Protein AF-A0A0A0HGM7-F1 (afdb_monomer)

Foldseek 3Di:
DDDPPDDPPQDAAAAEEEEAQFCLLVLLQVVLCVVCCVVDPNYDYYYQHLLQCVVDVVSLVVNLVSLLVHQHYEYAHAEDPVSCVSCVVSLVVCLVVHLWQAYDHYDPSSNQSGDHDQDHSVDDDDPVVVVVCVVVDDDDPDPDDPVVVVVCLVVQLVVLVPPDDPSVVVSLSSQLVLLVLLSASLSVNLNVLSRCCRRNPDPVSVPGDHDGRDDDDQKWWAAPPDPLRIDRDPVPADAPPAALWEEEEEDEPSNRSNVLCQQVNLLCVLLVVLRYHYTYMYHHDQAQLVNCVRPQAVGGQAYEYAHLAANGDFPVDDDLVVLLVSCVNRVHAYAQEYEDGSDALQRQLPDQQRDDPVSCVGRPVRNVSNVHFDYAHFKYFADPAFHPSDPVRHHDPPDRGIGTPNVRSNLVSLQVSLRRNLSVDDLQPAFEEEEAEQPPPPPRAFRDFPLDPRLVVVLVVQVVSVVVNHQFDRDPDSVSQCCQQAPDCCVVQVHRTHFPDWQFLVNLVVPPPCQVLQCVAQNRPPGDFCDPPGTHTFGFHDGGSYTYTYQGDQPDDDDLLVQQPDPSRDRHNNNLCNLSCVCPVSNHSAYEYGHDDDNLLSHRAHQANGGPVGSSCVRLRNHHYEYEYEPVCVPRVSSCRGRNRYNYDYDYGPDDDDPDADDLRVVLVVLVVVLVPDDPPDPCNVVSVVVNQVSCVVVVNHDDDPDPDPPPVPDDDDDDDPDDDDDDDDDDDDDDDDDDDDDDDDDDDDDDDDDDDDDDDDDDDDDDDDDDDDDDDDDDDDDDDDDDDDDDDDDDDDDDDDDDDPPDDDDDDDDDDDDDDDDDDDDDDDDDDDDDDDDDDDDDDDDDDDDDDDDDDDDDDDDDDDDDDDDDDDDDDDDDDDDDDDDDDDDDDDDDDDDDDDDDDDDDDDDDDDDDD

Organism: NCBI:txid1288298

Mean predicted aligned error: 16.72 Å

Structure (mmCIF, N/CA/C/O backbone):
data_AF-A0A0A0HGM7-F1
#
_entry.id   AF-A0A0A0HGM7-F1
#
loop_
_atom_site.group_PDB
_atom_site.id
_atom_site.type_symbol
_atom_site.label_atom_id
_atom_site.label_alt_id
_atom_site.label_comp_id
_atom_site.label_asym_id
_atom_site.label_entity_id
_atom_site.label_seq_id
_atom_site.pdbx_PDB_ins_code
_atom_site.Cartn_x
_atom_site.Cartn_y
_atom_site.Cartn_z
_atom_site.occupancy
_atom_site.B_iso_or_equiv
_atom_site.auth_seq_id
_atom_site.auth_comp_id
_atom_site.auth_asym_id
_atom_site.auth_atom_id
_atom_site.pdbx_PDB_model_num
ATOM 1 N N . MET A 1 1 ? 65.371 -9.664 -31.706 1.00 38.44 1 MET A N 1
ATOM 2 C CA . MET A 1 1 ? 64.055 -9.180 -32.169 1.00 38.44 1 MET A CA 1
ATOM 3 C C . MET A 1 1 ? 63.504 -8.247 -31.107 1.00 38.44 1 MET A C 1
ATOM 5 O O . MET A 1 1 ? 63.643 -8.567 -29.933 1.00 38.44 1 MET A O 1
ATOM 9 N N . ARG A 1 2 ? 62.971 -7.086 -31.499 1.00 36.12 2 ARG A N 1
ATOM 10 C CA . ARG A 1 2 ? 62.012 -6.342 -30.675 1.00 36.12 2 ARG A CA 1
ATOM 11 C C . ARG A 1 2 ? 60.643 -6.735 -31.206 1.00 36.12 2 ARG A C 1
ATOM 13 O O . ARG A 1 2 ? 60.435 -6.614 -32.409 1.00 36.12 2 ARG A O 1
ATOM 20 N N . ASP A 1 3 ? 59.766 -7.217 -30.338 1.00 43.06 3 ASP A N 1
ATOM 21 C CA . ASP A 1 3 ? 58.370 -7.417 -30.704 1.00 43.06 3 ASP A CA 1
ATOM 22 C C . ASP A 1 3 ? 57.670 -6.063 -30.595 1.00 43.06 3 ASP A C 1
ATOM 24 O O . ASP A 1 3 ? 57.367 -5.582 -29.501 1.00 43.06 3 ASP A O 1
ATOM 28 N N . ASP A 1 4 ? 57.479 -5.417 -31.744 1.00 44.19 4 ASP A N 1
ATOM 29 C CA . ASP A 1 4 ? 56.737 -4.166 -31.840 1.00 44.19 4 ASP A CA 1
ATOM 30 C C . ASP A 1 4 ? 55.253 -4.443 -31.567 1.00 44.19 4 ASP A C 1
ATOM 32 O O . ASP A 1 4 ? 54.474 -4.782 -32.461 1.00 44.19 4 ASP A O 1
ATOM 36 N N . VAL A 1 5 ? 54.851 -4.291 -30.303 1.00 45.66 5 VAL A N 1
ATOM 37 C CA . VAL A 1 5 ? 53.440 -4.258 -29.907 1.00 45.66 5 VAL A CA 1
ATOM 38 C C . VAL A 1 5 ? 52.819 -2.993 -30.492 1.00 45.66 5 VAL A C 1
ATOM 40 O O . VAL A 1 5 ? 52.852 -1.920 -29.888 1.00 45.66 5 VAL A O 1
ATOM 43 N N . ILE A 1 6 ? 52.254 -3.126 -31.692 1.00 40.97 6 ILE A N 1
ATOM 44 C CA . ILE A 1 6 ? 51.440 -2.092 -32.328 1.00 40.97 6 ILE A CA 1
ATOM 45 C C . ILE A 1 6 ? 50.282 -1.768 -31.367 1.00 40.97 6 ILE A C 1
ATOM 47 O O . ILE A 1 6 ? 49.477 -2.661 -31.081 1.00 40.97 6 ILE A O 1
ATOM 51 N N . PRO A 1 7 ? 50.161 -0.529 -30.851 1.00 42.59 7 PRO A N 1
ATOM 52 C CA . PRO A 1 7 ? 49.015 -0.165 -30.032 1.00 42.59 7 PRO A CA 1
ATOM 53 C C . PRO A 1 7 ? 47.745 -0.288 -30.887 1.00 42.59 7 PRO A C 1
ATOM 55 O O . PRO A 1 7 ? 47.753 0.153 -32.042 1.00 42.59 7 PRO A O 1
ATOM 58 N N . PRO A 1 8 ? 46.650 -0.878 -30.368 1.00 45.78 8 PRO A N 1
ATOM 59 C CA . PRO A 1 8 ? 45.431 -1.047 -31.146 1.00 45.78 8 PRO A CA 1
ATOM 60 C C . PRO A 1 8 ? 44.945 0.318 -31.631 1.00 45.78 8 PRO A C 1
ATOM 62 O O . PRO A 1 8 ? 44.789 1.248 -30.837 1.00 45.78 8 PRO A O 1
ATOM 65 N N . ALA A 1 9 ? 44.728 0.436 -32.944 1.00 50.97 9 ALA A N 1
ATOM 66 C CA . ALA A 1 9 ? 44.300 1.682 -33.566 1.00 50.97 9 ALA A CA 1
ATOM 67 C C . ALA A 1 9 ? 43.048 2.214 -32.854 1.00 50.97 9 ALA A C 1
ATOM 69 O O . ALA A 1 9 ? 42.038 1.509 -32.754 1.00 50.97 9 ALA A O 1
ATOM 70 N N . THR A 1 10 ? 43.131 3.449 -32.353 1.00 53.16 10 THR A N 1
ATOM 71 C CA . THR A 1 10 ? 42.074 4.106 -31.580 1.00 53.16 10 THR A CA 1
ATOM 72 C C . THR A 1 10 ? 40.814 4.224 -32.425 1.00 53.16 10 THR A C 1
ATOM 74 O O . THR A 1 10 ? 40.658 5.119 -33.254 1.00 53.16 10 THR A O 1
ATOM 77 N N . THR A 1 11 ? 39.914 3.263 -32.240 1.00 66.06 11 THR A N 1
ATOM 78 C CA . THR A 1 11 ? 38.716 3.126 -33.061 1.00 66.06 11 THR A CA 1
ATOM 79 C C . THR A 1 11 ? 37.776 4.281 -32.745 1.00 66.06 11 THR A C 1
ATOM 81 O O . THR A 1 11 ? 37.583 4.623 -31.575 1.00 66.06 11 THR A O 1
ATOM 84 N N . ALA A 1 12 ? 37.218 4.913 -33.780 1.00 75.38 12 ALA A N 1
ATOM 85 C CA . ALA A 1 12 ? 36.348 6.064 -33.589 1.00 75.38 12 ALA A CA 1
ATOM 86 C C . ALA A 1 12 ? 35.159 5.681 -32.679 1.00 75.38 12 ALA A C 1
ATOM 88 O O . ALA A 1 12 ? 34.539 4.637 -32.891 1.00 75.38 12 ALA A O 1
ATOM 89 N N . PRO A 1 13 ? 34.850 6.478 -31.642 1.00 87.88 13 PRO A N 1
ATOM 90 C CA . PRO A 1 13 ? 33.788 6.144 -30.704 1.00 87.88 13 PRO A CA 1
ATOM 91 C C . PRO A 1 13 ? 32.409 6.326 -31.342 1.00 87.88 13 PRO A C 1
ATOM 93 O O . PRO A 1 13 ? 32.068 7.442 -31.739 1.00 87.88 13 PRO A O 1
ATOM 96 N N . TYR A 1 14 ? 31.612 5.256 -31.359 1.00 93.69 14 TYR A N 1
ATOM 97 C CA . TYR A 1 14 ? 30.242 5.235 -31.870 1.00 93.69 14 TYR A CA 1
ATOM 98 C C . TYR A 1 14 ? 29.246 5.273 -30.705 1.00 93.69 14 TYR A C 1
ATOM 100 O O . TYR A 1 14 ? 29.303 4.443 -29.792 1.00 93.69 14 TYR A O 1
ATOM 108 N N . ARG A 1 15 ? 28.344 6.257 -30.690 1.00 96.19 15 ARG A N 1
ATOM 109 C CA . ARG A 1 15 ? 27.490 6.563 -29.531 1.00 96.19 15 ARG A CA 1
ATOM 110 C C . ARG A 1 15 ? 26.030 6.261 -29.812 1.00 96.19 15 ARG A C 1
ATOM 112 O O . ARG A 1 15 ? 25.380 6.957 -30.591 1.00 96.19 15 ARG A O 1
ATOM 119 N N . VAL A 1 16 ? 25.493 5.274 -29.105 1.00 97.12 16 VAL A N 1
ATOM 120 C CA . VAL A 1 16 ? 24.062 4.986 -29.067 1.00 97.12 16 VAL A CA 1
ATOM 121 C C . VAL A 1 16 ? 23.455 5.609 -27.814 1.00 97.12 16 VAL A C 1
ATOM 123 O O . VAL A 1 16 ? 23.850 5.299 -26.690 1.00 97.12 16 VAL A O 1
ATOM 126 N N . VAL A 1 17 ? 22.470 6.480 -28.012 1.00 97.56 17 VAL A N 1
ATOM 127 C CA . VAL A 1 17 ? 21.749 7.168 -26.939 1.00 97.56 17 VAL A CA 1
ATOM 128 C C . VAL A 1 17 ? 20.292 6.727 -26.966 1.00 97.56 17 VAL A C 1
ATOM 130 O O . VAL A 1 17 ? 19.617 6.835 -27.988 1.00 97.56 17 VAL A O 1
ATOM 133 N N . ILE A 1 18 ? 19.801 6.233 -25.837 1.00 96.62 18 ILE A N 1
ATOM 134 C CA . ILE A 1 18 ? 18.411 5.838 -25.644 1.00 96.62 18 ILE A CA 1
ATOM 135 C C . ILE A 1 18 ? 17.789 6.774 -24.616 1.00 96.62 18 ILE A C 1
ATOM 137 O O . ILE A 1 18 ? 18.276 6.898 -23.495 1.00 96.62 18 ILE A O 1
ATOM 141 N N . LEU A 1 19 ? 16.697 7.418 -25.004 1.00 95.31 19 LEU A N 1
ATOM 142 C CA . LEU A 1 19 ? 15.895 8.290 -24.165 1.00 95.31 19 LEU A CA 1
ATOM 143 C C . LEU A 1 19 ? 14.548 7.612 -23.897 1.00 95.31 19 LEU A C 1
ATOM 145 O O . LEU A 1 19 ? 13.846 7.227 -24.832 1.00 95.31 19 LEU A O 1
ATOM 149 N N . THR A 1 20 ? 14.189 7.442 -22.631 1.00 91.75 20 THR A N 1
ATOM 150 C CA . THR A 1 20 ? 12.956 6.757 -22.211 1.00 91.75 20 THR A CA 1
ATOM 151 C C . THR A 1 20 ? 12.339 7.452 -20.995 1.00 91.75 20 THR A C 1
ATOM 153 O O . THR A 1 20 ? 12.924 8.390 -20.455 1.00 91.75 20 THR A O 1
ATOM 156 N N . LEU A 1 21 ? 11.141 7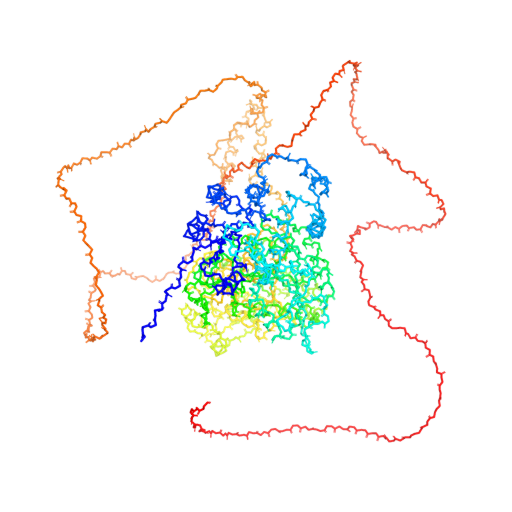.048 -20.574 1.00 83.12 21 LEU A N 1
ATOM 157 C CA . LEU A 1 21 ? 10.517 7.579 -19.362 1.00 83.12 21 LEU A CA 1
ATOM 158 C C . LEU A 1 21 ? 11.235 7.078 -18.101 1.00 83.12 21 LEU A C 1
ATOM 160 O O . LEU A 1 21 ? 11.555 7.873 -17.225 1.00 83.12 21 LEU A O 1
ATOM 164 N N . ASP A 1 22 ? 11.506 5.778 -18.046 1.00 79.31 22 ASP A N 1
ATOM 165 C CA . ASP A 1 22 ? 11.886 4.998 -16.869 1.00 79.31 22 ASP A CA 1
ATOM 166 C C . ASP A 1 22 ? 13.096 4.080 -17.141 1.00 79.31 22 ASP A C 1
ATOM 168 O O . ASP A 1 22 ? 13.494 3.855 -18.284 1.00 79.31 22 ASP A O 1
ATOM 172 N N . ALA A 1 23 ? 13.720 3.550 -16.086 1.00 83.38 23 ALA A N 1
ATOM 173 C CA . ALA A 1 23 ? 15.018 2.877 -16.191 1.00 83.38 23 ALA A CA 1
ATOM 174 C C . ALA A 1 23 ? 14.963 1.343 -16.387 1.00 83.38 23 ALA A C 1
ATOM 176 O O . ALA A 1 23 ? 16.022 0.722 -16.453 1.00 83.38 23 ALA A O 1
ATOM 177 N N . HIS A 1 24 ? 13.788 0.714 -16.541 1.00 82.25 24 HIS A N 1
ATOM 178 C CA . HIS A 1 24 ? 13.662 -0.759 -16.620 1.00 82.25 24 HIS A CA 1
ATOM 179 C C . HIS A 1 24 ? 14.479 -1.401 -17.762 1.00 82.25 24 HIS A C 1
ATOM 181 O O . HIS A 1 24 ? 14.926 -2.542 -17.652 1.00 82.25 24 HIS A O 1
ATOM 187 N N . ALA A 1 25 ? 14.694 -0.678 -18.868 1.00 85.94 25 ALA A N 1
ATOM 188 C CA . ALA A 1 25 ? 15.494 -1.136 -20.006 1.00 85.94 25 ALA A CA 1
ATOM 189 C C . ALA A 1 25 ? 17.012 -0.921 -19.818 1.00 85.94 25 ALA A C 1
ATOM 191 O O . ALA A 1 25 ? 17.809 -1.452 -20.596 1.00 85.94 25 ALA A O 1
ATOM 192 N N . ALA A 1 26 ? 17.437 -0.153 -18.807 1.00 87.56 26 ALA A N 1
ATOM 193 C CA . ALA A 1 26 ? 18.839 0.209 -18.601 1.00 87.56 26 ALA A CA 1
ATOM 194 C C . ALA A 1 26 ? 19.714 -1.006 -18.256 1.00 87.56 26 ALA A C 1
ATOM 196 O O . ALA A 1 26 ? 20.831 -1.097 -18.759 1.00 87.56 26 ALA A O 1
ATOM 197 N N . GLY A 1 27 ? 19.196 -1.962 -17.473 1.00 86.62 27 GLY A N 1
ATOM 198 C CA . GLY A 1 27 ? 19.903 -3.204 -17.138 1.00 86.62 27 GLY A CA 1
ATOM 199 C C . GLY A 1 27 ? 20.187 -4.078 -18.365 1.00 86.62 27 GLY A C 1
ATOM 200 O O . GLY A 1 27 ? 21.333 -4.465 -18.589 1.00 86.62 27 GLY A O 1
ATOM 201 N N . ALA A 1 28 ? 19.175 -4.319 -19.206 1.00 89.44 28 ALA A N 1
ATOM 202 C CA . ALA A 1 28 ? 19.339 -5.041 -20.472 1.00 89.44 28 ALA A CA 1
ATOM 203 C C . ALA A 1 28 ? 20.334 -4.332 -21.406 1.00 89.44 28 ALA A C 1
ATOM 205 O O . ALA A 1 28 ? 21.241 -4.959 -21.948 1.00 89.44 28 ALA A O 1
ATOM 206 N N . CYS A 1 29 ? 20.233 -3.004 -21.530 1.00 91.88 29 CYS A N 1
ATOM 207 C CA . CYS A 1 29 ? 21.180 -2.220 -22.320 1.00 91.88 29 CYS A CA 1
ATOM 208 C C . CYS A 1 29 ? 22.615 -2.308 -21.774 1.00 91.88 29 CYS A C 1
ATOM 210 O O . CYS A 1 29 ? 23.540 -2.452 -22.564 1.00 91.88 29 CYS A O 1
ATOM 212 N N . ALA A 1 30 ? 22.824 -2.266 -20.455 1.00 89.88 30 ALA A N 1
ATOM 213 C CA . ALA A 1 30 ? 24.155 -2.393 -19.859 1.00 89.88 30 ALA A CA 1
ATOM 214 C C . ALA A 1 30 ? 24.790 -3.765 -20.153 1.00 89.88 30 ALA A C 1
ATOM 216 O O . ALA A 1 30 ? 25.921 -3.817 -20.633 1.00 89.88 30 ALA A O 1
ATOM 217 N N . ARG A 1 31 ? 24.038 -4.862 -19.969 1.00 90.88 31 ARG A N 1
ATOM 218 C CA . ARG A 1 31 ? 24.505 -6.225 -20.292 1.00 90.88 31 ARG A CA 1
ATOM 219 C C . ARG A 1 31 ? 24.822 -6.394 -21.778 1.00 90.88 31 ARG A C 1
ATOM 221 O O . ARG A 1 31 ? 25.827 -7.002 -22.132 1.00 90.88 31 ARG A O 1
ATOM 228 N N . VAL A 1 32 ? 23.994 -5.837 -22.662 1.00 93.00 32 VAL A N 1
ATOM 229 C CA . VAL A 1 32 ? 24.245 -5.871 -24.112 1.00 93.00 32 VAL A CA 1
ATOM 230 C C . VAL A 1 32 ? 25.456 -5.019 -24.495 1.00 93.00 32 VAL A C 1
ATOM 232 O O . VAL A 1 32 ? 26.248 -5.445 -25.331 1.00 93.00 32 VAL A O 1
ATOM 235 N N . ALA A 1 33 ? 25.654 -3.856 -23.867 1.00 91.62 33 ALA A N 1
ATOM 236 C CA . ALA A 1 33 ? 26.840 -3.030 -24.088 1.00 91.62 33 ALA A CA 1
ATOM 237 C C . ALA A 1 33 ? 28.129 -3.786 -23.734 1.00 91.62 33 ALA A C 1
ATOM 239 O O . ALA A 1 33 ? 29.090 -3.728 -24.495 1.00 91.62 33 ALA A O 1
ATOM 240 N N . GLU A 1 34 ? 28.126 -4.532 -22.627 1.00 90.44 34 GLU A N 1
ATOM 241 C CA . GLU A 1 34 ? 29.240 -5.387 -22.210 1.00 90.44 34 GLU A CA 1
ATOM 242 C C . GLU A 1 34 ? 29.489 -6.537 -23.202 1.00 90.44 34 GLU A C 1
ATOM 244 O O . GLU A 1 34 ? 30.609 -6.682 -23.691 1.00 90.44 34 GLU A O 1
ATOM 249 N N . ARG A 1 35 ? 28.445 -7.288 -23.597 1.00 91.06 35 ARG A N 1
ATOM 250 C CA . ARG A 1 35 ? 28.548 -8.346 -24.629 1.00 91.06 35 ARG A CA 1
ATOM 251 C C . ARG A 1 35 ? 29.116 -7.821 -25.950 1.00 91.06 35 ARG A C 1
ATOM 253 O O . ARG A 1 35 ? 29.933 -8.484 -26.582 1.00 91.06 35 ARG A O 1
ATOM 260 N N . MET A 1 36 ? 28.688 -6.631 -26.366 1.00 90.81 36 MET A N 1
ATOM 261 C CA . MET A 1 36 ? 29.100 -6.007 -27.624 1.00 90.81 36 MET A CA 1
ATOM 262 C C . MET A 1 36 ? 30.470 -5.308 -27.548 1.00 90.81 36 MET A C 1
ATOM 264 O O . MET A 1 36 ? 31.055 -5.042 -28.597 1.00 90.81 36 MET A O 1
ATOM 268 N N . ALA A 1 37 ? 31.013 -5.023 -26.359 1.00 87.88 37 ALA A N 1
ATOM 269 C CA . ALA A 1 37 ? 32.245 -4.241 -26.202 1.00 87.88 37 ALA A CA 1
ATOM 270 C C . ALA A 1 37 ? 33.479 -4.902 -26.841 1.00 87.88 37 ALA A C 1
ATOM 272 O O . ALA A 1 37 ? 34.325 -4.208 -27.406 1.00 87.88 37 ALA A O 1
ATOM 273 N N . ALA A 1 38 ? 33.568 -6.236 -26.789 1.00 84.88 38 ALA A N 1
ATOM 274 C CA . ALA A 1 38 ? 34.671 -6.993 -27.385 1.00 84.88 38 ALA A CA 1
ATOM 275 C C . ALA A 1 38 ? 34.631 -6.999 -28.927 1.00 84.88 38 ALA A C 1
ATOM 277 O O . ALA A 1 38 ? 35.675 -6.961 -29.573 1.00 84.88 38 ALA A O 1
ATOM 278 N N . GLU A 1 39 ? 33.434 -7.025 -29.523 1.00 87.62 39 GLU A N 1
ATOM 279 C CA . GLU A 1 39 ? 33.239 -7.024 -30.982 1.00 87.62 39 GLU A CA 1
ATOM 280 C C . GLU A 1 39 ? 33.291 -5.600 -31.569 1.00 87.62 39 GLU A C 1
ATOM 282 O O . GLU A 1 39 ? 33.747 -5.397 -32.697 1.00 87.62 39 GLU A O 1
ATOM 287 N N . PHE A 1 40 ? 32.884 -4.590 -30.789 1.00 87.88 40 PHE A N 1
ATOM 288 C CA . PHE A 1 40 ? 32.850 -3.186 -31.202 1.00 87.88 40 PHE A CA 1
ATOM 289 C C . PHE A 1 40 ? 33.616 -2.264 -30.242 1.00 87.88 40 PHE A C 1
ATOM 291 O O . PHE A 1 40 ? 33.004 -1.447 -29.547 1.00 87.88 40 PHE A O 1
ATOM 298 N N . PRO A 1 41 ? 34.963 -2.293 -30.259 1.00 84.19 41 PRO A N 1
ATOM 299 C CA . PRO A 1 41 ? 35.767 -1.270 -29.602 1.00 84.19 41 PRO A CA 1
ATOM 300 C C . PRO A 1 41 ? 35.312 0.137 -30.016 1.00 84.19 41 PRO A C 1
ATOM 302 O O . PRO A 1 41 ? 35.106 0.415 -31.207 1.00 84.19 41 PRO A O 1
ATOM 305 N N . GLY A 1 42 ? 35.109 1.000 -29.018 1.00 86.44 42 GLY A N 1
ATOM 306 C CA . GLY A 1 42 ? 34.586 2.361 -29.178 1.00 86.44 42 GLY A CA 1
ATOM 307 C C . GLY A 1 42 ? 33.056 2.495 -29.148 1.00 86.44 42 GLY A C 1
ATOM 308 O O . GLY A 1 42 ? 32.567 3.621 -29.057 1.00 86.44 42 GLY A O 1
ATOM 309 N N . LEU A 1 43 ? 32.283 1.402 -29.186 1.00 91.56 43 LEU A N 1
ATOM 310 C CA . LEU A 1 43 ? 30.829 1.463 -29.010 1.00 91.56 43 LEU A CA 1
ATOM 311 C C . LEU A 1 43 ? 30.486 1.871 -27.573 1.00 91.56 43 LEU A C 1
ATOM 313 O O . LEU A 1 43 ? 30.963 1.282 -26.606 1.00 91.56 43 LEU A O 1
ATOM 317 N N . THR A 1 44 ? 29.606 2.855 -27.430 1.00 93.94 44 THR A N 1
ATOM 318 C CA . THR A 1 44 ? 29.034 3.247 -26.140 1.00 93.94 44 THR A CA 1
ATOM 319 C C . THR A 1 44 ? 27.516 3.280 -26.240 1.00 93.94 44 THR A C 1
ATOM 321 O O . THR A 1 44 ? 26.961 3.786 -27.214 1.00 93.94 44 THR A O 1
ATOM 324 N N . LEU A 1 45 ? 26.844 2.739 -25.226 1.00 94.81 45 LEU A N 1
ATOM 325 C CA . LEU A 1 45 ? 25.389 2.706 -25.118 1.00 94.81 45 LEU A CA 1
ATOM 326 C C . LEU A 1 45 ? 24.982 3.383 -23.809 1.00 94.81 45 LEU A C 1
ATOM 328 O O . LEU A 1 45 ? 25.438 2.994 -22.733 1.00 94.81 45 LEU A O 1
ATOM 332 N N . LYS A 1 46 ? 24.154 4.424 -23.901 1.00 93.94 46 LYS A N 1
ATOM 333 C CA . LYS A 1 46 ? 23.675 5.203 -22.752 1.00 93.94 46 LYS A CA 1
ATOM 334 C C . LYS A 1 46 ? 22.156 5.245 -22.740 1.00 93.94 46 LYS A C 1
ATOM 336 O O . LYS A 1 46 ? 21.544 5.548 -23.759 1.00 93.94 46 LYS A O 1
ATOM 341 N N . VAL A 1 47 ? 21.565 4.958 -21.581 1.00 93.69 47 VAL A N 1
ATOM 342 C CA . VAL A 1 47 ? 20.119 5.044 -21.344 1.00 93.69 47 VAL A CA 1
ATOM 343 C C . VAL A 1 47 ? 19.854 6.179 -20.364 1.00 93.69 47 VAL A C 1
ATOM 345 O O . VAL A 1 47 ? 20.416 6.194 -19.270 1.00 93.69 47 VAL A O 1
ATOM 348 N N . HIS A 1 48 ? 18.996 7.112 -20.764 1.00 93.75 48 HIS A N 1
ATOM 349 C CA . HIS A 1 48 ? 18.583 8.273 -19.984 1.00 93.75 48 HIS A CA 1
ATOM 350 C C . HIS A 1 48 ? 17.081 8.181 -19.702 1.00 93.75 48 HIS A C 1
ATOM 352 O O . HIS A 1 48 ? 16.271 8.196 -20.633 1.00 93.75 48 HIS A O 1
ATOM 358 N N . ALA A 1 49 ? 16.719 8.067 -18.423 1.00 90.12 49 ALA A N 1
ATOM 359 C CA . ALA A 1 49 ? 15.336 8.016 -17.960 1.00 90.12 49 ALA A CA 1
ATOM 360 C C . ALA A 1 49 ? 14.860 9.424 -17.576 1.00 90.12 49 ALA A C 1
ATOM 362 O O . ALA A 1 49 ? 15.407 10.049 -16.668 1.00 90.12 49 ALA A O 1
ATOM 363 N N . ALA A 1 50 ? 13.831 9.926 -18.258 1.00 87.38 50 ALA A N 1
ATOM 364 C CA . ALA A 1 50 ? 13.309 11.273 -18.045 1.00 87.38 50 ALA A CA 1
ATOM 365 C C . ALA A 1 50 ? 12.691 11.475 -16.648 1.00 87.38 50 ALA A C 1
ATOM 367 O O . ALA A 1 50 ? 12.657 12.597 -16.152 1.00 87.38 50 ALA A O 1
ATOM 368 N N . ALA A 1 51 ? 12.252 10.393 -15.995 1.00 79.12 51 ALA A N 1
ATOM 369 C CA . ALA A 1 51 ? 11.818 10.378 -14.600 1.00 79.12 51 ALA A CA 1
ATOM 370 C C . ALA A 1 51 ? 12.870 10.942 -13.624 1.00 79.12 51 ALA A C 1
ATOM 372 O O . ALA A 1 51 ? 12.504 11.611 -12.660 1.00 79.12 51 ALA A O 1
ATOM 373 N N . GLU A 1 52 ? 14.167 10.736 -13.886 1.00 79.81 52 GLU A N 1
ATOM 374 C CA . GLU A 1 52 ? 15.246 11.181 -12.990 1.00 79.81 52 GLU A CA 1
ATOM 375 C C . GLU A 1 52 ? 15.418 12.713 -12.975 1.00 79.81 52 GLU A C 1
ATOM 377 O O . GLU A 1 52 ? 15.984 13.263 -12.033 1.00 79.81 52 GLU A O 1
ATOM 382 N N . TRP A 1 53 ? 14.932 13.433 -13.993 1.00 85.62 53 TRP A N 1
ATOM 383 C CA . TRP A 1 53 ? 15.243 14.855 -14.200 1.00 85.62 53 TRP A CA 1
ATOM 384 C C . TRP A 1 53 ? 14.617 15.805 -13.178 1.00 85.62 53 TRP A C 1
ATOM 386 O O . TRP A 1 53 ? 15.146 16.896 -12.964 1.00 85.62 53 TRP A O 1
ATOM 396 N N . GLY A 1 54 ? 13.497 15.414 -12.564 1.00 70.50 54 GLY A N 1
ATOM 397 C CA . GLY A 1 54 ? 12.824 16.221 -11.544 1.00 70.50 54 GLY A CA 1
ATOM 398 C C . GLY A 1 54 ? 13.584 16.269 -10.216 1.00 70.50 54 GLY A C 1
ATOM 399 O O . GLY A 1 54 ? 13.575 17.300 -9.547 1.00 70.50 54 GLY A O 1
ATOM 400 N N . GLU A 1 55 ? 14.262 15.175 -9.854 1.00 67.75 55 GLU A N 1
ATOM 401 C CA . GLU A 1 55 ? 15.027 15.061 -8.602 1.00 67.75 55 GLU A CA 1
ATOM 402 C C . GLU A 1 55 ? 16.537 15.253 -8.807 1.00 67.75 55 GLU A C 1
ATOM 404 O O . GLU A 1 55 ? 17.225 15.726 -7.903 1.00 67.75 55 GLU A O 1
ATOM 409 N N . ASN A 1 56 ? 17.056 14.945 -10.000 1.00 76.06 56 ASN A N 1
ATOM 410 C CA . ASN A 1 56 ? 18.465 15.086 -10.348 1.00 76.06 56 ASN A CA 1
ATOM 411 C C . ASN A 1 56 ? 18.663 15.941 -11.620 1.00 76.06 56 ASN A C 1
ATOM 413 O O . ASN A 1 56 ? 18.715 15.405 -12.732 1.00 76.06 56 ASN A O 1
ATOM 417 N N . PRO A 1 57 ? 18.880 17.264 -11.480 1.00 79.31 57 PRO A N 1
ATOM 418 C CA . PRO A 1 57 ? 19.168 18.149 -12.611 1.00 79.31 57 PRO A CA 1
ATOM 419 C C . PRO A 1 57 ? 20.383 17.717 -13.449 1.00 79.31 57 PRO A C 1
ATOM 421 O O . PRO A 1 57 ? 20.384 17.899 -14.665 1.00 79.31 57 PRO A O 1
ATOM 424 N N . THR A 1 58 ? 21.392 17.080 -12.837 1.00 87.94 58 THR A N 1
ATOM 425 C CA . THR A 1 58 ? 22.588 16.621 -13.568 1.00 87.94 58 THR A CA 1
ATOM 426 C C . THR A 1 58 ? 22.286 15.477 -14.541 1.00 87.94 58 THR A C 1
ATOM 428 O O . THR A 1 58 ? 22.973 15.345 -15.552 1.00 87.94 58 THR A O 1
ATOM 431 N N . ALA A 1 59 ? 21.222 14.696 -14.306 1.00 88.38 59 ALA A N 1
ATOM 432 C CA . ALA A 1 59 ? 20.772 13.658 -15.234 1.00 88.38 59 ALA A CA 1
ATOM 433 C C . ALA A 1 59 ? 20.196 14.255 -16.532 1.00 88.38 59 ALA A C 1
ATOM 435 O O . ALA A 1 59 ? 20.390 13.690 -17.610 1.00 88.38 59 ALA A O 1
ATOM 436 N N . LEU A 1 60 ? 19.542 15.421 -16.460 1.00 92.69 60 LEU A N 1
ATOM 437 C CA . LEU A 1 60 ? 19.080 16.147 -17.647 1.00 92.69 60 LEU A CA 1
ATOM 438 C C . LEU A 1 60 ? 20.261 16.709 -18.450 1.00 92.69 60 LEU A C 1
ATOM 440 O O . LEU A 1 60 ? 20.296 16.572 -19.672 1.00 92.69 60 LEU A O 1
ATOM 444 N N . ASP A 1 61 ? 21.251 17.297 -17.779 1.00 94.25 61 ASP A N 1
ATOM 445 C CA . ASP A 1 61 ? 22.431 17.843 -18.458 1.00 94.25 61 ASP A CA 1
ATOM 446 C C . ASP A 1 61 ? 23.319 16.740 -19.063 1.00 94.25 61 ASP A C 1
ATOM 448 O O . ASP A 1 61 ? 23.834 16.905 -20.171 1.00 94.25 61 ASP A O 1
ATOM 452 N N . ALA A 1 62 ? 23.417 15.573 -18.415 1.00 94.19 62 ALA A N 1
ATOM 453 C CA . ALA A 1 62 ? 24.039 14.383 -18.995 1.00 94.19 62 ALA A CA 1
ATOM 454 C C . ALA A 1 62 ? 23.291 13.902 -20.252 1.00 94.19 62 ALA A C 1
ATOM 456 O O . ALA A 1 62 ? 23.923 13.658 -21.284 1.00 94.19 62 ALA A O 1
ATOM 457 N N . ALA A 1 63 ? 21.953 13.835 -20.206 1.00 96.25 63 ALA A N 1
ATOM 458 C CA . ALA A 1 63 ? 21.130 13.463 -21.357 1.00 96.25 63 ALA A CA 1
ATOM 459 C C . ALA A 1 63 ? 21.319 14.428 -22.541 1.00 96.25 63 ALA A C 1
ATOM 461 O O . ALA A 1 63 ? 21.512 13.978 -23.671 1.00 96.25 63 ALA A O 1
ATOM 462 N N . ARG A 1 64 ? 21.345 15.745 -22.293 1.00 96.94 64 ARG A N 1
ATOM 463 C CA . ARG A 1 64 ? 21.651 16.769 -23.312 1.00 96.94 64 ARG A CA 1
ATOM 464 C C . ARG A 1 64 ? 23.038 16.586 -23.920 1.00 96.94 64 ARG A C 1
ATOM 466 O O . ARG A 1 64 ? 23.180 16.577 -25.142 1.00 96.94 64 ARG A O 1
ATOM 473 N N . ALA A 1 65 ? 24.055 16.417 -23.075 1.00 96.94 65 ALA A N 1
ATOM 474 C CA . ALA A 1 65 ? 25.439 16.270 -23.510 1.00 96.94 65 ALA A CA 1
ATOM 475 C C . ALA A 1 65 ? 25.647 15.011 -24.369 1.00 96.94 65 ALA A C 1
ATOM 477 O O . ALA A 1 65 ? 26.385 15.057 -25.355 1.00 96.94 65 ALA A O 1
ATOM 478 N N . ASP A 1 66 ? 24.990 13.901 -24.026 1.00 97.25 66 ASP A N 1
ATOM 479 C CA . ASP A 1 66 ? 25.030 12.677 -24.826 1.00 97.25 66 ASP A CA 1
ATOM 480 C C . ASP A 1 66 ? 24.220 12.805 -26.116 1.00 97.25 66 ASP A C 1
ATOM 482 O O . ASP A 1 66 ? 24.734 12.436 -27.171 1.00 97.25 66 ASP A O 1
ATOM 486 N N . ILE A 1 67 ? 23.020 13.399 -26.087 1.00 97.81 67 ILE A N 1
ATOM 487 C CA . ILE A 1 67 ? 22.237 13.689 -27.301 1.00 97.81 67 ILE A CA 1
ATOM 488 C C . ILE A 1 67 ? 23.055 14.525 -28.284 1.00 97.81 67 ILE A C 1
ATOM 490 O O . ILE A 1 67 ? 23.143 14.153 -29.448 1.00 97.81 67 ILE A O 1
ATOM 494 N N . ALA A 1 68 ? 23.734 15.585 -27.837 1.00 97.31 68 ALA A N 1
ATOM 495 C CA . ALA A 1 68 ? 24.562 16.430 -28.702 1.00 97.31 68 ALA A CA 1
ATOM 496 C C . ALA A 1 68 ? 25.671 15.662 -29.458 1.00 97.31 68 ALA A C 1
ATOM 498 O O . ALA A 1 68 ? 26.128 16.116 -30.509 1.00 97.31 68 ALA A O 1
ATOM 499 N N . ARG A 1 69 ? 26.084 14.490 -28.953 1.00 96.25 69 ARG A N 1
ATOM 500 C CA . ARG A 1 69 ? 27.122 13.624 -29.537 1.00 96.25 69 ARG A CA 1
ATOM 501 C C . ARG A 1 69 ? 26.590 12.306 -30.110 1.00 96.25 69 ARG A C 1
ATOM 503 O O . ARG A 1 69 ? 27.370 11.578 -30.709 1.00 96.25 69 ARG A O 1
ATOM 510 N N . GLY A 1 70 ? 25.318 11.963 -29.906 1.00 97.00 70 GLY A N 1
ATOM 511 C CA . GLY A 1 70 ? 24.771 10.641 -30.219 1.00 97.00 70 GLY A CA 1
ATOM 512 C C . GLY A 1 70 ? 24.741 10.365 -31.719 1.00 97.00 70 GLY A C 1
ATOM 513 O O . GLY A 1 70 ? 24.132 11.121 -32.476 1.00 97.00 70 GLY A O 1
ATOM 514 N N . ASP A 1 71 ? 25.402 9.304 -32.165 1.00 97.19 71 ASP A N 1
ATOM 515 C CA . ASP A 1 71 ? 25.469 8.890 -33.571 1.00 97.19 71 ASP A CA 1
ATOM 516 C C . ASP A 1 71 ? 24.196 8.140 -33.975 1.00 97.19 71 ASP A C 1
ATOM 518 O O . ASP A 1 71 ? 23.663 8.353 -35.063 1.00 97.19 71 ASP A O 1
ATOM 522 N N . LEU A 1 72 ? 23.620 7.376 -33.042 1.00 97.50 72 LEU A N 1
ATOM 523 C CA . LEU A 1 72 ? 22.274 6.825 -33.152 1.00 97.50 72 LEU A CA 1
ATOM 524 C C . LEU A 1 72 ? 21.445 7.168 -31.914 1.00 97.50 72 LEU A C 1
ATOM 526 O O . LEU A 1 72 ? 21.892 6.951 -30.789 1.00 97.50 72 LEU A O 1
ATOM 530 N N . ILE A 1 73 ? 20.228 7.683 -32.116 1.00 98.19 73 ILE A N 1
ATOM 531 C CA . ILE A 1 73 ? 19.369 8.155 -31.021 1.00 98.19 73 ILE A CA 1
ATOM 532 C C . ILE A 1 73 ? 17.983 7.515 -31.097 1.00 98.19 73 ILE A C 1
ATOM 534 O O . ILE A 1 73 ? 17.221 7.772 -32.028 1.00 98.19 73 ILE A O 1
ATOM 538 N N . LEU A 1 74 ? 17.635 6.717 -30.089 1.00 97.38 74 LEU A N 1
ATOM 539 C CA . LEU A 1 74 ? 16.310 6.127 -29.897 1.00 97.38 74 LEU A CA 1
ATOM 540 C C . LEU A 1 74 ? 15.560 6.908 -28.813 1.00 97.38 74 LEU A C 1
ATOM 542 O O . LEU A 1 74 ? 16.107 7.151 -27.743 1.00 97.38 74 LEU A O 1
ATOM 546 N N . ILE A 1 75 ? 14.307 7.281 -29.063 1.00 96.56 75 ILE A N 1
ATOM 547 C CA . ILE A 1 75 ? 13.429 7.922 -28.082 1.00 96.56 75 ILE A CA 1
ATOM 548 C C . ILE A 1 75 ? 12.141 7.112 -27.964 1.00 96.56 75 ILE A C 1
ATOM 550 O O . ILE A 1 75 ? 11.464 6.874 -28.970 1.00 96.56 75 ILE A O 1
ATOM 554 N N . SER A 1 76 ? 11.780 6.729 -26.739 1.00 91.38 76 SER A N 1
ATOM 555 C CA . SER A 1 76 ? 10.519 6.055 -26.436 1.00 91.38 76 SER A CA 1
ATOM 556 C C . SER A 1 76 ? 9.839 6.570 -25.170 1.00 91.38 76 SER A C 1
ATOM 558 O O . SER A 1 76 ? 10.446 7.297 -24.393 1.00 91.38 76 SER A O 1
ATOM 560 N N . LEU A 1 77 ? 8.555 6.240 -24.996 1.00 84.25 77 LEU A N 1
ATOM 561 C CA . LEU A 1 77 ? 7.731 6.485 -23.799 1.00 84.25 77 LEU A CA 1
ATOM 562 C C . LEU A 1 77 ? 7.643 7.951 -23.316 1.00 84.25 77 LEU A C 1
ATOM 564 O O . LEU A 1 77 ? 7.063 8.237 -22.268 1.00 84.25 77 LEU A O 1
ATOM 568 N N . LEU A 1 78 ? 8.154 8.904 -24.097 1.00 85.31 78 LEU A N 1
ATOM 569 C CA . LEU A 1 78 ? 8.177 10.320 -23.754 1.00 85.31 78 LEU A CA 1
ATOM 570 C C . LEU A 1 78 ? 6.844 10.984 -24.140 1.00 85.31 78 LEU A C 1
ATOM 572 O O . LEU A 1 78 ? 6.625 11.341 -25.300 1.00 85.31 78 LEU A O 1
ATOM 576 N N . PHE A 1 79 ? 5.953 11.116 -23.153 1.00 80.62 79 PHE A N 1
ATOM 577 C CA . PHE A 1 79 ? 4.600 11.680 -23.306 1.00 80.62 79 PHE A CA 1
ATOM 578 C C . PHE A 1 79 ? 4.320 12.920 -22.443 1.00 80.62 79 PHE A C 1
ATOM 580 O O . PHE A 1 79 ? 3.326 13.604 -22.671 1.00 80.62 79 PHE A O 1
ATOM 587 N N . LEU A 1 80 ? 5.153 13.203 -21.438 1.00 81.50 80 LEU A N 1
ATOM 588 C CA . LEU A 1 80 ? 4.949 14.326 -20.521 1.00 81.50 80 LEU A CA 1
ATOM 589 C C . LEU A 1 80 ? 5.507 15.616 -21.134 1.00 81.50 80 LEU A C 1
ATOM 591 O O . LEU A 1 80 ? 6.688 15.673 -21.475 1.00 81.50 80 LEU A O 1
ATOM 595 N N . GLU A 1 81 ? 4.665 16.648 -21.251 1.00 83.81 81 GLU A N 1
ATOM 596 C CA . GLU A 1 81 ? 5.005 17.922 -21.907 1.00 83.81 81 GLU A CA 1
ATOM 597 C C . GLU A 1 81 ? 6.258 18.572 -21.303 1.00 83.81 81 GLU A C 1
ATOM 599 O O . GLU A 1 81 ? 7.111 19.039 -22.050 1.00 83.81 81 GLU A O 1
ATOM 604 N N . ASP A 1 82 ? 6.429 18.540 -19.978 1.00 85.56 82 ASP A N 1
ATOM 605 C CA . ASP A 1 82 ? 7.613 19.111 -19.321 1.00 85.56 82 ASP A CA 1
ATOM 606 C C . ASP A 1 82 ? 8.905 18.366 -19.695 1.00 85.56 82 ASP A C 1
ATOM 608 O O . ASP A 1 82 ? 9.920 19.000 -19.990 1.00 85.56 82 ASP A O 1
ATOM 612 N N . HIS A 1 83 ? 8.864 17.030 -19.780 1.00 89.62 83 HIS A N 1
ATOM 613 C CA . HIS A 1 83 ? 10.009 16.224 -20.220 1.00 89.62 83 HIS A CA 1
ATOM 614 C C . HIS A 1 83 ? 10.308 16.460 -21.708 1.00 89.62 83 HIS A C 1
ATOM 616 O O . HIS A 1 83 ? 11.462 16.636 -22.095 1.00 89.62 83 HIS A O 1
ATOM 622 N N . ILE A 1 84 ? 9.274 16.518 -22.553 1.00 91.25 84 ILE A N 1
ATOM 623 C CA . ILE A 1 84 ? 9.421 16.828 -23.981 1.00 91.25 84 ILE A CA 1
ATOM 624 C C . ILE A 1 84 ? 10.058 18.214 -24.133 1.00 91.25 84 ILE A C 1
ATOM 626 O O . ILE A 1 84 ? 11.097 18.352 -24.776 1.00 91.25 84 ILE A O 1
ATOM 630 N N . ARG A 1 85 ? 9.501 19.238 -23.483 1.00 93.62 85 ARG A N 1
ATOM 631 C CA . ARG A 1 85 ? 9.990 20.620 -23.525 1.00 93.62 85 ARG A CA 1
ATOM 632 C C . ARG A 1 85 ? 11.438 20.760 -23.046 1.00 93.62 85 ARG A C 1
ATOM 634 O O . ARG A 1 85 ? 12.157 21.594 -23.594 1.00 93.62 85 ARG A O 1
ATOM 641 N N . ALA A 1 86 ? 11.867 19.962 -22.068 1.00 92.88 86 ALA A N 1
ATOM 642 C CA . ALA A 1 86 ? 13.222 20.006 -21.518 1.00 92.88 86 ALA A CA 1
ATOM 643 C C . ALA A 1 86 ? 14.323 19.572 -22.506 1.00 92.88 86 ALA A C 1
ATOM 645 O O . ALA A 1 86 ? 15.458 20.035 -22.357 1.00 92.88 86 ALA A O 1
ATOM 646 N N . ILE A 1 87 ? 13.992 18.715 -23.485 1.00 95.62 87 ILE A N 1
ATOM 647 C CA . ILE A 1 87 ? 14.963 17.990 -24.333 1.00 95.62 87 ILE A CA 1
ATOM 648 C C . ILE A 1 87 ? 14.723 18.134 -25.849 1.00 95.62 87 ILE A C 1
ATOM 650 O O . ILE A 1 87 ? 15.593 17.851 -26.673 1.00 95.62 87 ILE A O 1
ATOM 654 N N . LEU A 1 88 ? 13.531 18.585 -26.251 1.00 96.31 88 LEU A N 1
ATOM 655 C CA . LEU A 1 88 ? 13.149 18.782 -27.650 1.00 96.31 88 LEU A CA 1
ATOM 656 C C . LEU A 1 88 ? 14.059 19.757 -28.431 1.00 96.31 88 LEU A C 1
ATOM 658 O O . LEU A 1 88 ? 14.254 19.510 -29.625 1.00 96.31 88 LEU A O 1
ATOM 662 N N . PRO A 1 89 ? 14.621 20.839 -27.843 1.00 97.56 89 PRO A N 1
ATOM 663 C CA . PRO A 1 89 ? 15.598 21.683 -28.533 1.00 97.56 89 PRO A CA 1
ATOM 664 C C . PRO A 1 89 ? 16.864 20.909 -28.924 1.00 97.56 89 PRO A C 1
ATOM 666 O O . PRO A 1 89 ? 17.279 20.975 -30.080 1.00 97.56 89 PRO A O 1
ATOM 669 N N . ASP A 1 90 ? 17.419 20.124 -28.001 1.00 97.88 90 ASP A N 1
ATOM 670 C CA . ASP A 1 90 ? 18.636 19.329 -28.193 1.00 97.88 90 ASP A CA 1
ATOM 671 C C . ASP A 1 90 ? 18.426 18.226 -29.240 1.00 97.88 90 ASP A C 1
ATOM 673 O O . ASP A 1 90 ? 19.234 18.060 -30.157 1.00 97.88 90 ASP A O 1
ATOM 677 N N . LEU A 1 91 ? 17.281 17.532 -29.179 1.00 97.69 91 LEU A N 1
ATOM 678 C CA . LEU A 1 91 ? 16.890 16.549 -30.194 1.00 97.69 91 LEU A CA 1
ATOM 679 C C . LEU A 1 91 ? 16.758 17.185 -31.585 1.00 97.69 91 LEU A C 1
ATOM 681 O O . LEU A 1 91 ? 17.244 16.621 -32.563 1.00 97.69 91 LEU A O 1
ATOM 685 N N . ARG A 1 92 ? 16.143 18.372 -31.698 1.00 97.25 92 ARG A N 1
ATOM 686 C CA . ARG A 1 92 ? 16.046 19.102 -32.976 1.00 97.25 92 ARG A CA 1
ATOM 687 C C . ARG A 1 92 ? 17.417 19.514 -33.506 1.00 97.25 92 ARG A C 1
ATOM 689 O O . ARG A 1 92 ? 17.649 19.364 -34.699 1.00 97.25 92 ARG A O 1
ATOM 696 N N . ALA A 1 93 ? 18.302 19.999 -32.636 1.00 97.31 93 ALA A N 1
ATOM 697 C CA . ALA A 1 93 ? 19.653 20.404 -33.010 1.00 97.31 93 ALA A CA 1
ATOM 698 C C . ALA A 1 93 ? 20.498 19.215 -33.493 1.00 97.31 93 ALA A C 1
ATOM 700 O O . ALA A 1 93 ? 21.209 19.338 -34.486 1.00 97.31 93 ALA A O 1
ATOM 701 N N . ARG A 1 94 ? 20.401 18.046 -32.842 1.00 97.25 94 ARG A N 1
ATOM 702 C CA . ARG A 1 94 ? 21.166 16.860 -33.256 1.00 97.25 94 ARG A CA 1
ATOM 703 C C . ARG A 1 94 ? 20.586 16.146 -34.473 1.00 97.25 94 ARG A C 1
ATOM 705 O O . ARG A 1 94 ? 21.367 15.578 -35.232 1.00 97.25 94 ARG A O 1
ATOM 712 N N . ARG A 1 95 ? 19.257 16.152 -34.654 1.00 96.56 95 ARG A N 1
ATOM 713 C CA . ARG A 1 95 ? 18.511 15.329 -35.629 1.00 96.56 95 ARG A CA 1
ATOM 714 C C . ARG A 1 95 ? 19.216 15.141 -36.968 1.00 96.56 95 ARG A C 1
ATOM 716 O O . ARG A 1 95 ? 19.281 14.021 -37.470 1.00 96.56 95 ARG A O 1
ATOM 723 N N . ASP A 1 96 ? 19.687 16.231 -37.567 1.00 95.19 96 ASP A N 1
ATOM 724 C CA . ASP A 1 96 ? 20.209 16.176 -38.927 1.00 95.19 96 ASP A CA 1
ATOM 725 C C . ASP A 1 96 ? 21.697 15.791 -39.030 1.00 95.19 96 ASP A C 1
ATOM 727 O O . ASP A 1 96 ? 22.172 15.486 -40.127 1.00 95.19 96 ASP A O 1
ATOM 731 N N . HIS A 1 97 ? 22.377 15.678 -37.884 1.00 95.44 97 HIS A N 1
ATOM 732 C CA . HIS A 1 97 ? 23.794 15.337 -37.719 1.00 95.44 97 HIS A CA 1
ATOM 733 C C . HIS A 1 97 ? 24.042 13.948 -37.095 1.00 95.44 97 HIS A C 1
ATOM 735 O O . HIS A 1 97 ? 25.185 13.632 -36.771 1.00 95.44 97 HIS A O 1
ATOM 741 N N . CYS A 1 98 ? 23.001 13.128 -36.913 1.00 96.62 98 CYS A N 1
ATOM 742 C CA . CYS A 1 98 ? 23.118 11.718 -36.529 1.00 96.62 98 CYS A CA 1
ATOM 743 C C . CYS A 1 98 ? 22.717 10.774 -37.681 1.00 96.62 98 CYS A C 1
ATOM 745 O O . CYS A 1 98 ? 21.980 11.162 -38.599 1.00 96.62 98 CYS A O 1
ATOM 747 N N . ASP A 1 99 ? 23.187 9.525 -37.616 1.00 96.44 99 ASP A N 1
ATOM 748 C CA . ASP A 1 99 ? 22.929 8.474 -38.611 1.00 96.44 99 ASP A CA 1
ATOM 749 C C . ASP A 1 99 ? 21.442 8.102 -38.647 1.00 96.44 99 ASP A C 1
ATOM 751 O O . ASP A 1 99 ? 20.832 7.948 -39.710 1.00 96.44 99 ASP A O 1
ATOM 755 N N . ALA A 1 100 ? 20.840 7.993 -37.460 1.00 97.25 100 ALA A N 1
ATOM 756 C CA . ALA A 1 100 ? 19.408 7.809 -37.297 1.00 97.25 100 ALA A CA 1
ATOM 757 C C . ALA A 1 100 ? 18.895 8.421 -35.986 1.00 97.25 100 ALA A C 1
ATOM 759 O O . ALA A 1 100 ? 19.477 8.238 -34.914 1.00 97.25 100 ALA A O 1
ATOM 760 N N . MET A 1 101 ? 17.738 9.076 -36.076 1.00 97.81 101 MET A N 1
ATOM 761 C CA . MET A 1 101 ? 16.907 9.461 -34.939 1.00 97.81 101 MET A CA 1
ATOM 762 C C . MET A 1 101 ? 15.587 8.697 -35.030 1.00 97.81 101 MET A C 1
ATOM 764 O O . MET A 1 101 ? 14.908 8.747 -36.055 1.00 97.81 101 MET A O 1
ATOM 768 N N . ILE A 1 102 ? 15.217 7.972 -33.978 1.00 97.19 102 ILE A N 1
ATOM 769 C CA . ILE A 1 102 ? 14.102 7.026 -33.985 1.00 97.19 102 ILE A CA 1
ATOM 770 C C . ILE A 1 102 ? 13.136 7.360 -32.846 1.00 97.19 102 ILE A C 1
ATOM 772 O O . ILE A 1 102 ? 13.399 7.022 -31.699 1.00 97.19 102 ILE A O 1
ATOM 776 N N . GLY A 1 103 ? 12.002 7.996 -33.149 1.00 94.12 103 GLY A N 1
ATOM 777 C CA . GLY A 1 103 ? 10.914 8.192 -32.187 1.00 94.12 103 GLY A CA 1
ATOM 778 C C . GLY A 1 103 ? 9.882 7.068 -32.293 1.00 94.12 103 GLY A C 1
ATOM 779 O O . GLY A 1 103 ? 9.242 6.922 -33.337 1.00 94.12 103 GLY A O 1
ATOM 780 N N . ILE A 1 104 ? 9.700 6.282 -31.230 1.00 89.25 104 ILE A N 1
ATOM 781 C CA . ILE A 1 104 ? 8.739 5.167 -31.159 1.00 89.25 104 ILE A CA 1
ATOM 782 C C . ILE A 1 104 ? 7.929 5.224 -29.864 1.00 89.25 104 ILE A C 1
ATOM 784 O O . ILE A 1 104 ? 8.483 5.498 -28.816 1.00 89.25 104 ILE A O 1
ATOM 788 N N . ILE A 1 105 ? 6.624 4.927 -29.901 1.00 83.19 105 ILE A N 1
ATOM 789 C CA . ILE A 1 105 ? 5.776 4.879 -28.685 1.00 83.19 105 ILE A CA 1
ATOM 790 C C . ILE A 1 105 ? 5.962 6.147 -27.813 1.00 83.19 105 ILE A C 1
ATOM 792 O O . ILE A 1 105 ? 6.229 6.062 -26.621 1.00 83.19 105 ILE A O 1
ATOM 796 N N . ALA A 1 106 ? 5.899 7.324 -28.434 1.00 84.38 106 ALA A N 1
ATOM 797 C CA . ALA A 1 106 ? 6.136 8.626 -27.807 1.00 84.38 106 ALA A CA 1
ATOM 798 C C . ALA A 1 106 ? 5.166 9.668 -28.389 1.00 84.38 106 ALA A C 1
ATOM 800 O O . ALA A 1 106 ? 4.419 9.360 -29.326 1.00 84.38 106 ALA A O 1
ATOM 801 N N . ASP A 1 107 ? 5.180 10.895 -27.863 1.00 86.88 107 ASP A N 1
ATOM 802 C CA . ASP A 1 107 ? 4.356 11.986 -28.387 1.00 86.88 107 ASP A CA 1
ATOM 803 C C . ASP A 1 107 ? 4.598 12.266 -29.889 1.00 86.88 107 ASP A C 1
ATOM 805 O O . ASP A 1 107 ? 5.681 12.038 -30.441 1.00 86.88 107 ASP A O 1
ATOM 809 N N . ALA A 1 108 ? 3.578 12.802 -30.564 1.00 84.12 108 ALA A N 1
ATOM 810 C CA . ALA A 1 108 ? 3.617 13.138 -31.982 1.00 84.12 108 ALA A CA 1
ATOM 811 C C . ALA A 1 108 ? 4.763 14.098 -32.357 1.00 84.12 108 ALA A C 1
ATOM 813 O O . ALA A 1 108 ? 5.309 13.977 -33.458 1.00 84.12 108 ALA A O 1
ATOM 814 N N . GLN A 1 109 ? 5.164 15.017 -31.469 1.00 90.00 109 GLN A N 1
ATOM 815 C CA . GLN A 1 109 ? 6.316 15.898 -31.680 1.00 90.00 109 GLN A CA 1
ATOM 816 C C . GLN A 1 109 ? 7.626 15.106 -31.783 1.00 90.00 109 GLN A C 1
ATOM 818 O O . GLN A 1 109 ? 8.432 15.381 -32.673 1.00 90.00 109 GLN A O 1
ATOM 823 N N . ILE A 1 110 ? 7.807 14.098 -30.925 1.00 92.06 110 ILE A N 1
ATOM 824 C CA . ILE A 1 110 ? 8.979 13.212 -30.901 1.00 92.06 110 ILE A CA 1
ATOM 825 C C . ILE A 1 110 ? 8.961 12.262 -32.101 1.00 92.06 110 ILE A C 1
ATOM 827 O O . ILE A 1 110 ? 9.946 12.165 -32.830 1.00 92.06 110 ILE A O 1
ATOM 831 N N . VAL A 1 111 ? 7.824 11.614 -32.379 1.00 88.81 111 VAL A N 1
ATOM 832 C CA . VAL A 1 111 ? 7.678 10.714 -33.538 1.00 88.81 111 VAL A CA 1
ATOM 833 C C . VAL A 1 111 ? 7.964 11.453 -34.851 1.00 88.81 111 VAL A C 1
ATOM 835 O O . VAL A 1 111 ? 8.618 10.893 -35.735 1.00 88.81 111 VAL A O 1
ATOM 838 N N . LYS A 1 112 ? 7.563 12.728 -34.971 1.00 91.81 112 LYS A N 1
ATOM 839 C CA . LYS A 1 112 ? 7.853 13.574 -36.141 1.00 91.81 112 LYS A CA 1
ATOM 840 C C . LYS A 1 112 ? 9.352 13.817 -36.363 1.00 91.81 112 LYS A C 1
ATOM 842 O O . LYS A 1 112 ? 9.749 13.977 -37.515 1.00 91.81 112 LYS A O 1
ATOM 847 N N . LEU A 1 113 ? 10.187 13.805 -35.320 1.00 94.94 113 LEU A N 1
ATOM 848 C CA . LEU A 1 113 ? 11.641 13.942 -35.477 1.00 94.94 113 LEU A CA 1
ATOM 849 C C . LEU A 1 113 ? 12.298 12.720 -36.131 1.00 94.94 113 LEU A C 1
ATOM 851 O O . LEU A 1 113 ? 13.420 12.852 -36.614 1.00 94.94 113 LEU A O 1
ATOM 855 N N . THR A 1 114 ? 11.612 11.575 -36.219 1.00 95.31 114 THR A N 1
ATOM 856 C CA . THR A 1 114 ? 12.172 10.346 -36.800 1.00 95.31 114 THR A CA 1
ATOM 857 C C . THR A 1 114 ? 12.777 10.580 -38.190 1.00 95.31 114 THR A C 1
ATOM 859 O O . THR A 1 114 ? 12.093 11.041 -39.114 1.00 95.31 114 THR A O 1
ATOM 862 N N . ARG A 1 115 ? 14.055 10.215 -38.329 1.00 95.19 115 ARG A N 1
ATOM 863 C CA . ARG A 1 115 ? 14.849 10.215 -39.560 1.00 95.19 115 ARG A CA 1
ATOM 864 C C . ARG A 1 115 ? 15.702 8.946 -39.580 1.00 95.19 115 ARG A C 1
ATOM 866 O O . ARG A 1 115 ? 16.545 8.773 -38.707 1.00 95.19 115 ARG A O 1
ATOM 873 N N . MET A 1 116 ? 15.484 8.059 -40.548 1.00 93.12 116 MET A N 1
ATOM 874 C CA . MET A 1 116 ? 16.303 6.853 -40.734 1.00 93.12 116 MET A CA 1
ATOM 875 C C . MET A 1 116 ? 16.404 6.494 -42.220 1.00 93.12 116 MET A C 1
ATOM 877 O O . MET A 1 116 ? 15.409 6.157 -42.865 1.00 93.12 116 MET A O 1
ATOM 881 N N . GLY A 1 117 ? 17.611 6.600 -42.783 1.00 90.06 117 GLY A N 1
ATOM 882 C CA . GLY A 1 117 ? 17.841 6.421 -44.218 1.00 90.06 117 GLY A CA 1
ATOM 883 C C . GLY A 1 117 ? 16.942 7.332 -45.058 1.00 90.06 117 GLY A C 1
ATOM 884 O O . GLY A 1 117 ? 17.030 8.554 -44.984 1.00 90.06 117 GLY A O 1
ATOM 885 N N . THR A 1 118 ? 16.050 6.736 -45.849 1.00 89.25 118 THR A N 1
ATOM 886 C CA . THR A 1 118 ? 15.132 7.459 -46.746 1.00 89.25 118 THR A CA 1
ATOM 887 C C . THR A 1 118 ? 13.776 7.814 -46.119 1.00 89.25 118 THR A C 1
ATOM 889 O O . THR A 1 118 ? 12.951 8.471 -46.770 1.00 89.25 118 THR A O 1
ATOM 892 N N . LEU A 1 119 ? 13.527 7.390 -44.872 1.00 88.19 119 LEU A N 1
ATOM 893 C CA . LEU A 1 119 ? 12.352 7.764 -44.089 1.00 88.19 119 LEU A CA 1
ATOM 894 C C . LEU A 1 119 ? 12.625 9.057 -43.316 1.00 88.19 119 LEU A C 1
ATOM 896 O O . LEU A 1 119 ? 13.416 9.076 -42.376 1.00 88.19 119 LEU A O 1
ATOM 900 N N . ASP A 1 120 ? 11.877 10.100 -43.659 1.00 90.81 120 ASP A N 1
ATOM 901 C CA . ASP A 1 120 ? 11.761 11.328 -42.881 1.00 90.81 120 ASP A CA 1
ATOM 902 C C . ASP A 1 120 ? 10.288 11.499 -42.473 1.00 90.81 120 ASP A C 1
ATOM 904 O O . ASP A 1 120 ? 9.395 11.499 -43.327 1.00 90.81 120 ASP A O 1
ATOM 908 N N . MET A 1 121 ? 10.013 11.585 -41.167 1.00 86.19 121 MET A N 1
ATOM 909 C CA . MET A 1 121 ? 8.646 11.745 -40.663 1.00 86.19 121 MET A CA 1
ATOM 910 C C . MET A 1 121 ? 8.154 13.196 -40.597 1.00 86.19 121 MET A C 1
ATOM 912 O O . MET A 1 121 ? 6.934 13.381 -40.514 1.00 86.19 121 MET A O 1
ATOM 916 N N . ALA A 1 122 ? 9.049 14.183 -40.683 1.00 85.38 122 ALA A N 1
ATOM 917 C CA . ALA A 1 122 ? 8.749 15.612 -40.743 1.00 85.38 122 ALA A CA 1
ATOM 918 C C . ALA A 1 122 ? 8.461 16.102 -42.173 1.00 85.38 122 ALA A C 1
ATOM 920 O O . ALA A 1 122 ? 7.730 17.082 -42.337 1.00 85.38 122 ALA A O 1
ATOM 921 N N . ALA A 1 123 ? 8.991 15.412 -43.187 1.00 81.19 123 ALA A N 1
ATOM 922 C CA . ALA A 1 123 ? 8.743 15.678 -44.600 1.00 81.19 123 ALA A CA 1
ATOM 923 C C . ALA A 1 123 ? 7.245 15.565 -44.983 1.00 81.19 123 ALA A C 1
ATOM 925 O O . ALA A 1 123 ? 6.514 14.742 -44.414 1.00 81.19 123 ALA A O 1
ATOM 926 N N . PRO A 1 124 ? 6.769 16.362 -45.966 1.00 67.75 124 PRO A N 1
ATOM 927 C CA . PRO A 1 124 ? 5.372 16.353 -46.405 1.00 67.75 124 PRO A CA 1
ATOM 928 C C . PRO A 1 124 ? 4.924 14.983 -46.944 1.00 67.75 124 PRO A C 1
ATOM 930 O O . PRO A 1 124 ? 5.713 14.211 -47.493 1.00 67.75 124 PRO A O 1
ATOM 933 N N . GLU A 1 125 ? 3.636 14.659 -46.776 1.00 59.12 125 GLU A N 1
ATOM 934 C CA . GLU A 1 125 ? 3.122 13.311 -47.049 1.00 59.12 125 GLU A CA 1
ATOM 935 C C . GLU A 1 125 ? 3.227 12.898 -48.526 1.00 59.12 125 GLU A C 1
ATOM 937 O O . GLU A 1 125 ? 2.513 13.398 -49.396 1.00 59.12 125 GLU A O 1
ATOM 942 N N . THR A 1 126 ? 4.044 11.878 -48.788 1.00 59.38 126 THR A N 1
ATOM 943 C CA . THR A 1 126 ? 4.060 11.160 -50.068 1.00 59.38 126 THR A CA 1
ATOM 944 C C . THR A 1 126 ? 2.871 10.198 -50.189 1.00 59.38 126 THR A C 1
ATOM 946 O O . THR A 1 126 ? 2.334 9.710 -49.189 1.00 59.38 126 THR A O 1
ATOM 949 N N . GLY A 1 127 ? 2.466 9.869 -51.423 1.00 54.25 127 GLY A N 1
ATOM 950 C CA . GLY A 1 127 ? 1.286 9.031 -51.702 1.00 54.25 127 GLY A CA 1
ATOM 951 C C . GLY A 1 127 ? 1.279 7.658 -51.009 1.00 54.25 127 GLY A C 1
ATOM 952 O O . GLY A 1 127 ? 0.219 7.176 -50.612 1.00 54.25 127 GLY A O 1
ATOM 953 N N . ALA A 1 128 ? 2.454 7.070 -50.760 1.00 52.44 128 ALA A N 1
ATOM 954 C CA . ALA A 1 128 ? 2.586 5.823 -50.005 1.00 52.44 128 ALA A CA 1
ATOM 955 C C . ALA A 1 128 ? 2.077 5.944 -48.551 1.00 52.44 128 ALA A C 1
ATOM 957 O O . ALA A 1 128 ? 1.435 5.026 -48.042 1.00 52.44 128 ALA A O 1
ATOM 958 N N . ARG A 1 129 ? 2.284 7.096 -47.890 1.00 55.56 129 ARG A N 1
ATOM 959 C CA . ARG A 1 129 ? 1.823 7.339 -46.509 1.00 55.56 129 ARG A CA 1
ATOM 960 C C . ARG A 1 129 ? 0.290 7.407 -46.440 1.00 55.56 129 ARG A C 1
ATOM 962 O O . ARG A 1 129 ? -0.300 6.832 -45.527 1.00 55.56 129 ARG A O 1
ATOM 969 N N . LYS A 1 130 ? -0.365 7.978 -47.465 1.00 58.56 130 LYS A N 1
ATOM 970 C CA . LYS A 1 130 ? -1.836 7.951 -47.628 1.00 58.56 130 LYS A CA 1
ATOM 971 C C . LYS A 1 130 ? -2.386 6.530 -47.799 1.00 58.56 130 LYS A C 1
ATOM 973 O O . LYS A 1 130 ? -3.442 6.226 -47.246 1.00 58.56 130 LYS A O 1
ATOM 978 N N . LEU A 1 131 ? -1.680 5.648 -48.513 1.00 49.53 131 LEU A N 1
ATOM 979 C CA . LEU A 1 131 ? -2.073 4.240 -48.664 1.00 49.53 131 LEU A CA 1
ATOM 980 C C . LEU A 1 131 ? -2.002 3.486 -47.324 1.00 49.53 131 LEU A C 1
ATOM 982 O O . LEU A 1 131 ? -2.941 2.786 -46.955 1.00 49.53 131 LEU A O 1
ATOM 986 N N . ILE A 1 132 ? -0.938 3.701 -46.547 1.00 54.25 132 ILE A N 1
ATOM 987 C CA . ILE A 1 132 ? -0.785 3.122 -45.202 1.00 54.25 132 ILE A CA 1
ATOM 988 C C . ILE A 1 132 ? -1.828 3.684 -44.226 1.00 54.25 132 ILE A C 1
ATOM 990 O O . ILE A 1 132 ? -2.350 2.942 -43.397 1.00 54.25 132 ILE A O 1
ATOM 994 N N . LYS A 1 133 ? -2.196 4.967 -44.347 1.00 56.84 133 LYS A N 1
ATOM 995 C CA . LYS A 1 133 ? -3.282 5.558 -43.552 1.00 56.84 133 LYS A CA 1
ATOM 996 C C . LYS A 1 133 ? -4.648 4.943 -43.893 1.00 56.84 133 LYS A C 1
ATOM 998 O O . LYS A 1 133 ? -5.417 4.666 -42.982 1.00 56.84 133 LYS A O 1
ATOM 1003 N N . ARG A 1 134 ? -4.918 4.629 -45.169 1.00 53.94 134 ARG A N 1
ATOM 1004 C CA . ARG A 1 134 ? -6.107 3.848 -45.578 1.00 53.94 134 ARG A CA 1
ATOM 1005 C C . ARG A 1 134 ? -6.094 2.419 -45.016 1.00 53.94 134 ARG A C 1
ATOM 1007 O O . ARG A 1 134 ? -7.137 1.939 -44.593 1.00 53.94 134 ARG A O 1
ATOM 1014 N N . LEU A 1 135 ? -4.929 1.769 -44.954 1.00 43.75 135 LEU A N 1
ATOM 1015 C CA . LEU A 1 135 ? -4.765 0.426 -44.370 1.00 43.75 135 LEU A CA 1
ATOM 1016 C C . LEU A 1 135 ? -4.871 0.389 -42.831 1.00 43.75 135 LEU A C 1
ATOM 1018 O O . LEU A 1 135 ? -5.130 -0.675 -42.277 1.00 43.75 135 LEU A O 1
ATOM 1022 N N . ARG A 1 136 ? -4.680 1.520 -42.135 1.00 46.50 136 ARG A N 1
ATOM 1023 C CA . ARG A 1 136 ? -4.782 1.626 -40.663 1.00 46.50 136 ARG A CA 1
ATOM 1024 C C . ARG A 1 136 ? -6.204 1.843 -40.126 1.00 46.50 136 ARG A C 1
ATOM 1026 O O . ARG A 1 136 ? -6.379 1.778 -38.913 1.00 46.50 136 ARG A O 1
ATOM 1033 N N . GLY A 1 137 ? -7.193 2.095 -40.986 1.00 40.59 137 GLY A N 1
ATOM 1034 C CA . GLY A 1 137 ? -8.546 2.478 -40.564 1.00 40.59 137 GLY A CA 1
ATOM 1035 C C . GLY A 1 137 ? -8.656 3.949 -40.131 1.00 40.59 137 GLY A C 1
ATOM 1036 O O . GLY A 1 137 ? -7.660 4.655 -39.983 1.00 40.59 137 GLY A O 1
ATOM 1037 N N . THR A 1 138 ? -9.887 4.447 -39.993 1.00 33.78 138 THR A N 1
ATOM 1038 C CA . THR A 1 138 ? -10.166 5.876 -39.753 1.00 33.78 138 THR A CA 1
ATOM 1039 C C . THR A 1 138 ? -9.989 6.304 -38.297 1.00 33.78 138 THR A C 1
ATOM 1041 O O . THR A 1 138 ? -10.525 5.664 -37.394 1.00 33.78 138 THR A O 1
ATOM 1044 N N . ASP A 1 139 ? -9.349 7.461 -38.102 1.00 38.97 139 ASP A N 1
ATOM 1045 C CA . ASP A 1 139 ? -9.079 8.113 -36.813 1.00 38.97 139 ASP A CA 1
ATOM 1046 C C . ASP A 1 139 ? -10.366 8.572 -36.070 1.00 38.97 139 ASP A C 1
ATOM 1048 O O . ASP A 1 139 ? -10.675 9.762 -36.010 1.00 38.97 139 ASP A O 1
ATOM 1052 N N . LYS A 1 140 ? -11.127 7.645 -35.472 1.00 27.20 140 LYS A N 1
ATOM 1053 C CA . LYS A 1 140 ? -12.079 7.954 -34.385 1.00 27.20 140 LYS A CA 1
ATOM 1054 C C . LYS A 1 140 ? -11.549 7.393 -33.060 1.00 27.20 140 LYS A C 1
ATOM 1056 O O . LYS A 1 140 ? -11.143 6.228 -33.040 1.00 27.20 140 LYS A O 1
ATOM 1061 N N . PRO A 1 141 ? -11.590 8.156 -31.949 1.00 32.81 141 PRO A N 1
ATOM 1062 C CA . PRO A 1 141 ? -11.246 7.637 -30.632 1.00 32.81 141 PRO A CA 1
ATOM 1063 C C . PRO A 1 141 ? -12.329 6.643 -30.204 1.00 32.81 141 PRO A C 1
ATOM 1065 O O . PRO A 1 141 ? -13.401 7.014 -29.737 1.00 32.81 141 PRO A O 1
ATOM 1068 N N . SER A 1 142 ? -12.056 5.365 -30.433 1.00 30.22 142 SER A N 1
ATOM 1069 C CA . SER A 1 142 ? -12.890 4.248 -30.008 1.00 30.22 142 SER A CA 1
ATOM 1070 C C . SER A 1 142 ? -12.029 3.248 -29.247 1.00 30.22 142 SER A C 1
ATOM 1072 O O . SER A 1 142 ? -10.822 3.131 -29.499 1.00 30.22 142 SER A O 1
ATOM 1074 N N . ALA A 1 143 ? -12.656 2.533 -28.315 1.00 32.59 143 ALA A N 1
ATOM 1075 C CA . ALA A 1 143 ? -12.037 1.527 -27.456 1.00 32.59 143 ALA A CA 1
ATOM 1076 C C . ALA A 1 143 ? -11.682 0.230 -28.218 1.00 32.59 143 ALA A C 1
ATOM 1078 O O . ALA A 1 143 ? -11.959 -0.879 -27.770 1.00 32.59 143 ALA A O 1
ATOM 1079 N N . GLU A 1 144 ? -11.070 0.346 -29.401 1.00 36.16 144 GLU A N 1
ATOM 1080 C CA . GLU A 1 144 ? -10.467 -0.799 -30.075 1.00 36.16 144 GLU A CA 1
ATOM 1081 C C . GLU A 1 144 ? -9.224 -1.260 -29.311 1.00 36.16 144 GLU A C 1
ATOM 1083 O O . GLU A 1 144 ? -8.261 -0.490 -29.156 1.00 36.16 144 GLU A O 1
ATOM 1088 N N . SER A 1 145 ? -9.273 -2.520 -28.863 1.00 43.88 145 SER A N 1
ATOM 1089 C CA . SER A 1 145 ? -8.294 -3.140 -27.969 1.00 43.88 145 SER A CA 1
ATOM 1090 C C . SER A 1 145 ? -6.851 -2.973 -28.451 1.00 43.88 145 SER A C 1
ATOM 1092 O O . SER A 1 145 ? -6.550 -3.033 -29.651 1.00 43.88 145 SER A O 1
ATOM 1094 N N . GLY A 1 146 ? -5.934 -2.795 -27.492 1.00 47.72 146 GLY A N 1
ATOM 1095 C CA . GLY A 1 146 ? -4.494 -2.725 -27.761 1.00 47.72 146 GLY A CA 1
ATOM 1096 C C . GLY A 1 146 ? -3.997 -3.935 -28.559 1.00 47.72 146 GLY A C 1
ATOM 1097 O O . GLY A 1 146 ? -3.201 -3.773 -29.481 1.00 47.72 146 GLY A O 1
ATOM 1098 N N . GLU A 1 147 ? -4.576 -5.112 -28.305 1.00 44.16 147 GLU A N 1
ATOM 1099 C CA . GLU A 1 147 ? -4.325 -6.358 -29.034 1.00 44.16 147 GLU A CA 1
ATOM 1100 C C . GLU A 1 147 ? -4.510 -6.210 -30.558 1.00 44.16 147 GLU A C 1
ATOM 1102 O O . GLU A 1 147 ? -3.626 -6.596 -31.322 1.00 44.16 147 GLU A O 1
ATOM 1107 N N . LYS A 1 148 ? -5.603 -5.593 -31.039 1.00 46.38 148 LYS A N 1
ATOM 1108 C CA . LYS A 1 148 ? -5.816 -5.371 -32.485 1.00 46.38 148 LYS A CA 1
ATOM 1109 C C . LYS A 1 148 ? -4.730 -4.476 -33.086 1.00 46.38 148 LYS A C 1
ATOM 1111 O O . LYS A 1 148 ? -4.206 -4.772 -34.163 1.00 46.38 148 LYS A O 1
ATOM 1116 N N . LYS A 1 149 ? -4.364 -3.400 -32.379 1.00 54.00 149 LYS A N 1
ATOM 1117 C CA . LYS A 1 149 ? -3.311 -2.460 -32.798 1.00 54.00 149 LYS A CA 1
ATOM 1118 C C . LYS A 1 149 ? -1.938 -3.143 -32.809 1.00 54.00 149 LYS A C 1
ATOM 1120 O O . LYS A 1 149 ? -1.187 -2.956 -33.765 1.00 54.00 149 LYS A O 1
ATOM 1125 N N . MET A 1 150 ? -1.649 -4.008 -31.836 1.00 60.78 150 MET A N 1
ATOM 1126 C CA . MET A 1 150 ? -0.405 -4.779 -31.776 1.00 60.78 150 MET A CA 1
ATOM 1127 C C . MET A 1 150 ? -0.334 -5.868 -32.856 1.00 60.78 150 MET A C 1
ATOM 1129 O O . MET A 1 150 ? 0.671 -6.012 -33.549 1.00 60.78 150 MET A O 1
ATOM 1133 N N . LYS A 1 151 ? -1.438 -6.579 -33.097 1.00 62.59 151 LYS A N 1
ATOM 1134 C CA . LYS A 1 151 ? -1.583 -7.572 -34.174 1.00 62.59 151 LYS A CA 1
ATOM 1135 C C . LYS A 1 151 ? -1.395 -6.941 -35.556 1.00 62.59 151 LYS A C 1
ATOM 1137 O O . LYS A 1 151 ? -0.768 -7.542 -36.429 1.00 62.59 151 LYS A O 1
ATOM 1142 N N . MET A 1 152 ? -1.868 -5.707 -35.748 1.00 59.88 152 MET A N 1
ATOM 1143 C CA . MET A 1 152 ? -1.568 -4.897 -36.932 1.00 59.88 152 MET A CA 1
ATOM 1144 C C . MET A 1 152 ? -0.076 -4.522 -37.000 1.00 59.88 152 MET A C 1
ATOM 1146 O O . MET A 1 152 ? 0.537 -4.677 -38.057 1.00 59.88 152 MET A O 1
ATOM 1150 N N . LEU A 1 153 ? 0.529 -4.106 -35.882 1.00 66.06 153 LEU A N 1
ATOM 1151 C CA . LEU A 1 153 ? 1.952 -3.751 -35.786 1.00 66.06 153 LEU A CA 1
ATOM 1152 C C . LEU A 1 153 ? 2.896 -4.933 -36.083 1.00 66.06 153 LEU A C 1
ATOM 1154 O O . LEU A 1 153 ? 3.950 -4.729 -36.680 1.00 66.06 153 LEU A O 1
ATOM 1158 N N . ARG A 1 154 ? 2.501 -6.172 -35.751 1.00 67.25 154 ARG A N 1
ATOM 1159 C CA . ARG A 1 154 ? 3.225 -7.407 -36.121 1.00 67.25 154 ARG A CA 1
ATOM 1160 C C . ARG A 1 154 ? 3.032 -7.814 -37.588 1.00 67.25 154 ARG A C 1
ATOM 1162 O O . ARG A 1 154 ? 3.949 -8.349 -38.211 1.00 67.25 154 ARG A O 1
ATOM 1169 N N . ARG A 1 155 ? 1.859 -7.543 -38.176 1.00 71.19 155 ARG A N 1
ATOM 1170 C CA . ARG A 1 155 ? 1.540 -7.883 -39.580 1.00 71.19 155 ARG A CA 1
ATOM 1171 C C . ARG A 1 155 ? 2.140 -6.906 -40.594 1.00 71.19 155 ARG A C 1
ATOM 1173 O O . ARG A 1 155 ? 2.623 -7.351 -41.635 1.00 71.19 155 ARG A O 1
ATOM 1180 N N . LEU A 1 156 ? 2.159 -5.605 -40.295 1.00 72.56 156 LEU A N 1
ATOM 1181 C CA . LEU A 1 156 ? 2.650 -4.559 -41.205 1.00 72.56 156 LEU A CA 1
ATOM 1182 C C . LEU A 1 156 ? 4.082 -4.833 -41.729 1.00 72.56 156 LEU A C 1
ATOM 1184 O O . LEU A 1 156 ? 4.256 -4.838 -42.948 1.00 72.56 156 LEU A O 1
ATOM 1188 N N . PRO A 1 157 ? 5.094 -5.170 -40.901 1.00 74.94 157 PRO A N 1
ATOM 1189 C CA . PRO A 1 157 ? 6.449 -5.472 -41.386 1.00 74.94 157 PRO A CA 1
ATOM 1190 C C . PRO A 1 157 ? 6.577 -6.718 -42.260 1.00 74.94 157 PRO A C 1
ATOM 1192 O O . PRO A 1 157 ? 7.516 -6.800 -43.055 1.00 74.94 157 PRO A O 1
ATOM 1195 N N . ARG A 1 158 ? 5.655 -7.684 -42.131 1.00 76.56 158 ARG A N 1
ATOM 1196 C CA . ARG A 1 158 ? 5.615 -8.877 -42.992 1.00 76.56 158 ARG A CA 1
ATOM 1197 C C . ARG A 1 158 ? 5.108 -8.517 -44.390 1.00 76.56 158 ARG A C 1
ATOM 1199 O O . ARG A 1 158 ? 5.682 -8.975 -45.369 1.00 76.56 158 ARG A O 1
ATOM 1206 N N . ILE A 1 159 ? 4.106 -7.638 -44.478 1.00 74.25 159 ILE A N 1
ATOM 1207 C CA . ILE A 1 159 ? 3.564 -7.117 -45.746 1.00 74.25 159 ILE A CA 1
ATOM 1208 C C . ILE A 1 159 ? 4.589 -6.202 -46.434 1.00 74.25 159 ILE A C 1
ATOM 1210 O O . ILE A 1 159 ? 4.905 -6.386 -47.607 1.00 74.25 159 ILE A O 1
ATOM 1214 N N . LEU A 1 160 ? 5.172 -5.254 -45.691 1.00 75.38 160 LEU A N 1
ATOM 1215 C CA . LEU A 1 160 ? 6.152 -4.303 -46.228 1.00 75.38 160 LEU A CA 1
ATOM 1216 C C . LEU A 1 160 ? 7.466 -4.967 -46.684 1.00 75.38 160 LEU A C 1
ATOM 1218 O O . LEU A 1 160 ? 8.222 -4.337 -47.419 1.00 75.38 160 LEU A O 1
ATOM 1222 N N . LYS A 1 161 ? 7.749 -6.224 -46.293 1.00 76.75 161 LYS A N 1
ATOM 1223 C CA . LYS A 1 161 ? 8.976 -6.959 -46.668 1.00 76.75 161 LYS A CA 1
ATOM 1224 C C . LYS A 1 161 ? 9.214 -6.970 -48.179 1.00 76.75 161 LYS A C 1
ATOM 1226 O O . LYS A 1 161 ? 10.365 -6.883 -48.590 1.00 76.75 161 LYS A O 1
ATOM 1231 N N . TYR A 1 162 ? 8.150 -7.038 -48.974 1.00 74.12 162 TYR A N 1
ATOM 1232 C CA . TYR A 1 162 ? 8.213 -7.195 -50.429 1.00 74.12 162 TYR A CA 1
ATOM 1233 C C . TYR A 1 162 ? 8.223 -5.867 -51.207 1.00 74.12 162 TYR A C 1
ATOM 1235 O O . TYR A 1 162 ? 8.313 -5.884 -52.429 1.00 74.12 162 TYR A O 1
ATOM 1243 N N . ILE A 1 163 ? 8.135 -4.715 -50.527 1.00 73.31 163 ILE A N 1
ATOM 1244 C CA . ILE A 1 163 ? 8.048 -3.398 -51.176 1.00 73.31 163 ILE A CA 1
ATOM 1245 C C . ILE A 1 163 ? 9.417 -2.696 -51.098 1.00 73.31 163 ILE A C 1
ATOM 1247 O O . ILE A 1 163 ? 9.870 -2.406 -49.988 1.00 73.31 163 ILE A O 1
ATOM 1251 N N . PRO A 1 164 ? 10.106 -2.418 -52.220 1.00 71.75 164 PRO A N 1
ATOM 1252 C CA . PRO A 1 164 ? 11.429 -1.789 -52.209 1.00 71.75 164 PRO A CA 1
ATOM 1253 C C . PRO A 1 164 ? 11.389 -0.286 -51.859 1.00 71.75 164 PRO A C 1
ATOM 1255 O O . PRO A 1 164 ? 10.330 0.334 -51.740 1.00 71.75 164 PRO A O 1
ATOM 1258 N N . GLY A 1 165 ? 12.570 0.320 -51.693 1.00 74.06 165 GLY A N 1
ATOM 1259 C CA . GLY A 1 165 ? 12.723 1.756 -51.423 1.00 74.06 165 GLY A CA 1
ATOM 1260 C C . GLY A 1 165 ? 12.230 2.182 -50.033 1.00 74.06 165 GLY A C 1
ATOM 1261 O O . GLY A 1 165 ? 12.387 1.445 -49.059 1.00 74.06 165 GLY A O 1
ATOM 1262 N N . LYS A 1 166 ? 11.607 3.370 -49.942 1.00 71.44 166 LYS A N 1
ATOM 1263 C CA . LYS A 1 166 ? 11.183 4.025 -48.679 1.00 71.44 166 LYS A CA 1
ATOM 1264 C C . LYS A 1 166 ? 10.323 3.151 -47.753 1.00 71.44 166 LYS A C 1
ATOM 1266 O O . LYS A 1 166 ? 10.305 3.360 -46.541 1.00 71.44 166 LYS A O 1
ATOM 1271 N N . ALA A 1 167 ? 9.627 2.154 -48.300 1.00 79.38 167 ALA A N 1
ATOM 1272 C CA . ALA A 1 167 ? 8.845 1.198 -47.520 1.00 79.38 167 ALA A CA 1
ATOM 1273 C C . ALA A 1 167 ? 9.707 0.305 -46.603 1.00 79.38 167 ALA A C 1
ATOM 1275 O O . ALA A 1 167 ? 9.231 -0.097 -45.542 1.00 79.38 167 ALA A O 1
ATOM 1276 N N . GLN A 1 168 ? 10.972 0.036 -46.955 1.00 85.50 168 GLN A N 1
ATOM 1277 C CA . GLN A 1 168 ? 11.884 -0.760 -46.124 1.00 85.50 168 GLN A CA 1
ATOM 1278 C C . GLN A 1 168 ? 12.373 -0.004 -44.885 1.00 85.50 168 GLN A C 1
ATOM 1280 O O . GLN A 1 168 ? 12.547 -0.623 -43.841 1.00 85.50 168 GLN A O 1
ATOM 1285 N N . ASP A 1 169 ? 12.538 1.320 -44.956 1.00 88.69 169 ASP A N 1
ATOM 1286 C CA . ASP A 1 169 ? 12.889 2.124 -43.778 1.00 88.69 169 ASP A CA 1
ATOM 1287 C C . ASP A 1 169 ? 11.681 2.304 -42.848 1.00 88.69 169 ASP A C 1
ATOM 1289 O O . ASP A 1 169 ? 11.807 2.189 -41.633 1.00 88.69 169 ASP A O 1
ATOM 1293 N N . LEU A 1 170 ? 10.466 2.436 -43.393 1.00 85.69 170 LEU A N 1
ATOM 1294 C CA . LEU A 1 170 ? 9.255 2.363 -42.567 1.00 85.69 170 LEU A CA 1
ATOM 1295 C C . LEU A 1 170 ? 9.064 0.976 -41.926 1.00 85.69 170 LEU A C 1
ATOM 1297 O O . LEU A 1 170 ? 8.642 0.874 -40.775 1.00 85.69 170 LEU A O 1
ATOM 1301 N N . ARG A 1 171 ? 9.392 -0.100 -42.648 1.00 86.94 171 ARG A N 1
ATOM 1302 C CA . ARG A 1 171 ? 9.437 -1.457 -42.093 1.00 86.94 171 ARG A CA 1
ATOM 1303 C C . ARG A 1 171 ? 10.485 -1.572 -40.985 1.00 86.94 171 ARG A C 1
ATOM 1305 O O . ARG A 1 171 ? 10.187 -2.186 -39.968 1.00 86.94 171 ARG A O 1
ATOM 1312 N N . ALA A 1 172 ? 11.666 -0.981 -41.161 1.00 90.62 172 ALA A N 1
ATOM 1313 C CA . ALA A 1 172 ? 12.713 -0.943 -40.145 1.00 90.62 172 ALA A CA 1
ATOM 1314 C C . ALA A 1 172 ? 12.239 -0.216 -38.878 1.00 90.62 172 ALA A C 1
ATOM 1316 O O . ALA A 1 172 ? 12.391 -0.766 -37.794 1.00 90.62 172 ALA A O 1
ATOM 1317 N N . TRP A 1 173 ? 11.564 0.932 -39.006 1.00 92.06 173 TRP A N 1
ATOM 1318 C CA . TRP A 1 173 ? 10.945 1.638 -37.876 1.00 92.06 173 TRP A CA 1
ATOM 1319 C C . TRP A 1 173 ? 9.982 0.741 -37.079 1.00 92.06 173 TRP A C 1
ATOM 1321 O O . TRP A 1 173 ? 10.093 0.639 -35.859 1.00 92.06 173 TRP A O 1
ATOM 1331 N N . PHE A 1 174 ? 9.094 0.007 -37.757 1.00 88.44 174 PHE A N 1
ATOM 1332 C CA . PHE A 1 174 ? 8.206 -0.956 -37.093 1.00 88.44 174 PHE A CA 1
ATOM 1333 C C . PHE A 1 174 ? 8.934 -2.181 -36.505 1.00 88.44 174 PHE A C 1
ATOM 1335 O O . PHE A 1 174 ? 8.471 -2.723 -35.505 1.00 88.44 174 PHE A O 1
ATOM 1342 N N . LEU A 1 175 ? 10.048 -2.636 -37.091 1.00 90.31 175 LEU A N 1
ATOM 1343 C CA . LEU A 1 175 ? 10.869 -3.707 -36.507 1.00 90.31 175 LEU A CA 1
ATOM 1344 C C . LEU A 1 175 ? 11.574 -3.230 -35.232 1.00 90.31 175 LEU A C 1
ATOM 1346 O O . LEU A 1 175 ? 11.576 -3.956 -34.246 1.00 90.31 175 LEU A O 1
ATOM 1350 N N . VAL A 1 176 ? 12.080 -1.993 -35.208 1.00 92.69 176 VAL A N 1
ATOM 1351 C CA . VAL A 1 176 ? 12.635 -1.358 -33.999 1.00 92.69 176 VAL A CA 1
ATOM 1352 C C . VAL A 1 176 ? 11.582 -1.276 -32.894 1.00 92.69 176 VAL A C 1
ATOM 1354 O O . VAL A 1 176 ? 11.880 -1.624 -31.758 1.00 92.69 176 VAL A O 1
ATOM 1357 N N . MET A 1 177 ? 10.326 -0.941 -33.221 1.00 89.88 177 MET A N 1
ATOM 1358 C CA . MET A 1 177 ? 9.224 -1.035 -32.252 1.00 89.88 177 MET A CA 1
ATOM 1359 C C . MET A 1 177 ? 9.026 -2.457 -31.705 1.00 89.88 177 MET A C 1
ATOM 1361 O O . MET A 1 177 ? 8.740 -2.601 -30.523 1.00 89.88 177 MET A O 1
ATOM 1365 N N . GLN A 1 178 ? 9.158 -3.498 -32.535 1.00 87.69 178 GLN A N 1
ATOM 1366 C CA . GLN A 1 178 ? 8.994 -4.892 -32.098 1.00 87.69 178 GLN A CA 1
ATOM 1367 C C . GLN A 1 178 ? 10.136 -5.354 -31.189 1.00 87.69 178 GLN A C 1
ATOM 1369 O O . GLN A 1 178 ? 9.850 -5.903 -30.130 1.00 87.69 178 GLN A O 1
ATOM 1374 N N . TYR A 1 179 ? 11.397 -5.081 -31.546 1.00 91.94 179 TYR A N 1
ATOM 1375 C CA . TYR A 1 179 ? 12.528 -5.355 -30.653 1.00 91.94 179 TYR A CA 1
ATOM 1376 C C . TYR A 1 179 ? 12.373 -4.603 -29.321 1.00 91.94 179 TYR A C 1
ATOM 1378 O O . TYR A 1 179 ? 12.512 -5.194 -28.254 1.00 91.94 179 TYR A O 1
ATOM 1386 N N . TRP A 1 180 ? 12.021 -3.312 -29.371 1.00 90.50 180 TRP A N 1
ATOM 1387 C CA . TRP A 1 180 ? 11.870 -2.484 -28.174 1.00 90.50 180 TRP A CA 1
ATOM 1388 C C . TRP A 1 180 ? 10.742 -2.962 -27.250 1.00 90.50 180 TRP A C 1
ATOM 1390 O O . TRP A 1 180 ? 10.929 -3.010 -26.040 1.00 90.50 180 TRP A O 1
ATOM 1400 N N . LEU A 1 181 ? 9.603 -3.388 -27.810 1.00 84.50 181 LEU A N 1
ATOM 1401 C CA . LEU A 1 181 ? 8.508 -4.034 -27.068 1.00 84.50 181 LEU A CA 1
ATOM 1402 C C . LEU A 1 181 ? 8.866 -5.429 -26.535 1.00 84.50 181 LEU A C 1
ATOM 1404 O O . LEU A 1 181 ? 8.140 -5.966 -25.696 1.00 84.50 181 LEU A O 1
ATOM 1408 N N . GLY A 1 182 ? 9.930 -6.038 -27.055 1.00 84.44 182 GLY A N 1
ATOM 1409 C CA . GLY A 1 182 ? 10.543 -7.233 -26.497 1.00 84.44 182 GLY A CA 1
ATOM 1410 C C . GLY A 1 182 ? 11.440 -6.913 -25.303 1.00 84.44 182 GLY A C 1
ATOM 1411 O O . GLY A 1 182 ? 11.366 -7.629 -24.321 1.00 84.44 182 GLY A O 1
ATOM 1412 N N . THR A 1 183 ? 12.258 -5.858 -25.376 1.00 87.56 183 THR A N 1
ATOM 1413 C CA . THR A 1 183 ? 13.131 -5.321 -24.297 1.00 87.56 183 THR A CA 1
ATOM 1414 C C . THR A 1 183 ? 14.153 -6.292 -23.668 1.00 87.56 183 THR A C 1
ATOM 1416 O O . THR A 1 183 ? 14.986 -5.858 -22.875 1.00 87.56 183 THR A O 1
ATOM 1419 N N . SER A 1 184 ? 14.142 -7.573 -24.035 1.00 91.75 184 SER A N 1
ATOM 1420 C CA . SER A 1 184 ? 15.130 -8.574 -23.626 1.00 91.75 184 SER A CA 1
ATOM 1421 C C . SER A 1 184 ? 16.505 -8.322 -24.232 1.00 91.75 184 SER A C 1
ATOM 1423 O O . SER A 1 184 ? 16.610 -7.717 -25.300 1.00 91.75 184 SER A O 1
ATOM 1425 N N . ASP A 1 185 ? 17.555 -8.823 -23.575 1.00 91.44 185 ASP A N 1
ATOM 1426 C CA . ASP A 1 185 ? 18.949 -8.683 -24.018 1.00 91.44 185 ASP A CA 1
ATOM 1427 C C . ASP A 1 185 ? 19.111 -9.057 -25.499 1.00 91.44 185 ASP A C 1
ATOM 1429 O O . ASP A 1 185 ? 19.633 -8.267 -26.281 1.00 91.44 185 ASP A O 1
ATOM 1433 N N . ASP A 1 186 ? 18.569 -10.206 -25.909 1.00 92.81 186 ASP A N 1
ATOM 1434 C CA . ASP A 1 186 ? 18.613 -10.693 -27.291 1.00 92.81 186 ASP A CA 1
ATOM 1435 C C . ASP A 1 186 ? 17.938 -9.728 -28.276 1.00 92.81 186 ASP A C 1
ATOM 1437 O O . ASP A 1 186 ? 18.451 -9.483 -29.369 1.00 92.81 186 ASP A O 1
ATOM 1441 N N . ASN A 1 187 ? 16.788 -9.156 -27.903 1.00 94.19 187 ASN A N 1
ATOM 1442 C CA . ASN A 1 187 ? 16.078 -8.197 -28.745 1.00 94.19 187 ASN A CA 1
ATOM 1443 C C . ASN A 1 187 ? 16.785 -6.837 -28.790 1.00 94.19 187 ASN A C 1
ATOM 1445 O O . ASN A 1 187 ? 16.809 -6.215 -29.850 1.00 94.19 187 ASN A O 1
ATOM 1449 N N . ILE A 1 188 ? 17.374 -6.373 -27.685 1.00 94.69 188 ILE A N 1
ATOM 1450 C CA . ILE A 1 188 ? 18.166 -5.138 -27.648 1.00 94.69 188 ILE A CA 1
ATOM 1451 C C . ILE A 1 188 ? 19.447 -5.307 -28.477 1.00 94.69 188 ILE A C 1
ATOM 1453 O O . ILE A 1 188 ? 19.732 -4.460 -29.321 1.00 94.69 188 ILE A O 1
ATOM 1457 N N . GLU A 1 189 ? 20.171 -6.419 -28.338 1.00 95.12 189 GLU A N 1
ATOM 1458 C CA . GLU A 1 189 ? 21.358 -6.713 -29.148 1.00 95.12 189 GLU A CA 1
ATOM 1459 C C . GLU A 1 189 ? 21.006 -6.824 -30.639 1.00 95.12 189 GLU A C 1
ATOM 1461 O O . GLU A 1 189 ? 21.632 -6.175 -31.483 1.00 95.12 189 GLU A O 1
ATOM 1466 N N . ALA A 1 190 ? 19.951 -7.570 -30.980 1.00 95.56 190 ALA A N 1
ATOM 1467 C CA . ALA A 1 190 ? 19.470 -7.684 -32.353 1.00 95.56 190 ALA A CA 1
ATOM 1468 C C . ALA A 1 190 ? 19.030 -6.328 -32.930 1.00 95.56 190 ALA A C 1
ATOM 1470 O O . ALA A 1 190 ? 19.337 -6.029 -34.086 1.00 95.56 190 ALA A O 1
ATOM 1471 N N . MET A 1 191 ? 18.377 -5.473 -32.135 1.00 96.38 191 MET A N 1
ATOM 1472 C CA . MET A 1 191 ? 18.007 -4.110 -32.526 1.00 96.38 191 MET A CA 1
ATOM 1473 C C . MET A 1 191 ? 19.233 -3.253 -32.839 1.00 96.38 191 MET A C 1
ATOM 1475 O O . MET A 1 191 ? 19.245 -2.569 -33.862 1.00 96.38 191 MET A O 1
ATOM 1479 N N . LEU A 1 192 ? 20.260 -3.294 -31.986 1.00 95.81 192 LEU A N 1
ATOM 1480 C CA . LEU A 1 192 ? 21.495 -2.531 -32.172 1.00 95.81 192 LEU A CA 1
ATOM 1481 C C . LEU A 1 192 ? 22.249 -3.016 -33.409 1.00 95.81 192 LEU A C 1
ATOM 1483 O O . LEU A 1 192 ? 22.525 -2.208 -34.294 1.00 95.81 192 LEU A O 1
ATOM 1487 N N . ARG A 1 193 ? 22.468 -4.331 -33.550 1.00 95.56 193 ARG A N 1
ATOM 1488 C CA . ARG A 1 193 ? 23.063 -4.933 -34.757 1.00 95.56 193 ARG A CA 1
ATOM 1489 C C . ARG A 1 193 ? 22.275 -4.566 -36.020 1.00 95.56 193 ARG A C 1
ATOM 1491 O O . ARG A 1 193 ? 22.877 -4.204 -37.028 1.00 95.56 193 ARG A O 1
ATOM 1498 N N . PHE A 1 194 ? 20.940 -4.599 -35.972 1.00 95.88 194 PHE A N 1
ATOM 1499 C CA . PHE A 1 194 ? 20.064 -4.250 -37.099 1.00 95.88 194 PHE A CA 1
ATOM 1500 C C . PHE A 1 194 ? 20.203 -2.778 -37.503 1.00 95.88 194 PHE A C 1
ATOM 1502 O O . PHE A 1 194 ? 20.334 -2.459 -38.687 1.00 95.88 194 PHE A O 1
ATOM 1509 N N . LEU A 1 195 ? 20.188 -1.884 -36.515 1.00 95.69 195 LEU A N 1
ATOM 1510 C CA . LEU A 1 195 ? 20.294 -0.445 -36.711 1.00 95.69 195 LEU A CA 1
ATOM 1511 C C . LEU A 1 195 ? 21.691 -0.025 -37.186 1.00 95.69 195 LEU A C 1
ATOM 1513 O O . LEU A 1 195 ? 21.790 0.721 -38.158 1.00 95.69 195 LEU A O 1
ATOM 1517 N N . MET A 1 196 ? 22.753 -0.539 -36.561 1.00 94.75 196 MET A N 1
ATOM 1518 C CA . MET A 1 196 ? 24.147 -0.283 -36.943 1.00 94.75 196 MET A CA 1
ATOM 1519 C C . MET A 1 196 ? 24.428 -0.787 -38.363 1.00 94.75 196 MET A C 1
ATOM 1521 O O . MET A 1 196 ? 24.926 -0.023 -39.184 1.00 94.75 196 MET A O 1
ATOM 1525 N N . SER A 1 197 ? 24.020 -2.021 -38.693 1.00 94.44 197 SER A N 1
ATOM 1526 C CA . SER A 1 197 ? 24.166 -2.601 -40.041 1.00 94.44 197 SER A CA 1
ATOM 1527 C C . SER A 1 197 ? 23.558 -1.721 -41.135 1.00 94.44 197 SER A C 1
ATOM 1529 O O . SER A 1 197 ? 24.148 -1.479 -42.197 1.00 94.44 197 SER A O 1
ATOM 1531 N N . ARG A 1 198 ? 22.354 -1.208 -40.861 1.00 93.44 198 ARG A N 1
ATOM 1532 C CA . ARG A 1 198 ? 21.538 -0.504 -41.845 1.00 93.44 198 ARG A CA 1
ATOM 1533 C C . ARG A 1 198 ? 21.865 0.984 -41.949 1.00 93.44 198 ARG A C 1
ATOM 1535 O O . ARG A 1 198 ? 21.960 1.492 -43.065 1.00 93.44 198 ARG A O 1
ATOM 1542 N N . TYR A 1 199 ? 22.050 1.668 -40.825 1.00 95.00 199 TYR A N 1
ATOM 1543 C CA . TYR A 1 199 ? 22.145 3.130 -40.774 1.00 95.00 199 TYR A CA 1
ATOM 1544 C C . TYR A 1 199 ? 23.510 3.656 -40.336 1.00 95.00 199 TYR A C 1
ATOM 1546 O O . TYR A 1 199 ? 23.857 4.752 -40.760 1.00 95.00 199 TYR A O 1
ATOM 1554 N N . GLY A 1 200 ? 24.291 2.883 -39.578 1.00 93.06 200 GLY A N 1
ATOM 1555 C CA . GLY A 1 200 ? 25.583 3.331 -39.061 1.00 93.06 200 GLY A CA 1
ATOM 1556 C C . GLY A 1 200 ? 26.567 3.727 -40.167 1.00 93.06 200 GLY A C 1
ATOM 1557 O O . GLY A 1 200 ? 26.654 3.057 -41.203 1.00 93.06 200 GLY A O 1
ATOM 1558 N N . HIS A 1 201 ? 27.304 4.819 -39.961 1.00 91.06 201 HIS A N 1
ATOM 1559 C CA . HIS A 1 201 ? 28.253 5.338 -40.950 1.00 91.06 201 HIS A CA 1
ATOM 1560 C C . HIS A 1 201 ? 29.525 4.487 -41.098 1.00 91.06 201 HIS A C 1
ATOM 1562 O O . HIS A 1 201 ? 30.135 4.492 -42.169 1.00 91.06 201 HIS A O 1
ATOM 1568 N N . GLU A 1 202 ? 29.930 3.729 -40.073 1.00 88.44 202 GLU A N 1
ATOM 1569 C CA . GLU A 1 202 ? 31.151 2.923 -40.145 1.00 88.44 202 GLU A CA 1
ATOM 1570 C C . GLU A 1 202 ? 31.025 1.717 -41.090 1.00 88.44 202 GLU A C 1
ATOM 1572 O O . GLU A 1 202 ? 30.108 0.898 -40.990 1.00 88.44 202 GLU A O 1
ATOM 1577 N N . ALA A 1 203 ? 32.022 1.537 -41.963 1.00 84.81 203 ALA A N 1
ATOM 1578 C CA . ALA A 1 203 ? 32.053 0.439 -42.929 1.00 84.81 203 ALA A CA 1
ATOM 1579 C C . ALA A 1 203 ? 32.003 -0.955 -42.269 1.00 84.81 203 ALA A C 1
ATOM 1581 O O . ALA A 1 203 ? 31.346 -1.853 -42.801 1.00 84.81 203 ALA A O 1
ATOM 1582 N N . ARG A 1 204 ? 32.621 -1.125 -41.084 1.00 86.06 204 ARG A N 1
ATOM 1583 C CA . ARG A 1 204 ? 32.622 -2.398 -40.332 1.00 86.06 204 ARG A CA 1
ATOM 1584 C C . ARG A 1 204 ? 31.217 -2.903 -39.993 1.00 86.06 204 ARG A C 1
ATOM 1586 O O . ARG A 1 204 ? 31.007 -4.110 -39.921 1.00 86.06 204 ARG A O 1
ATOM 1593 N N . PHE A 1 205 ? 30.229 -2.015 -39.859 1.00 89.94 205 PHE A N 1
ATOM 1594 C CA . PHE A 1 205 ? 28.869 -2.427 -39.519 1.00 89.94 205 PHE A CA 1
ATOM 1595 C C . PHE A 1 20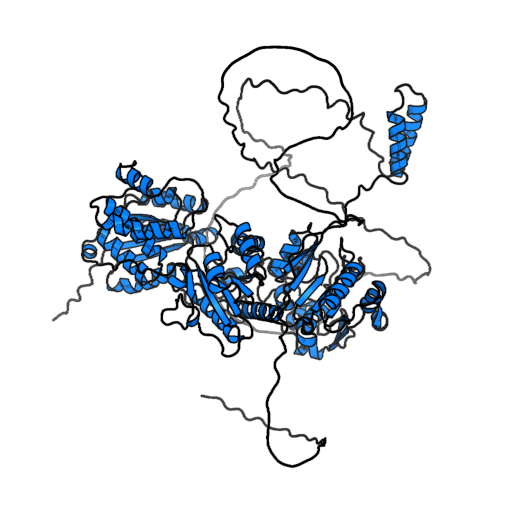5 ? 28.129 -3.102 -40.682 1.00 89.94 205 PHE A C 1
ATOM 1597 O O . PHE A 1 205 ? 27.203 -3.871 -40.442 1.00 89.94 205 PHE A O 1
ATOM 1604 N N . ARG A 1 206 ? 28.537 -2.897 -41.942 1.00 85.56 206 ARG A N 1
ATOM 1605 C CA . ARG A 1 206 ? 27.816 -3.429 -43.119 1.00 85.56 206 ARG A CA 1
ATOM 1606 C C . ARG A 1 206 ? 27.782 -4.958 -43.199 1.00 85.56 206 ARG A C 1
ATOM 1608 O O . ARG A 1 206 ? 26.894 -5.505 -43.846 1.00 85.56 206 ARG A O 1
ATOM 1615 N N . ALA A 1 207 ? 28.709 -5.643 -42.531 1.00 84.50 207 ALA A N 1
ATOM 1616 C CA . ALA A 1 207 ? 28.727 -7.103 -42.434 1.00 84.50 207 ALA A CA 1
ATOM 1617 C C . ALA A 1 207 ? 27.772 -7.661 -41.355 1.00 84.50 207 ALA A C 1
ATOM 1619 O O . ALA A 1 207 ? 27.523 -8.869 -41.323 1.00 84.50 207 ALA A O 1
ATOM 1620 N N . LEU A 1 208 ? 27.236 -6.809 -40.472 1.00 88.00 208 LEU A N 1
ATOM 1621 C CA . LEU A 1 208 ? 26.455 -7.248 -39.319 1.00 88.00 208 LEU A CA 1
ATOM 1622 C C . LEU A 1 208 ? 25.117 -7.852 -39.727 1.00 88.00 208 LEU A C 1
ATOM 1624 O O . LEU A 1 208 ? 24.318 -7.252 -40.452 1.00 88.00 208 LEU A O 1
ATOM 1628 N N . ARG A 1 209 ? 24.859 -9.038 -39.176 1.00 89.06 209 ARG A N 1
ATOM 1629 C CA . ARG A 1 209 ? 23.582 -9.739 -39.260 1.00 89.06 209 ARG A CA 1
ATOM 1630 C C . ARG A 1 209 ? 22.834 -9.554 -37.947 1.00 89.06 209 ARG A C 1
ATOM 1632 O O . ARG A 1 209 ? 23.417 -9.679 -36.876 1.00 89.06 209 ARG A O 1
ATOM 1639 N N . ALA A 1 210 ? 21.539 -9.290 -38.050 1.00 91.12 210 ALA A N 1
ATOM 1640 C CA . ALA A 1 210 ? 20.633 -9.249 -36.913 1.00 91.12 210 ALA A CA 1
ATOM 1641 C C . ALA A 1 210 ? 19.560 -10.334 -37.081 1.00 91.12 210 ALA A C 1
ATOM 1643 O O . ALA A 1 210 ? 18.963 -10.410 -38.164 1.00 91.12 210 ALA A O 1
ATOM 1644 N N . PRO A 1 211 ? 19.308 -11.175 -36.062 1.00 92.69 211 PRO A N 1
ATOM 1645 C CA . PRO A 1 211 ? 18.157 -12.069 -36.067 1.00 92.69 211 PRO A CA 1
ATOM 1646 C C . PRO A 1 211 ? 16.864 -11.244 -36.014 1.00 92.69 211 PRO A C 1
ATOM 1648 O O . PRO A 1 211 ? 16.872 -10.098 -35.579 1.00 92.69 211 PRO A O 1
ATOM 1651 N N . ALA A 1 212 ? 15.748 -11.808 -36.479 1.00 89.56 212 ALA A N 1
ATOM 1652 C CA . ALA A 1 212 ? 14.448 -11.137 -36.388 1.00 89.56 212 ALA A CA 1
ATOM 1653 C C . ALA A 1 212 ? 14.000 -10.973 -34.916 1.00 89.56 212 ALA A C 1
ATOM 1655 O O . ALA A 1 212 ? 14.451 -11.755 -34.078 1.00 89.56 212 ALA A O 1
ATOM 1656 N N . PRO A 1 213 ? 13.092 -10.023 -34.597 1.00 88.50 213 PRO A N 1
ATOM 1657 C CA . PRO A 1 213 ? 12.605 -9.845 -33.230 1.00 88.50 213 PRO A CA 1
ATOM 1658 C C . PRO A 1 213 ? 12.025 -11.142 -32.656 1.00 88.50 213 PRO A C 1
ATOM 1660 O O . PRO A 1 213 ? 11.188 -11.781 -33.303 1.00 88.50 213 PRO A O 1
ATOM 1663 N N . GLN A 1 214 ? 12.446 -11.506 -31.444 1.00 89.56 214 GLN A N 1
ATOM 1664 C CA . GLN A 1 214 ? 11.836 -12.595 -30.684 1.00 89.56 214 GLN A CA 1
ATOM 1665 C C . GLN A 1 214 ? 10.448 -12.158 -30.202 1.00 89.56 214 GLN A C 1
ATOM 1667 O O . GLN A 1 214 ? 10.286 -11.069 -29.644 1.00 89.56 214 GLN A O 1
ATOM 1672 N N . ASP A 1 215 ? 9.447 -13.008 -30.430 1.00 84.44 215 ASP A N 1
ATOM 1673 C CA . ASP A 1 215 ? 8.037 -12.701 -30.188 1.00 84.44 215 ASP A CA 1
ATOM 1674 C C . ASP A 1 215 ? 7.591 -13.326 -28.852 1.00 84.44 215 ASP A C 1
ATOM 1676 O O . ASP A 1 215 ? 7.428 -14.540 -28.750 1.00 84.44 215 ASP A O 1
ATOM 1680 N N . TYR A 1 216 ? 7.382 -12.500 -27.825 1.00 87.81 216 TYR A N 1
ATOM 1681 C CA . TYR A 1 216 ? 6.892 -12.942 -26.511 1.00 87.81 216 TYR A CA 1
ATOM 1682 C C . TYR A 1 216 ? 5.356 -12.862 -26.420 1.00 87.81 216 TYR A C 1
ATOM 1684 O O . TYR A 1 216 ? 4.736 -12.033 -27.111 1.00 87.81 216 TYR A O 1
ATOM 1692 N N . PRO A 1 217 ? 4.711 -13.681 -25.561 1.00 91.06 217 PRO A N 1
ATOM 1693 C CA . PRO A 1 217 ? 3.271 -13.597 -25.336 1.00 91.06 217 PRO A CA 1
ATOM 1694 C C . PRO A 1 217 ? 2.861 -12.205 -24.835 1.00 91.06 217 PRO A C 1
ATOM 1696 O O . PRO A 1 217 ? 3.586 -11.544 -24.093 1.00 91.06 217 PRO A O 1
ATOM 1699 N N . GLU A 1 218 ? 1.673 -11.758 -25.242 1.00 88.00 218 GLU A N 1
ATOM 1700 C CA . GLU A 1 218 ? 1.082 -10.509 -24.741 1.00 88.00 218 GLU A CA 1
ATOM 1701 C C . GLU A 1 218 ? 0.491 -10.697 -23.343 1.00 88.00 218 GLU A C 1
ATOM 1703 O O . GLU A 1 218 ? 0.587 -9.807 -22.507 1.00 88.00 218 GLU A O 1
ATOM 1708 N N . VAL A 1 219 ? -0.089 -11.871 -23.087 1.00 95.00 219 VAL A N 1
ATOM 1709 C CA . VAL A 1 219 ? -0.694 -12.253 -21.810 1.00 95.00 219 VAL A CA 1
ATOM 1710 C C . VAL A 1 219 ? -0.117 -13.601 -21.416 1.00 95.00 219 VAL A C 1
ATOM 1712 O O . VAL A 1 219 ? -0.263 -14.579 -22.159 1.00 95.00 219 VAL A O 1
ATOM 1715 N N . GLY A 1 220 ? 0.552 -13.646 -20.271 1.00 96.62 220 GLY A N 1
ATOM 1716 C CA . GLY A 1 220 ? 1.326 -14.801 -19.841 1.00 96.62 220 GLY A CA 1
ATOM 1717 C C . GLY A 1 220 ? 1.538 -14.834 -18.337 1.00 96.62 220 GLY A C 1
ATOM 1718 O O . GLY A 1 220 ? 1.047 -13.983 -17.597 1.00 96.62 220 GLY A O 1
ATOM 1719 N N . LEU A 1 221 ? 2.261 -15.860 -17.916 1.00 98.19 221 LEU A N 1
ATOM 1720 C CA . LEU A 1 221 ? 2.625 -16.148 -16.541 1.00 98.19 221 LEU A CA 1
ATOM 1721 C C . LEU A 1 221 ? 4.141 -16.076 -16.391 1.00 98.19 221 LEU A C 1
ATOM 1723 O O . LEU A 1 221 ? 4.872 -16.338 -17.350 1.00 98.19 221 LEU A O 1
ATOM 1727 N N . TYR A 1 222 ? 4.592 -15.755 -15.186 1.00 97.88 222 TYR A N 1
ATOM 1728 C CA . TYR A 1 222 ? 5.996 -15.625 -14.822 1.00 97.88 222 TYR A CA 1
ATOM 1729 C C . TYR A 1 222 ? 6.328 -16.512 -13.612 1.00 97.88 222 TYR A C 1
ATOM 1731 O O . TYR A 1 222 ? 5.513 -16.630 -12.700 1.00 97.88 222 TYR A O 1
ATOM 1739 N N . HIS A 1 223 ? 7.516 -17.120 -13.576 1.00 97.81 223 HIS A N 1
ATOM 1740 C CA . HIS A 1 223 ? 8.063 -17.725 -12.358 1.00 97.81 223 HIS A CA 1
ATOM 1741 C C . HIS A 1 223 ? 9.595 -17.828 -12.401 1.00 97.81 223 HIS A C 1
ATOM 1743 O O . HIS A 1 223 ? 10.120 -18.268 -13.425 1.00 97.81 223 HIS A O 1
ATOM 1749 N N . PRO A 1 224 ? 10.326 -17.538 -11.305 1.00 96.81 224 PRO A N 1
ATOM 1750 C CA . PRO A 1 224 ? 11.783 -17.695 -11.266 1.00 96.81 224 PRO A CA 1
ATOM 1751 C C . PRO A 1 224 ? 12.288 -19.131 -11.503 1.00 96.81 224 PRO A C 1
ATOM 1753 O O . PRO A 1 224 ? 13.394 -19.288 -12.011 1.00 96.81 224 PRO A O 1
ATOM 1756 N N . ASP A 1 225 ? 11.493 -20.158 -11.172 1.00 96.12 225 ASP A N 1
ATOM 1757 C CA . ASP A 1 225 ? 11.859 -21.582 -11.360 1.00 96.12 225 ASP A CA 1
ATOM 1758 C C . ASP A 1 225 ? 11.544 -22.156 -12.748 1.00 96.12 225 ASP A C 1
ATOM 1760 O O . ASP A 1 225 ? 11.922 -23.287 -13.055 1.00 96.12 225 ASP A O 1
ATOM 1764 N N . LEU A 1 226 ? 10.825 -21.421 -13.600 1.00 95.56 226 LEU A N 1
ATOM 1765 C CA . LEU A 1 226 ? 10.609 -21.873 -14.973 1.00 95.56 226 LEU A CA 1
ATOM 1766 C C . LEU A 1 226 ? 11.913 -21.686 -15.770 1.00 95.56 226 LEU A C 1
ATOM 1768 O O . LEU A 1 226 ? 12.475 -20.593 -15.719 1.00 95.56 226 LEU A O 1
ATOM 1772 N N . PRO A 1 227 ? 12.367 -22.670 -16.575 1.00 91.56 227 PRO A N 1
ATOM 1773 C CA . PRO A 1 227 ? 13.613 -22.545 -17.343 1.00 91.56 227 PRO A CA 1
ATOM 1774 C C . PRO A 1 227 ? 13.663 -21.318 -18.267 1.00 91.56 227 PRO A C 1
ATOM 1776 O O . PRO A 1 227 ? 14.676 -20.633 -18.332 1.00 91.56 227 PRO A O 1
ATOM 1779 N N . GLU A 1 228 ? 12.548 -20.997 -18.931 1.00 89.00 228 GLU A N 1
ATOM 1780 C CA . GLU A 1 228 ? 12.391 -19.780 -19.749 1.00 89.00 228 GLU A CA 1
ATOM 1781 C C . GLU A 1 228 ? 11.751 -18.613 -18.974 1.00 89.00 228 GLU A C 1
ATOM 1783 O O . GLU A 1 228 ? 11.401 -17.589 -19.558 1.00 89.00 228 GLU A O 1
ATOM 1788 N N . ARG A 1 229 ? 11.532 -18.781 -17.663 1.00 94.19 229 ARG A N 1
ATOM 1789 C CA . ARG A 1 229 ? 10.812 -17.894 -16.727 1.00 94.19 229 ARG A CA 1
ATOM 1790 C C . ARG A 1 229 ? 9.368 -17.529 -17.084 1.00 94.19 229 ARG A C 1
ATOM 1792 O O . ARG A 1 229 ? 8.625 -17.082 -16.216 1.00 94.19 229 ARG A O 1
ATOM 1799 N N . ILE A 1 230 ? 8.943 -17.750 -18.324 1.00 95.69 230 ILE A N 1
ATOM 1800 C CA . ILE A 1 230 ? 7.642 -17.375 -18.873 1.00 95.69 230 ILE A CA 1
ATOM 1801 C C . ILE A 1 230 ? 6.905 -18.621 -19.366 1.00 95.69 230 ILE A C 1
ATOM 1803 O O . ILE A 1 230 ? 7.481 -19.525 -19.966 1.00 95.69 230 ILE A O 1
ATOM 1807 N N . THR A 1 231 ? 5.593 -18.659 -19.147 1.00 96.31 231 THR A N 1
ATOM 1808 C CA . THR A 1 231 ? 4.692 -19.663 -19.730 1.00 96.31 231 THR A CA 1
ATOM 1809 C C . THR A 1 231 ? 3.349 -19.020 -20.078 1.00 96.31 231 THR A C 1
ATOM 1811 O O . THR A 1 231 ? 3.044 -17.906 -19.660 1.00 96.31 231 THR A O 1
ATOM 1814 N N . THR A 1 232 ? 2.514 -19.707 -20.857 1.00 96.69 232 THR A N 1
ATOM 1815 C CA . THR A 1 232 ? 1.083 -19.360 -20.982 1.00 96.69 232 THR A CA 1
ATOM 1816 C C . THR A 1 232 ? 0.154 -20.475 -20.492 1.00 96.69 232 THR A C 1
ATOM 1818 O O . THR A 1 232 ? -1.069 -20.318 -20.521 1.00 96.69 232 THR A O 1
ATOM 1821 N N . ASP A 1 233 ? 0.748 -21.570 -20.013 1.00 96.44 233 ASP A N 1
ATOM 1822 C CA . ASP A 1 233 ? 0.093 -22.695 -19.357 1.00 96.44 233 ASP A CA 1
ATOM 1823 C C . ASP A 1 233 ? 0.237 -22.567 -17.834 1.00 96.44 233 ASP A C 1
ATOM 1825 O O . ASP A 1 233 ? 1.351 -22.521 -17.305 1.00 96.44 233 ASP A O 1
ATOM 1829 N N . LEU A 1 234 ? -0.909 -22.519 -17.151 1.00 96.06 234 LEU A N 1
ATOM 1830 C CA . LEU A 1 234 ? -1.027 -22.391 -15.700 1.00 96.06 234 LEU A CA 1
ATOM 1831 C C . LEU A 1 234 ? -0.580 -23.655 -14.953 1.00 96.06 234 LEU A C 1
ATOM 1833 O O . LEU A 1 234 ? -0.131 -23.549 -13.815 1.00 96.06 234 LEU A O 1
ATOM 1837 N N . ALA A 1 235 ? -0.663 -24.832 -15.581 1.00 95.00 235 ALA A N 1
ATOM 1838 C CA . ALA A 1 235 ? -0.267 -26.098 -14.964 1.00 95.00 235 ALA A CA 1
ATOM 1839 C C . ALA A 1 235 ? 1.255 -26.228 -14.773 1.00 95.00 235 ALA A C 1
ATOM 1841 O O . ALA A 1 235 ? 1.703 -27.077 -14.007 1.00 95.00 235 ALA A O 1
ATOM 1842 N N . ARG A 1 236 ? 2.051 -25.379 -15.441 1.00 96.06 236 ARG A N 1
ATOM 1843 C CA . ARG A 1 236 ? 3.517 -25.347 -15.308 1.00 96.06 236 ARG A CA 1
ATOM 1844 C C . ARG A 1 236 ? 4.028 -24.494 -14.146 1.00 96.06 236 ARG A C 1
ATOM 1846 O O . ARG A 1 236 ? 5.224 -24.550 -13.872 1.00 96.06 236 ARG A O 1
ATOM 1853 N N . LEU A 1 237 ? 3.183 -23.689 -13.496 1.00 95.94 237 LEU A N 1
ATOM 1854 C CA . LEU A 1 237 ? 3.611 -22.955 -12.302 1.00 95.94 237 LEU A CA 1
ATOM 1855 C C . LEU A 1 237 ? 3.832 -23.933 -11.139 1.00 95.94 237 LEU A C 1
ATOM 1857 O O . LEU A 1 237 ? 2.984 -24.808 -10.934 1.00 95.94 237 LEU A O 1
ATOM 1861 N N . PRO A 1 238 ? 4.911 -23.781 -10.350 1.00 91.19 238 PRO A N 1
ATOM 1862 C CA . PRO A 1 238 ? 5.045 -24.537 -9.119 1.00 91.19 238 PRO A CA 1
ATOM 1863 C C . PRO A 1 238 ? 3.930 -24.149 -8.143 1.00 91.19 238 PRO A C 1
ATOM 1865 O O . PRO A 1 238 ? 3.358 -23.057 -8.186 1.00 91.19 238 PRO A O 1
ATOM 1868 N N . ALA A 1 239 ? 3.600 -25.079 -7.258 1.00 84.81 239 ALA A N 1
ATOM 1869 C CA . ALA A 1 239 ? 2.669 -24.861 -6.168 1.00 84.81 239 ALA A CA 1
ATOM 1870 C C . ALA A 1 239 ? 3.144 -25.668 -4.954 1.00 84.81 239 ALA A C 1
ATOM 1872 O O . ALA A 1 239 ? 3.652 -26.778 -5.139 1.00 84.81 239 ALA A O 1
ATOM 1873 N N . PRO A 1 240 ? 2.971 -25.154 -3.726 1.00 82.38 240 PRO A N 1
ATOM 1874 C CA . PRO A 1 240 ? 3.206 -25.953 -2.534 1.00 82.38 240 PRO A CA 1
ATOM 1875 C C . PRO A 1 240 ? 2.204 -27.119 -2.481 1.00 82.38 240 PRO A C 1
ATOM 1877 O O . PRO A 1 240 ? 1.069 -26.995 -2.949 1.00 82.38 240 PRO A O 1
ATOM 1880 N N . GLN A 1 241 ? 2.632 -28.251 -1.914 1.00 79.31 241 GLN A N 1
ATOM 1881 C CA . GLN A 1 241 ? 1.826 -29.478 -1.823 1.00 79.31 241 GLN A CA 1
ATOM 1882 C C . GLN A 1 241 ? 0.524 -29.261 -1.035 1.00 79.31 241 GLN A C 1
ATOM 1884 O O . GLN A 1 241 ? -0.525 -29.776 -1.416 1.00 79.31 241 GLN A O 1
ATOM 1889 N N . GLU A 1 242 ? 0.584 -28.440 0.013 1.00 85.31 242 GLU A N 1
ATOM 1890 C CA . GLU A 1 242 ? -0.576 -27.888 0.709 1.00 85.31 242 GLU A CA 1
ATOM 1891 C C . GLU A 1 242 ? -0.546 -26.363 0.592 1.00 85.31 242 GLU A C 1
ATOM 1893 O O . GLU A 1 242 ? 0.514 -25.748 0.705 1.00 85.31 242 GLU A O 1
ATOM 1898 N N . THR A 1 243 ? -1.702 -25.735 0.357 1.00 90.00 243 THR A N 1
ATOM 1899 C CA . THR A 1 243 ? -1.786 -24.281 0.169 1.00 90.00 243 THR A CA 1
ATOM 1900 C C . THR A 1 243 ? -2.699 -23.612 1.190 1.00 90.00 243 THR A C 1
ATOM 1902 O O . THR A 1 243 ? -3.865 -23.986 1.358 1.00 90.00 243 THR A O 1
ATOM 1905 N N . THR A 1 244 ? -2.182 -22.569 1.843 1.00 91.62 244 THR A N 1
ATOM 1906 C CA . THR A 1 244 ? -2.910 -21.730 2.811 1.00 91.62 244 THR A CA 1
ATOM 1907 C C . THR A 1 244 ? -3.789 -20.674 2.130 1.00 91.62 244 THR A C 1
ATOM 1909 O O . THR A 1 244 ? -4.758 -20.205 2.722 1.00 91.62 244 THR A O 1
ATOM 1912 N N . GLY A 1 245 ? -3.535 -20.375 0.852 1.00 95.75 245 GLY A N 1
ATOM 1913 C CA . GLY A 1 245 ? -4.298 -19.446 0.012 1.00 95.75 245 GLY A CA 1
ATOM 1914 C C . GLY A 1 245 ? -3.634 -19.245 -1.353 1.00 95.75 245 GLY A C 1
ATOM 1915 O O . GLY A 1 245 ? -2.431 -19.463 -1.493 1.00 95.75 245 GLY A O 1
ATOM 1916 N N . THR A 1 246 ? -4.400 -18.831 -2.361 1.00 97.81 246 THR A N 1
ATOM 1917 C CA . THR A 1 246 ? -3.893 -18.546 -3.713 1.00 97.81 246 THR A CA 1
ATOM 1918 C C . THR A 1 246 ? -3.896 -17.046 -3.999 1.00 97.81 246 THR A C 1
ATOM 1920 O O . THR A 1 246 ? -4.925 -16.386 -3.876 1.00 97.81 246 THR A O 1
ATOM 1923 N N . VAL A 1 247 ? -2.760 -16.499 -4.428 1.00 98.44 247 VAL A N 1
ATOM 1924 C CA . VAL A 1 247 ? -2.591 -15.075 -4.745 1.00 98.44 247 VAL A CA 1
ATOM 1925 C C . VAL A 1 247 ? -2.440 -14.879 -6.249 1.00 98.44 247 VAL A C 1
ATOM 1927 O O . VAL A 1 247 ? -1.508 -15.406 -6.857 1.00 98.44 247 VAL A O 1
ATOM 1930 N N . GLY A 1 248 ? -3.322 -14.075 -6.844 1.00 98.56 248 GLY A N 1
ATOM 1931 C CA . GLY A 1 248 ? -3.099 -13.521 -8.179 1.00 98.56 248 GLY A CA 1
ATOM 1932 C C . GLY A 1 248 ? -2.129 -12.351 -8.075 1.00 98.56 248 GLY A C 1
ATOM 1933 O O . GLY A 1 248 ? -2.392 -11.421 -7.315 1.00 98.56 248 GLY A O 1
ATOM 1934 N N . LEU A 1 249 ? -1.010 -12.396 -8.796 1.00 98.62 249 LEU A N 1
ATOM 1935 C CA . LEU A 1 249 ? 0.052 -11.394 -8.703 1.00 98.62 249 LEU A CA 1
ATOM 1936 C C . LEU A 1 249 ? 0.268 -10.729 -10.068 1.00 98.62 249 LEU A C 1
ATOM 1938 O O . LEU A 1 249 ? 0.774 -11.367 -10.987 1.00 98.62 249 LEU A O 1
ATOM 1942 N N . LEU A 1 250 ? -0.113 -9.460 -10.225 1.00 98.06 250 LEU A N 1
ATOM 1943 C CA . LEU A 1 250 ? 0.143 -8.713 -11.461 1.00 98.06 250 LEU A CA 1
ATOM 1944 C C . LEU A 1 250 ? 1.559 -8.140 -11.461 1.00 98.06 250 LEU A C 1
ATOM 1946 O O . LEU A 1 250 ? 1.915 -7.349 -10.588 1.00 98.06 250 LEU A O 1
ATOM 1950 N N . VAL A 1 251 ? 2.336 -8.501 -12.481 1.00 96.62 251 VAL A N 1
ATOM 1951 C CA . VAL A 1 251 ? 3.686 -7.984 -12.740 1.00 96.62 251 VAL A CA 1
ATOM 1952 C C . VAL A 1 251 ? 3.742 -7.303 -14.108 1.00 96.62 251 VAL A C 1
ATOM 1954 O O . VAL A 1 251 ? 2.973 -7.633 -15.015 1.00 96.62 251 VAL A O 1
ATOM 1957 N N . MET A 1 252 ? 4.647 -6.340 -14.289 1.00 92.62 252 MET A N 1
ATOM 1958 C CA . MET A 1 252 ? 4.804 -5.678 -15.585 1.00 92.62 252 MET A CA 1
ATOM 1959 C C . MET A 1 252 ? 5.638 -6.523 -16.548 1.00 92.62 252 MET A C 1
ATOM 1961 O O . MET A 1 252 ? 6.767 -6.916 -16.254 1.00 92.62 252 MET A O 1
ATOM 1965 N N . ARG A 1 253 ? 5.104 -6.726 -17.757 1.00 92.00 253 ARG A N 1
ATOM 1966 C CA . ARG A 1 253 ? 5.776 -7.459 -18.841 1.00 92.00 253 ARG A CA 1
ATOM 1967 C C . ARG A 1 253 ? 7.133 -6.848 -19.223 1.00 92.00 253 ARG A C 1
ATOM 1969 O O . ARG A 1 253 ? 8.033 -7.592 -19.585 1.00 92.00 253 ARG A O 1
ATOM 1976 N N . SER A 1 254 ? 7.291 -5.524 -19.142 1.00 88.31 254 SER A N 1
ATOM 1977 C CA . SER A 1 254 ? 8.558 -4.835 -19.441 1.00 88.31 254 SER A CA 1
ATOM 1978 C C . SER A 1 254 ? 9.683 -5.259 -18.494 1.00 88.31 254 SER A C 1
ATOM 1980 O O . SER A 1 254 ? 10.737 -5.673 -18.963 1.00 88.31 254 SER A O 1
ATOM 1982 N N . TYR A 1 255 ? 9.425 -5.239 -17.183 1.00 91.31 255 TYR A N 1
ATOM 1983 C CA . TYR A 1 255 ? 10.357 -5.666 -16.134 1.00 91.31 255 TYR A CA 1
ATOM 1984 C C . TYR A 1 255 ? 10.701 -7.161 -16.206 1.00 91.31 255 TYR A C 1
ATOM 1986 O O . TYR A 1 255 ? 11.855 -7.545 -16.017 1.00 91.31 255 TYR A O 1
ATOM 1994 N N . VAL A 1 256 ? 9.713 -8.008 -16.521 1.00 93.31 256 VAL A N 1
ATOM 1995 C CA . VAL A 1 256 ? 9.934 -9.446 -16.747 1.00 93.31 256 VAL A CA 1
ATOM 1996 C 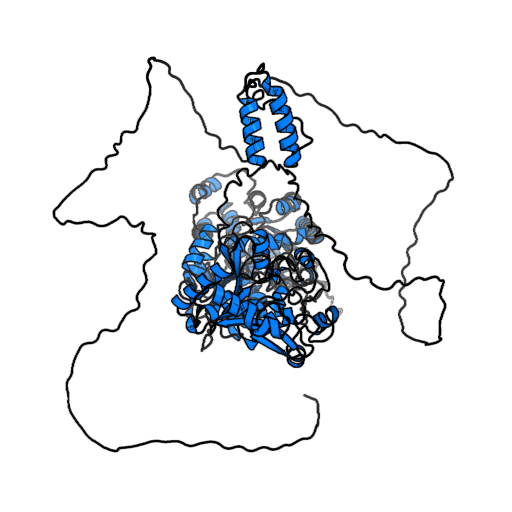C . VAL A 1 256 ? 10.875 -9.683 -17.932 1.00 93.31 256 VAL A C 1
ATOM 1998 O O . VAL A 1 256 ? 11.804 -10.476 -17.819 1.00 93.31 256 VAL A O 1
ATOM 2001 N N . LEU A 1 257 ? 10.664 -8.996 -19.060 1.00 91.62 257 LEU A N 1
ATOM 2002 C CA . LEU A 1 257 ? 11.461 -9.228 -20.266 1.00 91.62 257 LEU A CA 1
ATOM 2003 C C . LEU A 1 257 ? 12.831 -8.542 -20.246 1.00 91.62 257 LEU A C 1
ATOM 2005 O O . LEU A 1 257 ? 13.774 -9.096 -20.802 1.00 91.62 257 LEU A O 1
ATOM 2009 N N . SER A 1 258 ? 12.978 -7.386 -19.592 1.00 89.31 258 SER A N 1
ATOM 2010 C CA . SER A 1 258 ? 14.273 -6.699 -19.458 1.00 89.31 258 SER A CA 1
ATOM 2011 C C . SER A 1 258 ? 15.213 -7.337 -18.425 1.00 89.31 258 SER A C 1
ATOM 2013 O O . SER A 1 258 ? 16.320 -6.837 -18.204 1.00 89.31 258 SER A O 1
ATOM 2015 N N . GLY A 1 259 ? 14.795 -8.424 -17.767 1.00 89.75 259 GLY A N 1
ATOM 2016 C CA . GLY A 1 259 ? 15.567 -9.090 -16.716 1.00 89.75 259 GLY A CA 1
ATOM 2017 C C . GLY A 1 259 ? 15.676 -8.290 -15.411 1.00 89.75 259 GLY A C 1
ATOM 2018 O O . GLY A 1 259 ? 16.463 -8.655 -14.544 1.00 89.75 259 GLY A O 1
ATOM 2019 N N . ASP A 1 260 ? 14.920 -7.198 -15.253 1.00 90.88 260 ASP A N 1
ATOM 2020 C CA . ASP A 1 260 ? 14.958 -6.312 -14.076 1.00 90.88 260 ASP A CA 1
ATOM 2021 C C . ASP A 1 260 ? 13.945 -6.763 -12.993 1.00 90.88 260 ASP A C 1
ATOM 2023 O O . ASP A 1 260 ? 13.290 -5.969 -12.323 1.00 90.88 260 ASP A O 1
ATOM 2027 N N . HIS A 1 261 ? 13.769 -8.082 -12.844 1.00 93.31 261 HIS A N 1
ATOM 2028 C CA . HIS A 1 261 ? 12.689 -8.724 -12.077 1.00 93.31 261 HIS A CA 1
ATOM 2029 C C . HIS A 1 261 ? 13.105 -9.247 -10.688 1.00 93.31 261 HIS A C 1
ATOM 2031 O O . HIS A 1 261 ? 12.312 -9.917 -10.029 1.00 93.31 261 HIS A O 1
ATOM 2037 N N . ALA A 1 262 ? 14.320 -8.957 -10.206 1.00 94.44 262 ALA A N 1
ATOM 2038 C CA . ALA A 1 262 ? 14.816 -9.457 -8.910 1.00 94.44 262 ALA A CA 1
ATOM 2039 C C . ALA A 1 262 ? 13.883 -9.104 -7.731 1.00 94.44 262 ALA A C 1
ATOM 2041 O O . ALA A 1 262 ? 13.682 -9.893 -6.806 1.00 94.44 262 ALA A O 1
ATOM 2042 N N . HIS A 1 263 ? 13.257 -7.930 -7.799 1.00 95.44 263 HIS A N 1
ATOM 2043 C CA . HIS A 1 263 ? 12.250 -7.479 -6.849 1.00 95.44 263 HIS A CA 1
ATOM 2044 C C . HIS A 1 263 ? 10.931 -8.281 -6.901 1.00 95.44 263 HIS A C 1
ATOM 2046 O O . HIS A 1 263 ? 10.321 -8.499 -5.856 1.00 95.44 263 HIS A O 1
ATOM 2052 N N . TYR A 1 264 ? 10.508 -8.771 -8.074 1.00 97.94 264 TYR A N 1
ATOM 2053 C CA . TYR A 1 264 ? 9.363 -9.684 -8.204 1.00 97.94 264 TYR A CA 1
ATOM 2054 C C . TYR A 1 264 ? 9.695 -11.083 -7.680 1.00 97.94 264 TYR A C 1
ATOM 2056 O O . TYR A 1 264 ? 8.888 -11.660 -6.952 1.00 97.94 264 TYR A O 1
ATOM 2064 N N . ASP A 1 265 ? 10.890 -11.598 -7.985 1.00 98.06 265 ASP A N 1
ATOM 2065 C CA . ASP A 1 265 ? 11.360 -12.902 -7.498 1.00 98.06 265 ASP A CA 1
ATOM 2066 C C . ASP A 1 265 ? 11.310 -12.953 -5.963 1.00 98.06 265 ASP A C 1
ATOM 2068 O O . ASP A 1 265 ? 10.774 -13.899 -5.387 1.00 98.06 265 ASP A O 1
ATOM 2072 N N . ALA A 1 266 ? 11.774 -11.893 -5.293 1.00 98.25 266 ALA A N 1
ATOM 2073 C CA . ALA A 1 266 ? 11.718 -11.774 -3.838 1.00 98.25 266 ALA A CA 1
ATOM 2074 C C . ALA A 1 266 ? 10.283 -11.774 -3.268 1.00 98.25 266 ALA A C 1
ATOM 2076 O O . ALA A 1 266 ? 10.045 -12.404 -2.237 1.00 98.25 266 ALA A O 1
ATOM 2077 N N . VAL A 1 267 ? 9.316 -11.113 -3.924 1.00 98.62 267 VAL A N 1
ATOM 2078 C CA . VAL A 1 267 ? 7.901 -11.136 -3.494 1.00 98.62 267 VAL A CA 1
ATOM 2079 C C . VAL A 1 267 ? 7.294 -12.526 -3.661 1.00 98.62 267 VAL A C 1
ATOM 2081 O O . VAL A 1 267 ? 6.638 -13.014 -2.742 1.00 98.62 267 VAL A O 1
ATOM 2084 N N . ILE A 1 268 ? 7.553 -13.184 -4.795 1.00 98.50 268 ILE A N 1
ATOM 2085 C CA . ILE A 1 268 ? 7.096 -14.553 -5.059 1.00 98.50 268 ILE A CA 1
ATOM 2086 C C . ILE A 1 268 ? 7.619 -15.490 -3.964 1.00 98.50 268 ILE A C 1
ATOM 2088 O O . ILE A 1 268 ? 6.816 -16.137 -3.293 1.00 98.50 268 ILE A O 1
ATOM 2092 N N . ARG A 1 269 ? 8.932 -15.468 -3.680 1.00 98.06 269 ARG A N 1
ATOM 2093 C CA . ARG A 1 269 ? 9.527 -16.289 -2.611 1.00 98.06 269 ARG A CA 1
ATOM 2094 C C . ARG A 1 269 ? 8.942 -16.005 -1.232 1.00 98.06 269 ARG A C 1
ATOM 2096 O O . ARG A 1 269 ? 8.717 -16.939 -0.469 1.00 98.06 269 ARG A O 1
ATOM 2103 N N . ALA A 1 270 ? 8.677 -14.743 -0.897 1.00 98.25 270 ALA A N 1
ATOM 2104 C CA . ALA A 1 270 ? 8.101 -14.384 0.397 1.00 98.25 270 ALA A CA 1
ATOM 2105 C C . ALA A 1 270 ? 6.646 -14.862 0.565 1.00 98.25 270 ALA A C 1
ATOM 2107 O O . ALA A 1 270 ? 6.216 -15.129 1.689 1.00 98.25 270 ALA A O 1
ATOM 2108 N N . PHE A 1 271 ? 5.889 -14.986 -0.530 1.00 97.88 271 PHE A N 1
ATOM 2109 C CA . PHE A 1 271 ? 4.549 -15.577 -0.518 1.00 97.88 271 PHE A CA 1
ATOM 2110 C C . PHE A 1 271 ? 4.623 -17.112 -0.440 1.00 97.88 271 PHE A C 1
ATOM 2112 O O . PHE A 1 271 ? 3.961 -17.708 0.413 1.00 97.88 271 PHE A O 1
ATOM 2119 N N . GLU A 1 272 ? 5.473 -17.750 -1.252 1.00 96.81 272 GLU A N 1
ATOM 2120 C CA . GLU A 1 272 ? 5.701 -19.206 -1.228 1.00 96.81 272 GLU A CA 1
ATOM 2121 C C . GLU A 1 272 ? 6.164 -19.692 0.156 1.00 96.81 272 GLU A C 1
ATOM 2123 O O . GLU A 1 272 ? 5.625 -20.663 0.685 1.00 96.81 272 GLU A O 1
ATOM 2128 N N . ALA A 1 273 ? 7.084 -18.965 0.801 1.00 95.88 273 ALA A N 1
ATOM 2129 C CA . ALA A 1 273 ? 7.571 -19.254 2.154 1.00 95.88 273 ALA A CA 1
ATOM 2130 C C . ALA A 1 273 ? 6.483 -19.165 3.249 1.00 95.88 273 ALA A C 1
ATOM 2132 O O . ALA A 1 273 ? 6.707 -19.606 4.375 1.00 95.88 273 ALA A O 1
ATOM 2133 N N . ARG A 1 274 ? 5.299 -18.618 2.935 1.00 95.00 274 ARG A N 1
ATOM 2134 C CA . ARG A 1 274 ? 4.105 -18.594 3.802 1.00 95.00 274 ARG A CA 1
ATOM 2135 C C . ARG A 1 274 ? 3.044 -19.637 3.406 1.00 95.00 274 ARG A C 1
ATOM 2137 O O . ARG A 1 274 ? 1.917 -19.586 3.900 1.00 95.00 274 ARG A O 1
ATOM 2144 N N . GLY A 1 275 ? 3.380 -20.570 2.511 1.00 95.38 275 GLY A N 1
ATOM 2145 C CA . GLY A 1 275 ? 2.468 -21.603 2.006 1.00 95.38 275 GLY A CA 1
ATOM 2146 C C . GLY A 1 275 ? 1.429 -21.090 1.002 1.00 95.38 275 GLY A C 1
ATOM 2147 O O . GLY A 1 275 ? 0.467 -21.800 0.688 1.00 95.38 275 GLY A O 1
ATOM 2148 N N . LEU A 1 276 ? 1.590 -19.864 0.493 1.00 96.88 276 LEU A N 1
ATOM 2149 C CA . LEU A 1 276 ? 0.694 -19.316 -0.519 1.00 96.88 276 LEU A CA 1
ATOM 2150 C C . LEU A 1 276 ? 1.063 -19.872 -1.896 1.00 96.88 276 LEU A C 1
ATOM 2152 O O . LEU A 1 276 ? 2.229 -19.879 -2.287 1.00 96.88 276 LEU A O 1
ATOM 2156 N N . LYS A 1 277 ? 0.057 -20.287 -2.667 1.00 97.56 277 LYS A N 1
ATOM 2157 C CA . LYS A 1 277 ? 0.227 -20.544 -4.097 1.00 97.56 277 LYS A CA 1
ATOM 2158 C C . LYS A 1 277 ? 0.211 -19.205 -4.826 1.00 97.56 277 LYS A C 1
ATOM 2160 O O . LYS A 1 277 ? -0.759 -18.460 -4.709 1.00 97.56 277 LYS A O 1
ATOM 2165 N N . VAL A 1 278 ? 1.242 -18.899 -5.605 1.00 98.31 278 VAL A N 1
ATOM 2166 C CA . VAL A 1 278 ? 1.312 -17.643 -6.364 1.00 98.31 278 VAL A CA 1
ATOM 2167 C C . VAL A 1 278 ? 0.977 -17.904 -7.830 1.00 98.31 278 VAL A C 1
ATOM 2169 O O . VAL A 1 278 ? 1.415 -18.893 -8.411 1.00 98.31 278 VAL A O 1
ATOM 2172 N N . ILE A 1 279 ? 0.210 -17.006 -8.446 1.00 98.56 279 ILE A N 1
ATOM 2173 C CA . ILE A 1 279 ? -0.006 -16.963 -9.894 1.00 98.56 279 ILE A CA 1
ATOM 2174 C C . ILE A 1 279 ? 0.524 -15.614 -10.404 1.00 98.56 279 ILE A C 1
ATOM 2176 O O . ILE A 1 279 ? -0.250 -14.658 -10.500 1.00 98.56 279 ILE A O 1
ATOM 2180 N N . PRO A 1 280 ? 1.833 -15.484 -10.702 1.00 98.38 280 PRO A N 1
ATOM 2181 C CA . PRO A 1 280 ? 2.380 -14.267 -11.283 1.00 98.38 280 PRO A CA 1
ATOM 2182 C C . PRO A 1 280 ? 1.984 -14.191 -12.753 1.00 98.38 280 PRO A C 1
ATOM 2184 O O . PRO A 1 280 ? 2.348 -15.060 -13.546 1.00 98.38 280 PRO A O 1
ATOM 2187 N N . ALA A 1 281 ? 1.228 -13.162 -13.117 1.00 98.31 281 ALA A N 1
ATOM 2188 C CA . ALA A 1 281 ? 0.718 -12.946 -14.461 1.00 98.31 281 ALA A CA 1
ATOM 2189 C C . ALA A 1 281 ? 1.024 -11.531 -14.950 1.00 98.31 281 ALA A C 1
ATOM 2191 O O . ALA A 1 281 ? 1.060 -10.574 -14.177 1.00 98.31 281 ALA A O 1
ATOM 2192 N N . PHE A 1 282 ? 1.194 -11.394 -16.259 1.00 96.50 282 PHE A N 1
ATOM 2193 C CA . PHE A 1 282 ? 1.368 -10.110 -16.923 1.00 96.50 282 PHE A CA 1
ATOM 2194 C C . PHE A 1 282 ? 0.439 -9.984 -18.128 1.00 96.50 282 PHE A C 1
ATOM 2196 O O . PHE A 1 282 ? 0.024 -10.974 -18.738 1.00 96.50 282 PHE A O 1
ATOM 2203 N N . ALA A 1 283 ? 0.171 -8.736 -18.499 1.00 91.81 283 ALA A N 1
ATOM 2204 C CA . ALA A 1 283 ? -0.482 -8.359 -19.742 1.00 91.81 283 ALA A CA 1
ATOM 2205 C C . ALA A 1 283 ? 0.363 -7.311 -20.490 1.00 91.81 283 ALA A C 1
ATOM 2207 O O . ALA A 1 283 ? 1.284 -6.704 -19.939 1.00 91.81 283 ALA A O 1
ATOM 2208 N N . SER A 1 284 ? 0.064 -7.110 -21.769 1.00 82.31 284 SER A N 1
ATOM 2209 C CA . SER A 1 284 ? 0.735 -6.148 -22.640 1.00 82.31 284 SER A CA 1
ATOM 2210 C C . SER A 1 284 ? 0.250 -4.723 -22.365 1.00 82.31 284 SER A C 1
ATOM 2212 O O . SER A 1 284 ? -0.942 -4.440 -22.505 1.00 82.31 284 SER A O 1
ATOM 2214 N N . GLY A 1 285 ? 1.169 -3.804 -22.069 1.00 79.06 285 GLY A N 1
ATOM 2215 C CA . GLY A 1 285 ? 0.830 -2.417 -21.743 1.00 79.06 285 GLY A CA 1
ATOM 2216 C C . GLY A 1 285 ? 0.386 -2.262 -20.287 1.00 79.06 285 GLY A C 1
ATOM 2217 O O . GLY A 1 285 ? 0.945 -2.904 -19.406 1.00 79.06 285 GLY A O 1
ATOM 2218 N N . LEU A 1 286 ? -0.596 -1.389 -20.048 1.00 81.88 286 LEU A N 1
ATOM 2219 C CA . LEU A 1 286 ? -1.086 -1.017 -18.713 1.00 81.88 286 LEU A CA 1
ATOM 2220 C C . LEU A 1 286 ? -2.571 -1.385 -18.523 1.00 81.88 286 LEU A C 1
ATOM 2222 O O . LEU A 1 286 ? -3.346 -0.624 -17.960 1.00 81.88 286 LEU A O 1
ATOM 2226 N N . ASP A 1 287 ? -2.989 -2.529 -19.061 1.00 88.44 287 ASP A N 1
ATOM 2227 C CA . ASP A 1 287 ? -4.347 -3.063 -18.910 1.00 88.44 287 ASP A CA 1
ATOM 2228 C C . ASP A 1 287 ? -4.251 -4.471 -18.319 1.00 88.44 287 ASP A C 1
ATOM 2230 O O . ASP A 1 287 ? -3.883 -5.417 -19.015 1.00 88.44 287 ASP A O 1
ATOM 2234 N N . GLY A 1 288 ? -4.520 -4.604 -17.019 1.00 92.94 288 GLY A N 1
ATOM 2235 C CA . GLY A 1 288 ? -4.392 -5.865 -16.288 1.00 92.94 288 GLY A CA 1
ATOM 2236 C C . GLY A 1 288 ? -5.515 -6.870 -16.560 1.00 92.94 288 GLY A C 1
ATOM 2237 O O . GLY A 1 288 ? -5.351 -8.054 -16.259 1.00 92.94 288 GLY A O 1
ATOM 2238 N N . ARG A 1 289 ? -6.640 -6.442 -17.154 1.00 94.50 289 ARG A N 1
ATOM 2239 C CA . ARG A 1 289 ? -7.846 -7.278 -17.315 1.00 94.50 289 ARG A CA 1
ATOM 2240 C C . ARG A 1 289 ? -7.588 -8.602 -18.040 1.00 94.50 289 ARG A C 1
ATOM 2242 O O . ARG A 1 289 ? -8.027 -9.620 -17.513 1.00 94.50 289 ARG A O 1
ATOM 2249 N N . PRO A 1 290 ? -6.815 -8.666 -19.145 1.00 95.38 290 PRO A N 1
ATOM 2250 C CA . PRO A 1 290 ? -6.570 -9.931 -19.836 1.00 95.38 290 PRO A CA 1
ATOM 2251 C C . PRO A 1 290 ? -5.843 -10.974 -18.974 1.00 95.38 290 PRO A C 1
ATOM 2253 O O . PRO A 1 290 ? -6.037 -12.170 -19.176 1.00 95.38 290 PRO A O 1
ATOM 2256 N N . ALA A 1 291 ? -5.014 -10.545 -18.014 1.00 96.44 291 ALA A N 1
ATOM 2257 C CA . ALA A 1 291 ? -4.377 -11.448 -17.056 1.00 96.44 291 ALA A CA 1
ATOM 2258 C C . ALA A 1 291 ? -5.371 -11.912 -15.974 1.00 96.44 291 ALA A C 1
ATOM 2260 O O . ALA A 1 291 ? -5.423 -13.105 -15.672 1.00 96.44 291 ALA A O 1
ATOM 2261 N N . VAL A 1 292 ? -6.202 -10.997 -15.457 1.00 96.56 292 VAL A N 1
ATOM 2262 C CA . VAL A 1 292 ? -7.260 -11.302 -14.475 1.00 96.56 292 VAL A CA 1
ATOM 2263 C C . VAL A 1 292 ? -8.267 -12.313 -15.036 1.00 96.56 292 VAL A C 1
ATOM 2265 O O . VAL A 1 292 ? -8.469 -13.375 -14.446 1.00 96.56 292 VAL A O 1
ATOM 2268 N N . GLU A 1 293 ? -8.840 -12.018 -16.203 1.00 95.56 293 GLU A N 1
ATOM 2269 C CA . GLU A 1 293 ? -9.856 -12.837 -16.879 1.00 95.56 293 GLU A CA 1
ATOM 2270 C C . GLU A 1 293 ? -9.312 -14.225 -17.253 1.00 95.56 293 GLU A C 1
ATOM 2272 O O . GLU A 1 293 ? -9.992 -15.240 -17.099 1.00 95.56 293 GLU A O 1
ATOM 2277 N N . ARG A 1 294 ? -8.052 -14.303 -17.706 1.00 97.00 294 ARG A N 1
ATOM 2278 C CA . ARG A 1 294 ? -7.450 -15.571 -18.136 1.00 97.00 294 ARG A CA 1
ATOM 2279 C C . ARG A 1 294 ? -7.001 -16.462 -16.977 1.00 97.00 294 ARG A C 1
ATOM 2281 O O . ARG A 1 294 ? -7.128 -17.683 -17.084 1.00 97.00 294 ARG A O 1
ATOM 2288 N N . PHE A 1 295 ? -6.436 -15.887 -15.913 1.00 97.88 295 PHE A N 1
ATOM 2289 C CA . PHE A 1 295 ? -5.696 -16.655 -14.904 1.00 97.88 295 PHE A CA 1
ATOM 2290 C C . PHE A 1 295 ? -6.237 -16.550 -13.473 1.00 97.88 295 PHE A C 1
ATOM 2292 O O . PHE A 1 295 ? -5.938 -17.442 -12.679 1.00 97.88 295 PHE A O 1
ATOM 2299 N N . PHE A 1 296 ? -7.017 -15.520 -13.122 1.00 97.94 296 PHE A N 1
ATOM 2300 C CA . PHE A 1 296 ? -7.410 -15.264 -11.726 1.00 97.94 296 PHE A CA 1
ATOM 2301 C C . PHE A 1 296 ? -8.893 -15.493 -11.429 1.00 97.94 296 PHE A C 1
ATOM 2303 O O . PHE A 1 296 ? -9.203 -15.969 -10.336 1.00 97.94 296 PHE A O 1
ATOM 2310 N N . GLU A 1 297 ? -9.807 -15.186 -12.362 1.00 94.44 297 GLU A N 1
ATOM 2311 C CA . GLU A 1 297 ? -11.254 -15.343 -12.132 1.00 94.44 297 GLU A CA 1
ATOM 2312 C C . GLU A 1 297 ? -11.578 -16.767 -11.627 1.00 94.44 297 GLU A C 1
ATOM 2314 O O . GLU A 1 297 ? -11.196 -17.768 -12.241 1.00 94.44 297 GLU A O 1
ATOM 2319 N N . GLY A 1 298 ? -12.224 -16.855 -10.457 1.00 92.81 298 GLY A N 1
ATOM 2320 C CA . GLY A 1 298 ? -12.588 -18.112 -9.789 1.00 92.81 298 GLY A CA 1
ATOM 2321 C C . GLY A 1 298 ? -11.433 -18.952 -9.217 1.00 92.81 298 GLY A C 1
ATOM 2322 O O . GLY A 1 298 ? -11.660 -20.118 -8.903 1.00 92.81 298 GLY A O 1
ATOM 2323 N N . ARG A 1 299 ? -10.204 -18.417 -9.117 1.00 95.38 299 ARG A N 1
ATOM 2324 C CA . ARG A 1 299 ? -8.991 -19.189 -8.753 1.00 95.38 299 ARG A CA 1
ATOM 2325 C C . ARG A 1 299 ? -8.125 -18.590 -7.641 1.00 95.38 299 ARG A C 1
ATOM 2327 O O . ARG A 1 299 ? -7.193 -19.260 -7.206 1.00 95.38 299 ARG A O 1
ATOM 2334 N N . VAL A 1 300 ? -8.380 -17.353 -7.217 1.00 97.94 300 VAL A N 1
ATOM 2335 C CA . VAL A 1 300 ? -7.541 -16.621 -6.249 1.00 97.94 300 VAL A CA 1
ATOM 2336 C C . VAL A 1 300 ? -8.351 -16.165 -5.036 1.00 97.94 300 VAL A C 1
ATOM 2338 O O . VAL A 1 300 ? -9.541 -15.885 -5.151 1.00 97.94 300 VAL A O 1
ATOM 2341 N N . ASP A 1 301 ? -7.689 -16.060 -3.886 1.00 98.12 301 ASP A N 1
ATOM 2342 C CA . ASP A 1 301 ? -8.239 -15.548 -2.625 1.00 98.12 301 ASP A CA 1
ATOM 2343 C C . ASP A 1 301 ? -7.906 -14.061 -2.407 1.00 98.12 301 ASP A C 1
ATOM 2345 O O . ASP A 1 301 ? -8.521 -13.396 -1.576 1.00 98.12 301 ASP A O 1
ATOM 2349 N N . THR A 1 302 ? -6.903 -13.527 -3.111 1.00 98.19 302 THR A N 1
ATOM 2350 C CA . THR A 1 302 ? -6.444 -12.128 -3.037 1.00 98.19 302 THR A CA 1
ATOM 2351 C C . THR A 1 302 ? -5.745 -11.746 -4.345 1.00 98.19 302 THR A C 1
ATOM 2353 O O . THR A 1 302 ? -5.031 -12.564 -4.933 1.00 98.19 302 THR A O 1
ATOM 2356 N N . LEU A 1 303 ? -5.939 -10.504 -4.795 1.00 98.44 303 LEU A N 1
ATOM 2357 C CA . LEU A 1 303 ? -5.235 -9.904 -5.928 1.00 98.44 303 LEU A CA 1
ATOM 2358 C C . LEU A 1 303 ? -4.202 -8.904 -5.406 1.00 98.44 303 LEU A C 1
ATOM 2360 O O . LEU A 1 303 ? -4.548 -7.955 -4.706 1.00 98.44 303 LEU A O 1
ATOM 2364 N N . VAL A 1 304 ? -2.945 -9.081 -5.797 1.00 98.56 304 VAL A N 1
ATOM 2365 C CA . VAL A 1 304 ? -1.858 -8.138 -5.531 1.00 98.56 304 VAL A CA 1
ATOM 2366 C C . VAL A 1 304 ? -1.377 -7.580 -6.865 1.00 98.56 304 VAL A C 1
ATOM 2368 O O . VAL A 1 304 ? -0.976 -8.339 -7.746 1.00 98.56 304 VAL A O 1
ATOM 2371 N N . SER A 1 305 ? -1.389 -6.260 -7.028 1.00 97.31 305 SER A N 1
ATOM 2372 C CA . SER A 1 305 ? -0.666 -5.606 -8.120 1.00 97.31 305 SER A CA 1
ATOM 2373 C C . SER A 1 305 ? 0.701 -5.145 -7.638 1.00 97.31 305 SER A C 1
ATOM 2375 O O . SER A 1 305 ? 0.780 -4.487 -6.604 1.00 97.31 305 SER A O 1
ATOM 2377 N N . LEU A 1 306 ? 1.751 -5.477 -8.397 1.00 96.56 306 LEU A N 1
ATOM 2378 C CA . LEU A 1 306 ? 3.106 -4.929 -8.264 1.00 96.56 306 LEU A CA 1
ATOM 2379 C C . LEU A 1 306 ? 3.437 -3.921 -9.381 1.00 96.56 306 LEU A C 1
ATOM 2381 O O . LEU A 1 306 ? 4.603 -3.578 -9.576 1.00 96.56 306 LEU A O 1
ATOM 2385 N N . THR A 1 307 ? 2.446 -3.487 -10.170 1.00 89.19 307 THR A N 1
ATOM 2386 C CA . THR A 1 307 ? 2.687 -2.658 -11.365 1.00 89.19 307 THR A CA 1
ATOM 2387 C C . THR A 1 307 ? 2.965 -1.190 -11.057 1.00 89.19 307 THR A C 1
ATOM 2389 O O . THR A 1 307 ? 3.417 -0.477 -11.943 1.00 89.19 307 THR A O 1
ATOM 2392 N N . GLY A 1 308 ? 2.659 -0.711 -9.846 1.00 82.38 308 GLY A N 1
ATOM 2393 C CA . GLY A 1 308 ? 2.743 0.715 -9.509 1.00 82.38 308 GLY A CA 1
ATOM 2394 C C . GLY A 1 308 ? 1.717 1.607 -10.227 1.00 82.38 308 GLY A C 1
ATOM 2395 O O . GLY A 1 308 ? 1.829 2.827 -10.167 1.00 82.38 308 GLY A O 1
ATOM 2396 N N . PHE A 1 309 ? 0.709 1.032 -10.890 1.00 83.88 309 PHE A N 1
ATOM 2397 C CA . PHE A 1 309 ? -0.321 1.775 -11.620 1.00 83.88 309 PHE A CA 1
ATOM 2398 C C . PHE A 1 309 ? -1.732 1.281 -11.288 1.00 83.88 309 PHE A C 1
ATOM 2400 O O . PHE A 1 309 ? -1.920 0.215 -10.695 1.00 83.88 309 PHE A O 1
ATOM 2407 N N . SER A 1 310 ? -2.727 2.057 -11.719 1.00 88.06 310 SER A N 1
ATOM 2408 C CA . SER A 1 310 ? -4.117 1.611 -11.813 1.00 88.06 310 SER A CA 1
ATOM 2409 C C . SER A 1 310 ? -4.255 0.310 -12.608 1.00 88.06 310 SER A C 1
ATOM 2411 O O . SER A 1 310 ? -3.442 -0.000 -13.479 1.00 88.06 310 SER A O 1
ATOM 2413 N N . LEU A 1 311 ? -5.310 -0.458 -12.325 1.00 90.88 311 LEU A N 1
ATOM 2414 C CA . LEU A 1 311 ? -5.531 -1.763 -12.960 1.00 90.88 311 LEU A CA 1
ATOM 2415 C C . LEU A 1 311 ? -5.779 -1.637 -14.473 1.00 90.88 311 LEU A C 1
ATOM 2417 O O . LEU A 1 311 ? -5.419 -2.532 -15.242 1.00 90.88 311 LEU A O 1
ATOM 2421 N N . VAL A 1 312 ? -6.410 -0.536 -14.895 1.00 90.00 312 VAL A N 1
ATOM 2422 C CA . VAL A 1 312 ? -6.762 -0.251 -16.293 1.00 90.00 312 VAL A CA 1
ATOM 2423 C C . VAL A 1 312 ? -6.326 1.166 -16.651 1.00 90.00 312 VAL A C 1
ATOM 2425 O O . VAL A 1 312 ? -7.128 2.094 -16.730 1.00 90.00 312 VAL A O 1
ATOM 2428 N N . GLY A 1 313 ? -5.028 1.340 -16.877 1.00 79.50 313 GLY A N 1
ATOM 2429 C CA . GLY A 1 313 ? -4.455 2.598 -17.329 1.00 79.50 313 GLY A CA 1
ATOM 2430 C C . GLY A 1 313 ? -3.096 2.924 -16.723 1.00 79.50 313 GLY A C 1
ATOM 2431 O O . GLY A 1 313 ? -2.504 2.162 -15.967 1.00 79.50 313 GLY A O 1
ATOM 2432 N N . GLY A 1 314 ? -2.600 4.104 -17.073 1.00 69.69 314 GLY A N 1
ATOM 2433 C CA . GLY A 1 314 ? -1.367 4.682 -16.552 1.00 69.69 314 GLY A CA 1
ATOM 2434 C C . GLY A 1 314 ? -1.492 6.193 -16.357 1.00 69.69 314 GLY A C 1
ATOM 2435 O O . GLY A 1 314 ? -2.581 6.751 -16.495 1.00 69.69 314 GLY A O 1
ATOM 2436 N N . PRO A 1 315 ? -0.379 6.905 -16.112 1.00 60.69 315 PRO A N 1
ATOM 2437 C CA . PRO A 1 315 ? -0.410 8.328 -15.758 1.00 60.69 315 PRO A CA 1
ATOM 2438 C C . PRO A 1 315 ? -1.056 9.238 -16.816 1.00 60.69 315 PRO A C 1
ATOM 2440 O O . PRO A 1 315 ? -1.582 10.295 -16.485 1.00 60.69 315 PRO A O 1
ATOM 2443 N N . ALA A 1 316 ? -1.038 8.827 -18.089 1.00 60.44 316 ALA A N 1
ATOM 2444 C CA . ALA A 1 316 ? -1.635 9.571 -19.200 1.00 60.44 316 ALA A CA 1
ATOM 2445 C C . ALA A 1 316 ? -3.133 9.274 -19.437 1.00 60.44 316 ALA A C 1
ATOM 2447 O O . ALA A 1 316 ? -3.789 10.023 -20.160 1.00 60.44 316 ALA A O 1
ATOM 2448 N N . TYR A 1 317 ? -3.672 8.179 -18.887 1.00 69.62 317 TYR A N 1
ATOM 2449 C CA . TYR A 1 317 ? -5.070 7.762 -19.047 1.00 69.62 317 TYR A CA 1
ATOM 2450 C C . TYR A 1 317 ? -5.420 6.651 -18.049 1.00 69.62 317 TYR A C 1
ATOM 2452 O O . TYR A 1 317 ? -4.761 5.614 -18.062 1.00 69.62 317 TYR A O 1
ATOM 2460 N N . ASN A 1 318 ? -6.483 6.837 -17.264 1.00 80.69 318 ASN A N 1
ATOM 2461 C CA . ASN A 1 318 ? -7.009 5.853 -16.316 1.00 80.69 318 ASN A CA 1
ATOM 2462 C C . ASN A 1 318 ? -8.506 5.594 -16.581 1.00 80.69 318 ASN A C 1
ATOM 2464 O O . ASN A 1 318 ? -9.264 6.549 -16.763 1.00 80.69 318 ASN A O 1
ATOM 2468 N N . ASP A 1 319 ? -8.922 4.327 -16.586 1.00 89.75 319 ASP A N 1
ATOM 2469 C CA . ASP A 1 319 ? -10.313 3.872 -16.708 1.00 89.75 319 ASP A CA 1
ATOM 2470 C C . ASP A 1 319 ? -10.740 3.088 -15.455 1.00 89.75 319 ASP A C 1
ATOM 2472 O O . ASP A 1 319 ? -10.961 1.873 -15.474 1.00 89.75 319 ASP A O 1
ATOM 2476 N N . SER A 1 320 ? -10.881 3.806 -14.339 1.00 91.25 320 SER A N 1
ATOM 2477 C CA . SER A 1 320 ? -11.334 3.220 -13.073 1.00 91.25 320 SER A CA 1
ATOM 2478 C C . SER A 1 320 ? -12.732 2.599 -13.157 1.00 91.25 320 SER A C 1
ATOM 2480 O O . SER A 1 320 ? -13.043 1.716 -12.366 1.00 91.25 320 SER A O 1
ATOM 2482 N N . ALA A 1 321 ? -13.581 2.995 -14.115 1.00 92.81 321 ALA A N 1
ATOM 2483 C CA . ALA A 1 321 ? -14.888 2.362 -14.300 1.00 92.81 321 ALA A CA 1
ATOM 2484 C C . ALA A 1 321 ? -14.737 0.921 -14.818 1.00 92.81 321 ALA A C 1
ATOM 2486 O O . ALA A 1 321 ? -15.364 0.003 -14.290 1.00 92.81 321 ALA A O 1
ATOM 2487 N N . ALA A 1 322 ? -13.854 0.709 -15.798 1.00 93.12 322 ALA A N 1
ATOM 2488 C CA . ALA A 1 322 ? -13.493 -0.627 -16.259 1.00 93.12 322 ALA A CA 1
ATOM 2489 C C . ALA A 1 322 ? -12.714 -1.441 -15.210 1.00 93.12 322 ALA A C 1
ATOM 2491 O O . ALA A 1 322 ? -12.880 -2.660 -15.147 1.00 93.12 322 ALA A O 1
ATOM 2492 N N . ALA A 1 323 ? -11.881 -0.790 -14.390 1.00 94.12 323 ALA A N 1
ATOM 2493 C CA . ALA A 1 323 ? -11.201 -1.446 -13.274 1.00 94.12 323 ALA A CA 1
ATOM 2494 C C . ALA A 1 323 ? -12.205 -1.962 -12.230 1.00 94.12 323 ALA A C 1
ATOM 2496 O O . ALA A 1 323 ? -12.162 -3.137 -11.871 1.00 94.12 323 ALA A O 1
ATOM 2497 N N . VAL A 1 324 ? -13.143 -1.110 -11.799 1.00 95.19 324 VAL A N 1
ATOM 2498 C CA . VAL A 1 324 ? -14.176 -1.451 -10.811 1.00 95.19 324 VAL A CA 1
ATOM 2499 C C . VAL A 1 324 ? -15.099 -2.564 -11.310 1.00 95.19 324 VAL A C 1
ATOM 2501 O O . VAL A 1 324 ? -15.427 -3.439 -10.513 1.00 95.19 324 VAL A O 1
ATOM 2504 N N . ASP A 1 325 ? -15.480 -2.600 -12.595 1.00 95.69 325 ASP A N 1
ATOM 2505 C CA . ASP A 1 325 ? -16.258 -3.723 -13.156 1.00 95.69 325 ASP A CA 1
ATOM 2506 C C . ASP A 1 325 ? -15.524 -5.061 -12.970 1.00 95.69 325 ASP A C 1
ATOM 2508 O O . ASP A 1 325 ? -16.043 -5.973 -12.328 1.00 95.69 325 ASP A O 1
ATOM 2512 N N . VAL A 1 326 ? -14.279 -5.161 -13.447 1.00 95.88 326 VAL A N 1
ATOM 2513 C CA . VAL A 1 326 ? -13.501 -6.410 -13.379 1.00 95.88 326 VAL A CA 1
ATOM 2514 C C . VAL A 1 326 ? -13.181 -6.810 -11.936 1.00 95.88 326 VAL A C 1
ATOM 2516 O O . VAL A 1 326 ? -13.309 -7.984 -11.588 1.00 95.88 326 VAL A O 1
ATOM 2519 N N . LEU A 1 327 ? -12.837 -5.855 -11.067 1.00 96.69 327 LEU A N 1
ATOM 2520 C CA . LEU A 1 327 ? -12.610 -6.116 -9.641 1.00 96.69 327 LEU A CA 1
ATOM 2521 C C . LEU A 1 327 ? -13.888 -6.584 -8.927 1.00 96.69 327 LEU A C 1
ATOM 2523 O O . LEU A 1 327 ? -13.823 -7.503 -8.111 1.00 96.69 327 LEU A O 1
ATOM 2527 N N . SER A 1 328 ? -15.051 -6.026 -9.279 1.00 96.06 328 SER A N 1
ATOM 2528 C CA . SER A 1 328 ? -16.348 -6.440 -8.722 1.00 96.06 328 SER A CA 1
ATOM 2529 C C . SER A 1 328 ? -16.759 -7.845 -9.168 1.00 96.06 328 SER A C 1
ATOM 2531 O O . SER A 1 328 ? -17.406 -8.557 -8.404 1.00 96.06 328 SER A O 1
ATOM 2533 N N . ARG A 1 329 ? -16.380 -8.273 -10.383 1.00 96.12 329 ARG A N 1
ATOM 2534 C CA . ARG A 1 329 ? -16.573 -9.663 -10.841 1.00 96.12 329 ARG A CA 1
ATOM 2535 C C . ARG A 1 329 ? -15.609 -10.639 -10.165 1.00 96.12 329 ARG A C 1
ATOM 2537 O O . ARG A 1 329 ? -15.980 -11.790 -9.946 1.00 96.12 329 ARG A O 1
ATOM 2544 N N . LEU A 1 330 ? -14.387 -10.194 -9.861 1.00 97.00 330 LEU A N 1
ATOM 2545 C CA . LEU A 1 330 ? -13.372 -11.010 -9.196 1.00 97.00 330 LEU A CA 1
ATOM 2546 C C . LEU A 1 330 ? -13.692 -11.235 -7.705 1.00 97.00 330 LEU A C 1
ATOM 2548 O O . LEU A 1 330 ? -13.439 -12.328 -7.207 1.00 97.00 330 LEU A O 1
ATOM 2552 N N . ASP A 1 331 ? -14.262 -10.232 -7.022 1.00 97.00 331 ASP A N 1
ATOM 2553 C CA . ASP A 1 331 ? -14.676 -10.274 -5.606 1.00 97.00 331 ASP A CA 1
ATOM 2554 C C . ASP A 1 331 ? -13.561 -10.755 -4.652 1.00 97.00 331 ASP A C 1
ATOM 2556 O O . ASP A 1 331 ? -13.750 -11.649 -3.837 1.00 97.00 331 ASP A O 1
ATOM 2560 N N . VAL A 1 332 ? -12.357 -10.186 -4.733 1.00 97.69 332 VAL A N 1
ATOM 2561 C CA . VAL A 1 332 ? -11.267 -10.492 -3.782 1.00 97.69 332 VAL A CA 1
ATOM 2562 C C . VAL A 1 332 ? -10.639 -9.212 -3.237 1.00 97.69 332 VAL A C 1
ATOM 2564 O O . VAL A 1 332 ? -10.716 -8.175 -3.901 1.00 97.69 332 VAL A O 1
ATOM 2567 N N . PRO A 1 333 ? -9.977 -9.251 -2.063 1.00 97.19 333 PRO A N 1
ATOM 2568 C CA . PRO A 1 333 ? -9.160 -8.138 -1.599 1.00 97.19 333 PRO A CA 1
ATOM 2569 C C . PRO A 1 333 ? -8.148 -7.730 -2.674 1.00 97.19 333 PRO A C 1
ATOM 2571 O O . PRO A 1 333 ? -7.386 -8.569 -3.161 1.00 97.19 333 PRO A O 1
ATOM 2574 N N . TYR A 1 334 ? -8.151 -6.447 -3.035 1.00 97.38 334 TYR A N 1
ATOM 2575 C CA . TYR A 1 334 ? -7.205 -5.866 -3.982 1.00 97.38 334 TYR A CA 1
ATOM 2576 C C . TYR A 1 334 ? -6.153 -5.046 -3.232 1.00 97.38 334 TYR A C 1
ATOM 2578 O O . TYR A 1 334 ? -6.465 -4.042 -2.584 1.00 97.38 334 TYR A O 1
ATOM 2586 N N . VAL A 1 335 ? -4.901 -5.491 -3.308 1.00 97.62 335 VAL A N 1
ATOM 2587 C CA . VAL A 1 335 ? -3.732 -4.835 -2.716 1.00 97.62 335 VAL A CA 1
ATOM 2588 C C . VAL A 1 335 ? -2.900 -4.203 -3.826 1.00 97.62 335 VAL A C 1
ATOM 2590 O O . VAL A 1 335 ? -2.493 -4.892 -4.762 1.00 97.62 335 VAL A O 1
ATOM 2593 N N . ALA A 1 336 ? -2.603 -2.909 -3.707 1.00 94.25 336 ALA A N 1
ATOM 2594 C CA . ALA A 1 336 ? -1.620 -2.247 -4.560 1.00 94.25 336 ALA A CA 1
ATOM 2595 C C . ALA A 1 336 ? -0.298 -2.109 -3.797 1.00 94.25 336 ALA A C 1
ATOM 2597 O O . ALA A 1 336 ? -0.189 -1.328 -2.854 1.00 94.25 336 ALA A O 1
ATOM 2598 N N . ALA A 1 337 ? 0.717 -2.859 -4.212 1.00 96.12 337 ALA A N 1
ATOM 2599 C CA . ALA A 1 337 ? 2.086 -2.656 -3.769 1.00 96.12 337 ALA A CA 1
ATOM 2600 C C . ALA A 1 337 ? 2.901 -2.071 -4.927 1.00 96.12 337 ALA A C 1
ATOM 2602 O O . ALA A 1 337 ? 2.665 -2.377 -6.095 1.00 96.12 337 ALA A O 1
ATOM 2603 N N . HIS A 1 338 ? 3.840 -1.184 -4.622 1.00 92.06 338 HIS A N 1
ATOM 2604 C CA . HIS A 1 338 ? 4.538 -0.418 -5.648 1.00 92.06 338 HIS A CA 1
ATOM 2605 C C . HIS A 1 338 ? 6.054 -0.374 -5.407 1.00 92.06 338 HIS A C 1
ATOM 2607 O O . HIS A 1 338 ? 6.496 -0.283 -4.253 1.00 92.06 338 HIS A O 1
ATOM 2613 N N . PRO A 1 339 ? 6.871 -0.450 -6.474 1.00 93.06 339 PRO A N 1
ATOM 2614 C CA . PRO A 1 339 ? 8.270 -0.070 -6.391 1.00 93.06 339 PRO A CA 1
ATOM 2615 C C . PRO A 1 339 ? 8.385 1.458 -6.269 1.00 93.06 339 PRO A C 1
ATOM 2617 O O . PRO A 1 339 ? 7.460 2.190 -6.624 1.00 93.06 339 PRO A O 1
ATOM 2620 N N . LEU A 1 340 ? 9.522 1.942 -5.779 1.00 91.56 340 LEU A N 1
ATOM 2621 C CA . LEU A 1 340 ? 9.931 3.335 -5.947 1.00 91.56 340 LEU A CA 1
ATOM 2622 C C . LEU A 1 340 ? 10.604 3.483 -7.316 1.00 91.56 340 LEU A C 1
ATOM 2624 O O . LEU A 1 340 ? 11.526 2.729 -7.640 1.00 91.56 340 LEU A O 1
ATOM 2628 N N . GLU A 1 341 ? 10.144 4.445 -8.107 1.00 82.50 341 GLU A N 1
ATOM 2629 C CA . GLU A 1 341 ? 10.615 4.673 -9.482 1.00 82.50 341 GLU A CA 1
ATOM 2630 C C . GLU A 1 341 ? 11.386 5.987 -9.613 1.00 82.50 341 GLU A C 1
ATOM 2632 O O . GLU A 1 341 ? 12.341 6.070 -10.385 1.00 82.50 341 GLU A O 1
ATOM 2637 N N . PHE A 1 342 ? 10.981 7.000 -8.844 1.00 79.56 342 PHE A N 1
ATOM 2638 C CA . PHE A 1 342 ? 11.558 8.342 -8.862 1.00 79.56 342 PHE A CA 1
ATOM 2639 C C . PHE A 1 342 ? 12.507 8.550 -7.677 1.00 79.56 342 PHE A C 1
ATOM 2641 O O . PHE A 1 342 ? 13.508 9.249 -7.815 1.00 79.56 342 PHE A O 1
ATOM 2648 N N . GLN A 1 343 ? 12.234 7.886 -6.547 1.00 86.06 343 GLN A N 1
ATOM 2649 C CA . GLN A 1 343 ? 13.062 7.930 -5.342 1.00 86.06 343 GLN A CA 1
ATOM 2650 C C . GLN A 1 343 ? 13.885 6.646 -5.171 1.00 86.06 343 GLN A C 1
ATOM 2652 O O . GLN A 1 343 ? 13.413 5.536 -5.412 1.00 86.06 343 GLN A O 1
ATOM 2657 N N . THR A 1 344 ? 15.117 6.764 -4.676 1.00 90.25 344 THR A N 1
ATOM 2658 C CA . THR A 1 344 ? 15.870 5.599 -4.185 1.00 90.25 344 THR A CA 1
ATOM 2659 C C . THR A 1 344 ? 15.343 5.124 -2.829 1.00 90.25 344 THR A C 1
ATOM 2661 O O . THR A 1 344 ? 14.764 5.894 -2.056 1.00 90.25 344 THR A O 1
ATOM 2664 N N . LEU A 1 345 ? 15.623 3.864 -2.476 1.00 93.44 345 LEU A N 1
ATOM 2665 C CA . LEU A 1 345 ? 15.295 3.305 -1.156 1.00 93.44 345 LEU A CA 1
ATOM 2666 C C . LEU A 1 345 ? 15.869 4.143 0.002 1.00 93.44 345 LEU A C 1
ATOM 2668 O O . LEU A 1 345 ? 15.212 4.283 1.033 1.00 93.44 345 LEU A O 1
ATOM 2672 N N . ALA A 1 346 ? 17.057 4.734 -0.171 1.00 91.94 346 ALA A N 1
ATOM 2673 C CA . ALA A 1 346 ? 17.679 5.611 0.822 1.00 91.94 346 ALA A CA 1
ATOM 2674 C C . ALA A 1 346 ? 16.968 6.977 0.934 1.00 91.94 346 ALA A C 1
ATOM 2676 O O . ALA A 1 346 ? 16.716 7.445 2.044 1.00 91.94 346 ALA A O 1
ATOM 2677 N N . GLN A 1 347 ? 16.572 7.594 -0.189 1.00 92.00 347 GLN A N 1
ATOM 2678 C CA . GLN A 1 347 ? 15.786 8.839 -0.177 1.00 92.00 347 GLN A CA 1
ATOM 2679 C C . GLN A 1 347 ? 14.412 8.634 0.479 1.00 92.00 347 GLN A C 1
ATOM 2681 O O . GLN A 1 347 ? 14.025 9.419 1.347 1.00 92.00 347 GLN A O 1
ATOM 2686 N N . TRP A 1 348 ? 13.696 7.559 0.131 1.00 94.00 348 TRP A N 1
ATOM 2687 C CA . TRP A 1 348 ? 12.424 7.220 0.778 1.00 94.00 348 TRP A CA 1
ATOM 2688 C C . TRP A 1 348 ? 12.602 6.954 2.277 1.00 94.00 348 TRP A C 1
ATOM 2690 O O . TRP A 1 348 ? 11.803 7.448 3.077 1.00 94.00 348 TRP A O 1
ATOM 2700 N N . ALA A 1 349 ? 13.653 6.230 2.684 1.00 93.19 349 ALA A N 1
ATOM 2701 C CA . ALA A 1 349 ? 13.960 5.970 4.090 1.00 93.19 349 ALA A CA 1
ATOM 2702 C C . ALA A 1 349 ? 14.175 7.270 4.885 1.00 93.19 349 ALA A C 1
ATOM 2704 O O . ALA A 1 349 ? 13.472 7.487 5.878 1.00 93.19 349 ALA A O 1
ATOM 2705 N N . GLY A 1 350 ? 15.042 8.167 4.401 1.00 91.69 350 GLY A N 1
ATOM 2706 C CA . GLY A 1 350 ? 15.334 9.460 5.033 1.00 91.69 350 GLY A CA 1
ATOM 2707 C C . GLY A 1 350 ? 14.206 10.501 4.942 1.00 91.69 350 GLY A C 1
ATOM 2708 O O . GLY A 1 350 ? 14.175 11.451 5.724 1.00 91.69 350 GLY A O 1
ATOM 2709 N N . SER A 1 351 ? 13.248 10.337 4.024 1.00 91.38 351 SER A N 1
ATOM 2710 C CA . SER A 1 351 ? 12.125 11.267 3.851 1.00 91.38 351 SER A CA 1
ATOM 2711 C C . SER A 1 351 ? 11.147 11.236 5.033 1.00 91.38 351 SER A C 1
ATOM 2713 O O . SER A 1 351 ? 10.514 10.216 5.316 1.00 91.38 351 SER A O 1
ATOM 2715 N N . ALA A 1 352 ? 10.937 12.384 5.685 1.00 86.75 352 ALA A N 1
ATOM 2716 C CA . ALA A 1 352 ? 9.922 12.529 6.734 1.00 86.75 352 ALA A CA 1
ATOM 2717 C C . ALA A 1 352 ? 8.482 12.396 6.193 1.00 86.75 352 ALA A C 1
ATOM 2719 O O . ALA A 1 352 ? 7.610 11.884 6.891 1.00 86.75 352 ALA A O 1
ATOM 2720 N N . GLY A 1 353 ? 8.233 12.809 4.944 1.00 87.94 353 GLY A N 1
ATOM 2721 C CA . GLY A 1 353 ? 6.938 12.616 4.278 1.00 87.94 353 GLY A CA 1
ATOM 2722 C C . GLY A 1 353 ? 6.709 11.175 3.807 1.00 87.94 353 GLY A C 1
ATOM 2723 O O . GLY A 1 353 ? 5.563 10.746 3.688 1.00 87.94 353 GLY A O 1
ATOM 2724 N N . GLY A 1 354 ? 7.788 10.415 3.600 1.00 93.25 354 GLY A N 1
ATOM 2725 C CA . GLY A 1 354 ? 7.772 9.173 2.835 1.00 93.25 354 GLY A CA 1
ATOM 2726 C C . GLY A 1 354 ? 7.811 9.476 1.343 1.00 93.25 354 GLY A C 1
ATOM 2727 O O . GLY A 1 354 ? 8.754 10.127 0.894 1.00 93.25 354 GLY A O 1
ATOM 2728 N N . LEU A 1 355 ? 6.807 9.013 0.602 1.00 92.81 355 LEU A N 1
ATOM 2729 C CA . LEU A 1 355 ? 6.727 9.179 -0.854 1.00 92.81 355 LEU A CA 1
ATOM 2730 C C . LEU A 1 355 ? 6.694 10.650 -1.291 1.00 92.81 355 LEU A C 1
ATOM 2732 O O . LEU A 1 355 ? 6.052 11.493 -0.659 1.00 92.81 355 LEU A O 1
ATOM 2736 N N . GLY A 1 356 ? 7.318 10.941 -2.434 1.00 88.06 356 GLY A N 1
ATOM 2737 C CA . GLY A 1 356 ? 7.176 12.229 -3.114 1.00 88.06 356 GLY A CA 1
ATOM 2738 C C . GLY A 1 356 ? 5.736 12.497 -3.604 1.00 88.06 356 GLY A C 1
ATOM 2739 O O . GLY A 1 356 ? 4.935 11.564 -3.727 1.00 88.06 356 GLY A O 1
ATOM 2740 N N . PRO A 1 357 ? 5.363 13.752 -3.936 1.00 85.31 357 PRO A N 1
ATOM 2741 C CA . PRO A 1 357 ? 4.006 14.080 -4.397 1.00 85.31 357 PRO A CA 1
ATOM 2742 C C . PRO A 1 357 ? 3.603 13.384 -5.707 1.00 85.31 357 PRO A C 1
ATOM 2744 O O . PRO A 1 357 ? 2.445 12.993 -5.872 1.00 85.31 357 PRO A O 1
ATOM 2747 N N . ILE A 1 358 ? 4.560 13.205 -6.625 1.00 82.50 358 ILE A N 1
ATOM 2748 C CA . ILE A 1 358 ? 4.357 12.510 -7.905 1.00 82.50 358 ILE A CA 1
ATOM 2749 C C . ILE A 1 358 ? 4.080 11.024 -7.646 1.00 82.50 358 ILE A C 1
ATOM 2751 O O . ILE A 1 358 ? 3.040 10.516 -8.064 1.00 82.50 358 ILE A O 1
ATOM 2755 N N . GLU A 1 359 ? 4.938 10.357 -6.869 1.00 87.06 359 GLU A N 1
ATOM 2756 C CA . GLU A 1 359 ? 4.758 8.951 -6.484 1.00 87.06 359 GLU A CA 1
ATOM 2757 C C . GLU A 1 359 ? 3.477 8.723 -5.675 1.00 87.06 359 GLU A C 1
ATOM 2759 O O . GLU A 1 359 ? 2.725 7.802 -5.971 1.00 87.06 359 GLU A O 1
ATOM 2764 N N . THR A 1 360 ? 3.145 9.599 -4.725 1.00 90.75 360 THR A N 1
ATOM 2765 C CA . THR A 1 360 ? 1.878 9.512 -3.976 1.00 90.75 360 THR A CA 1
ATOM 2766 C C . THR A 1 360 ? 0.663 9.612 -4.905 1.00 90.75 360 THR A C 1
ATOM 2768 O O . THR A 1 360 ? -0.338 8.926 -4.700 1.00 90.75 360 THR A O 1
ATOM 2771 N N . THR A 1 361 ? 0.734 10.442 -5.948 1.00 87.50 361 THR A N 1
ATOM 2772 C CA . THR A 1 361 ? -0.355 10.569 -6.926 1.00 87.50 361 THR A CA 1
ATOM 2773 C C . THR A 1 361 ? -0.457 9.322 -7.807 1.00 87.50 361 THR A C 1
ATOM 2775 O O . THR A 1 361 ? -1.541 8.764 -7.959 1.00 87.50 361 THR A O 1
ATOM 2778 N N . MET A 1 362 ? 0.665 8.869 -8.371 1.00 84.69 362 MET A N 1
ATOM 2779 C CA . MET A 1 362 ? 0.704 7.775 -9.346 1.00 84.69 362 MET A CA 1
ATOM 2780 C C . MET A 1 362 ? 0.521 6.390 -8.719 1.00 84.69 362 MET A C 1
ATOM 2782 O O . MET A 1 362 ? -0.287 5.606 -9.209 1.00 84.69 362 MET A O 1
ATOM 2786 N N . LEU A 1 363 ? 1.257 6.105 -7.643 1.00 89.19 363 LEU A N 1
ATOM 2787 C CA . LEU A 1 363 ? 1.393 4.770 -7.055 1.00 89.19 363 LEU A CA 1
ATOM 2788 C C . LEU A 1 363 ? 0.324 4.463 -5.993 1.00 89.19 363 LEU A C 1
ATOM 2790 O O . LEU A 1 363 ? 0.139 3.305 -5.628 1.00 89.19 363 LEU A O 1
ATOM 2794 N N . VAL A 1 364 ? -0.358 5.495 -5.474 1.00 92.19 364 VAL A N 1
ATOM 2795 C CA . VAL A 1 364 ? -1.327 5.369 -4.371 1.00 92.19 364 VAL A CA 1
ATOM 2796 C C . VAL A 1 364 ? -2.681 5.978 -4.738 1.00 92.19 364 VAL A C 1
ATOM 2798 O O . VAL A 1 364 ? -3.676 5.261 -4.771 1.00 92.19 364 VAL A O 1
ATOM 2801 N N . ALA A 1 365 ? -2.743 7.274 -5.063 1.00 92.44 365 ALA A N 1
ATOM 2802 C CA . ALA A 1 365 ? -4.025 7.957 -5.258 1.00 92.44 365 ALA A CA 1
ATOM 2803 C C . ALA A 1 365 ? -4.809 7.485 -6.498 1.00 92.44 365 ALA A C 1
ATOM 2805 O O . ALA A 1 365 ? -6.035 7.459 -6.451 1.00 92.44 365 ALA A O 1
ATOM 2806 N N . LEU A 1 366 ? -4.141 7.104 -7.596 1.00 90.44 366 LEU A N 1
ATOM 2807 C CA . LEU A 1 366 ? -4.819 6.522 -8.763 1.00 90.44 366 LEU A CA 1
ATOM 2808 C C . LEU A 1 366 ? -5.362 5.100 -8.473 1.00 90.44 366 LEU A C 1
ATOM 2810 O O . LEU A 1 366 ? -6.568 4.907 -8.641 1.00 90.44 366 LEU A O 1
ATOM 2814 N N . PRO A 1 367 ? -4.572 4.140 -7.939 1.00 92.62 367 PRO A N 1
ATOM 2815 C CA . PRO A 1 367 ? -5.099 2.845 -7.492 1.00 92.62 367 PRO A CA 1
ATOM 2816 C C . PRO A 1 367 ? -6.219 2.928 -6.441 1.00 92.62 367 PRO A C 1
ATOM 2818 O O . PRO A 1 367 ? -7.139 2.112 -6.467 1.00 92.62 367 PRO A O 1
ATOM 2821 N N . GLU A 1 368 ? -6.198 3.911 -5.533 1.00 93.94 368 GLU A N 1
ATOM 2822 C CA . GLU A 1 368 ? -7.279 4.128 -4.554 1.00 93.94 368 GLU A CA 1
ATOM 2823 C C . GLU A 1 368 ? -8.651 4.385 -5.207 1.00 93.94 368 GLU A C 1
ATOM 2825 O O . GLU A 1 368 ? -9.671 4.034 -4.609 1.00 93.94 368 GLU A O 1
ATOM 2830 N N . ILE A 1 369 ? -8.691 4.973 -6.411 1.00 92.62 369 ILE A N 1
ATOM 2831 C CA . ILE A 1 369 ? -9.931 5.226 -7.171 1.00 92.62 369 ILE A CA 1
ATOM 2832 C C . ILE A 1 369 ? -10.467 3.926 -7.789 1.00 92.62 369 ILE A C 1
ATOM 2834 O O . ILE A 1 369 ? -11.681 3.747 -7.878 1.00 92.62 369 ILE A O 1
ATOM 2838 N N . ASP A 1 370 ? -9.584 2.988 -8.139 1.00 93.31 370 ASP A N 1
ATOM 2839 C CA . ASP A 1 370 ? -9.961 1.644 -8.600 1.00 93.31 370 ASP A CA 1
ATOM 2840 C C . ASP A 1 370 ? -10.468 0.752 -7.447 1.00 93.31 370 ASP A C 1
ATOM 2842 O O . ASP A 1 370 ? -10.999 -0.330 -7.687 1.00 93.31 370 ASP A O 1
ATOM 2846 N N . GLY A 1 371 ? -10.295 1.187 -6.193 1.00 93.00 371 GLY A N 1
ATOM 2847 C CA . GLY A 1 371 ? -10.634 0.423 -4.990 1.00 93.00 371 GLY A CA 1
ATOM 2848 C C . GLY A 1 371 ? -9.458 -0.329 -4.356 1.00 93.00 371 GLY A C 1
ATOM 2849 O O . GLY A 1 371 ? -9.686 -1.214 -3.533 1.00 93.00 371 GLY A O 1
ATOM 2850 N N . ALA A 1 372 ? -8.209 -0.002 -4.710 1.00 94.75 372 ALA A N 1
ATOM 2851 C CA . ALA A 1 372 ? -7.037 -0.615 -4.090 1.00 94.75 372 ALA A CA 1
ATOM 2852 C C . ALA A 1 372 ? -6.918 -0.299 -2.589 1.00 94.75 372 ALA A C 1
ATOM 2854 O O . ALA A 1 372 ? -7.312 0.766 -2.105 1.00 94.75 372 ALA A O 1
ATOM 2855 N N . THR A 1 373 ? -6.316 -1.236 -1.860 1.00 93.81 373 THR A N 1
ATOM 2856 C CA . THR A 1 373 ? -6.087 -1.175 -0.411 1.00 93.81 373 THR A CA 1
ATOM 2857 C C . THR A 1 373 ? -4.623 -1.484 -0.082 1.00 93.81 373 THR A C 1
ATOM 2859 O O . THR A 1 373 ? -3.859 -1.893 -0.958 1.00 93.81 373 THR A O 1
ATOM 2862 N N . ASN A 1 374 ? -4.234 -1.318 1.188 1.00 93.69 374 ASN A N 1
ATOM 2863 C CA . ASN A 1 374 ? -2.911 -1.698 1.705 1.00 93.69 374 ASN A CA 1
ATOM 2864 C C . ASN A 1 374 ? -1.707 -1.172 0.877 1.00 93.69 374 ASN A C 1
ATOM 2866 O O . ASN A 1 374 ? -0.812 -1.962 0.557 1.00 93.69 374 ASN A O 1
ATOM 2870 N N . PRO A 1 375 ? -1.646 0.140 0.545 1.00 94.44 375 PRO A N 1
ATOM 2871 C CA . PRO A 1 375 ? -0.555 0.714 -0.241 1.00 94.44 375 PRO A CA 1
ATOM 2872 C C . PRO A 1 375 ? 0.800 0.450 0.424 1.00 94.44 375 PRO A C 1
ATOM 2874 O O . PRO A 1 375 ? 1.070 0.931 1.526 1.00 94.44 375 PRO A O 1
ATOM 2877 N N . THR A 1 376 ? 1.640 -0.349 -0.235 1.00 94.81 376 THR A N 1
ATOM 2878 C CA . THR A 1 376 ? 2.890 -0.857 0.346 1.00 94.81 376 THR A CA 1
ATOM 2879 C C . THR A 1 376 ? 4.059 -0.674 -0.623 1.00 94.81 376 THR A C 1
ATOM 2881 O O . THR A 1 376 ? 4.101 -1.296 -1.684 1.00 94.81 376 THR A O 1
ATOM 2884 N N . VAL A 1 377 ? 5.046 0.139 -0.231 1.00 96.38 377 VAL A N 1
ATOM 2885 C CA . VAL A 1 377 ? 6.378 0.147 -0.863 1.00 96.38 377 VAL A CA 1
ATOM 2886 C C . VAL A 1 377 ? 7.001 -1.225 -0.648 1.00 96.38 377 VAL A C 1
ATOM 2888 O O . VAL A 1 377 ? 7.083 -1.641 0.501 1.00 96.38 377 VAL A O 1
ATOM 2891 N N . PHE A 1 378 ? 7.461 -1.912 -1.696 1.00 96.75 378 PHE A N 1
ATOM 2892 C CA . PHE A 1 378 ? 8.120 -3.228 -1.557 1.00 96.75 378 PHE A CA 1
ATOM 2893 C C . PHE A 1 378 ? 9.511 -3.311 -2.208 1.00 96.75 378 PHE A C 1
ATOM 2895 O O . PHE A 1 378 ? 10.277 -4.234 -1.933 1.00 96.75 378 PHE A O 1
ATOM 2902 N N . ALA A 1 379 ? 9.851 -2.353 -3.065 1.00 95.75 379 ALA A N 1
ATOM 2903 C CA . ALA A 1 379 ? 11.068 -2.349 -3.867 1.00 95.75 379 ALA A CA 1
ATOM 2904 C C . ALA A 1 379 ? 11.469 -0.916 -4.225 1.00 95.75 379 ALA A C 1
ATOM 2906 O O . ALA A 1 379 ? 10.694 0.019 -4.027 1.00 95.75 379 ALA A O 1
ATOM 2907 N N . GLY A 1 380 ? 12.670 -0.744 -4.758 1.00 93.19 380 GLY A N 1
ATOM 2908 C CA . GLY A 1 380 ? 13.158 0.533 -5.264 1.00 93.19 380 GLY A CA 1
ATOM 2909 C C . GLY A 1 380 ? 14.596 0.409 -5.746 1.00 93.19 380 GLY A C 1
ATOM 2910 O O . GLY A 1 380 ? 15.267 -0.590 -5.484 1.00 93.19 380 GLY A O 1
ATOM 2911 N N . ARG A 1 381 ? 15.101 1.428 -6.438 1.00 90.50 381 ARG A N 1
ATOM 2912 C CA . ARG A 1 381 ? 16.518 1.466 -6.829 1.00 90.50 381 ARG A CA 1
ATOM 2913 C C . ARG A 1 381 ? 17.396 1.899 -5.654 1.00 90.50 381 ARG A C 1
ATOM 2915 O O . ARG A 1 381 ? 16.963 2.649 -4.773 1.00 90.50 381 ARG A O 1
ATOM 2922 N N . HIS A 1 382 ? 18.642 1.439 -5.642 1.00 90.00 382 HIS A N 1
ATOM 2923 C CA . HIS A 1 382 ? 19.674 1.989 -4.765 1.00 90.00 382 HIS A CA 1
ATOM 2924 C C . HIS A 1 382 ? 20.359 3.187 -5.432 1.00 90.00 382 HIS A C 1
ATOM 2926 O O . HIS A 1 382 ? 20.461 3.250 -6.655 1.00 90.00 382 HIS A O 1
ATOM 2932 N N . GLY A 1 383 ? 20.805 4.140 -4.614 1.00 84.00 383 GLY A N 1
ATOM 2933 C CA . GLY A 1 383 ? 21.759 5.173 -5.019 1.00 84.00 383 GLY A CA 1
ATOM 2934 C C . GLY A 1 383 ? 23.138 4.883 -4.428 1.00 84.00 383 GLY A C 1
ATOM 2935 O O . GLY A 1 383 ? 23.369 3.802 -3.886 1.00 84.00 383 GLY A O 1
ATOM 2936 N N . ASP A 1 384 ? 24.019 5.882 -4.455 1.00 82.00 384 ASP A N 1
ATOM 2937 C CA . ASP A 1 384 ? 25.386 5.782 -3.917 1.00 82.00 384 ASP A CA 1
ATOM 2938 C C . ASP A 1 384 ? 25.428 5.575 -2.388 1.00 82.00 384 ASP A C 1
ATOM 2940 O O . ASP A 1 384 ? 26.451 5.186 -1.825 1.00 82.00 384 ASP A O 1
ATOM 2944 N N . THR A 1 385 ? 24.316 5.841 -1.694 1.00 82.56 385 THR A N 1
ATOM 2945 C CA . THR A 1 385 ? 24.167 5.644 -0.251 1.00 82.56 385 THR A CA 1
ATOM 2946 C C . THR A 1 385 ? 23.380 4.373 0.073 1.00 82.56 385 THR A C 1
ATOM 2948 O O . THR A 1 385 ? 22.314 4.095 -0.483 1.00 82.56 385 THR A O 1
ATOM 2951 N N . ALA A 1 386 ? 23.890 3.604 1.039 1.00 86.50 386 ALA A N 1
ATOM 2952 C CA . ALA A 1 386 ? 23.153 2.494 1.632 1.00 86.50 386 ALA A CA 1
ATOM 2953 C C . ALA A 1 386 ? 21.869 3.004 2.307 1.00 86.50 386 ALA A C 1
ATOM 2955 O O . ALA A 1 386 ? 21.880 4.031 2.989 1.00 86.50 386 ALA A O 1
ATOM 2956 N N . CYS A 1 387 ? 20.771 2.265 2.156 1.00 91.38 387 CYS A N 1
ATOM 2957 C CA . CYS A 1 387 ? 19.532 2.546 2.870 1.00 91.38 387 CYS A CA 1
ATOM 2958 C C . CYS A 1 387 ? 19.726 2.260 4.366 1.00 91.38 387 CYS A C 1
ATOM 2960 O O . CYS A 1 387 ? 20.312 1.246 4.734 1.00 91.38 387 CYS A O 1
ATOM 2962 N N . ASP A 1 388 ? 19.218 3.122 5.241 1.00 90.81 388 ASP A N 1
ATOM 2963 C CA . ASP A 1 388 ? 19.263 2.976 6.701 1.00 90.81 388 ASP A CA 1
ATOM 2964 C C . ASP A 1 388 ? 17.870 2.824 7.340 1.00 90.81 388 ASP A C 1
ATOM 2966 O O . ASP A 1 388 ? 17.757 2.649 8.552 1.00 90.81 388 ASP A O 1
ATOM 2970 N N . GLY A 1 389 ? 16.806 2.791 6.529 1.00 89.31 389 GLY A N 1
ATOM 2971 C CA . GLY A 1 389 ? 15.413 2.744 6.987 1.00 89.31 389 GLY A CA 1
ATOM 2972 C C . GLY A 1 389 ? 14.998 1.484 7.756 1.00 89.31 389 GLY A C 1
ATOM 2973 O O . GLY A 1 389 ? 13.880 1.432 8.264 1.00 89.31 389 GLY A O 1
ATOM 2974 N N . CYS A 1 390 ? 15.860 0.465 7.846 1.00 92.00 390 CYS A N 1
ATOM 2975 C CA . CYS A 1 390 ? 15.671 -0.713 8.694 1.00 92.00 390 CYS A CA 1
ATOM 2976 C C . CYS A 1 390 ? 17.017 -1.356 9.078 1.00 92.00 390 CYS A C 1
ATOM 2978 O O . CYS A 1 390 ? 18.051 -1.095 8.459 1.00 92.00 390 CYS A O 1
ATOM 2980 N N . ALA A 1 391 ? 16.990 -2.282 10.042 1.00 90.31 391 ALA A N 1
ATOM 2981 C CA . ALA A 1 391 ? 18.177 -2.981 10.545 1.00 90.31 391 ALA A CA 1
ATOM 2982 C C . ALA A 1 391 ? 18.985 -3.756 9.478 1.00 90.31 391 ALA A C 1
ATOM 2984 O O . ALA A 1 391 ? 20.164 -4.019 9.694 1.00 90.31 391 ALA A O 1
ATOM 2985 N N . ARG A 1 392 ? 18.390 -4.100 8.323 1.00 90.50 392 ARG A N 1
ATOM 2986 C CA . ARG A 1 392 ? 19.077 -4.829 7.233 1.00 90.50 392 ARG A CA 1
ATOM 2987 C C . ARG A 1 392 ? 20.035 -3.968 6.414 1.00 90.50 392 ARG A C 1
ATOM 2989 O O . ARG A 1 392 ? 20.867 -4.521 5.708 1.00 90.50 392 ARG A O 1
ATOM 2996 N N . ARG A 1 393 ? 19.875 -2.642 6.471 1.00 90.06 393 ARG A N 1
ATOM 2997 C CA . ARG A 1 393 ? 20.709 -1.634 5.797 1.00 90.06 393 ARG A CA 1
ATOM 2998 C C . ARG A 1 393 ? 21.116 -1.970 4.348 1.00 90.06 393 ARG A C 1
ATOM 3000 O O . ARG A 1 393 ? 22.293 -1.935 3.998 1.00 90.06 393 ARG A O 1
ATOM 3007 N N . CYS A 1 394 ? 20.138 -2.346 3.520 1.00 89.75 394 CYS A N 1
ATOM 3008 C CA . CYS A 1 394 ? 20.376 -2.775 2.137 1.00 89.75 394 CYS A CA 1
ATOM 3009 C C . CYS A 1 394 ? 21.077 -1.701 1.280 1.00 89.75 394 CYS A C 1
ATOM 3011 O O . CYS A 1 394 ? 20.795 -0.505 1.394 1.00 89.75 394 CYS A O 1
ATOM 3013 N N . ALA A 1 395 ? 21.973 -2.145 0.400 1.00 87.19 395 ALA A N 1
ATOM 3014 C CA . ALA A 1 395 ? 22.760 -1.315 -0.505 1.00 87.19 395 ALA A CA 1
ATOM 3015 C C . ALA A 1 395 ? 22.847 -1.980 -1.886 1.00 87.19 395 ALA A C 1
ATOM 3017 O O . ALA A 1 395 ? 22.733 -3.202 -1.989 1.00 87.19 395 ALA A O 1
ATOM 3018 N N . GLY A 1 396 ? 23.052 -1.173 -2.927 1.00 80.56 396 GLY A N 1
ATOM 3019 C CA . GLY A 1 396 ? 23.276 -1.659 -4.287 1.00 80.56 396 GLY A CA 1
ATOM 3020 C C . GLY A 1 396 ? 24.745 -1.980 -4.555 1.00 80.56 396 GLY A C 1
ATOM 3021 O O . GLY A 1 396 ? 25.638 -1.524 -3.846 1.00 80.56 396 GLY A O 1
ATOM 3022 N N . ASP A 1 397 ? 24.979 -2.719 -5.632 1.00 73.12 397 ASP A N 1
ATOM 3023 C CA . ASP A 1 397 ? 26.290 -3.019 -6.225 1.00 73.12 397 ASP A CA 1
ATOM 3024 C C . ASP A 1 397 ? 26.758 -1.949 -7.238 1.00 73.12 397 ASP A C 1
ATOM 3026 O O . ASP A 1 397 ? 27.798 -2.098 -7.877 1.00 73.12 397 ASP A O 1
ATOM 3030 N N . GLY A 1 398 ? 25.989 -0.866 -7.392 1.00 66.00 398 GLY A N 1
ATOM 3031 C CA . GLY A 1 398 ? 26.189 0.182 -8.397 1.00 66.00 398 GLY A CA 1
ATOM 3032 C C . GLY A 1 398 ? 25.340 0.009 -9.664 1.00 66.00 398 GLY A C 1
ATOM 3033 O O . GLY A 1 398 ? 25.298 0.922 -10.492 1.00 66.00 398 GLY A O 1
ATOM 3034 N N . ALA A 1 399 ? 24.617 -1.104 -9.830 1.00 66.88 399 ALA A N 1
ATOM 3035 C CA . ALA A 1 399 ? 23.665 -1.258 -10.924 1.00 66.88 399 ALA A CA 1
ATOM 3036 C C . ALA A 1 399 ? 22.385 -0.435 -10.685 1.00 66.88 399 ALA A C 1
ATOM 3038 O O . ALA A 1 399 ? 21.804 -0.445 -9.600 1.00 66.88 399 ALA A O 1
ATOM 3039 N N . LYS A 1 400 ? 21.856 0.202 -11.741 1.00 74.81 400 LYS A N 1
ATOM 3040 C CA . LYS A 1 400 ? 20.537 0.880 -11.739 1.00 74.81 400 LYS A CA 1
ATOM 3041 C C . LYS A 1 400 ? 19.333 -0.094 -11.759 1.00 74.81 400 LYS A C 1
ATOM 3043 O O . LYS A 1 400 ? 18.252 0.261 -12.233 1.00 74.81 400 LYS A O 1
ATOM 3048 N N . ALA A 1 401 ? 19.520 -1.324 -11.285 1.00 85.12 401 ALA A N 1
ATOM 3049 C CA . ALA A 1 401 ? 18.492 -2.361 -11.248 1.00 85.12 401 ALA A CA 1
ATOM 3050 C C . ALA A 1 401 ? 17.478 -2.123 -10.114 1.00 85.12 401 ALA A C 1
ATOM 3052 O O . ALA A 1 401 ? 17.781 -1.487 -9.100 1.00 85.12 401 ALA A O 1
ATOM 3053 N N . MET A 1 402 ? 16.264 -2.641 -10.283 1.00 90.88 402 MET A N 1
ATOM 3054 C CA . MET A 1 402 ? 15.198 -2.578 -9.292 1.00 90.88 402 MET A CA 1
ATOM 3055 C C . MET A 1 402 ? 15.437 -3.611 -8.183 1.00 90.88 402 MET A C 1
ATOM 3057 O O . MET A 1 402 ? 15.287 -4.821 -8.386 1.00 90.88 402 MET A O 1
ATOM 3061 N N . ALA A 1 403 ? 15.795 -3.129 -6.992 1.00 93.00 403 ALA A N 1
ATOM 3062 C CA . ALA A 1 403 ? 16.157 -3.967 -5.858 1.00 93.00 403 ALA A CA 1
ATOM 3063 C C . ALA A 1 403 ? 14.949 -4.255 -4.941 1.00 93.00 403 ALA A C 1
ATOM 3065 O O . ALA A 1 403 ? 14.096 -3.385 -4.728 1.00 93.00 403 ALA A O 1
ATOM 3066 N N . PRO A 1 404 ? 14.856 -5.465 -4.359 1.00 95.56 404 PRO A N 1
ATOM 3067 C CA . PRO A 1 404 ? 13.872 -5.755 -3.322 1.00 95.56 404 PRO A CA 1
ATOM 3068 C C . PRO A 1 404 ? 14.153 -4.945 -2.049 1.00 95.56 404 PRO A C 1
ATOM 3070 O O . PRO A 1 404 ? 15.307 -4.742 -1.680 1.00 95.56 404 PRO A O 1
ATOM 3073 N N . CYS A 1 405 ? 13.105 -4.569 -1.311 1.00 96.81 405 CYS A N 1
ATOM 3074 C CA . CYS A 1 405 ? 13.220 -4.106 0.073 1.00 96.81 405 CYS A CA 1
ATOM 3075 C C . CYS A 1 405 ? 12.761 -5.241 1.013 1.00 96.81 405 CYS A C 1
ATOM 3077 O O . CYS A 1 405 ? 11.561 -5.364 1.266 1.00 96.81 405 CYS A O 1
ATOM 3079 N N . PRO A 1 406 ? 13.662 -6.107 1.525 1.00 95.81 406 PRO A N 1
ATOM 3080 C CA . PRO A 1 406 ? 13.255 -7.410 2.065 1.00 95.81 406 PRO A CA 1
ATOM 3081 C C . PRO A 1 406 ? 12.304 -7.330 3.265 1.00 95.81 406 PRO A C 1
ATOM 3083 O O . PRO A 1 406 ? 11.347 -8.089 3.348 1.00 95.81 406 PRO A O 1
ATOM 3086 N N . GLU A 1 407 ? 12.524 -6.370 4.164 1.00 96.38 407 GLU A N 1
ATOM 3087 C CA . GLU A 1 407 ? 11.669 -6.159 5.340 1.00 96.38 407 GLU A CA 1
ATOM 3088 C C . GLU A 1 407 ? 10.246 -5.720 4.940 1.00 96.38 407 GLU A C 1
ATOM 3090 O O . GLU A 1 407 ? 9.260 -6.227 5.474 1.00 96.38 407 GLU A O 1
ATOM 3095 N N . ARG A 1 408 ? 10.113 -4.849 3.932 1.00 97.56 408 ARG A N 1
ATOM 3096 C CA . ARG A 1 408 ? 8.803 -4.444 3.413 1.00 97.56 408 ARG A CA 1
ATOM 3097 C C . ARG A 1 408 ? 8.097 -5.565 2.653 1.00 97.56 408 ARG A C 1
ATOM 3099 O O . ARG A 1 408 ? 6.881 -5.702 2.767 1.00 97.56 408 ARG A O 1
ATOM 3106 N N . ILE A 1 409 ? 8.845 -6.386 1.914 1.00 98.44 409 ILE A N 1
ATOM 3107 C CA . ILE A 1 409 ? 8.316 -7.578 1.237 1.00 98.44 409 ILE A CA 1
ATOM 3108 C C . ILE A 1 409 ? 7.759 -8.578 2.261 1.00 98.44 409 ILE A C 1
ATOM 3110 O O . ILE A 1 409 ? 6.682 -9.132 2.053 1.00 98.44 409 ILE A O 1
ATOM 3114 N N . GLU A 1 410 ? 8.431 -8.769 3.396 1.00 97.62 410 GLU A N 1
ATOM 3115 C CA . GLU A 1 410 ? 7.944 -9.630 4.480 1.00 97.62 410 GLU A CA 1
ATOM 3116 C C . GLU A 1 410 ? 6.656 -9.107 5.129 1.00 97.62 410 GLU A C 1
ATOM 3118 O O . GLU A 1 410 ? 5.772 -9.910 5.442 1.00 97.62 410 GLU A O 1
ATOM 3123 N N . MET A 1 411 ? 6.518 -7.783 5.282 1.00 97.50 411 MET A N 1
ATOM 3124 C CA . MET A 1 411 ? 5.283 -7.140 5.753 1.00 97.50 411 MET A CA 1
ATOM 3125 C C . MET A 1 411 ? 4.142 -7.263 4.729 1.00 97.50 411 MET A C 1
ATOM 3127 O O . MET A 1 411 ? 3.017 -7.607 5.098 1.00 97.50 411 MET A O 1
ATOM 3131 N N . LEU A 1 412 ? 4.422 -7.056 3.436 1.00 98.44 412 LEU A N 1
ATOM 3132 C CA . LEU A 1 412 ? 3.463 -7.292 2.351 1.00 98.44 412 LEU A CA 1
ATOM 3133 C C . LEU A 1 412 ? 2.976 -8.748 2.362 1.00 98.44 412 LEU A C 1
ATOM 3135 O O . LEU A 1 412 ? 1.774 -9.002 2.345 1.00 98.44 412 LEU A O 1
ATOM 3139 N N . ALA A 1 413 ? 3.903 -9.702 2.460 1.00 98.44 413 ALA A N 1
ATOM 3140 C CA . ALA A 1 413 ? 3.605 -11.127 2.537 1.00 98.44 413 ALA A CA 1
ATOM 3141 C C . ALA A 1 413 ? 2.791 -11.493 3.789 1.00 98.44 413 ALA A C 1
ATOM 3143 O O . ALA A 1 413 ? 1.914 -12.352 3.716 1.00 98.44 413 ALA A O 1
ATOM 3144 N N . ALA A 1 414 ? 3.027 -10.823 4.922 1.00 97.75 414 ALA A N 1
ATOM 3145 C CA . ALA A 1 414 ? 2.228 -10.992 6.133 1.00 97.75 414 ALA A CA 1
ATOM 3146 C C . ALA A 1 414 ? 0.772 -10.541 5.931 1.00 97.75 414 ALA A C 1
ATOM 3148 O O . ALA A 1 414 ? -0.152 -11.321 6.165 1.00 97.75 414 ALA A O 1
ATOM 3149 N N . ARG A 1 415 ? 0.573 -9.317 5.420 1.00 97.81 415 ARG A N 1
ATOM 3150 C CA . ARG A 1 415 ? -0.754 -8.742 5.131 1.00 97.81 415 ARG A CA 1
ATOM 3151 C C . ARG A 1 415 ? -1.536 -9.592 4.134 1.00 97.81 415 ARG A C 1
ATOM 3153 O O . ARG A 1 415 ? -2.682 -9.949 4.389 1.00 97.81 415 ARG A O 1
ATOM 3160 N N . VAL A 1 416 ? -0.904 -9.964 3.021 1.00 98.31 416 VAL A N 1
ATOM 3161 C CA . VAL A 1 416 ? -1.525 -10.783 1.968 1.00 98.31 416 VAL A CA 1
ATOM 3162 C C . VAL A 1 416 ? -1.888 -12.177 2.490 1.00 98.31 416 VAL A C 1
ATOM 3164 O O . VAL A 1 416 ? -2.984 -12.656 2.207 1.00 98.31 416 VAL A O 1
ATOM 3167 N N . ALA A 1 417 ? -1.041 -12.798 3.320 1.00 97.75 417 ALA A N 1
ATOM 3168 C CA . ALA A 1 417 ? -1.369 -14.074 3.956 1.00 97.75 417 ALA A CA 1
ATOM 3169 C C . ALA A 1 417 ? -2.582 -13.967 4.899 1.00 97.75 417 ALA A C 1
ATOM 3171 O O . ALA A 1 417 ? -3.457 -14.831 4.848 1.00 97.75 417 ALA A O 1
ATOM 3172 N N . ARG A 1 418 ? -2.686 -12.908 5.720 1.00 97.50 418 ARG A N 1
ATOM 3173 C CA . ARG A 1 418 ? -3.861 -12.697 6.590 1.00 97.50 418 ARG A CA 1
ATOM 3174 C C . ARG A 1 418 ? -5.134 -12.406 5.788 1.00 97.50 418 ARG A C 1
ATOM 3176 O O . ARG A 1 418 ? -6.180 -12.938 6.144 1.00 97.50 418 ARG A O 1
ATOM 3183 N N . LEU A 1 419 ? -5.057 -11.655 4.685 1.00 97.62 419 LEU A N 1
ATOM 3184 C CA . LEU A 1 419 ? -6.198 -11.407 3.788 1.00 97.62 419 LEU A CA 1
ATOM 3185 C C . LEU A 1 419 ? -6.702 -12.690 3.105 1.00 97.62 419 LEU A C 1
ATOM 3187 O O . LEU A 1 419 ? -7.902 -12.970 3.141 1.00 97.62 419 LEU A O 1
ATOM 3191 N N . ALA A 1 420 ? -5.797 -13.496 2.540 1.00 97.12 420 ALA A N 1
ATOM 3192 C CA . ALA A 1 420 ? -6.148 -14.774 1.921 1.00 97.12 420 ALA A CA 1
ATOM 3193 C C . ALA A 1 420 ? -6.728 -15.764 2.949 1.00 97.12 420 ALA A C 1
ATOM 3195 O O . ALA A 1 420 ? -7.734 -16.424 2.682 1.00 97.12 420 ALA A O 1
ATOM 3196 N N . HIS A 1 421 ? -6.149 -15.811 4.155 1.00 96.25 421 HIS A N 1
ATOM 3197 C CA . HIS A 1 421 ? -6.662 -16.618 5.259 1.00 96.25 421 HIS A CA 1
ATOM 3198 C C . HIS A 1 421 ? -8.074 -16.181 5.676 1.00 96.25 421 HIS A C 1
ATOM 3200 O O . HIS A 1 421 ? -8.979 -17.012 5.693 1.00 96.25 421 HIS A O 1
ATOM 3206 N N . LEU A 1 422 ? -8.299 -14.885 5.923 1.00 97.00 422 LEU A N 1
ATOM 3207 C CA . LEU A 1 422 ? -9.601 -14.330 6.314 1.00 97.00 422 LEU A CA 1
ATOM 3208 C C . LEU A 1 422 ? -10.707 -14.633 5.288 1.00 97.00 422 LEU A C 1
ATOM 3210 O O . LEU A 1 422 ? -11.846 -14.899 5.677 1.00 97.00 422 LEU A O 1
ATOM 3214 N N . ARG A 1 423 ? -10.397 -14.628 3.981 1.00 95.25 423 ARG A N 1
ATOM 3215 C CA . ARG A 1 423 ? -11.380 -14.999 2.947 1.00 95.25 423 ARG A CA 1
ATOM 3216 C C . ARG A 1 423 ? -11.738 -16.488 2.991 1.00 95.25 423 ARG A C 1
ATOM 3218 O O . ARG A 1 423 ? -12.908 -16.815 2.798 1.00 95.25 423 ARG A O 1
ATOM 3225 N N . ARG A 1 424 ? -10.772 -17.367 3.284 1.00 94.69 424 ARG A N 1
ATOM 3226 C CA . ARG A 1 424 ? -10.974 -18.826 3.390 1.00 94.69 424 ARG A CA 1
ATOM 3227 C C . ARG A 1 424 ? -11.546 -19.299 4.732 1.00 94.69 424 ARG A C 1
ATOM 3229 O O . ARG A 1 424 ? -12.125 -20.379 4.770 1.00 94.69 424 ARG A O 1
ATOM 3236 N N . GLN A 1 425 ? -11.388 -18.532 5.811 1.00 95.94 425 GLN A N 1
ATOM 3237 C CA . GLN A 1 425 ? -11.912 -18.869 7.139 1.00 95.94 425 GLN A CA 1
ATOM 3238 C C . GLN A 1 425 ? -13.440 -19.007 7.147 1.00 95.94 425 GLN A C 1
ATOM 3240 O O . GLN A 1 425 ? -14.154 -18.158 6.602 1.00 95.94 425 GLN A O 1
ATOM 3245 N N . GLU A 1 426 ? -13.942 -20.013 7.864 1.00 97.06 426 GLU A N 1
ATOM 3246 C CA . GLU A 1 426 ? -15.363 -20.144 8.189 1.00 97.06 426 GLU A CA 1
ATOM 3247 C C . GLU A 1 426 ? -15.838 -18.965 9.045 1.00 97.06 426 GLU A C 1
ATOM 3249 O O . GLU A 1 426 ? -15.112 -18.467 9.900 1.00 97.06 426 GLU A O 1
ATOM 3254 N N . VAL A 1 427 ? -17.070 -18.497 8.828 1.00 97.38 427 VAL A N 1
ATOM 3255 C CA . VAL A 1 427 ? -17.572 -17.274 9.483 1.00 97.38 427 VAL A CA 1
ATOM 3256 C C . VAL A 1 427 ? -17.616 -17.407 11.011 1.00 97.38 427 VAL A C 1
ATOM 3258 O O . VAL A 1 427 ? -17.281 -16.451 11.708 1.00 97.38 427 VAL A O 1
ATOM 3261 N N . ALA A 1 428 ? -17.947 -18.594 11.525 1.00 97.50 428 ALA A N 1
ATOM 3262 C CA . ALA A 1 428 ? -18.040 -18.864 12.958 1.00 97.50 428 ALA A CA 1
ATOM 3263 C C . ALA A 1 428 ? -16.688 -18.775 13.689 1.00 97.50 428 ALA A C 1
ATOM 3265 O O . ALA A 1 428 ? -16.651 -18.393 14.855 1.00 97.50 428 ALA A O 1
ATOM 3266 N N . THR A 1 429 ? -15.573 -19.085 13.016 1.00 97.69 429 THR A N 1
ATOM 3267 C CA . THR A 1 429 ? -14.240 -19.140 13.644 1.00 97.69 429 THR A CA 1
ATOM 3268 C C . THR A 1 429 ? -13.478 -17.815 13.582 1.00 97.69 429 THR A C 1
ATOM 3270 O O . THR A 1 429 ? -12.382 -17.728 14.129 1.00 97.69 429 THR A O 1
ATOM 3273 N N . ARG A 1 430 ? -14.004 -16.798 12.884 1.00 98.12 430 ARG A N 1
ATOM 3274 C CA . ARG A 1 430 ? -13.329 -15.505 12.676 1.00 98.12 430 ARG A CA 1
ATOM 3275 C C . ARG A 1 430 ? -13.305 -14.689 13.959 1.00 98.12 430 ARG A C 1
ATOM 3277 O O . ARG A 1 430 ? -14.366 -14.306 14.453 1.00 98.12 430 ARG A O 1
ATOM 3284 N N . ARG A 1 431 ? -12.112 -14.318 14.427 1.00 98.50 431 ARG A N 1
ATOM 3285 C CA . ARG A 1 431 ? -11.967 -13.388 15.555 1.00 98.50 431 ARG A CA 1
ATOM 3286 C C . ARG A 1 431 ? -11.976 -11.936 15.096 1.00 98.50 431 ARG A C 1
ATOM 3288 O O . ARG A 1 431 ? -11.128 -11.525 14.304 1.00 98.50 431 ARG A O 1
ATOM 3295 N N . VAL A 1 432 ? -12.918 -11.141 15.602 1.00 98.62 432 VAL A N 1
ATOM 3296 C CA . VAL A 1 432 ? -13.120 -9.741 15.190 1.00 98.62 432 VAL A CA 1
ATOM 3297 C C . VAL A 1 432 ? -12.821 -8.802 16.355 1.00 98.62 432 VAL A C 1
ATOM 3299 O O . VAL A 1 432 ? -13.496 -8.851 17.380 1.00 98.62 432 VAL A O 1
ATOM 3302 N N . GLY A 1 433 ? -11.827 -7.927 16.191 1.00 98.38 433 GLY A N 1
ATOM 3303 C CA . GLY A 1 433 ? -11.524 -6.864 17.153 1.00 98.38 433 GLY A CA 1
ATOM 3304 C C . GLY A 1 433 ? -12.168 -5.545 16.734 1.00 98.38 433 GLY A C 1
ATOM 3305 O O . GLY A 1 433 ? -11.698 -4.892 15.806 1.00 98.38 433 GLY A O 1
ATOM 3306 N N . ILE A 1 434 ? -13.241 -5.137 17.403 1.00 98.12 434 ILE A N 1
ATOM 3307 C CA . ILE A 1 434 ? -13.920 -3.859 17.174 1.00 98.12 434 ILE A CA 1
ATOM 3308 C C . ILE A 1 434 ? -13.284 -2.800 18.077 1.00 98.12 434 ILE A C 1
ATOM 3310 O O . ILE A 1 434 ? -13.182 -2.996 19.285 1.00 98.12 434 ILE A O 1
ATOM 3314 N N . VAL A 1 435 ? -12.861 -1.677 17.498 1.00 96.44 435 VAL A N 1
ATOM 3315 C CA . VAL A 1 435 ? -12.148 -0.598 18.196 1.00 96.44 435 VAL A CA 1
ATOM 3316 C C . VAL A 1 435 ? -13.019 0.658 18.236 1.00 96.44 435 VAL A C 1
ATOM 3318 O O . VAL A 1 435 ? -13.371 1.209 17.191 1.00 96.44 435 VAL A O 1
ATOM 3321 N N . LEU A 1 436 ? -13.355 1.099 19.450 1.00 93.62 436 LEU A N 1
ATOM 3322 C CA . LEU A 1 436 ? -14.106 2.319 19.753 1.00 93.62 436 LEU A CA 1
ATOM 3323 C C . LEU A 1 436 ? -13.175 3.452 20.206 1.00 93.62 436 LEU A C 1
ATOM 3325 O O . LEU A 1 436 ? -12.083 3.202 20.715 1.00 93.62 436 LEU A O 1
ATOM 3329 N N . PHE A 1 437 ? -13.644 4.696 20.086 1.00 86.50 437 PHE A N 1
ATOM 3330 C CA . PHE A 1 437 ? -12.878 5.906 20.403 1.00 86.50 437 PHE A CA 1
ATOM 3331 C C . PHE A 1 437 ? -13.550 6.768 21.477 1.00 86.50 437 PHE A C 1
ATOM 3333 O O . PHE A 1 437 ? -14.774 6.766 21.619 1.00 86.50 437 PHE A O 1
ATOM 3340 N N . GLY A 1 438 ? -12.750 7.544 22.211 1.00 73.50 438 GLY A N 1
ATOM 3341 C CA . GLY A 1 438 ? -13.215 8.655 23.045 1.00 73.50 438 GLY A CA 1
ATOM 3342 C C . GLY A 1 438 ? -12.886 9.991 22.380 1.00 73.50 438 GLY A C 1
ATOM 3343 O O . GLY A 1 438 ? -11.819 10.548 22.632 1.00 73.50 438 GLY A O 1
ATOM 3344 N N . PHE A 1 439 ? -13.769 10.496 21.508 1.00 61.44 439 PHE A N 1
ATOM 3345 C CA . PHE A 1 439 ? -13.556 11.768 20.806 1.00 61.44 439 PHE A CA 1
ATOM 3346 C C . PHE A 1 439 ? -14.717 12.763 21.017 1.00 61.44 439 PHE A C 1
ATOM 3348 O O . PHE A 1 439 ? -15.873 12.381 20.843 1.00 61.44 439 PHE A O 1
ATOM 3355 N N . PRO A 1 440 ? -14.454 14.059 21.293 1.00 53.34 440 PRO A N 1
ATOM 3356 C CA . PRO A 1 440 ? -13.137 14.687 21.468 1.00 53.34 440 PRO A CA 1
ATOM 3357 C C . PRO A 1 440 ? -12.397 14.210 22.733 1.00 53.34 440 PRO A C 1
ATOM 3359 O O . PRO A 1 440 ? -13.047 13.912 23.736 1.00 53.34 440 PRO A O 1
ATOM 3362 N N . PRO A 1 441 ? -11.053 14.137 22.714 1.00 53.28 441 PRO A N 1
ATOM 3363 C CA . PRO A 1 441 ? -10.277 13.6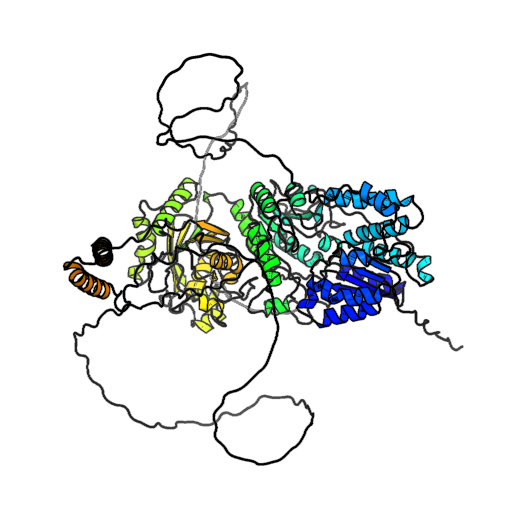61 23.858 1.00 53.28 441 PRO A CA 1
ATOM 3364 C C . PRO A 1 441 ? -10.557 14.515 25.102 1.00 53.28 441 PRO A C 1
ATOM 3366 O O . PRO A 1 441 ? -10.611 15.742 25.017 1.00 53.28 441 PRO A O 1
ATOM 3369 N N . ASN A 1 442 ? -10.759 13.853 26.243 1.00 50.09 442 ASN A N 1
ATOM 3370 C CA . ASN A 1 442 ? -11.069 14.442 27.556 1.00 50.09 442 ASN A CA 1
ATOM 3371 C C . ASN A 1 442 ? -12.347 15.323 27.606 1.00 50.09 442 ASN A C 1
ATOM 3373 O O . ASN A 1 442 ? -12.575 16.007 28.604 1.00 50.09 442 ASN A O 1
ATOM 3377 N N . ALA A 1 443 ? -13.188 15.321 26.561 1.00 50.41 443 ALA A N 1
ATOM 3378 C CA . ALA A 1 443 ? -14.392 16.163 26.467 1.00 50.41 443 ALA A CA 1
ATOM 3379 C C . ALA A 1 443 ? -15.623 15.469 25.840 1.00 50.41 443 ALA A C 1
ATOM 3381 O O . ALA A 1 443 ? -16.752 15.907 26.062 1.00 50.41 443 ALA A O 1
ATOM 3382 N N . GLY A 1 444 ? -15.429 14.403 25.061 1.00 57.75 444 GLY A N 1
ATOM 3383 C CA . GLY A 1 444 ? -16.473 13.488 24.599 1.00 57.75 444 GLY A CA 1
ATOM 3384 C C . GLY A 1 444 ? -16.647 12.307 25.554 1.00 57.75 444 GLY A C 1
ATOM 3385 O O . GLY A 1 444 ? -15.772 12.016 26.366 1.00 57.75 444 GLY A O 1
ATOM 3386 N N . ALA A 1 445 ? -17.776 11.604 25.454 1.00 63.50 445 ALA A N 1
ATOM 3387 C CA . ALA A 1 445 ? -17.979 10.367 26.206 1.00 63.50 445 ALA A CA 1
ATOM 3388 C C . ALA A 1 445 ? -17.232 9.193 25.545 1.00 63.50 445 ALA A C 1
ATOM 3390 O O . ALA A 1 445 ? -17.073 9.159 24.321 1.00 63.50 445 ALA A O 1
ATOM 3391 N N . ALA A 1 446 ? -16.814 8.205 26.339 1.00 73.25 446 ALA A N 1
ATOM 3392 C CA . ALA A 1 446 ? -16.212 6.979 25.823 1.00 73.25 446 ALA A CA 1
ATOM 3393 C C . ALA A 1 446 ? -17.153 6.271 24.827 1.00 73.25 446 ALA A C 1
ATOM 3395 O O . ALA A 1 446 ? -18.347 6.099 25.089 1.00 73.25 446 ALA A O 1
ATOM 3396 N N . GLY A 1 447 ? -16.620 5.874 23.669 1.00 66.50 447 GLY A N 1
ATOM 3397 C CA . GLY A 1 447 ? -17.406 5.293 22.582 1.00 66.50 447 GLY A CA 1
ATOM 3398 C C . GLY A 1 447 ? -18.298 6.307 21.859 1.00 66.50 447 GLY A C 1
ATOM 3399 O O . GLY A 1 447 ? -19.440 5.985 21.541 1.00 66.50 447 GLY A O 1
ATOM 3400 N N . THR A 1 448 ? -17.808 7.524 21.597 1.00 68.31 448 THR A N 1
ATOM 3401 C CA . THR A 1 448 ? -18.497 8.505 20.738 1.00 68.31 448 THR A CA 1
ATOM 3402 C C . THR A 1 448 ? -17.680 8.846 19.495 1.00 68.31 448 THR A C 1
ATOM 3404 O O . THR A 1 448 ? -16.460 8.986 19.542 1.00 68.31 448 THR A O 1
ATOM 3407 N N . ALA A 1 449 ? -18.380 8.980 18.366 1.00 76.94 449 ALA A N 1
ATOM 3408 C CA . ALA A 1 449 ? -17.836 9.419 17.089 1.00 76.94 449 ALA A CA 1
ATOM 3409 C C . ALA A 1 449 ? -18.795 10.451 16.483 1.00 76.94 449 ALA A C 1
ATOM 3411 O O . ALA A 1 449 ? -20.015 10.275 16.509 1.00 76.94 449 ALA A O 1
ATOM 3412 N N . ALA A 1 450 ? -18.266 11.552 15.951 1.00 75.38 450 ALA A N 1
ATOM 3413 C CA . ALA A 1 450 ? -19.122 12.606 15.420 1.00 75.38 450 ALA A CA 1
ATOM 3414 C C . ALA A 1 450 ? -19.923 12.110 14.200 1.00 75.38 450 ALA A C 1
ATOM 3416 O O . ALA A 1 450 ? -19.402 11.410 13.334 1.00 75.38 450 ALA A O 1
ATOM 3417 N N . TYR A 1 451 ? -21.202 12.495 14.144 1.00 82.75 451 TYR A N 1
ATOM 3418 C CA . TYR A 1 451 ? -22.175 12.075 13.125 1.00 82.75 451 TYR A CA 1
ATOM 3419 C C . TYR A 1 451 ? -22.516 10.567 13.094 1.00 82.75 451 TYR A C 1
ATOM 3421 O O . TYR A 1 451 ? -23.100 10.109 12.112 1.00 82.75 451 TYR A O 1
ATOM 3429 N N . LEU A 1 452 ? -22.229 9.811 14.162 1.00 88.38 452 LEU A N 1
ATOM 3430 C CA . LEU A 1 452 ? -22.579 8.392 14.287 1.00 88.38 452 LEU A CA 1
ATOM 3431 C C . LEU A 1 452 ? -23.094 8.066 15.701 1.00 88.38 452 LEU A C 1
ATOM 3433 O O . LEU A 1 452 ? -22.404 8.310 16.687 1.00 88.38 452 LEU A O 1
ATOM 3437 N N . ASP A 1 453 ? -24.279 7.456 15.813 1.00 91.06 453 ASP A N 1
ATOM 3438 C CA . ASP A 1 453 ? -24.686 6.809 17.069 1.00 91.06 453 ASP A CA 1
ATOM 3439 C C . ASP A 1 453 ? -23.938 5.478 17.185 1.00 91.06 453 ASP A C 1
ATOM 3441 O O . ASP A 1 453 ? -24.336 4.466 16.599 1.00 91.06 453 ASP A O 1
ATOM 3445 N N . VAL A 1 454 ? -22.801 5.511 17.881 1.00 91.75 454 VAL A N 1
ATOM 3446 C CA . VAL A 1 454 ? -21.864 4.387 17.976 1.00 91.75 454 VAL A CA 1
ATOM 3447 C C . VAL A 1 454 ? -22.530 3.156 18.578 1.00 91.75 454 VAL A C 1
ATOM 3449 O O . VAL A 1 454 ? -22.498 2.095 17.962 1.00 91.75 454 VAL A O 1
ATOM 3452 N N . PHE A 1 455 ? -23.172 3.282 19.741 1.00 93.81 455 PHE A N 1
ATOM 3453 C CA . PHE A 1 455 ? -23.730 2.130 20.454 1.00 93.81 455 PHE A CA 1
ATOM 3454 C C . PHE A 1 455 ? -24.973 1.561 19.762 1.00 93.81 455 PHE A C 1
ATOM 3456 O O . PHE A 1 455 ? -25.098 0.339 19.679 1.00 93.81 455 PHE A O 1
ATOM 3463 N N . GLN A 1 456 ? -25.853 2.398 19.197 1.00 95.69 456 GLN A N 1
ATOM 3464 C CA . GLN A 1 456 ? -26.993 1.902 18.420 1.00 95.69 456 GLN A CA 1
ATOM 3465 C C . GLN A 1 456 ? -26.539 1.208 17.128 1.00 95.69 456 GLN A C 1
ATOM 3467 O O . GLN A 1 456 ? -27.072 0.155 16.770 1.00 95.69 456 GLN A O 1
ATOM 3472 N N . SER A 1 457 ? -25.545 1.769 16.433 1.00 96.06 457 SER A N 1
ATOM 3473 C CA . SER A 1 457 ? -25.014 1.188 15.192 1.00 96.06 457 SER A CA 1
ATOM 3474 C C . SER A 1 457 ? -24.238 -0.103 15.457 1.00 96.06 457 SER A C 1
ATOM 3476 O O . SER A 1 457 ? -24.374 -1.064 14.700 1.00 96.06 457 SER A O 1
ATOM 3478 N N . LEU A 1 458 ? -23.469 -0.152 16.548 1.00 96.81 458 LEU A N 1
ATOM 3479 C CA . LEU A 1 458 ? -22.743 -1.339 16.992 1.00 96.81 458 LEU A CA 1
ATOM 3480 C C . LEU A 1 458 ? -23.704 -2.458 17.403 1.00 96.81 458 LEU A C 1
ATOM 3482 O O . LEU A 1 458 ? -23.536 -3.580 16.941 1.00 96.81 458 LEU A O 1
ATOM 3486 N N . HIS A 1 459 ? -24.739 -2.166 18.198 1.00 98.19 459 HIS A N 1
ATOM 3487 C CA . HIS A 1 459 ? -25.778 -3.140 18.564 1.00 98.19 459 HIS A CA 1
ATOM 3488 C C . HIS A 1 459 ? -26.428 -3.755 17.316 1.00 98.19 459 HIS A C 1
ATOM 3490 O O . HIS A 1 459 ? -26.408 -4.977 17.152 1.00 98.19 459 HIS A O 1
ATOM 3496 N N . ASN A 1 460 ? -26.874 -2.913 16.377 1.00 98.19 460 ASN A N 1
ATOM 3497 C CA . ASN A 1 460 ? -27.433 -3.355 15.096 1.00 98.19 460 ASN A CA 1
ATOM 3498 C C . ASN A 1 460 ? -26.454 -4.249 14.313 1.00 98.19 460 ASN A C 1
ATOM 3500 O O . ASN A 1 460 ? -26.860 -5.255 13.729 1.00 98.19 460 ASN A O 1
ATOM 3504 N N . MET A 1 461 ? -25.165 -3.898 14.298 1.00 97.31 461 MET A N 1
ATOM 3505 C CA . MET A 1 461 ? -24.132 -4.663 13.603 1.00 97.31 461 MET A CA 1
ATOM 3506 C C . MET A 1 461 ? -23.843 -6.009 14.275 1.00 97.31 461 MET A C 1
ATOM 3508 O O . MET A 1 461 ? -23.757 -7.008 13.568 1.00 97.31 461 MET A O 1
ATOM 3512 N N . LEU A 1 462 ? -23.741 -6.070 15.607 1.00 98.38 462 LEU A N 1
ATOM 3513 C CA . LEU A 1 462 ? -23.517 -7.317 16.346 1.00 98.38 462 LEU A CA 1
ATOM 3514 C C . LEU A 1 462 ? -24.676 -8.300 16.106 1.00 98.38 462 LEU A C 1
ATOM 3516 O O . LEU A 1 462 ? -24.440 -9.439 15.706 1.00 98.38 462 LEU A O 1
ATOM 3520 N N . HIS A 1 463 ? -25.931 -7.848 16.211 1.00 98.56 463 HIS A N 1
ATOM 3521 C CA . HIS A 1 463 ? -27.101 -8.665 15.841 1.00 98.56 463 HIS A CA 1
ATOM 3522 C C . HIS A 1 463 ? -27.050 -9.128 14.376 1.00 98.56 463 HIS A C 1
ATOM 3524 O O . HIS A 1 463 ? -27.309 -10.294 14.073 1.00 98.56 463 HIS A O 1
ATOM 3530 N N . ALA A 1 464 ? -26.635 -8.253 13.457 1.00 98.25 464 ALA A N 1
ATOM 3531 C CA . ALA A 1 464 ? -26.477 -8.582 12.041 1.00 98.25 464 ALA A CA 1
ATOM 3532 C C . ALA A 1 464 ? -25.280 -9.512 11.731 1.00 98.25 464 ALA A C 1
ATOM 3534 O O . ALA A 1 464 ? -25.281 -10.159 10.678 1.00 98.25 464 ALA A O 1
ATOM 3535 N N . MET A 1 465 ? -24.272 -9.590 12.606 1.00 98.06 465 MET A N 1
ATOM 3536 C CA . MET A 1 465 ? -23.168 -10.555 12.545 1.00 98.06 465 MET A CA 1
ATOM 3537 C C . MET A 1 465 ? -23.605 -11.917 13.095 1.00 98.06 465 MET A C 1
ATOM 3539 O O . MET A 1 465 ? -23.389 -12.929 12.431 1.00 98.06 465 MET A O 1
ATOM 3543 N N . ALA A 1 466 ? -24.302 -11.949 14.235 1.00 98.38 466 ALA A N 1
ATOM 3544 C CA . ALA A 1 466 ? -24.842 -13.181 14.815 1.00 98.38 466 ALA A CA 1
ATOM 3545 C C . ALA A 1 466 ? -25.793 -13.882 13.827 1.00 98.38 466 ALA A C 1
ATOM 3547 O O . ALA A 1 466 ? -25.637 -15.063 13.523 1.00 98.38 466 ALA A O 1
ATOM 3548 N N . ALA A 1 467 ? -26.692 -13.119 13.192 1.00 98.31 467 ALA A N 1
ATOM 3549 C CA . ALA A 1 467 ? -27.585 -13.611 12.138 1.00 98.31 467 ALA A CA 1
ATOM 3550 C C . ALA A 1 467 ? -26.865 -14.109 10.861 1.00 98.31 467 ALA A C 1
ATOM 3552 O O . ALA A 1 467 ? -27.487 -14.755 10.018 1.00 98.31 467 ALA A O 1
ATOM 3553 N N . ARG A 1 468 ? -25.568 -13.811 10.695 1.00 97.81 468 ARG A N 1
ATOM 3554 C CA . ARG A 1 468 ? -24.706 -14.316 9.610 1.00 97.81 468 ARG A CA 1
ATOM 3555 C C . ARG A 1 468 ? -23.834 -15.508 10.029 1.00 97.81 468 ARG A C 1
ATOM 3557 O O . ARG A 1 468 ? -23.047 -15.975 9.211 1.00 97.81 468 ARG A O 1
ATOM 3564 N N . GLY A 1 469 ? -23.980 -16.008 11.257 1.00 97.88 469 GLY A N 1
ATOM 3565 C CA . GLY A 1 469 ? -23.248 -17.174 11.756 1.00 97.88 469 GLY A CA 1
ATOM 3566 C C . GLY A 1 469 ? -21.840 -16.874 12.273 1.00 97.88 469 GLY A C 1
ATOM 3567 O O . GLY A 1 469 ? -21.015 -17.781 12.303 1.00 97.88 469 GLY A O 1
ATOM 3568 N N . TYR A 1 470 ? -21.547 -15.628 12.660 1.00 98.44 470 TYR A N 1
ATOM 3569 C CA . TYR A 1 470 ? -20.390 -15.347 13.518 1.00 98.44 470 TYR A CA 1
ATOM 3570 C C . TYR A 1 470 ? -20.669 -15.884 14.929 1.00 98.44 470 TYR A C 1
ATOM 3572 O O . TYR A 1 470 ? -21.792 -15.749 15.420 1.00 98.44 470 TYR A O 1
ATOM 3580 N N . ASP A 1 471 ? -19.655 -16.439 15.594 1.00 97.81 471 ASP A N 1
ATOM 3581 C CA . ASP A 1 471 ? -19.759 -16.873 16.990 1.00 97.81 471 ASP A CA 1
ATOM 3582 C C . ASP A 1 471 ? -19.749 -15.663 17.937 1.00 97.81 471 ASP A C 1
ATOM 3584 O O . ASP A 1 471 ? -18.696 -15.184 18.361 1.00 97.81 471 ASP A O 1
ATOM 3588 N N . LEU A 1 472 ? -20.943 -15.134 18.216 1.00 96.50 472 LEU A N 1
ATOM 3589 C CA . LEU A 1 472 ? -21.180 -14.159 19.273 1.00 96.50 472 LEU A CA 1
ATOM 3590 C C . LEU A 1 472 ? -22.589 -14.279 19.860 1.00 96.50 472 LEU A C 1
ATOM 3592 O O . LEU A 1 472 ? -23.544 -14.639 19.173 1.00 96.50 472 LEU A O 1
ATOM 3596 N N . THR A 1 473 ? -22.733 -13.865 21.118 1.00 96.88 473 THR A N 1
ATOM 3597 C CA . THR A 1 473 ? -24.041 -13.584 21.727 1.00 96.88 473 THR A CA 1
ATOM 3598 C C . THR A 1 473 ? -24.180 -12.068 21.893 1.00 96.88 473 THR A C 1
ATOM 3600 O O . THR A 1 473 ? -23.551 -11.502 22.789 1.00 96.88 473 THR A O 1
ATOM 3603 N N . PRO A 1 474 ? -24.937 -11.373 21.023 1.00 96.25 474 PRO A N 1
ATOM 3604 C CA . PRO A 1 474 ? -25.088 -9.925 21.106 1.00 96.25 474 PRO A CA 1
ATOM 3605 C C . PRO A 1 474 ? -25.967 -9.535 22.311 1.00 96.25 474 PRO A C 1
ATOM 3607 O O . PRO A 1 474 ? -26.963 -10.213 22.578 1.00 96.25 474 PRO A O 1
ATOM 3610 N N . PRO A 1 475 ? -25.666 -8.430 23.021 1.00 97.38 475 PRO A N 1
ATOM 3611 C CA . PRO A 1 475 ? -26.520 -7.936 24.100 1.00 97.38 475 PRO A CA 1
ATOM 3612 C C . PRO A 1 475 ? -27.952 -7.642 23.635 1.00 97.38 475 PRO A C 1
ATOM 3614 O O . PRO A 1 475 ? -28.175 -7.181 22.510 1.00 97.38 475 PRO A O 1
ATOM 3617 N N . ALA A 1 476 ? -28.931 -7.895 24.508 1.00 97.38 476 ALA A N 1
ATOM 3618 C CA . ALA A 1 476 ? -30.347 -7.746 24.177 1.00 97.38 476 ALA A CA 1
ATOM 3619 C C . ALA A 1 476 ? -30.683 -6.297 23.793 1.00 97.38 476 ALA A C 1
ATOM 3621 O O . ALA A 1 476 ? -31.246 -6.056 22.724 1.00 97.38 476 ALA A O 1
ATOM 3622 N N . THR A 1 477 ? -30.262 -5.323 24.603 1.00 98.19 477 THR A N 1
ATOM 3623 C CA . THR A 1 477 ? -30.464 -3.893 24.339 1.00 98.19 477 THR A CA 1
ATOM 3624 C C . THR A 1 477 ? -29.152 -3.135 24.113 1.00 98.19 477 THR A C 1
ATOM 3626 O O . THR A 1 477 ? -28.060 -3.589 24.462 1.00 98.19 477 THR A O 1
ATOM 3629 N N . VAL A 1 478 ? -29.266 -1.929 23.546 1.00 97.00 478 VAL A N 1
ATOM 3630 C CA . VAL A 1 478 ? -28.154 -0.969 23.412 1.00 97.00 478 VAL A CA 1
ATOM 3631 C C . VAL A 1 478 ? -27.569 -0.597 24.779 1.00 97.00 478 VAL A C 1
ATOM 3633 O O . VAL A 1 478 ? -26.369 -0.359 24.896 1.00 97.00 478 VAL A O 1
ATOM 3636 N N . GLU A 1 479 ? -28.403 -0.572 25.818 1.00 95.88 479 GLU A N 1
ATOM 3637 C CA . GLU A 1 479 ? -27.983 -0.231 27.174 1.00 95.88 479 GLU A CA 1
ATOM 3638 C C . GLU A 1 479 ? -27.219 -1.382 27.841 1.00 95.88 479 GLU A C 1
ATOM 3640 O O . GLU A 1 479 ? -26.217 -1.140 28.507 1.00 95.88 479 GLU A O 1
ATOM 3645 N N . ASP A 1 480 ? -27.602 -2.637 27.589 1.00 96.75 480 ASP A N 1
ATOM 3646 C CA . ASP A 1 480 ? -26.831 -3.804 28.043 1.00 96.75 480 ASP A CA 1
ATOM 3647 C C . ASP A 1 480 ? -25.440 -3.834 27.390 1.00 96.75 480 ASP A C 1
ATOM 3649 O O . ASP A 1 480 ? -24.439 -4.082 28.062 1.00 96.75 480 ASP A O 1
ATOM 3653 N N . LEU A 1 481 ? -25.359 -3.505 26.093 1.00 96.38 481 LEU A N 1
ATOM 3654 C CA . LEU A 1 481 ? -24.088 -3.340 25.380 1.00 96.38 481 LEU A CA 1
ATOM 3655 C C . LEU A 1 481 ? -23.242 -2.209 25.982 1.00 96.38 481 LEU A C 1
ATOM 3657 O O . LEU A 1 481 ? -22.045 -2.392 26.207 1.00 96.38 481 LEU A O 1
ATOM 3661 N N . ARG A 1 482 ? -23.854 -1.054 26.274 1.00 93.56 482 ARG A N 1
ATOM 3662 C CA . ARG A 1 482 ? -23.173 0.077 26.919 1.00 93.56 482 ARG A CA 1
ATOM 3663 C C . ARG A 1 482 ? -22.599 -0.324 28.277 1.00 93.56 482 ARG A C 1
ATOM 3665 O O . ARG A 1 482 ? -21.431 -0.051 28.533 1.00 93.56 482 ARG A O 1
ATOM 3672 N N . LYS A 1 483 ? -23.384 -1.004 29.114 1.00 93.69 483 LYS A N 1
ATOM 3673 C CA . LYS A 1 483 ? -22.972 -1.456 30.453 1.00 93.69 483 LYS A CA 1
ATOM 3674 C C . LYS A 1 483 ? -21.865 -2.501 30.412 1.00 93.69 483 LYS A C 1
ATOM 3676 O O . LYS A 1 483 ? -20.901 -2.384 31.166 1.00 93.69 483 LYS A O 1
ATOM 3681 N N . ALA A 1 484 ? -21.970 -3.477 29.510 1.00 95.31 484 ALA A N 1
ATOM 3682 C CA . ALA A 1 484 ? -20.948 -4.503 29.325 1.00 95.31 484 ALA A CA 1
ATOM 3683 C C . ALA A 1 484 ? -19.585 -3.896 28.950 1.00 95.31 484 ALA A C 1
ATOM 3685 O O . ALA A 1 484 ? -18.564 -4.303 29.497 1.00 95.31 484 ALA A O 1
ATOM 3686 N N . VAL A 1 485 ? -19.569 -2.897 28.059 1.00 94.50 485 VAL A N 1
ATOM 3687 C CA . VAL A 1 485 ? -18.329 -2.263 27.585 1.00 94.50 485 VAL A CA 1
ATOM 3688 C C . VAL A 1 485 ? -17.809 -1.190 28.553 1.00 94.50 485 VAL A C 1
ATOM 3690 O O . VAL A 1 485 ? -16.603 -1.127 28.777 1.00 94.50 485 VAL A O 1
ATOM 3693 N N . LEU A 1 486 ? -18.673 -0.346 29.132 1.00 92.12 486 LEU A N 1
ATOM 3694 C CA . LEU A 1 486 ? -18.251 0.850 29.882 1.00 92.12 486 LEU A CA 1
ATOM 3695 C C . LEU A 1 486 ? -18.304 0.725 31.414 1.00 92.12 486 LEU A C 1
ATOM 3697 O O . LEU A 1 486 ? -17.566 1.434 32.089 1.00 92.12 486 LEU A O 1
ATOM 3701 N N . GLU A 1 487 ? -19.158 -0.125 31.990 1.00 90.31 487 GLU A N 1
ATOM 3702 C CA . GLU A 1 487 ? -19.349 -0.150 33.451 1.00 90.31 487 GLU A CA 1
ATOM 3703 C C . GLU A 1 487 ? -18.528 -1.244 34.135 1.00 90.31 487 GLU A C 1
ATOM 3705 O O . GLU A 1 487 ? -17.608 -0.918 34.880 1.00 90.31 487 GLU A O 1
ATOM 3710 N 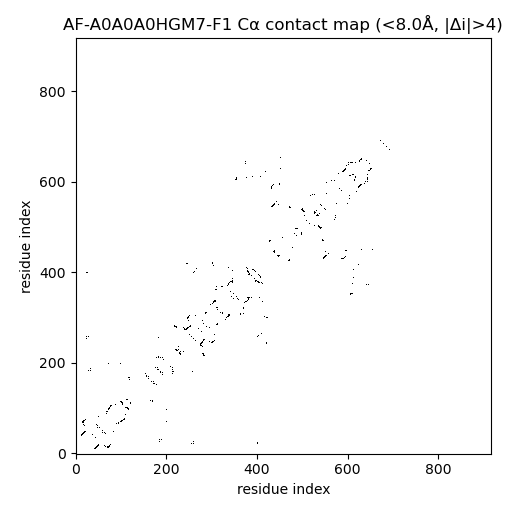N . GLY A 1 488 ? -18.859 -2.517 33.877 1.00 86.88 488 GLY A N 1
ATOM 3711 C CA . GLY A 1 488 ? -18.250 -3.733 34.444 1.00 86.88 488 GLY A CA 1
ATOM 3712 C C . GLY A 1 488 ? -17.336 -3.540 35.666 1.00 86.88 488 GLY A C 1
ATOM 3713 O O . GLY A 1 488 ? -17.780 -3.192 36.759 1.00 86.88 488 GLY A O 1
ATOM 3714 N N . SER A 1 489 ? -16.038 -3.773 35.469 1.00 90.69 489 SER A N 1
ATOM 3715 C CA . SER A 1 489 ? -14.978 -3.573 36.471 1.00 90.69 489 SER A CA 1
ATOM 3716 C C . SER A 1 489 ? -14.418 -2.139 36.528 1.00 90.69 489 SER A C 1
ATOM 3718 O O . SER A 1 489 ? -13.583 -1.843 37.383 1.00 90.69 489 SER A O 1
ATOM 3720 N N . ALA A 1 490 ? -14.882 -1.218 35.676 1.00 90.44 490 ALA A N 1
ATOM 3721 C CA . ALA A 1 490 ? -14.292 0.111 35.479 1.00 90.44 490 ALA A CA 1
ATOM 3722 C C . ALA A 1 490 ? -14.150 0.898 36.794 1.00 90.44 490 ALA A C 1
ATOM 3724 O O . ALA A 1 490 ? -13.068 1.378 37.138 1.00 90.44 490 ALA A O 1
ATOM 3725 N N . ARG A 1 491 ? -15.228 0.950 37.594 1.00 89.69 491 ARG A N 1
ATOM 3726 C CA . ARG A 1 491 ? -15.257 1.672 38.881 1.00 89.69 491 ARG A CA 1
ATOM 3727 C C . ARG A 1 491 ? -14.319 1.085 39.937 1.00 89.69 491 ARG A C 1
ATOM 3729 O O . ARG A 1 491 ? -13.805 1.840 40.754 1.00 89.69 491 ARG A O 1
ATOM 3736 N N . GLN A 1 492 ? -14.094 -0.230 39.930 1.00 90.50 492 GLN A N 1
ATOM 3737 C CA . GLN A 1 492 ? -13.218 -0.904 40.897 1.00 90.50 492 GLN A CA 1
ATOM 3738 C C . GLN A 1 492 ? -11.746 -0.514 40.697 1.00 90.50 492 GLN A C 1
ATOM 3740 O O . GLN A 1 492 ? -10.999 -0.418 41.667 1.00 90.50 492 GLN A O 1
ATOM 3745 N N . TYR A 1 493 ? -11.346 -0.268 39.448 1.00 88.38 493 TYR A N 1
ATOM 3746 C CA . TYR A 1 493 ? -9.963 0.020 39.060 1.00 88.38 493 TYR A CA 1
ATOM 3747 C C . TYR A 1 493 ? -9.747 1.472 38.595 1.00 88.38 493 TYR A C 1
ATOM 3749 O O . TYR A 1 493 ? -8.671 1.805 38.099 1.00 88.38 493 TYR A O 1
ATOM 3757 N N . GLY A 1 494 ? -10.754 2.341 38.734 1.00 89.25 494 GLY A N 1
ATOM 3758 C CA . GLY A 1 494 ? -10.682 3.749 38.324 1.00 89.25 494 GLY A CA 1
ATOM 3759 C C . GLY A 1 494 ? -10.463 3.956 36.820 1.00 89.25 494 GLY A C 1
ATOM 3760 O O . GLY A 1 494 ? -9.772 4.895 36.440 1.00 89.25 494 GLY A O 1
ATOM 3761 N N . GLN A 1 495 ? -10.997 3.065 35.980 1.00 90.81 495 GLN A N 1
ATOM 3762 C CA . GLN A 1 495 ? -10.888 3.126 34.517 1.00 90.81 495 GLN A CA 1
ATOM 3763 C C . GLN A 1 495 ? -12.168 3.693 33.877 1.00 90.81 495 GLN A C 1
ATOM 3765 O O . GLN A 1 495 ? -13.220 3.750 34.513 1.00 90.81 495 GLN A O 1
ATOM 3770 N N . GLU A 1 496 ? -12.088 4.092 32.605 1.00 88.44 496 GLU A N 1
ATOM 3771 C CA . GLU A 1 496 ? -13.221 4.643 31.835 1.00 88.44 496 GLU A CA 1
ATOM 3772 C C . GLU A 1 496 ? -14.170 3.576 31.262 1.00 88.44 496 GLU A C 1
ATOM 3774 O O . GLU A 1 496 ? -15.270 3.897 30.812 1.00 88.44 496 GLU A O 1
ATOM 3779 N N . ALA A 1 497 ? -13.730 2.317 31.238 1.00 92.31 497 ALA A N 1
ATOM 3780 C CA . ALA A 1 497 ? -14.446 1.194 30.650 1.00 92.31 497 ALA A CA 1
ATOM 3781 C C . ALA A 1 497 ? -14.102 -0.122 31.366 1.00 92.31 497 ALA A C 1
ATOM 3783 O O . ALA A 1 497 ? -13.163 -0.178 32.167 1.00 92.31 497 ALA A O 1
ATOM 3784 N N . ASN A 1 498 ? -14.875 -1.179 31.099 1.00 95.94 498 ASN A N 1
ATOM 3785 C CA . ASN A 1 498 ? -14.626 -2.502 31.663 1.00 95.94 498 ASN A CA 1
ATOM 3786 C C . ASN A 1 498 ? -13.227 -3.008 31.274 1.00 95.94 498 ASN A C 1
ATOM 3788 O O . ASN A 1 498 ? -12.775 -2.791 30.154 1.00 95.94 498 ASN A O 1
ATOM 3792 N N . ILE A 1 499 ? -12.550 -3.714 32.177 1.00 96.31 499 ILE A N 1
ATOM 3793 C CA . ILE A 1 499 ? -11.275 -4.375 31.893 1.00 96.31 499 ILE A CA 1
ATOM 3794 C C . ILE A 1 499 ? -11.557 -5.761 31.305 1.00 96.31 499 ILE A C 1
ATOM 3796 O O . ILE A 1 499 ? -12.179 -6.600 31.957 1.00 96.31 499 ILE A O 1
ATOM 3800 N N . ALA A 1 500 ? -11.072 -6.003 30.088 1.00 96.88 500 ALA A N 1
ATOM 3801 C CA . ALA A 1 500 ? -11.099 -7.318 29.448 1.00 96.88 500 ALA A CA 1
ATOM 3802 C C . ALA A 1 500 ? -9.831 -8.131 29.753 1.00 96.88 500 ALA A C 1
ATOM 3804 O O . ALA A 1 500 ? -9.900 -9.340 29.952 1.00 96.88 500 ALA A O 1
ATOM 3805 N N . ALA A 1 501 ? -8.673 -7.467 29.833 1.00 97.56 501 ALA A N 1
ATOM 3806 C CA . ALA A 1 501 ? -7.407 -8.110 30.170 1.00 97.56 501 ALA A CA 1
ATOM 3807 C C . ALA A 1 501 ? -6.447 -7.164 30.904 1.00 97.56 501 ALA A C 1
ATOM 3809 O O . ALA A 1 501 ? -6.543 -5.940 30.807 1.00 97.56 501 ALA A O 1
ATOM 3810 N N . HIS A 1 502 ? -5.476 -7.749 31.603 1.00 97.44 502 HIS A N 1
ATOM 3811 C CA . HIS A 1 502 ? -4.323 -7.063 32.187 1.00 97.44 502 HIS A CA 1
ATOM 3812 C C . HIS A 1 502 ? -3.055 -7.667 31.583 1.00 97.44 502 HIS A C 1
ATOM 3814 O O . HIS A 1 502 ? -2.927 -8.890 31.514 1.00 97.44 502 HIS A O 1
ATOM 3820 N N . VAL A 1 503 ? -2.147 -6.821 31.098 1.00 98.19 503 VAL A N 1
ATOM 3821 C CA . VAL A 1 503 ? -0.850 -7.236 30.543 1.00 98.19 503 VAL A CA 1
ATOM 3822 C C . VAL A 1 503 ? 0.226 -6.838 31.543 1.00 98.19 503 VAL A C 1
ATOM 3824 O O . VAL A 1 503 ? 0.418 -5.646 31.789 1.00 98.19 503 VAL A O 1
ATOM 3827 N N . SER A 1 504 ? 0.899 -7.821 32.143 1.00 98.25 504 SER A N 1
ATOM 3828 C CA . SER A 1 504 ? 1.896 -7.593 33.195 1.00 98.25 504 SER A CA 1
ATOM 3829 C C . SER A 1 504 ? 3.112 -6.816 32.683 1.00 98.25 504 SER A C 1
ATOM 3831 O O . SER A 1 504 ? 3.437 -6.847 31.498 1.00 98.25 504 SER A O 1
ATOM 3833 N N . ALA A 1 505 ? 3.826 -6.138 33.582 1.00 97.75 505 ALA A N 1
ATOM 3834 C CA . ALA A 1 505 ? 5.077 -5.460 33.249 1.00 97.75 505 ALA A CA 1
ATOM 3835 C C . ALA A 1 505 ? 6.105 -6.428 32.630 1.00 97.75 505 ALA A C 1
ATOM 3837 O O . ALA A 1 505 ? 6.764 -6.066 31.659 1.00 97.75 505 ALA A O 1
ATOM 3838 N N . ASP A 1 506 ? 6.173 -7.669 33.119 1.00 97.56 506 ASP A N 1
ATOM 3839 C CA . ASP A 1 506 ? 7.052 -8.709 32.572 1.00 97.56 506 ASP A CA 1
ATOM 3840 C C . ASP A 1 506 ? 6.668 -9.087 31.128 1.00 97.56 506 ASP A C 1
ATOM 3842 O O . ASP A 1 506 ? 7.541 -9.159 30.261 1.00 97.56 506 ASP A O 1
ATOM 3846 N N . ASP A 1 507 ? 5.368 -9.244 30.840 1.00 97.44 507 ASP A N 1
ATOM 3847 C CA . ASP A 1 507 ? 4.851 -9.479 29.482 1.00 97.44 507 ASP A CA 1
ATOM 3848 C C . ASP A 1 507 ? 5.171 -8.296 28.549 1.00 97.44 507 ASP A C 1
ATOM 3850 O O . ASP A 1 507 ? 5.554 -8.503 27.396 1.00 97.44 507 ASP A O 1
ATOM 3854 N N . ILE A 1 508 ? 5.063 -7.053 29.039 1.00 97.62 508 ILE A N 1
ATOM 3855 C CA . ILE A 1 508 ? 5.432 -5.846 28.282 1.00 97.62 508 ILE A CA 1
ATOM 3856 C C . ILE A 1 508 ? 6.928 -5.860 27.956 1.00 97.62 508 ILE A C 1
ATOM 3858 O O . ILE A 1 508 ? 7.301 -5.648 26.800 1.00 97.62 508 ILE A O 1
ATOM 3862 N N . VAL A 1 509 ? 7.780 -6.117 28.952 1.00 97.62 509 VAL A N 1
ATOM 3863 C CA . VAL A 1 509 ? 9.242 -6.098 28.801 1.00 97.62 509 VAL A CA 1
ATOM 3864 C C . VAL A 1 509 ? 9.720 -7.205 27.859 1.00 97.62 509 VAL A C 1
ATOM 3866 O O . VAL A 1 509 ? 10.574 -6.955 27.008 1.00 97.62 509 VAL A O 1
ATOM 3869 N N . ALA A 1 510 ? 9.151 -8.408 27.962 1.00 96.06 510 ALA A N 1
ATOM 3870 C CA . ALA A 1 510 ? 9.501 -9.539 27.105 1.00 96.06 510 ALA A CA 1
ATOM 3871 C C . ALA A 1 510 ? 8.901 -9.443 25.688 1.00 96.06 510 ALA A C 1
ATOM 3873 O O . ALA A 1 510 ? 9.526 -9.881 24.722 1.00 96.06 510 ALA A O 1
ATOM 3874 N N . GLY A 1 511 ? 7.687 -8.899 25.557 1.00 93.75 511 GLY A N 1
ATOM 3875 C CA . GLY A 1 511 ? 6.875 -8.977 24.339 1.00 93.75 511 GLY A CA 1
ATOM 3876 C C . GLY A 1 511 ? 6.911 -7.759 23.412 1.00 93.75 511 GLY A C 1
ATOM 3877 O O . GLY A 1 511 ? 6.386 -7.847 22.304 1.00 93.75 511 GLY A O 1
ATOM 3878 N N . THR A 1 512 ? 7.501 -6.628 23.820 1.00 96.25 512 THR A N 1
ATOM 3879 C CA . THR A 1 512 ? 7.404 -5.353 23.076 1.00 96.25 512 THR A CA 1
ATOM 3880 C C . THR A 1 512 ? 8.678 -5.049 22.271 1.00 96.25 512 THR A C 1
ATOM 3882 O O . THR A 1 512 ? 9.665 -4.591 22.851 1.00 96.25 512 THR A O 1
ATOM 3885 N N . PRO A 1 513 ? 8.696 -5.194 20.927 1.00 92.19 513 PRO A N 1
ATOM 3886 C CA . PRO A 1 513 ? 9.937 -5.074 20.147 1.00 92.19 513 PRO A CA 1
ATOM 3887 C C . PRO A 1 513 ? 10.558 -3.670 20.160 1.00 92.19 513 PRO A C 1
ATOM 3889 O O . PRO A 1 513 ? 11.763 -3.517 19.975 1.00 92.19 513 PRO A O 1
ATOM 3892 N N . TRP A 1 514 ? 9.736 -2.639 20.374 1.00 93.94 514 TRP A N 1
ATOM 3893 C CA . TRP A 1 514 ? 10.127 -1.223 20.338 1.00 93.94 514 TRP A CA 1
ATOM 3894 C C . TRP A 1 514 ? 10.160 -0.588 21.737 1.00 93.94 514 TRP A C 1
ATOM 3896 O O . TRP A 1 514 ? 10.105 0.635 21.857 1.00 93.94 514 TRP A O 1
ATOM 3906 N N . LEU A 1 515 ? 10.231 -1.406 22.798 1.00 96.12 515 LEU A N 1
ATOM 3907 C CA . LEU A 1 515 ? 10.100 -0.978 24.197 1.00 96.12 515 LEU A CA 1
ATOM 3908 C C . LEU A 1 515 ? 10.950 0.253 24.532 1.00 96.12 515 LEU A C 1
ATOM 3910 O O . LEU A 1 515 ? 10.437 1.211 25.094 1.00 96.12 515 LEU A O 1
ATOM 3914 N N . ARG A 1 516 ? 12.221 0.270 24.111 1.00 95.50 516 ARG A N 1
ATOM 3915 C CA . ARG A 1 516 ? 13.157 1.375 24.382 1.00 95.50 516 ARG A CA 1
ATOM 3916 C C . ARG A 1 516 ? 12.669 2.732 23.867 1.00 95.50 516 ARG A C 1
ATOM 3918 O O . ARG A 1 516 ? 12.948 3.746 24.495 1.00 95.50 516 ARG A O 1
ATOM 3925 N N . GLU A 1 517 ? 11.959 2.761 22.739 1.00 93.94 517 GLU A N 1
ATOM 3926 C CA . GLU A 1 517 ? 11.400 4.000 22.181 1.00 93.94 517 GLU A CA 1
ATOM 3927 C C . GLU A 1 517 ? 10.186 4.481 22.992 1.00 93.94 517 GLU A C 1
ATOM 3929 O O . GLU A 1 517 ? 9.999 5.681 23.174 1.00 93.94 517 GLU A O 1
ATOM 3934 N N . ILE A 1 518 ? 9.391 3.548 23.528 1.00 94.31 518 ILE A N 1
ATOM 3935 C CA . ILE A 1 518 ? 8.257 3.842 24.416 1.00 94.31 518 ILE A CA 1
ATOM 3936 C C . ILE A 1 518 ? 8.768 4.320 25.781 1.00 94.31 518 ILE A C 1
ATOM 3938 O O . ILE A 1 518 ? 8.311 5.344 26.284 1.00 94.31 518 ILE A O 1
ATOM 3942 N N . GLU A 1 519 ? 9.747 3.629 26.367 1.00 95.25 519 GLU A N 1
ATOM 3943 C CA . GLU A 1 519 ? 10.302 3.958 27.684 1.00 95.25 519 GLU A CA 1
ATOM 3944 C C . GLU A 1 519 ? 11.066 5.284 27.703 1.00 95.25 519 GLU A C 1
ATOM 3946 O O . GLU A 1 519 ? 11.008 6.001 28.701 1.00 95.25 519 GLU A O 1
ATOM 3951 N N . ALA A 1 520 ? 11.719 5.654 26.595 1.00 93.81 520 ALA A N 1
ATOM 3952 C CA . ALA A 1 520 ? 12.353 6.963 26.446 1.00 93.81 520 ALA A CA 1
ATOM 3953 C C . ALA A 1 520 ? 11.355 8.130 26.587 1.00 93.81 520 ALA A C 1
ATOM 3955 O O . ALA A 1 520 ? 11.737 9.197 27.065 1.00 93.81 520 ALA A O 1
ATOM 3956 N N . GLN A 1 521 ? 10.087 7.921 26.208 1.00 90.75 521 GLN A N 1
ATOM 3957 C CA . GLN A 1 521 ? 9.030 8.932 26.284 1.00 90.75 521 GLN A CA 1
ATOM 3958 C C . GLN A 1 521 ? 8.175 8.815 27.558 1.00 90.75 521 GLN A C 1
ATOM 3960 O O . GLN A 1 521 ? 7.797 9.825 28.148 1.00 90.75 521 GLN A O 1
ATOM 3965 N N . TRP A 1 522 ? 7.858 7.589 27.984 1.00 91.25 522 TRP A N 1
ATOM 3966 C CA . TRP A 1 522 ? 6.835 7.302 29.000 1.00 91.25 522 TRP A CA 1
ATOM 3967 C C . TRP A 1 522 ? 7.380 6.722 30.311 1.00 91.25 522 TRP A C 1
ATOM 3969 O O . TRP A 1 522 ? 6.607 6.466 31.240 1.00 91.25 522 TRP A O 1
ATOM 3979 N N . GLY A 1 523 ? 8.698 6.541 30.409 1.00 93.94 523 GLY A N 1
ATOM 3980 C CA . GLY A 1 523 ? 9.352 5.833 31.505 1.00 93.94 523 GLY A CA 1
ATOM 3981 C C . GLY A 1 523 ? 9.186 4.315 31.408 1.00 93.94 523 GLY A C 1
ATOM 3982 O O . GLY A 1 523 ? 8.503 3.803 30.520 1.00 93.94 523 GLY A O 1
ATOM 3983 N N . ALA A 1 524 ? 9.825 3.599 32.335 1.00 96.50 524 ALA A N 1
ATOM 3984 C CA . ALA A 1 524 ? 9.838 2.137 32.365 1.00 96.50 524 ALA A CA 1
ATOM 3985 C C . ALA A 1 524 ? 8.428 1.518 32.329 1.00 96.50 524 ALA A C 1
ATOM 3987 O O . ALA A 1 524 ? 7.479 2.077 32.895 1.00 96.50 524 ALA A O 1
ATOM 3988 N N . ALA A 1 525 ? 8.297 0.352 31.693 1.00 95.94 525 ALA A N 1
ATOM 3989 C CA . ALA A 1 525 ? 7.064 -0.434 31.739 1.00 95.94 525 ALA A CA 1
ATOM 3990 C C . ALA A 1 525 ? 6.627 -0.715 33.197 1.00 95.94 525 ALA A C 1
ATOM 3992 O O . ALA A 1 525 ? 7.483 -0.934 34.057 1.00 95.94 525 ALA A O 1
ATOM 3993 N N . PRO A 1 526 ? 5.315 -0.706 33.514 1.00 95.56 526 PRO A N 1
ATOM 3994 C CA . PRO A 1 526 ? 4.161 -0.520 32.623 1.00 95.56 526 PRO A CA 1
ATOM 3995 C C . PRO A 1 526 ? 3.782 0.957 32.374 1.00 95.56 526 PRO A C 1
ATOM 3997 O O . PRO A 1 526 ? 2.761 1.245 31.750 1.00 95.56 526 PRO A O 1
ATOM 4000 N N . GLY A 1 527 ? 4.562 1.919 32.874 1.00 92.81 527 GLY A N 1
ATOM 4001 C CA . GLY A 1 527 ? 4.191 3.334 32.883 1.00 92.81 527 GLY A CA 1
ATOM 4002 C C . GLY A 1 527 ? 3.000 3.645 33.801 1.00 92.81 527 GLY A C 1
ATOM 4003 O O . GLY A 1 527 ? 2.657 2.875 34.700 1.00 92.81 527 GLY A O 1
ATOM 4004 N N . LYS A 1 528 ? 2.381 4.817 33.594 1.00 91.69 528 LYS A N 1
ATOM 4005 C CA . LYS A 1 528 ? 1.327 5.376 34.474 1.00 91.69 528 LYS A CA 1
ATOM 4006 C C . LYS A 1 528 ? -0.068 5.475 33.843 1.00 91.69 528 LYS A C 1
ATOM 4008 O O . LYS A 1 528 ? -1.035 5.699 34.560 1.00 91.69 528 LYS A O 1
ATOM 4013 N N . VAL A 1 529 ? -0.179 5.362 32.520 1.00 90.69 529 VAL A N 1
ATOM 4014 C CA . VAL A 1 529 ? -1.455 5.495 31.793 1.00 90.69 529 VAL A CA 1
ATOM 4015 C C . VAL A 1 529 ? -2.152 4.137 31.770 1.00 90.69 529 VAL A C 1
ATOM 4017 O O . VAL A 1 529 ? -1.529 3.167 31.347 1.00 90.69 529 VAL A O 1
ATOM 4020 N N . GLN A 1 530 ? -3.415 4.072 32.216 1.00 92.44 530 GLN A N 1
ATOM 4021 C CA . GLN A 1 530 ? -4.209 2.830 32.311 1.00 92.44 530 GLN A CA 1
ATOM 4022 C C . GLN A 1 530 ? -3.441 1.680 32.993 1.00 92.44 530 GLN A C 1
ATOM 4024 O O . GLN A 1 530 ? -3.408 0.556 32.499 1.00 92.44 530 GLN A O 1
ATOM 4029 N N . SER A 1 531 ? -2.773 1.984 34.108 1.00 93.88 531 SER A N 1
ATOM 4030 C CA . SER A 1 531 ? -1.805 1.110 34.778 1.00 93.88 531 SER A CA 1
ATOM 4031 C C . SER A 1 531 ? -2.068 1.058 36.281 1.00 93.88 531 SER A C 1
ATOM 4033 O O . SER A 1 531 ? -2.366 2.082 36.897 1.00 93.88 531 SER A O 1
ATOM 4035 N N . ASP A 1 532 ? -1.917 -0.125 36.876 1.00 94.94 532 ASP A N 1
ATOM 4036 C CA . ASP A 1 532 ? -1.910 -0.349 38.331 1.00 94.94 532 ASP A CA 1
ATOM 4037 C C . ASP A 1 532 ? -0.485 -0.396 38.918 1.00 94.94 532 ASP A C 1
ATOM 4039 O O . ASP A 1 532 ? -0.286 -0.741 40.084 1.00 94.94 532 ASP A O 1
ATOM 4043 N N . GLY A 1 533 ? 0.527 -0.087 38.101 1.00 93.81 533 GLY A N 1
ATOM 4044 C CA . GLY A 1 533 ? 1.943 -0.217 38.442 1.00 93.81 533 GLY A CA 1
ATOM 4045 C C . GLY A 1 533 ? 2.493 -1.646 38.352 1.00 93.81 533 GLY A C 1
ATOM 4046 O O . GLY A 1 533 ? 3.704 -1.818 38.465 1.00 93.81 533 GLY A O 1
ATOM 4047 N N . ARG A 1 534 ? 1.649 -2.661 38.113 1.00 96.38 534 ARG A N 1
ATOM 4048 C CA . ARG A 1 534 ? 2.049 -4.061 37.861 1.00 96.38 534 ARG A CA 1
ATOM 4049 C C . ARG A 1 534 ? 1.859 -4.474 36.404 1.00 96.38 534 ARG A C 1
ATOM 4051 O O . ARG A 1 534 ? 2.495 -5.424 35.957 1.00 96.38 534 ARG A O 1
ATOM 4058 N N . GLY A 1 535 ? 1.001 -3.775 35.673 1.00 97.56 535 GLY A N 1
ATOM 4059 C CA . GLY A 1 535 ? 0.720 -3.978 34.258 1.00 97.56 535 GLY A CA 1
ATOM 4060 C C . GLY A 1 535 ? -0.157 -2.861 33.693 1.00 97.56 535 GLY A C 1
ATOM 4061 O O . GLY A 1 535 ? -0.411 -1.864 34.369 1.00 97.56 535 GLY A O 1
ATOM 4062 N N . VAL A 1 536 ? -0.621 -3.032 32.456 1.00 97.69 536 VAL A N 1
ATOM 4063 C CA . VAL A 1 536 ? -1.596 -2.136 31.810 1.00 97.69 536 VAL A CA 1
ATOM 4064 C C . VAL A 1 536 ? -2.926 -2.841 31.559 1.00 97.69 536 VAL A C 1
ATOM 4066 O O . VAL A 1 536 ? -2.968 -4.041 31.284 1.00 97.69 536 VAL A O 1
ATOM 4069 N N . PHE A 1 537 ? -4.017 -2.083 31.627 1.00 97.69 537 PHE A N 1
ATOM 4070 C CA . PHE A 1 537 ? -5.372 -2.565 31.378 1.00 97.69 537 PHE A CA 1
ATOM 4071 C C . PHE A 1 537 ? -5.768 -2.438 29.904 1.00 97.69 537 PHE A C 1
ATOM 4073 O O . PHE A 1 537 ? -5.698 -1.356 29.314 1.00 97.69 537 PHE A O 1
ATOM 4080 N N . ILE A 1 538 ? -6.265 -3.538 29.340 1.00 97.69 538 ILE A N 1
ATOM 4081 C CA . ILE A 1 538 ? -6.966 -3.574 28.057 1.00 97.69 538 ILE A CA 1
ATOM 4082 C C . ILE A 1 538 ? -8.455 -3.387 28.342 1.00 97.69 538 ILE A C 1
ATOM 4084 O O . ILE A 1 538 ? -9.073 -4.215 29.016 1.00 97.69 538 ILE A O 1
ATOM 4088 N N . LEU A 1 539 ? -9.019 -2.286 27.848 1.00 96.69 539 LEU A N 1
ATOM 4089 C CA . LEU A 1 539 ? -10.398 -1.899 28.128 1.00 96.69 539 LEU A CA 1
ATOM 4090 C C . LEU A 1 539 ? -11.343 -2.384 27.021 1.00 96.69 539 LEU A C 1
ATOM 4092 O O . LEU A 1 539 ? -11.065 -2.184 25.838 1.00 96.69 539 LEU A O 1
ATOM 4096 N N . GLY A 1 540 ? -12.458 -3.006 27.400 1.00 96.31 540 GLY A N 1
ATOM 4097 C CA . GLY A 1 540 ? -13.453 -3.569 26.492 1.00 96.31 540 GLY A CA 1
ATOM 4098 C C . GLY A 1 540 ? -14.274 -4.711 27.091 1.00 96.31 540 GLY A C 1
ATOM 4099 O O . GLY A 1 540 ? -14.239 -4.967 28.295 1.00 96.31 540 GLY A O 1
ATOM 4100 N N . ALA A 1 541 ? -14.994 -5.426 26.229 1.00 97.06 541 ALA A N 1
ATOM 4101 C CA . ALA A 1 541 ? -15.726 -6.649 26.559 1.00 97.06 541 ALA A CA 1
ATOM 4102 C C . ALA A 1 541 ? -15.676 -7.661 25.403 1.00 97.06 541 ALA A C 1
ATOM 4104 O O . ALA A 1 541 ? -15.632 -7.276 24.233 1.00 97.06 541 ALA A O 1
ATOM 4105 N N . GLU A 1 542 ? -15.701 -8.952 25.734 1.00 97.12 542 GLU A N 1
ATOM 4106 C CA . GLU A 1 542 ? -15.756 -10.057 24.770 1.00 97.12 542 GLU A CA 1
ATOM 4107 C C . GLU A 1 542 ? -17.179 -10.623 24.663 1.00 97.12 542 GLU A C 1
ATOM 4109 O O . GLU A 1 542 ? -17.886 -10.787 25.657 1.00 97.12 542 GLU A O 1
ATOM 4114 N N . PHE A 1 543 ? -17.586 -10.942 23.437 1.00 97.44 543 PHE A N 1
ATOM 4115 C CA . PHE A 1 543 ? -18.878 -11.512 23.068 1.00 97.44 543 PHE A CA 1
ATOM 4116 C C . PHE A 1 543 ? -18.618 -12.718 22.152 1.00 97.44 543 PHE A C 1
ATOM 4118 O O . PHE A 1 543 ? -18.816 -12.639 20.943 1.00 97.44 543 PHE A O 1
ATOM 4125 N N . GLY A 1 544 ? -18.107 -13.823 22.703 1.00 96.06 544 GLY A N 1
ATOM 4126 C CA . GLY A 1 544 ? -17.612 -14.949 21.896 1.00 96.06 544 GLY A CA 1
ATOM 4127 C C . GLY A 1 544 ? -16.334 -14.569 21.140 1.00 96.06 544 GLY A C 1
ATOM 4128 O O . GLY A 1 544 ? -15.440 -13.950 21.712 1.00 96.06 544 GLY A O 1
ATOM 4129 N N . ASN A 1 545 ? -16.260 -14.865 19.841 1.00 98.06 545 ASN A N 1
ATOM 4130 C CA . ASN A 1 545 ? -15.124 -14.498 18.984 1.00 98.06 545 ASN A CA 1
ATOM 4131 C C . ASN A 1 545 ? -15.093 -13.000 18.590 1.00 98.06 545 ASN A C 1
ATOM 4133 O O . ASN A 1 545 ? -14.276 -12.596 17.759 1.00 98.06 545 ASN A O 1
ATOM 4137 N N . VAL A 1 546 ? -15.949 -12.147 19.165 1.00 98.62 546 VAL A N 1
ATOM 4138 C CA . VAL A 1 546 ? -15.949 -10.694 18.923 1.00 98.62 546 VAL A CA 1
ATOM 4139 C C . VAL A 1 546 ? -15.564 -9.928 20.185 1.00 98.62 546 VAL A C 1
ATOM 4141 O O . VAL A 1 546 ? -16.270 -9.978 21.187 1.00 98.62 546 VAL A O 1
ATOM 4144 N N . PHE A 1 547 ? -14.484 -9.154 20.118 1.00 98.62 547 PHE A N 1
ATOM 4145 C CA . PHE A 1 547 ? -14.080 -8.220 21.168 1.00 98.62 547 PHE A CA 1
ATOM 4146 C C . PHE A 1 547 ? -14.490 -6.794 20.792 1.00 98.62 547 PHE A C 1
ATOM 4148 O O . PHE A 1 547 ? -14.281 -6.368 19.658 1.00 98.62 547 PHE A O 1
ATOM 4155 N N . VAL A 1 548 ? -15.045 -6.041 21.740 1.00 98.12 548 VAL A N 1
ATOM 4156 C CA . VAL A 1 548 ? -15.326 -4.604 21.615 1.00 98.12 548 VAL A CA 1
ATOM 4157 C C . VAL A 1 548 ? -14.437 -3.860 22.602 1.00 98.12 548 VAL A C 1
ATOM 4159 O O . VAL A 1 548 ? -14.711 -3.857 23.801 1.00 98.12 548 VAL A O 1
ATOM 4162 N N . GLY A 1 549 ? -13.377 -3.233 22.098 1.00 95.94 549 GLY A N 1
ATOM 4163 C CA . GLY A 1 549 ? -12.384 -2.511 22.887 1.00 95.94 549 GLY A CA 1
ATOM 4164 C C . GLY A 1 549 ? -12.516 -0.997 22.809 1.00 95.94 549 GLY A C 1
ATOM 4165 O O . GLY A 1 549 ? -12.842 -0.449 21.756 1.00 95.94 549 GLY A O 1
ATOM 4166 N N . LEU A 1 550 ? -12.192 -0.312 23.904 1.00 93.44 550 LEU A N 1
ATOM 4167 C CA . LEU A 1 550 ? -11.973 1.133 23.916 1.00 93.44 550 LEU A CA 1
ATOM 4168 C C . LEU A 1 550 ? -10.484 1.408 23.672 1.00 93.44 550 LEU A C 1
ATOM 4170 O O . LEU A 1 550 ? -9.631 0.972 24.446 1.00 93.44 550 LEU A O 1
ATOM 4174 N N . GLN A 1 551 ? -10.171 2.120 22.589 1.00 92.81 551 GLN A N 1
ATOM 4175 C CA . GLN A 1 551 ? -8.802 2.506 22.260 1.00 92.81 551 GLN A CA 1
ATOM 4176 C C . GLN A 1 551 ? -8.232 3.425 23.359 1.00 92.81 551 GLN A C 1
ATOM 4178 O O . GLN A 1 551 ? -8.871 4.428 23.684 1.00 92.81 551 GLN A O 1
ATOM 4183 N N . PRO A 1 552 ? -7.032 3.140 23.901 1.00 90.12 552 PRO A N 1
ATOM 4184 C CA . PRO A 1 552 ? -6.368 4.027 24.851 1.00 90.12 552 PRO A CA 1
ATOM 4185 C C . PRO A 1 552 ? -6.129 5.430 24.284 1.00 90.12 552 PRO A C 1
ATOM 4187 O O . PRO A 1 552 ? -5.922 5.605 23.081 1.00 90.12 552 PRO A O 1
ATOM 4190 N N . ALA A 1 553 ? -6.080 6.435 25.155 1.00 79.38 553 ALA A N 1
ATOM 4191 C CA . ALA A 1 553 ? -5.722 7.792 24.751 1.00 79.38 553 ALA A CA 1
ATOM 4192 C C . ALA A 1 553 ? -4.237 7.905 24.341 1.00 79.38 553 ALA A C 1
ATOM 4194 O O . ALA A 1 553 ? -3.370 7.173 24.827 1.00 79.38 553 ALA A O 1
ATOM 4195 N N . PHE A 1 554 ? -3.920 8.906 23.510 1.00 70.69 554 PHE A N 1
ATOM 4196 C CA . PHE A 1 554 ? -2.548 9.243 23.088 1.00 70.69 554 PHE A CA 1
ATOM 4197 C C . PHE A 1 554 ? -1.583 9.582 24.242 1.00 70.69 554 PHE A C 1
ATOM 4199 O O . PHE A 1 554 ? -0.372 9.622 24.038 1.00 70.69 554 PHE A O 1
ATOM 4206 N N . GLY A 1 555 ? -2.110 9.894 25.432 1.00 66.69 555 GLY A N 1
ATOM 4207 C CA . GLY A 1 555 ? -1.348 10.361 26.594 1.00 66.69 555 GLY A CA 1
ATOM 4208 C C . GLY A 1 555 ? -1.003 11.859 26.588 1.00 66.69 555 GLY A C 1
ATOM 4209 O O . GLY A 1 555 ? -0.398 12.334 27.544 1.00 66.69 555 GLY A O 1
ATOM 4210 N N . TYR A 1 556 ? -1.400 12.606 25.552 1.00 64.50 556 TYR A N 1
ATOM 4211 C CA . TYR A 1 556 ? -1.268 14.065 25.466 1.00 64.50 556 TYR A CA 1
ATOM 4212 C C . TYR A 1 556 ? -2.616 14.716 25.156 1.00 64.50 556 TYR A C 1
ATOM 4214 O O . TYR A 1 556 ? -3.411 14.177 24.388 1.00 64.50 556 TYR A O 1
ATOM 4222 N N . GLU A 1 557 ? -2.854 15.891 25.738 1.00 59.84 557 GLU A N 1
ATOM 4223 C CA . GLU A 1 557 ? -4.083 16.662 25.541 1.00 59.84 557 GLU A CA 1
ATOM 4224 C C . GLU A 1 557 ? -3.992 17.557 24.295 1.00 59.84 557 GLU A C 1
ATOM 4226 O O . GLU A 1 557 ? -2.996 18.258 24.094 1.00 59.84 557 GLU A O 1
ATOM 4231 N N . GLY A 1 558 ? -5.053 17.586 23.482 1.00 60.72 558 GLY A N 1
ATOM 4232 C CA . GLY A 1 558 ? -5.199 18.528 22.370 1.00 60.72 558 GLY A CA 1
ATOM 4233 C C . GLY A 1 558 ? -5.560 17.889 21.028 1.00 60.72 558 GLY A C 1
ATOM 4234 O O . GLY A 1 558 ? -6.185 16.835 20.961 1.00 60.72 558 GLY A O 1
ATOM 4235 N N . ASP A 1 559 ? -5.198 18.588 19.951 1.00 58.88 559 ASP A N 1
ATOM 4236 C CA . ASP A 1 559 ? -5.517 18.227 18.566 1.00 58.88 559 ASP A CA 1
ATOM 4237 C C . ASP A 1 559 ? -4.613 17.082 18.049 1.00 58.88 559 ASP A C 1
ATOM 4239 O O . ASP A 1 559 ? -3.398 17.292 17.920 1.00 58.88 559 ASP A O 1
ATOM 4243 N N . PRO A 1 560 ? -5.168 15.899 17.705 1.00 63.88 560 PRO A N 1
ATOM 4244 C CA . PRO A 1 560 ? -4.387 14.763 17.215 1.00 63.88 560 PRO A CA 1
ATOM 4245 C C . PRO A 1 560 ? -3.681 15.041 15.881 1.00 63.88 560 PRO A C 1
ATOM 4247 O O . PRO A 1 560 ? -2.656 14.419 15.603 1.00 63.88 560 PRO A O 1
ATOM 4250 N N . MET A 1 561 ? -4.139 16.017 15.085 1.00 65.00 561 MET A N 1
ATOM 4251 C CA . MET A 1 561 ? -3.469 16.405 13.838 1.00 65.00 561 MET A CA 1
ATOM 4252 C C . MET A 1 561 ? -2.049 16.935 14.066 1.00 65.00 561 MET A C 1
ATOM 4254 O O . MET A 1 561 ? -1.230 16.875 13.149 1.00 65.00 561 MET A O 1
ATOM 4258 N N . ARG A 1 562 ? -1.714 17.415 15.274 1.00 66.38 562 ARG A N 1
ATOM 4259 C CA . ARG A 1 562 ? -0.336 17.808 15.612 1.00 66.38 562 ARG A CA 1
ATOM 4260 C C . ARG A 1 562 ? 0.624 16.620 15.565 1.00 66.38 562 ARG A C 1
ATOM 4262 O O . ARG A 1 562 ? 1.723 16.758 15.035 1.00 66.38 562 ARG A O 1
ATOM 4269 N N . LEU A 1 563 ? 0.193 15.442 16.024 1.00 67.56 563 LEU A N 1
ATOM 4270 C CA . LEU A 1 563 ? 1.028 14.235 16.118 1.00 67.56 563 LEU A CA 1
ATOM 4271 C C . LEU A 1 563 ? 1.509 13.713 14.754 1.00 67.56 563 LEU A C 1
ATOM 4273 O O . LEU A 1 563 ? 2.536 13.038 14.687 1.00 67.56 563 LEU A O 1
ATOM 4277 N N . LEU A 1 564 ? 0.843 14.100 13.658 1.00 64.00 564 LEU A N 1
ATOM 4278 C CA . LEU A 1 564 ? 1.301 13.835 12.289 1.00 64.00 564 LEU A CA 1
ATOM 4279 C C . LEU A 1 564 ? 2.660 14.476 11.961 1.00 64.00 564 LEU A C 1
ATOM 4281 O O . LEU A 1 564 ? 3.330 14.020 11.033 1.00 64.00 564 LEU A O 1
ATOM 4285 N N . PHE A 1 565 ? 3.044 15.540 12.674 1.00 67.94 565 PHE A N 1
ATOM 4286 C CA . PHE A 1 565 ? 4.236 16.342 12.389 1.00 67.94 565 PHE A CA 1
ATOM 4287 C C . PHE A 1 565 ? 5.338 16.208 13.448 1.00 67.94 565 PHE A C 1
ATOM 4289 O O . PHE A 1 565 ? 6.491 16.539 13.155 1.00 67.94 565 PHE A O 1
ATOM 4296 N N . GLU A 1 566 ? 5.020 15.695 14.641 1.00 69.25 566 GLU A N 1
ATOM 4297 C CA . GLU A 1 566 ? 5.987 15.617 15.737 1.00 69.25 566 GLU A CA 1
ATOM 4298 C C . GLU A 1 566 ? 6.985 14.464 15.581 1.00 69.25 566 GLU A C 1
ATOM 4300 O O . GLU A 1 566 ? 6.675 13.360 15.127 1.00 69.25 566 GLU A O 1
ATOM 4305 N N . ARG A 1 567 ? 8.231 14.736 15.982 1.00 65.88 567 ARG A N 1
ATOM 4306 C CA . ARG A 1 567 ? 9.362 13.804 15.910 1.00 65.88 567 ARG A CA 1
ATOM 4307 C C . ARG A 1 567 ? 9.739 13.316 17.305 1.00 65.88 567 ARG A C 1
ATOM 4309 O O . ARG A 1 567 ? 9.681 14.080 18.260 1.00 65.88 567 ARG A O 1
ATOM 4316 N N . GLY A 1 568 ? 10.173 12.059 17.405 1.00 67.56 568 GLY A N 1
ATOM 4317 C CA . GLY A 1 568 ? 10.606 11.451 18.673 1.00 67.56 568 GLY A CA 1
ATOM 4318 C C . GLY A 1 568 ? 9.470 11.011 19.604 1.00 67.56 568 GLY A C 1
ATOM 4319 O O . GLY A 1 568 ? 9.741 10.534 20.696 1.00 67.56 568 GLY A O 1
ATOM 4320 N N . PHE A 1 569 ? 8.213 11.137 19.178 1.00 81.94 569 PHE A N 1
ATOM 4321 C CA . PHE A 1 569 ? 7.048 10.716 19.953 1.00 81.94 569 PHE A CA 1
ATOM 4322 C C . PHE A 1 569 ? 6.759 9.213 19.770 1.00 81.94 569 PHE A C 1
ATOM 4324 O O . PHE A 1 569 ? 6.927 8.663 18.677 1.00 81.94 569 PHE A O 1
ATOM 4331 N N . ALA A 1 570 ? 6.284 8.562 20.834 1.00 89.75 570 ALA A N 1
ATOM 4332 C CA . ALA A 1 570 ? 5.934 7.141 20.888 1.00 89.75 570 ALA A CA 1
ATOM 4333 C C . ALA A 1 570 ? 4.548 6.932 21.541 1.00 89.75 570 ALA A C 1
ATOM 4335 O O . ALA A 1 570 ? 4.138 7.769 22.347 1.00 89.75 570 ALA A O 1
ATOM 4336 N N . PRO A 1 571 ? 3.814 5.841 21.238 1.00 92.06 571 PRO A N 1
ATOM 4337 C CA . PRO A 1 571 ? 2.599 5.464 21.965 1.00 92.06 571 PRO A CA 1
ATOM 4338 C C . PRO A 1 571 ? 2.888 5.239 23.447 1.00 92.06 571 PRO A C 1
ATOM 4340 O O . PRO A 1 571 ? 3.993 4.840 23.808 1.00 92.06 571 PRO A O 1
ATOM 4343 N N . THR A 1 572 ? 1.876 5.424 24.295 1.00 93.38 572 THR A N 1
ATOM 4344 C CA . THR A 1 572 ? 1.928 4.954 25.687 1.00 93.38 572 THR A CA 1
ATOM 4345 C C . THR A 1 572 ? 2.048 3.426 25.727 1.00 93.38 572 THR A C 1
ATOM 4347 O O . THR A 1 572 ? 1.649 2.736 24.783 1.00 93.38 572 THR A O 1
ATOM 4350 N N . HIS A 1 573 ? 2.535 2.875 26.845 1.00 95.88 573 HIS A N 1
ATOM 4351 C CA . HIS A 1 573 ? 2.554 1.421 27.071 1.00 95.88 573 HIS A CA 1
ATOM 4352 C C . HIS A 1 573 ? 1.172 0.792 26.847 1.00 95.88 573 HIS A C 1
ATOM 4354 O O . HIS A 1 573 ? 1.064 -0.168 26.091 1.00 95.88 573 HIS A O 1
ATOM 4360 N N . ALA A 1 574 ? 0.108 1.378 27.410 1.00 95.44 574 ALA A N 1
ATOM 4361 C CA . ALA A 1 574 ? -1.266 0.907 27.219 1.00 95.44 574 ALA A CA 1
ATOM 4362 C C . ALA A 1 574 ? -1.701 0.911 25.742 1.00 95.44 574 ALA A C 1
ATOM 4364 O O . ALA A 1 574 ? -2.267 -0.073 25.269 1.00 95.44 574 ALA A O 1
ATOM 4365 N N . PHE A 1 575 ? -1.389 1.971 24.986 1.00 95.25 575 PHE A N 1
ATOM 4366 C CA . PHE A 1 575 ? -1.719 2.058 23.559 1.00 95.25 575 PHE A CA 1
ATOM 4367 C C . PHE A 1 575 ? -0.988 1.000 22.725 1.00 95.25 575 PHE A C 1
ATOM 4369 O O . PHE A 1 575 ? -1.586 0.363 21.858 1.00 95.25 575 PHE A O 1
ATOM 4376 N N . ALA A 1 576 ? 0.301 0.779 23.001 1.00 96.06 576 ALA A N 1
ATOM 4377 C CA . ALA A 1 576 ? 1.076 -0.261 22.336 1.00 96.06 576 ALA A CA 1
ATOM 4378 C C . ALA A 1 576 ? 0.551 -1.665 22.679 1.00 96.06 576 ALA A C 1
ATOM 4380 O O . ALA A 1 576 ? 0.351 -2.482 21.778 1.00 96.06 576 ALA A O 1
ATOM 4381 N N . GLN A 1 577 ? 0.262 -1.929 23.960 1.00 97.44 577 GLN A N 1
ATOM 4382 C CA . GLN A 1 577 ? -0.276 -3.218 24.390 1.00 97.44 577 GLN A CA 1
ATOM 4383 C C . GLN A 1 577 ? -1.685 -3.490 23.880 1.00 97.44 577 GLN A C 1
ATOM 4385 O O . GLN A 1 577 ? -1.979 -4.643 23.609 1.00 97.44 577 GLN A O 1
ATOM 4390 N N . PHE A 1 578 ? -2.537 -2.484 23.675 1.00 97.44 578 PHE A N 1
ATOM 4391 C CA . PHE A 1 578 ? -3.860 -2.691 23.077 1.00 97.44 578 PHE A CA 1
ATOM 4392 C C . PHE A 1 578 ? -3.763 -3.395 21.714 1.00 97.44 578 PHE A C 1
ATOM 4394 O O . PHE A 1 578 ? -4.379 -4.440 21.504 1.00 97.44 578 PHE A O 1
ATOM 4401 N N . TYR A 1 579 ? -2.908 -2.894 20.818 1.00 97.56 579 TYR A N 1
ATOM 4402 C CA . TYR A 1 579 ? -2.704 -3.505 19.502 1.00 97.56 579 TYR A CA 1
ATOM 4403 C C . TYR A 1 579 ? -1.881 -4.801 19.547 1.00 97.56 579 TYR A C 1
ATOM 4405 O O . TYR A 1 579 ? -2.202 -5.753 18.833 1.00 97.56 579 TYR A O 1
ATOM 4413 N N . LEU A 1 580 ? -0.857 -4.887 20.406 1.00 97.25 580 LEU A N 1
ATOM 4414 C CA . LEU A 1 580 ? -0.078 -6.121 20.569 1.00 97.25 580 LEU A CA 1
ATOM 4415 C C . LEU A 1 580 ? -0.918 -7.258 21.173 1.00 97.25 580 LEU A C 1
ATOM 4417 O O . LEU A 1 580 ? -0.817 -8.393 20.710 1.00 97.25 580 LEU A O 1
ATOM 4421 N N . TRP A 1 581 ? -1.788 -6.972 22.143 1.00 97.81 581 TRP A N 1
ATOM 4422 C CA . TRP A 1 581 ? -2.725 -7.929 22.738 1.00 97.81 581 TRP A CA 1
ATOM 4423 C C . TRP A 1 581 ? -3.771 -8.393 21.720 1.00 97.81 581 TRP A C 1
ATOM 4425 O O . TRP A 1 581 ? -3.953 -9.602 21.557 1.00 97.81 581 TRP A O 1
ATOM 4435 N N . LEU A 1 582 ? -4.370 -7.464 20.959 1.00 98.12 582 LEU A N 1
ATOM 4436 C CA . LEU A 1 582 ? -5.280 -7.790 19.852 1.00 98.12 582 LEU A CA 1
ATOM 4437 C C . LEU A 1 582 ? -4.636 -8.758 18.852 1.00 98.12 582 LEU A C 1
ATOM 4439 O O . LEU A 1 582 ? -5.266 -9.731 18.438 1.00 98.12 582 LEU A O 1
ATOM 4443 N N . LYS A 1 583 ? -3.366 -8.527 18.503 1.00 97.06 583 LYS A N 1
ATOM 4444 C CA . LYS A 1 583 ? -2.611 -9.361 17.564 1.00 97.06 583 LYS A CA 1
ATOM 4445 C C . LYS A 1 583 ? -2.182 -10.716 18.139 1.00 97.06 583 LYS A C 1
ATOM 4447 O O . LYS A 1 583 ? -2.236 -11.715 17.430 1.00 97.06 583 LYS A O 1
ATOM 4452 N N . THR A 1 584 ? -1.695 -10.755 19.380 1.00 95.69 584 THR A N 1
ATOM 4453 C CA . THR A 1 584 ? -0.937 -11.911 19.910 1.00 95.69 584 THR A CA 1
ATOM 4454 C C . THR A 1 584 ? -1.691 -12.756 20.933 1.00 95.69 584 THR A C 1
ATOM 4456 O O . THR A 1 584 ? -1.415 -13.949 21.029 1.00 95.69 584 THR A O 1
ATOM 4459 N N . ARG A 1 585 ? -2.634 -12.170 21.683 1.00 96.06 585 ARG A N 1
ATOM 4460 C CA . ARG A 1 585 ? -3.401 -12.847 22.744 1.00 96.06 585 ARG A CA 1
ATOM 4461 C C . ARG A 1 585 ? -4.841 -13.108 22.306 1.00 96.06 585 ARG A C 1
ATOM 4463 O O . ARG A 1 585 ? -5.258 -14.259 22.295 1.00 96.06 585 ARG A O 1
ATOM 4470 N N . PHE A 1 586 ? -5.559 -12.077 21.856 1.00 97.81 586 PHE A N 1
ATOM 4471 C CA . PHE A 1 586 ? -6.888 -12.243 21.252 1.00 97.81 586 PHE A CA 1
ATOM 4472 C C . PHE A 1 586 ? -6.805 -12.862 19.844 1.00 97.81 586 PHE A C 1
ATOM 4474 O O . PHE A 1 586 ? -7.643 -13.679 19.472 1.00 97.81 586 PHE A O 1
ATOM 4481 N N . GLN A 1 587 ? -5.741 -12.556 19.092 1.00 97.38 587 GLN A N 1
ATOM 4482 C CA . GLN A 1 587 ? -5.472 -13.070 17.739 1.00 97.38 587 GLN A CA 1
ATOM 4483 C C . GLN A 1 587 ? -6.541 -12.655 16.708 1.00 97.38 587 GLN A C 1
ATOM 4485 O O . GLN A 1 587 ? -7.065 -13.487 15.973 1.00 97.38 587 GLN A O 1
ATOM 4490 N N . ALA A 1 588 ? -6.858 -11.357 16.644 1.00 98.31 588 ALA A N 1
ATOM 4491 C CA . ALA A 1 588 ? -7.828 -10.806 15.696 1.00 98.31 588 ALA A CA 1
ATOM 4492 C C . ALA A 1 588 ? -7.482 -11.147 14.231 1.00 98.31 588 ALA A C 1
ATOM 4494 O O . ALA A 1 588 ? -6.398 -10.823 13.734 1.00 98.31 588 ALA A O 1
ATOM 4495 N N . ASP A 1 589 ? -8.436 -11.751 13.521 1.00 98.38 589 ASP A N 1
ATOM 4496 C CA . ASP A 1 589 ? -8.396 -11.995 12.073 1.00 98.38 589 ASP A CA 1
ATOM 4497 C C . ASP A 1 589 ? -8.741 -10.759 11.255 1.00 98.38 589 ASP A C 1
ATOM 4499 O O . ASP A 1 589 ? -8.295 -10.618 10.117 1.00 98.38 589 ASP A O 1
ATOM 4503 N N . VAL A 1 590 ? -9.492 -9.839 11.853 1.00 98.25 590 VAL A N 1
ATOM 4504 C CA . VAL A 1 590 ? -9.764 -8.515 11.306 1.00 98.25 590 VAL A CA 1
ATOM 4505 C C . VAL A 1 590 ? -10.019 -7.532 12.444 1.00 98.25 590 VAL A C 1
ATOM 4507 O O . VAL A 1 590 ? -10.677 -7.862 13.435 1.00 98.25 590 VAL A O 1
ATOM 4510 N N . LEU A 1 591 ? -9.508 -6.312 12.291 1.00 98.12 591 LEU A N 1
ATOM 4511 C CA . LEU A 1 591 ? -9.893 -5.174 13.112 1.00 98.12 591 LEU A CA 1
ATOM 4512 C C . LEU A 1 591 ? -10.960 -4.345 12.398 1.00 98.12 591 LEU A C 1
ATOM 4514 O O . LEU A 1 591 ? -10.861 -4.095 11.197 1.00 98.12 591 LEU A O 1
ATOM 4518 N N . LEU A 1 592 ? -11.958 -3.895 13.153 1.00 97.25 592 LEU A N 1
ATOM 4519 C CA . LEU A 1 592 ? -12.966 -2.942 12.709 1.00 97.25 592 LEU A CA 1
ATOM 4520 C C . LEU A 1 592 ? -12.895 -1.690 13.579 1.00 97.25 592 LEU A C 1
ATOM 4522 O O . LEU A 1 592 ? -13.383 -1.672 14.706 1.00 97.25 592 LEU A O 1
ATOM 4526 N N . HIS A 1 593 ? -12.318 -0.627 13.040 1.00 95.62 593 HIS A N 1
ATOM 4527 C CA . HIS A 1 593 ? -12.315 0.679 13.680 1.00 95.62 593 HIS A CA 1
ATOM 4528 C C . HIS A 1 593 ? -13.649 1.402 13.408 1.00 95.62 593 HIS A C 1
ATOM 4530 O O . HIS A 1 593 ? -14.090 1.521 12.258 1.00 95.62 593 HIS A O 1
ATOM 4536 N N . PHE A 1 594 ? -14.330 1.839 14.472 1.00 92.50 594 PHE A N 1
ATOM 4537 C CA . PHE A 1 594 ? -15.753 2.191 14.431 1.00 92.50 594 PHE A CA 1
ATOM 4538 C C . PHE A 1 594 ? -15.995 3.701 14.615 1.00 92.50 594 PHE A C 1
ATOM 4540 O O . PHE A 1 594 ? -16.201 4.191 15.725 1.00 92.50 594 PHE A O 1
ATOM 4547 N N . GLY A 1 595 ? -16.003 4.438 13.501 1.00 84.00 595 GLY A N 1
ATOM 4548 C CA . GLY A 1 595 ? -16.151 5.897 13.457 1.00 84.00 595 GLY A CA 1
ATOM 4549 C C . GLY A 1 595 ? -14.891 6.584 12.923 1.00 84.00 595 GLY A C 1
ATOM 4550 O O . GLY A 1 595 ? -13.947 5.918 12.513 1.00 84.00 595 GLY A O 1
ATOM 4551 N N . MET A 1 596 ? -14.868 7.919 12.928 1.00 80.06 596 MET A N 1
ATOM 4552 C CA . MET A 1 596 ? -13.693 8.707 12.519 1.00 80.06 596 MET A CA 1
ATOM 4553 C C . MET A 1 596 ? -12.858 9.193 13.713 1.00 80.06 596 MET A C 1
ATOM 4555 O O . MET A 1 596 ? -13.322 9.146 14.852 1.00 80.06 596 MET A O 1
ATOM 4559 N N . HIS A 1 597 ? -11.659 9.711 13.422 1.00 77.00 597 HIS A N 1
ATOM 4560 C CA . HIS A 1 597 ? -10.676 10.219 14.391 1.00 77.00 597 HIS A CA 1
ATOM 4561 C C . HIS A 1 597 ? -10.053 9.154 15.316 1.00 77.00 597 HIS A C 1
ATOM 4563 O O . HIS A 1 597 ? -9.742 9.446 16.473 1.00 77.00 597 HIS A O 1
ATOM 4569 N N . GLY A 1 598 ? -9.839 7.927 14.833 1.00 79.50 598 GLY A N 1
ATOM 4570 C CA . GLY A 1 598 ? -9.095 6.945 15.617 1.00 79.50 598 GLY A CA 1
ATOM 4571 C C . GLY A 1 598 ? -7.624 7.326 15.730 1.00 79.50 598 GLY A C 1
ATOM 4572 O O . GLY A 1 598 ? -7.019 7.858 14.804 1.00 79.50 598 GLY A O 1
ATOM 4573 N N . ALA A 1 599 ? -7.019 7.063 16.884 1.00 83.62 599 ALA A N 1
ATOM 4574 C CA . ALA A 1 599 ? -5.694 7.594 17.183 1.00 83.62 599 ALA A CA 1
ATOM 4575 C C . ALA A 1 599 ? -4.575 7.012 16.298 1.00 83.62 599 ALA A C 1
ATOM 4577 O O . ALA A 1 599 ? -3.581 7.681 16.008 1.00 83.62 599 ALA A O 1
ATOM 4578 N N . LEU A 1 600 ? -4.745 5.764 15.854 1.00 90.12 600 LEU A N 1
ATOM 4579 C CA . LEU A 1 600 ? -3.725 4.969 15.180 1.00 90.12 600 LEU A CA 1
ATOM 4580 C C . LEU A 1 600 ? -3.213 5.611 13.884 1.00 90.12 600 LEU A C 1
ATOM 4582 O O . LEU A 1 600 ? -2.003 5.633 13.670 1.00 90.12 600 LEU A O 1
ATOM 4586 N N . GLU A 1 601 ? -4.087 6.140 13.023 1.00 89.81 601 GLU A N 1
ATOM 4587 C CA . GLU A 1 601 ? -3.649 6.778 11.778 1.00 89.81 601 GLU A CA 1
ATOM 4588 C C . GLU A 1 601 ? -2.869 8.083 12.005 1.00 89.81 601 GLU A C 1
ATOM 4590 O O . GLU A 1 601 ? -2.023 8.419 11.177 1.00 89.81 601 GLU A O 1
ATOM 4595 N N . PHE A 1 602 ? -3.063 8.777 13.131 1.00 88.62 602 PHE A N 1
ATOM 4596 C CA . PHE A 1 602 ? -2.342 10.016 13.458 1.00 88.62 602 PHE A CA 1
ATOM 4597 C C . PHE A 1 602 ? -1.016 9.782 14.197 1.00 88.62 602 PHE A C 1
ATOM 4599 O O . PHE A 1 602 ? -0.208 10.705 14.296 1.00 88.62 602 PHE A O 1
ATOM 4606 N N . MET A 1 603 ? -0.752 8.556 14.669 1.00 89.25 603 MET A N 1
ATOM 4607 C CA . MET A 1 603 ? 0.500 8.201 15.349 1.00 89.25 603 MET A CA 1
ATOM 4608 C C . MET A 1 603 ? 1.737 8.515 14.485 1.00 89.25 603 MET A C 1
ATOM 4610 O O . MET A 1 603 ? 1.671 8.319 13.268 1.00 89.25 603 MET A O 1
ATOM 4614 N N . PRO A 1 604 ? 2.880 8.947 15.060 1.00 89.62 604 PRO A N 1
ATOM 4615 C CA . PRO A 1 604 ? 4.000 9.495 14.292 1.00 89.62 604 PRO A CA 1
ATOM 4616 C C . PRO A 1 604 ? 4.574 8.544 13.236 1.00 89.62 604 PRO A C 1
ATOM 4618 O O . PRO A 1 604 ? 4.713 7.333 13.441 1.00 89.62 604 PRO A O 1
ATOM 4621 N N . GLY A 1 605 ? 4.933 9.115 12.087 1.00 91.25 605 GLY A N 1
ATOM 4622 C CA . GLY A 1 605 ? 5.413 8.377 10.921 1.00 91.25 605 GLY A CA 1
ATOM 4623 C C . GLY A 1 605 ? 5.129 9.098 9.603 1.00 91.25 605 GLY A C 1
ATOM 4624 O O . GLY A 1 605 ? 4.462 10.136 9.571 1.00 91.25 605 GLY A O 1
ATOM 4625 N N . LYS A 1 606 ? 5.629 8.513 8.509 1.00 92.25 606 LYS A N 1
ATOM 4626 C CA . LYS A 1 606 ? 5.528 9.027 7.131 1.00 92.25 606 LYS A CA 1
ATOM 4627 C C . LYS A 1 606 ? 4.072 9.267 6.713 1.00 92.25 606 LYS A C 1
ATOM 4629 O O . LYS A 1 606 ? 3.182 8.505 7.082 1.00 92.25 606 LYS A O 1
ATOM 4634 N N . GLN A 1 607 ? 3.820 10.319 5.934 1.00 89.50 607 GLN A N 1
ATOM 4635 C CA . GLN A 1 607 ? 2.478 10.686 5.456 1.00 89.50 607 GLN A CA 1
ATOM 4636 C C . GLN A 1 607 ? 1.907 9.661 4.467 1.00 89.50 607 GLN A C 1
ATOM 4638 O O . GLN A 1 607 ? 0.729 9.323 4.564 1.00 89.50 607 GLN A O 1
ATOM 4643 N N . ALA A 1 608 ? 2.744 9.138 3.568 1.00 92.19 608 ALA A N 1
ATOM 4644 C CA . ALA A 1 608 ? 2.406 8.059 2.642 1.00 92.19 608 ALA A CA 1
ATOM 4645 C C . ALA A 1 608 ? 3.607 7.119 2.436 1.00 92.19 608 ALA A C 1
ATOM 4647 O O . ALA A 1 608 ? 4.759 7.540 2.554 1.00 92.19 608 ALA A O 1
ATOM 4648 N N . GLY A 1 609 ? 3.341 5.844 2.135 1.00 94.06 609 GLY A N 1
ATOM 4649 C CA . GLY A 1 609 ? 4.369 4.799 2.042 1.00 94.06 609 GLY A CA 1
ATOM 4650 C C . GLY A 1 609 ? 5.095 4.574 3.375 1.00 94.06 609 GLY A C 1
ATOM 4651 O O . GLY A 1 609 ? 6.290 4.874 3.469 1.00 94.06 609 GLY A O 1
ATOM 4652 N N . PRO A 1 610 ? 4.397 4.106 4.428 1.00 94.62 610 PRO A N 1
ATOM 4653 C CA . PRO A 1 610 ? 4.995 3.903 5.740 1.00 94.62 610 PRO A CA 1
ATOM 4654 C C . PRO A 1 610 ? 6.073 2.804 5.725 1.00 94.62 610 PRO A C 1
ATOM 4656 O O . PRO A 1 610 ? 5.965 1.784 5.042 1.00 94.62 610 PRO A O 1
ATOM 4659 N N . GLY A 1 611 ? 7.132 3.034 6.500 1.00 93.62 611 GLY A N 1
ATOM 4660 C CA . GLY A 1 611 ? 8.235 2.093 6.726 1.00 93.62 611 GLY A CA 1
ATOM 4661 C C . GLY A 1 611 ? 8.238 1.542 8.158 1.00 93.62 611 GLY A C 1
ATOM 4662 O O . GLY A 1 611 ? 7.445 2.003 8.981 1.00 93.62 611 GLY A O 1
ATOM 4663 N N . PRO A 1 612 ? 9.174 0.645 8.512 1.00 92.94 612 PRO A N 1
ATOM 4664 C CA . PRO A 1 612 ? 9.183 -0.058 9.805 1.00 92.94 612 PRO A CA 1
ATOM 4665 C C . PRO A 1 612 ? 9.440 0.835 11.027 1.00 92.94 612 PRO A C 1
ATOM 4667 O O . PRO A 1 612 ? 9.277 0.395 12.164 1.00 92.94 612 PRO A O 1
ATOM 4670 N N . ALA A 1 613 ? 9.842 2.092 10.821 1.00 91.88 613 ALA A N 1
ATOM 4671 C CA . ALA A 1 613 ? 9.947 3.106 11.870 1.00 91.88 613 ALA A CA 1
ATOM 4672 C C . ALA A 1 613 ? 8.617 3.837 12.164 1.00 91.88 613 ALA A C 1
ATOM 4674 O O . ALA A 1 613 ? 8.554 4.640 13.087 1.00 91.88 613 ALA A O 1
ATOM 4675 N N . CYS A 1 614 ? 7.556 3.609 11.381 1.00 94.06 614 CYS A N 1
ATOM 4676 C CA . CYS A 1 614 ? 6.279 4.311 11.532 1.00 94.06 614 CYS A CA 1
ATOM 4677 C C . CYS A 1 614 ? 5.375 3.582 12.534 1.00 94.06 614 CYS A C 1
ATOM 4679 O O . CYS A 1 614 ? 5.067 2.405 12.348 1.00 94.06 614 CYS A O 1
ATOM 4681 N N . TRP A 1 615 ? 4.884 4.284 13.556 1.00 94.25 615 TRP A N 1
ATOM 4682 C CA . TRP A 1 615 ? 3.989 3.702 14.562 1.00 94.25 615 TRP A CA 1
ATOM 4683 C C . TRP A 1 615 ? 2.681 3.111 14.007 1.00 94.25 615 TRP A C 1
ATOM 4685 O O . TRP A 1 615 ? 2.328 2.020 14.453 1.00 94.25 615 TRP A O 1
ATOM 4695 N N . PRO A 1 616 ? 1.996 3.730 13.020 1.00 94.19 616 PRO A N 1
ATOM 4696 C CA . PRO A 1 616 ? 0.816 3.130 12.393 1.00 94.19 616 PRO A CA 1
ATOM 4697 C C . PRO A 1 616 ? 1.090 1.729 11.816 1.00 94.19 616 PRO A C 1
ATOM 4699 O O . PRO A 1 616 ? 0.325 0.799 12.058 1.00 94.19 616 PRO A O 1
ATOM 4702 N N . ASP A 1 617 ? 2.224 1.566 11.124 1.00 95.06 617 ASP A N 1
ATOM 4703 C CA . ASP A 1 617 ? 2.662 0.319 10.476 1.00 95.06 617 ASP A CA 1
ATOM 4704 C C . ASP A 1 617 ? 3.084 -0.746 11.494 1.00 95.06 617 ASP A C 1
ATOM 4706 O O . ASP A 1 617 ? 2.682 -1.902 11.384 1.00 95.06 617 ASP A O 1
ATOM 4710 N N . ARG A 1 618 ? 3.837 -0.331 12.521 1.00 94.56 618 ARG A N 1
ATOM 4711 C CA . ARG A 1 618 ? 4.264 -1.165 13.653 1.00 94.56 618 ARG A CA 1
ATOM 4712 C C . ARG A 1 618 ? 3.085 -1.773 14.413 1.00 94.56 618 ARG A C 1
ATOM 4714 O O . ARG A 1 618 ? 3.099 -2.967 14.701 1.00 94.56 618 ARG A O 1
ATOM 4721 N N . LEU A 1 619 ? 2.094 -0.946 14.750 1.00 95.44 619 LEU A N 1
ATOM 4722 C CA . LEU A 1 619 ? 0.984 -1.320 15.629 1.00 95.44 619 LEU A CA 1
ATOM 4723 C C . LEU A 1 619 ? -0.103 -2.119 14.900 1.00 95.44 619 LEU A C 1
ATOM 4725 O O . LEU A 1 619 ? -0.552 -3.130 15.434 1.00 95.44 619 LEU A O 1
ATOM 4729 N N . ILE A 1 620 ? -0.495 -1.730 13.677 1.00 95.12 620 ILE A N 1
ATOM 4730 C CA . ILE A 1 620 ? -1.432 -2.547 12.883 1.00 95.12 620 ILE A CA 1
ATOM 4731 C C . ILE A 1 620 ? -0.761 -3.839 12.389 1.00 95.12 620 ILE A C 1
ATOM 4733 O O . ILE A 1 620 ? -1.387 -4.898 12.336 1.00 95.12 620 ILE A O 1
ATOM 4737 N N . GLY A 1 621 ? 0.529 -3.755 12.041 1.00 95.31 621 GLY A N 1
ATOM 4738 C CA . GLY A 1 621 ? 1.303 -4.840 11.458 1.00 95.31 621 GLY A CA 1
ATOM 4739 C C . GLY A 1 621 ? 0.642 -5.408 10.203 1.00 95.31 621 GLY A C 1
ATOM 4740 O O . GLY A 1 621 ? 0.540 -4.748 9.166 1.00 95.31 621 GLY A O 1
ATOM 4741 N N . ASP A 1 622 ? 0.219 -6.660 10.329 1.00 96.19 622 ASP A N 1
ATOM 4742 C CA . ASP A 1 622 ? -0.368 -7.522 9.309 1.00 96.19 622 ASP A CA 1
ATOM 4743 C C . ASP A 1 622 ? -1.865 -7.797 9.514 1.00 96.19 622 ASP A C 1
ATOM 4745 O O . ASP A 1 622 ? -2.456 -8.522 8.716 1.00 96.19 622 ASP A O 1
ATOM 4749 N N . MET A 1 623 ? -2.488 -7.229 10.553 1.00 97.31 623 MET A N 1
ATOM 4750 C CA . MET A 1 623 ? -3.922 -7.387 10.799 1.00 97.31 623 MET A CA 1
ATOM 4751 C C . MET A 1 623 ? -4.734 -6.663 9.709 1.00 97.31 623 MET A C 1
ATOM 4753 O O . MET A 1 623 ? -4.557 -5.455 9.530 1.00 97.31 623 MET A O 1
ATOM 4757 N N . PRO A 1 624 ? -5.653 -7.353 9.004 1.00 97.69 624 PRO A N 1
ATOM 4758 C CA . PRO A 1 624 ? -6.618 -6.711 8.122 1.00 97.69 624 PRO A CA 1
ATOM 4759 C C . PRO A 1 624 ? -7.413 -5.645 8.879 1.00 97.69 624 PRO A C 1
ATOM 4761 O O . PRO A 1 624 ? -7.920 -5.900 9.971 1.00 97.69 624 PRO A O 1
ATOM 4764 N N . ASN A 1 625 ? -7.523 -4.453 8.300 1.00 97.00 625 ASN A N 1
ATOM 4765 C CA . ASN A 1 625 ? -8.119 -3.291 8.949 1.00 97.00 625 ASN A CA 1
ATOM 4766 C C . ASN A 1 625 ? -9.310 -2.775 8.134 1.00 97.00 625 ASN A C 1
ATOM 4768 O O . ASN A 1 625 ? -9.141 -2.347 6.994 1.00 97.00 625 ASN A O 1
ATOM 4772 N N . VAL A 1 626 ? -10.505 -2.795 8.717 1.00 97.19 626 VAL A N 1
ATOM 4773 C CA . VAL A 1 626 ? -11.729 -2.199 8.166 1.00 97.19 626 VAL A CA 1
ATOM 4774 C C . VAL A 1 626 ? -12.080 -0.966 8.997 1.00 97.19 626 VAL A C 1
ATOM 4776 O O . VAL A 1 626 ? -11.922 -0.966 10.215 1.00 97.19 626 VAL A O 1
ATOM 4779 N N . TYR A 1 627 ? -12.559 0.093 8.349 1.00 94.88 627 TYR A N 1
ATOM 4780 C CA . TYR A 1 627 ? -12.839 1.377 8.996 1.00 94.88 627 TYR A CA 1
ATOM 4781 C C . TYR A 1 627 ? -14.205 1.909 8.570 1.00 94.88 627 TYR A C 1
ATOM 4783 O O . TYR A 1 627 ? -14.467 2.016 7.370 1.00 94.88 627 TYR A O 1
ATOM 4791 N N . LEU A 1 628 ? -15.057 2.294 9.521 1.00 93.56 628 LEU A N 1
ATOM 4792 C CA . LEU A 1 628 ? -16.287 3.032 9.217 1.00 93.56 628 LEU A CA 1
ATOM 4793 C C . LEU A 1 628 ? -16.006 4.538 9.204 1.00 93.56 628 LEU A C 1
ATOM 4795 O O . LEU A 1 628 ? -15.669 5.096 10.240 1.00 93.56 628 LEU A O 1
ATOM 4799 N N . TYR A 1 629 ? -16.177 5.196 8.056 1.00 91.00 629 TYR A N 1
ATOM 4800 C CA . TYR A 1 629 ? -15.962 6.645 7.907 1.00 91.00 629 TYR A CA 1
ATOM 4801 C C . TYR A 1 629 ? -17.220 7.346 7.359 1.00 91.00 629 TYR A C 1
ATOM 4803 O O . TYR A 1 629 ? -17.904 6.783 6.500 1.00 91.00 629 TYR A O 1
ATOM 4811 N N . PRO A 1 630 ? -17.547 8.579 7.782 1.00 91.00 630 PRO A N 1
ATOM 4812 C CA . PRO A 1 630 ? -18.652 9.322 7.190 1.00 91.00 630 PRO A CA 1
ATOM 4813 C C . PRO A 1 630 ? -18.295 9.794 5.774 1.00 91.00 630 PRO A C 1
ATOM 4815 O O . PRO A 1 630 ? -17.180 10.246 5.502 1.00 91.00 630 PRO A O 1
ATOM 4818 N N . SER A 1 631 ? -19.263 9.738 4.858 1.00 91.56 631 SER A N 1
ATOM 4819 C CA . SER A 1 631 ? -19.066 10.035 3.429 1.00 91.56 631 SER A CA 1
ATOM 4820 C C . SER A 1 631 ? -18.609 11.469 3.117 1.00 91.56 631 SER A C 1
ATOM 4822 O O . SER A 1 631 ? -18.224 11.753 1.986 1.00 91.56 631 SER A O 1
ATOM 4824 N N . ASN A 1 632 ? -18.673 12.385 4.088 1.00 90.56 632 ASN A N 1
ATOM 4825 C CA . ASN A 1 632 ? -18.246 13.778 3.953 1.00 90.56 632 ASN A CA 1
ATOM 4826 C C . ASN A 1 632 ? -16.799 14.049 4.418 1.00 90.56 632 ASN A C 1
ATOM 4828 O O . ASN A 1 632 ? -16.346 15.178 4.243 1.00 90.56 632 ASN A O 1
ATOM 4832 N N . ASN A 1 633 ? -16.073 13.061 4.965 1.00 90.56 633 ASN A N 1
ATOM 4833 C CA . ASN A 1 633 ? -14.674 13.215 5.395 1.00 90.56 633 ASN A CA 1
ATOM 4834 C C . ASN A 1 633 ? -13.694 12.312 4.604 1.00 90.56 633 ASN A C 1
ATOM 4836 O O . ASN A 1 633 ? -13.068 11.410 5.168 1.00 90.56 633 ASN A O 1
ATOM 4840 N N . PRO A 1 634 ? -13.533 12.525 3.280 1.00 90.75 634 PRO A N 1
ATOM 4841 C CA . PRO A 1 634 ? -12.624 11.723 2.459 1.00 90.75 634 PRO A CA 1
ATOM 4842 C C . PRO A 1 634 ? -11.139 11.981 2.768 1.00 90.75 634 PRO A C 1
ATOM 4844 O O . PRO A 1 634 ? -10.302 11.120 2.501 1.00 90.75 634 PRO A O 1
ATOM 4847 N N . SER A 1 635 ? -10.795 13.149 3.322 1.00 88.88 635 SER A N 1
ATOM 4848 C CA . SER A 1 635 ? -9.419 13.535 3.659 1.00 88.88 635 SER A CA 1
ATOM 4849 C C . SER A 1 635 ? -8.804 12.639 4.731 1.00 88.88 635 SER A C 1
ATOM 4851 O O . SER A 1 635 ? -7.718 12.103 4.525 1.00 88.88 635 SER A O 1
ATOM 4853 N N . GLU A 1 636 ? -9.503 12.424 5.845 1.00 89.56 636 GLU A N 1
ATOM 4854 C CA . GLU A 1 636 ? -9.009 11.564 6.928 1.00 89.56 636 GLU A CA 1
ATOM 4855 C C . GLU A 1 636 ? -9.167 10.077 6.599 1.00 89.56 636 GLU A C 1
ATOM 4857 O O . GLU A 1 636 ? -8.254 9.294 6.856 1.00 89.56 636 GLU A O 1
ATOM 4862 N N . ALA A 1 637 ? -10.241 9.694 5.897 1.00 91.81 637 ALA A N 1
ATOM 4863 C CA . ALA A 1 637 ? -10.385 8.343 5.350 1.00 91.81 637 ALA A CA 1
ATOM 4864 C C . ALA A 1 637 ? -9.181 7.947 4.461 1.00 91.81 637 ALA A C 1
ATOM 4866 O O . ALA A 1 637 ? -8.744 6.795 4.462 1.00 91.81 637 ALA A O 1
ATOM 4867 N N . SER A 1 638 ? -8.599 8.914 3.740 1.00 92.56 638 SER A N 1
ATOM 4868 C CA . SER A 1 638 ? -7.368 8.717 2.961 1.00 92.56 638 SER A CA 1
ATOM 4869 C C . SER A 1 638 ? -6.118 8.569 3.842 1.00 92.56 638 SER A C 1
ATOM 4871 O O . SER A 1 638 ? -5.219 7.813 3.486 1.00 92.56 638 SER A O 1
ATOM 4873 N N . LEU A 1 639 ? -6.043 9.226 5.007 1.00 91.88 639 LEU A N 1
ATOM 4874 C CA . LEU A 1 639 ? -4.949 9.004 5.968 1.00 91.88 639 LEU A CA 1
ATOM 4875 C C . LEU A 1 639 ? -5.000 7.582 6.537 1.00 91.88 639 LEU A C 1
ATOM 4877 O O . LEU A 1 639 ? -3.975 6.899 6.540 1.00 91.88 639 LEU A O 1
ATOM 4881 N N . ALA A 1 640 ? -6.184 7.103 6.930 1.00 93.44 640 ALA A N 1
ATOM 4882 C CA . ALA A 1 640 ? -6.375 5.727 7.386 1.00 93.44 640 ALA A CA 1
ATOM 4883 C C . ALA A 1 640 ? -5.958 4.706 6.306 1.00 93.44 640 ALA A C 1
ATOM 4885 O O . ALA A 1 640 ? -5.133 3.828 6.565 1.00 93.44 640 ALA A O 1
ATOM 4886 N N . LYS A 1 641 ? -6.417 4.872 5.055 1.00 94.75 641 LYS A N 1
ATOM 4887 C CA . LYS A 1 641 ? -5.968 4.047 3.912 1.00 94.75 641 LYS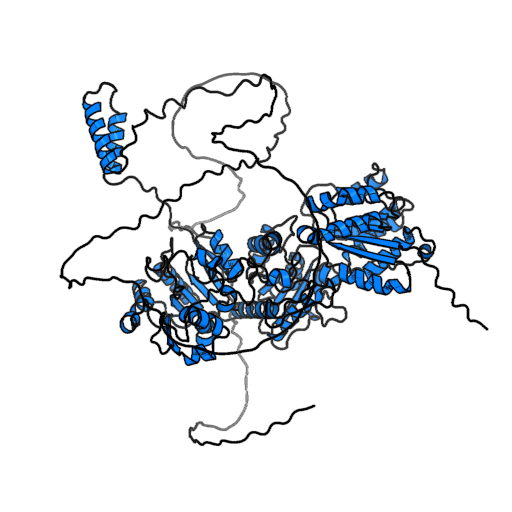 A CA 1
ATOM 4888 C C . LYS A 1 641 ? -4.444 3.980 3.790 1.00 94.75 641 LYS A C 1
ATOM 4890 O O . LYS A 1 641 ? -3.875 2.893 3.702 1.00 94.75 641 LYS A O 1
ATOM 4895 N N . ARG A 1 642 ? -3.784 5.142 3.799 1.00 94.75 642 ARG A N 1
ATOM 4896 C CA . ARG A 1 642 ? -2.360 5.291 3.451 1.00 94.75 642 ARG A CA 1
ATOM 4897 C C . ARG A 1 642 ? -1.390 4.988 4.588 1.00 94.75 642 ARG A C 1
ATOM 4899 O O . ARG A 1 642 ? -0.230 4.695 4.309 1.00 94.75 642 ARG A O 1
ATOM 4906 N N . ARG A 1 643 ? -1.837 5.068 5.847 1.00 94.38 643 ARG A N 1
ATOM 4907 C CA . ARG A 1 643 ? -0.995 4.866 7.041 1.00 94.38 643 ARG A CA 1
ATOM 4908 C C . ARG A 1 643 ? -1.289 3.558 7.779 1.00 94.38 643 ARG A C 1
ATOM 4910 O O . ARG A 1 643 ? -0.368 3.011 8.372 1.00 94.38 643 ARG A O 1
ATOM 4917 N N . THR A 1 644 ? -2.519 3.035 7.725 1.00 94.31 644 THR A N 1
ATOM 4918 C CA . THR A 1 644 ? -2.933 1.813 8.454 1.00 94.31 644 THR A CA 1
ATOM 4919 C C . THR A 1 644 ? -3.529 0.723 7.554 1.00 94.31 644 THR A C 1
ATOM 4921 O O . THR A 1 644 ? -4.114 -0.235 8.059 1.00 94.31 644 THR A O 1
ATOM 4924 N N . GLY A 1 645 ? -3.403 0.855 6.225 1.00 93.69 645 GLY A N 1
ATOM 4925 C CA . GLY A 1 645 ? -3.877 -0.133 5.245 1.00 93.69 645 GLY A CA 1
ATOM 4926 C C . GLY A 1 645 ? -5.401 -0.274 5.164 1.00 93.69 645 GLY A C 1
ATOM 4927 O O . GLY A 1 645 ? -5.898 -1.263 4.626 1.00 93.69 645 GLY A O 1
ATOM 4928 N N . ALA A 1 646 ? -6.143 0.691 5.712 1.00 95.06 646 ALA A N 1
ATOM 4929 C CA . ALA A 1 646 ? -7.562 0.549 6.004 1.00 95.06 646 ALA A CA 1
ATOM 4930 C C . ALA A 1 646 ? -8.469 0.379 4.771 1.00 95.06 646 ALA A C 1
ATOM 4932 O O . ALA A 1 646 ? -8.383 1.128 3.796 1.00 95.06 646 ALA A O 1
ATOM 4933 N N . VAL A 1 647 ? -9.436 -0.533 4.874 1.00 96.25 647 VAL A N 1
ATOM 4934 C CA . VAL A 1 647 ? -10.575 -0.662 3.958 1.00 96.25 647 VAL A CA 1
ATOM 4935 C C . VAL A 1 647 ? -11.723 0.199 4.487 1.00 96.25 647 VAL A C 1
ATOM 4937 O O . VAL A 1 647 ? -12.415 -0.174 5.433 1.00 96.25 647 VAL A O 1
ATOM 4940 N N . THR A 1 648 ? -11.911 1.385 3.906 1.00 94.69 648 THR A N 1
ATOM 4941 C CA . THR A 1 648 ? -12.914 2.353 4.380 1.00 94.69 648 THR A CA 1
ATOM 4942 C C . THR A 1 648 ? -14.301 2.045 3.817 1.00 94.69 648 THR A C 1
ATOM 4944 O O . THR A 1 648 ? -14.529 2.205 2.616 1.00 94.69 648 THR A O 1
ATOM 4947 N N . VAL A 1 649 ? -15.243 1.678 4.681 1.00 95.31 649 VAL A N 1
ATOM 4948 C CA . VAL A 1 649 ? -16.665 1.539 4.352 1.00 95.31 649 VAL A CA 1
ATOM 4949 C C . VAL A 1 649 ? -17.375 2.826 4.764 1.00 95.31 649 VAL A C 1
ATOM 4951 O O . VAL A 1 649 ? -17.316 3.239 5.922 1.00 95.31 649 VAL A O 1
ATOM 4954 N N . THR A 1 650 ? -18.027 3.494 3.813 1.00 93.56 650 THR A N 1
ATOM 4955 C CA . THR A 1 650 ? -18.662 4.791 4.079 1.00 93.56 650 THR A CA 1
ATOM 4956 C C . THR A 1 650 ? -20.067 4.650 4.652 1.00 93.56 650 THR A C 1
ATOM 4958 O O . THR A 1 650 ? -20.870 3.887 4.116 1.00 93.56 650 THR A O 1
ATOM 4961 N N . HIS A 1 651 ? -20.404 5.465 5.652 1.00 92.56 651 HIS A N 1
ATOM 4962 C CA . HIS A 1 651 ? -21.784 5.682 6.092 1.00 92.56 651 HIS A CA 1
ATOM 4963 C C . HIS A 1 651 ? -22.267 7.100 5.752 1.00 92.56 651 HIS A C 1
ATOM 4965 O O . HIS A 1 651 ? -21.471 8.020 5.553 1.00 92.56 651 HIS A O 1
ATOM 4971 N N . LEU A 1 652 ? -23.587 7.281 5.675 1.00 93.44 652 LEU A N 1
ATOM 4972 C CA . LEU A 1 652 ? -24.190 8.597 5.469 1.00 93.44 652 LEU A CA 1
ATOM 4973 C C . LEU A 1 652 ? -24.083 9.435 6.755 1.00 93.44 652 LEU A C 1
ATOM 4975 O O . LEU A 1 652 ? -24.120 8.896 7.864 1.00 93.44 652 LEU A O 1
ATOM 4979 N N . THR A 1 653 ? -23.982 10.755 6.613 1.00 89.88 653 THR A N 1
ATOM 4980 C CA . THR A 1 653 ? -24.192 11.691 7.727 1.00 89.88 653 THR A CA 1
ATOM 4981 C C . THR A 1 653 ? -25.675 11.744 8.125 1.00 89.88 653 THR A C 1
ATOM 4983 O O . THR A 1 653 ? -26.534 11.451 7.289 1.00 89.88 653 THR A O 1
ATOM 4986 N N . PRO A 1 654 ? -26.017 12.189 9.348 1.00 89.00 654 PRO A N 1
ATOM 4987 C CA . PRO A 1 654 ? -27.395 12.466 9.739 1.00 89.00 654 PRO A CA 1
ATOM 4988 C C . PRO A 1 654 ? -28.128 13.361 8.724 1.00 89.00 654 PRO A C 1
ATOM 4990 O O . PRO A 1 654 ? -27.504 14.245 8.123 1.00 89.00 654 PRO A O 1
ATOM 4993 N N . PRO A 1 655 ? -29.444 13.160 8.524 1.00 89.19 655 PRO A N 1
ATOM 4994 C CA . PRO A 1 655 ? -30.231 13.986 7.619 1.00 89.19 655 PRO A CA 1
ATOM 4995 C C . PRO A 1 655 ? -30.231 15.440 8.098 1.00 89.19 655 PRO A C 1
ATOM 4997 O O . PRO A 1 655 ? -30.542 15.734 9.252 1.00 89.19 655 PRO A O 1
ATOM 5000 N N . LEU A 1 656 ? -29.882 16.361 7.199 1.00 89.38 656 LEU A N 1
ATOM 5001 C CA . LEU A 1 656 ? -29.826 17.784 7.515 1.00 89.38 656 LEU A CA 1
ATOM 5002 C C . LEU A 1 656 ? -31.240 18.374 7.570 1.00 89.38 656 LEU A C 1
ATOM 5004 O O . LEU A 1 656 ? -32.003 18.269 6.610 1.00 89.38 656 LEU A O 1
ATOM 5008 N N . ALA A 1 657 ? -31.554 19.053 8.670 1.00 90.69 657 ALA A N 1
ATOM 5009 C CA . ALA A 1 657 ? -32.748 19.875 8.816 1.00 90.69 657 ALA A CA 1
ATOM 5010 C C . ALA A 1 657 ? -32.368 21.363 8.819 1.00 90.69 657 ALA A C 1
ATOM 5012 O O . ALA A 1 657 ? -31.280 21.740 9.258 1.00 90.69 657 ALA A O 1
ATOM 5013 N N . ALA A 1 658 ? -33.276 22.229 8.366 1.00 91.88 658 ALA A N 1
ATOM 5014 C CA . ALA A 1 658 ? -33.131 23.659 8.610 1.00 91.88 658 ALA A CA 1
ATOM 5015 C C . ALA A 1 658 ? -33.259 23.918 10.121 1.00 91.88 658 ALA A C 1
ATOM 5017 O O . ALA A 1 658 ? -34.222 23.464 10.734 1.00 91.88 658 ALA A O 1
ATOM 5018 N N . SER A 1 659 ? -32.336 24.686 10.709 1.00 91.88 659 SER A N 1
ATOM 5019 C CA . SER A 1 659 ? -32.330 25.001 12.151 1.00 91.88 659 SER A CA 1
ATOM 5020 C C . SER A 1 659 ? -33.597 25.711 12.644 1.00 91.88 659 SER A C 1
ATOM 5022 O O . SER A 1 659 ? -33.840 25.786 13.846 1.00 91.88 659 SER A O 1
ATOM 5024 N N . GLY A 1 660 ? -34.363 26.300 11.720 1.00 91.06 660 GLY A N 1
ATOM 5025 C CA . GLY A 1 660 ? -35.423 27.246 12.034 1.00 91.06 660 GLY A CA 1
ATOM 5026 C C . GLY A 1 660 ? -34.882 28.490 12.740 1.00 91.06 660 GLY A C 1
ATOM 5027 O O . GLY A 1 660 ? -33.681 28.772 12.719 1.00 91.06 660 GLY A O 1
ATOM 5028 N N . LEU A 1 661 ? -35.799 29.221 13.369 1.00 93.94 661 LEU A N 1
ATOM 5029 C CA . LEU A 1 661 ? -35.513 30.203 14.412 1.00 93.94 661 LEU A CA 1
ATOM 5030 C C . LEU A 1 661 ? -36.293 29.772 15.658 1.00 93.94 661 LEU A C 1
ATOM 5032 O O . LEU A 1 661 ? -37.375 29.198 15.531 1.00 93.94 661 LEU A O 1
ATOM 5036 N N . TYR A 1 662 ? -35.759 30.049 16.842 1.00 92.31 662 TYR A N 1
ATOM 5037 C CA . TYR A 1 662 ? -36.328 29.615 18.117 1.00 92.31 662 TYR A CA 1
ATOM 5038 C C . TYR A 1 662 ? -36.257 30.732 19.164 1.00 92.31 662 TYR A C 1
ATOM 5040 O O . TYR A 1 662 ? -35.342 31.558 19.134 1.00 92.31 662 TYR A O 1
ATOM 5048 N N . LYS A 1 663 ? -37.199 30.728 20.120 1.00 94.69 663 LYS A N 1
ATOM 5049 C CA . LYS A 1 663 ? -37.286 31.718 21.214 1.00 94.69 663 LYS A CA 1
ATOM 5050 C C . LYS A 1 663 ? -37.244 33.156 20.651 1.00 94.69 663 LYS A C 1
ATOM 5052 O O . LYS A 1 663 ? -37.849 33.408 19.609 1.00 94.69 663 LYS A O 1
ATOM 5057 N N . GLY A 1 664 ? -36.458 34.053 21.251 1.00 93.56 664 GLY A N 1
ATOM 5058 C CA . GLY A 1 664 ? -36.307 35.443 20.810 1.00 93.56 664 GLY A CA 1
ATOM 5059 C C . GLY A 1 664 ? -35.926 35.635 19.333 1.00 93.56 664 GLY A C 1
ATOM 5060 O O . GLY A 1 664 ? -36.280 36.655 18.755 1.00 93.56 664 GLY A O 1
ATOM 5061 N N . LEU A 1 665 ? -35.276 34.666 18.666 1.00 94.38 665 LEU A N 1
ATOM 5062 C CA . LEU A 1 665 ? -35.002 34.767 17.221 1.00 94.38 665 LEU A CA 1
ATOM 5063 C C . LEU A 1 665 ? -36.279 34.628 16.374 1.00 94.38 665 LEU A C 1
ATOM 5065 O O . LEU A 1 665 ? -36.375 35.224 15.301 1.00 94.38 665 LEU A O 1
ATOM 5069 N N . ALA A 1 666 ? -37.255 33.841 16.837 1.00 95.31 666 ALA A N 1
ATOM 5070 C CA . ALA A 1 666 ? -38.562 33.736 16.196 1.00 95.31 666 ALA A CA 1
ATOM 5071 C C . ALA A 1 666 ? -39.393 35.003 16.454 1.00 95.31 666 ALA A C 1
ATOM 5073 O O . ALA A 1 666 ? -39.901 35.596 15.507 1.00 95.31 666 ALA A O 1
ATOM 5074 N N . GLU A 1 667 ? -39.423 35.478 17.702 1.00 94.62 667 GLU A N 1
ATOM 5075 C CA . GLU A 1 667 ? -40.105 36.722 18.089 1.00 94.62 667 GLU A CA 1
ATOM 5076 C C . GLU A 1 667 ? -39.559 37.937 17.320 1.00 94.62 667 GLU A C 1
ATOM 5078 O O . GLU A 1 667 ? -40.328 38.689 16.726 1.00 94.62 667 GLU A O 1
ATOM 5083 N N . LEU A 1 668 ? -38.230 38.080 17.229 1.00 93.75 668 LEU A N 1
ATOM 5084 C CA . LEU A 1 668 ? -37.568 39.126 16.444 1.00 93.75 668 LEU A CA 1
ATOM 5085 C C . LEU A 1 668 ? -37.946 39.056 14.959 1.00 93.75 668 LEU A C 1
ATOM 5087 O O . LEU A 1 668 ? -38.174 40.090 14.328 1.00 93.75 668 LEU A O 1
ATOM 5091 N N . LYS A 1 669 ? -38.026 37.851 14.378 1.00 94.19 669 LYS A N 1
ATOM 5092 C CA . LYS A 1 669 ? -38.482 37.665 12.992 1.00 94.19 669 LYS A CA 1
ATOM 5093 C C . LYS A 1 669 ? -39.931 38.118 12.826 1.00 94.19 669 LYS A C 1
ATOM 5095 O O . LYS A 1 669 ? -40.229 38.748 11.812 1.00 94.19 669 LYS A O 1
ATOM 5100 N N . ASP A 1 670 ? -40.811 37.806 13.769 1.00 95.00 670 ASP A N 1
ATOM 5101 C CA . ASP A 1 670 ? -42.231 38.138 13.668 1.00 95.00 670 ASP A CA 1
ATOM 5102 C C . ASP A 1 670 ? -42.474 39.644 13.876 1.00 95.00 670 ASP A C 1
ATOM 5104 O O . ASP A 1 670 ? -43.206 40.252 13.089 1.00 95.00 670 ASP A O 1
ATOM 5108 N N . SER A 1 671 ? -41.752 40.292 14.798 1.00 93.69 671 SER A N 1
ATOM 5109 C CA . SER A 1 671 ? -41.690 41.758 14.906 1.00 93.69 671 SER A CA 1
ATOM 5110 C C . SER A 1 671 ? -41.169 42.402 13.615 1.00 93.69 671 SER A C 1
ATOM 5112 O O . SER A 1 671 ? -41.810 43.299 13.064 1.00 93.69 671 SER A O 1
ATOM 5114 N N . LEU A 1 672 ? -40.044 41.914 13.067 1.00 92.31 672 LEU A N 1
ATOM 5115 C CA . LEU A 1 672 ? -39.483 42.382 11.790 1.00 92.31 672 LEU A CA 1
ATOM 5116 C C . LEU A 1 672 ? -40.446 42.183 10.616 1.00 92.31 672 LEU A C 1
ATOM 5118 O O . LEU A 1 672 ? -40.466 43.007 9.699 1.00 92.31 672 LEU A O 1
ATOM 5122 N N . LYS A 1 673 ? -41.218 41.093 10.613 1.00 94.44 673 LYS A N 1
ATOM 5123 C CA . LYS A 1 673 ? -42.238 40.814 9.601 1.00 94.44 673 LYS A CA 1
ATOM 5124 C C . LYS A 1 673 ? -43.370 41.837 9.706 1.00 94.44 673 LYS A C 1
ATOM 5126 O O . LYS A 1 673 ? -43.617 42.537 8.727 1.00 94.44 673 LYS A O 1
ATOM 5131 N N . ARG A 1 674 ? -43.961 42.006 10.896 1.00 92.75 674 ARG A N 1
ATOM 5132 C CA . ARG A 1 674 ? -45.011 43.004 11.163 1.00 92.75 674 ARG A CA 1
ATOM 5133 C C . ARG A 1 674 ? -44.562 44.412 10.754 1.00 92.75 674 ARG A C 1
ATOM 5135 O O . ARG A 1 674 ? -45.265 45.083 10.008 1.00 92.75 674 ARG A O 1
ATOM 5142 N N . TRP A 1 675 ? -43.350 44.821 11.130 1.00 91.62 675 TRP A N 1
ATOM 5143 C CA . TRP A 1 675 ? -42.787 46.130 10.772 1.00 91.62 675 TRP A CA 1
ATOM 5144 C C . TRP A 1 675 ? -42.602 46.335 9.258 1.00 91.62 675 TRP A C 1
ATOM 5146 O O . TRP A 1 675 ? -42.717 47.453 8.755 1.00 91.62 675 TRP A O 1
ATOM 5156 N N . ARG A 1 676 ? -42.308 45.267 8.504 1.00 89.69 676 ARG A N 1
ATOM 5157 C CA . ARG A 1 676 ? -42.200 45.317 7.034 1.00 89.69 676 ARG A CA 1
ATOM 5158 C C . ARG A 1 676 ? -43.557 45.362 6.337 1.00 89.69 676 ARG A C 1
ATOM 5160 O O . ARG A 1 676 ? -43.632 45.935 5.257 1.00 89.69 676 ARG A O 1
ATOM 5167 N N . GLU A 1 677 ? -44.577 44.748 6.928 1.00 90.94 677 GLU A N 1
ATOM 5168 C CA . GLU A 1 677 ? -45.940 44.672 6.385 1.00 90.94 677 GLU A CA 1
ATOM 5169 C C . GLU A 1 677 ? -46.776 45.927 6.709 1.00 90.94 677 GLU A C 1
ATOM 5171 O O . GLU A 1 677 ? -47.736 46.220 6.002 1.00 90.94 677 GLU A O 1
ATOM 5176 N N . MET A 1 678 ? -46.388 46.707 7.724 1.00 88.81 678 MET A N 1
ATOM 5177 C CA . MET A 1 678 ? -46.997 48.004 8.053 1.00 88.81 678 MET A CA 1
ATOM 5178 C C . MET A 1 678 ? -46.703 49.096 7.010 1.00 88.81 678 MET A C 1
ATOM 5180 O O . MET A 1 678 ? -45.622 49.139 6.411 1.00 88.81 678 MET A O 1
ATOM 5184 N N . ALA A 1 679 ? -47.645 50.036 6.866 1.00 85.94 679 ALA A N 1
ATOM 5185 C CA . ALA A 1 679 ? -47.504 51.242 6.048 1.00 85.94 679 ALA A CA 1
ATOM 5186 C C . ALA A 1 679 ? -46.368 52.160 6.548 1.00 85.94 679 ALA A C 1
ATOM 5188 O O . ALA A 1 679 ? -45.938 52.076 7.703 1.00 85.94 679 ALA A O 1
ATOM 5189 N N . GLY A 1 680 ? -45.824 53.003 5.665 1.00 81.06 680 GLY A N 1
ATOM 5190 C CA . GLY A 1 680 ? -44.648 53.837 5.965 1.00 81.06 680 GLY A CA 1
ATOM 5191 C C . GLY A 1 680 ? -44.893 54.904 7.038 1.00 81.06 680 GLY A C 1
ATOM 5192 O O . GLY A 1 680 ? -43.969 55.263 7.759 1.00 81.06 680 GLY A O 1
ATOM 5193 N N . ASP A 1 681 ? -46.139 55.347 7.138 1.00 84.31 681 ASP A N 1
ATOM 5194 C CA . ASP A 1 681 ? -46.703 56.402 7.979 1.00 84.31 681 ASP A CA 1
ATOM 5195 C C . ASP A 1 681 ? -47.470 55.876 9.208 1.00 84.31 681 ASP A C 1
ATOM 5197 O O . ASP A 1 681 ? -47.994 56.667 9.989 1.00 84.31 681 ASP A O 1
ATOM 5201 N N . ALA A 1 682 ? -47.524 54.553 9.411 1.00 85.81 682 ALA A N 1
ATOM 5202 C CA . ALA A 1 682 ? -48.186 53.952 10.569 1.00 85.81 682 ALA A CA 1
ATOM 5203 C C . ALA A 1 682 ? -47.513 54.396 11.891 1.00 85.81 682 ALA A C 1
ATOM 5205 O O . ALA A 1 682 ? -46.295 54.227 12.027 1.00 85.81 682 ALA A O 1
ATOM 5206 N N . PRO A 1 683 ? -48.259 54.934 12.876 1.00 82.94 683 PRO A N 1
ATOM 5207 C CA . PRO A 1 683 ? -47.672 55.558 14.065 1.00 82.94 683 PRO A CA 1
ATOM 5208 C C . PRO A 1 683 ? -46.911 54.568 14.960 1.00 82.94 683 PRO A C 1
ATOM 5210 O O . PRO A 1 683 ? -45.868 54.910 15.512 1.00 82.94 683 PRO A O 1
ATOM 5213 N N . GLU A 1 684 ? -47.348 53.310 15.037 1.00 86.75 684 GLU A N 1
ATOM 5214 C CA . GLU A 1 684 ? -46.729 52.266 15.870 1.00 86.75 684 GLU A CA 1
ATOM 5215 C C . GLU A 1 684 ? -45.404 51.739 15.274 1.00 86.75 684 GLU A C 1
ATOM 5217 O O . GLU A 1 684 ? -44.743 50.862 15.839 1.00 86.75 684 GLU A O 1
ATOM 5222 N N . ARG A 1 685 ? -44.994 52.243 14.099 1.00 86.94 685 ARG A N 1
ATOM 5223 C CA . ARG A 1 685 ? -43.816 51.773 13.356 1.00 86.94 685 ARG A CA 1
ATOM 5224 C C . ARG A 1 685 ? -42.496 52.070 14.069 1.00 86.94 685 ARG A C 1
ATOM 5226 O O . ARG A 1 685 ? -41.567 51.267 13.956 1.00 86.94 685 ARG A O 1
ATOM 5233 N N . GLU A 1 686 ? -42.389 53.192 14.780 1.00 85.75 686 GLU A N 1
ATOM 5234 C CA . GLU A 1 686 ? -41.169 53.543 15.525 1.00 85.75 686 GLU A CA 1
ATOM 5235 C C . GLU A 1 686 ? -41.105 52.850 16.899 1.00 85.75 686 GLU A C 1
ATOM 5237 O O . GLU A 1 686 ? -40.027 52.407 17.293 1.00 85.75 686 GLU A O 1
ATOM 5242 N N . GLU A 1 687 ? -42.239 52.613 17.568 1.00 88.25 687 GLU A N 1
ATOM 5243 C CA . GLU A 1 687 ? -42.295 51.765 18.774 1.00 88.25 687 GLU A CA 1
ATOM 5244 C C . GLU A 1 687 ? -41.869 50.327 18.456 1.00 88.25 687 GLU A C 1
ATOM 5246 O O . GLU A 1 687 ? -40.973 49.767 19.090 1.00 88.25 687 GLU A O 1
ATOM 5251 N N . LEU A 1 688 ? -42.435 49.744 17.393 1.00 90.25 688 LEU A N 1
ATOM 5252 C CA . LEU A 1 688 ? -42.066 48.405 16.942 1.00 90.25 688 LEU A CA 1
ATOM 5253 C C . LEU A 1 688 ? -40.598 48.337 16.488 1.00 90.25 688 LEU A C 1
ATOM 5255 O O . LEU A 1 688 ? -39.953 47.302 16.637 1.00 90.25 688 LEU A O 1
ATOM 5259 N N . ARG A 1 689 ? -40.033 49.435 15.973 1.00 89.56 689 ARG A N 1
ATOM 5260 C CA . ARG A 1 689 ? -38.605 49.534 15.641 1.00 89.56 689 ARG A CA 1
ATOM 5261 C C . ARG A 1 689 ? -37.717 49.550 16.887 1.00 89.56 689 ARG A C 1
ATOM 5263 O O . ARG A 1 689 ? -36.655 48.928 16.847 1.00 89.56 689 ARG A O 1
ATOM 5270 N N . ALA A 1 690 ? -38.125 50.233 17.957 1.00 89.88 690 ALA A N 1
ATOM 5271 C CA . ALA A 1 690 ? -37.427 50.194 19.241 1.00 89.88 690 ALA A CA 1
ATOM 5272 C C . ALA A 1 690 ? -37.457 48.772 19.825 1.00 89.88 690 ALA A C 1
ATOM 5274 O O . ALA A 1 690 ? -36.398 48.215 20.107 1.00 89.88 690 ALA A O 1
ATOM 5275 N N . LEU A 1 691 ? -38.631 48.128 19.844 1.00 91.50 691 LEU A N 1
ATOM 5276 C CA . LEU A 1 691 ? -38.781 46.731 20.264 1.00 91.50 691 LEU A CA 1
ATOM 5277 C C . LEU A 1 691 ? -37.909 45.770 19.435 1.00 91.50 691 LEU A C 1
ATOM 5279 O O . LEU A 1 691 ? -37.250 44.902 19.994 1.00 91.50 691 LEU A O 1
ATOM 5283 N N . ILE A 1 692 ? -37.843 45.939 18.109 1.00 92.88 692 ILE A N 1
ATOM 5284 C CA . ILE A 1 692 ? -36.948 45.157 17.236 1.00 92.88 692 ILE A CA 1
ATOM 5285 C C . ILE A 1 692 ? -35.474 45.374 17.599 1.00 92.88 692 ILE A C 1
ATOM 5287 O O . ILE A 1 692 ? -34.690 44.429 17.531 1.00 92.88 692 ILE A O 1
ATOM 5291 N N . ALA A 1 693 ? -35.075 46.597 17.957 1.00 89.94 693 ALA A N 1
ATOM 5292 C CA . ALA A 1 693 ? -33.703 46.887 18.363 1.00 89.94 693 ALA A CA 1
ATOM 5293 C C . ALA A 1 693 ? -33.363 46.230 19.710 1.00 89.94 693 ALA A C 1
ATOM 5295 O O . ALA A 1 693 ? -32.292 45.637 19.833 1.00 89.94 693 ALA A O 1
ATOM 5296 N N . GLU A 1 694 ? -34.280 46.268 20.677 1.00 91.31 694 GLU A N 1
ATOM 5297 C CA . GLU A 1 694 ? -34.141 45.581 21.965 1.00 91.31 694 GLU A CA 1
ATOM 5298 C C . GLU A 1 694 ? -34.099 44.061 21.787 1.00 91.31 694 GLU A C 1
ATOM 5300 O O . GLU A 1 694 ? -33.125 43.436 22.197 1.00 91.31 694 GLU A O 1
ATOM 5305 N N . GLN A 1 695 ? -35.066 43.473 21.073 1.00 93.12 695 GLN A N 1
ATOM 5306 C CA . GLN A 1 695 ? -35.090 42.042 20.747 1.00 93.12 695 GLN A CA 1
ATOM 5307 C C . GLN A 1 695 ? -33.820 41.595 20.011 1.00 93.12 695 GLN A C 1
ATOM 5309 O O . GLN A 1 695 ? -33.295 40.521 20.297 1.00 93.12 695 GLN A O 1
ATOM 5314 N N . ALA A 1 696 ? -33.291 42.414 19.092 1.00 91.69 696 ALA A N 1
ATOM 5315 C CA . ALA A 1 696 ? -32.019 42.144 18.423 1.00 91.69 696 ALA A CA 1
ATOM 5316 C C . ALA A 1 696 ? -30.834 42.166 19.398 1.00 91.69 696 ALA A C 1
ATOM 5318 O O . ALA A 1 696 ? -29.952 41.319 19.280 1.00 91.69 696 ALA A O 1
ATOM 5319 N N . VAL A 1 697 ? -30.809 43.076 20.376 1.00 90.88 697 VAL A N 1
ATOM 5320 C CA . VAL A 1 697 ? -29.803 43.069 21.451 1.00 90.88 697 VAL A CA 1
ATOM 5321 C C . VAL A 1 697 ? -29.953 41.826 22.338 1.00 90.88 697 VAL A C 1
ATOM 5323 O O . VAL A 1 697 ? -28.947 41.194 22.637 1.00 90.88 697 VAL A O 1
ATOM 5326 N N . THR A 1 698 ? -31.177 41.415 22.692 1.00 92.00 698 THR A N 1
ATOM 5327 C CA . THR A 1 698 ? -31.446 40.217 23.518 1.00 92.00 698 THR A CA 1
ATOM 5328 C C . THR A 1 698 ? -30.950 38.910 22.885 1.00 92.00 698 THR A C 1
ATOM 5330 O O . THR A 1 698 ? -30.672 37.955 23.605 1.00 92.00 698 THR A O 1
ATOM 5333 N N . VAL A 1 699 ? -30.839 38.847 21.553 1.00 92.44 699 VAL A N 1
ATOM 5334 C CA . VAL A 1 699 ? -30.348 37.668 20.809 1.00 92.44 699 VAL A CA 1
ATOM 5335 C C . VAL A 1 699 ? -28.953 37.866 20.202 1.00 92.44 699 VAL A C 1
ATOM 5337 O O . VAL A 1 699 ? -28.622 37.236 19.199 1.00 92.44 699 VAL A O 1
ATOM 5340 N N . ASP A 1 700 ? -28.146 38.761 20.782 1.00 89.38 700 ASP A N 1
ATOM 5341 C CA . ASP A 1 700 ? -26.761 39.062 20.376 1.00 89.38 700 ASP A CA 1
ATOM 5342 C C . ASP A 1 700 ? -26.599 39.526 18.907 1.00 89.38 700 ASP A C 1
ATOM 5344 O O . ASP A 1 700 ? -25.518 39.472 18.318 1.00 89.38 700 ASP A O 1
ATOM 5348 N N . MET A 1 701 ? -27.672 40.050 18.307 1.00 86.50 701 MET A N 1
ATOM 5349 C CA . MET A 1 701 ? -27.704 40.674 16.975 1.00 86.50 701 MET A CA 1
ATOM 5350 C C . MET A 1 701 ? -27.653 42.215 17.026 1.00 86.50 701 MET A C 1
ATOM 5352 O O . MET A 1 701 ? -27.848 42.889 16.008 1.00 86.50 701 MET A O 1
ATOM 5356 N N . GLY A 1 702 ? -27.381 42.791 18.200 1.00 74.62 702 GLY A N 1
ATOM 5357 C CA . GLY A 1 702 ? -27.188 44.228 18.388 1.00 74.62 702 GLY A CA 1
ATOM 5358 C C . GLY A 1 702 ? -25.998 44.793 17.594 1.00 74.62 702 GLY A C 1
ATOM 5359 O O . GLY A 1 702 ? -25.014 44.111 17.325 1.00 74.62 702 GLY A O 1
ATOM 5360 N N . GLY A 1 703 ? -26.072 46.076 17.223 1.00 62.69 703 GLY A N 1
ATOM 5361 C CA . GLY A 1 703 ? -24.955 46.816 16.610 1.00 62.69 703 GLY A CA 1
ATOM 5362 C C . GLY A 1 703 ? -24.974 46.948 15.080 1.00 62.69 703 GLY A C 1
ATOM 5363 O O . GLY A 1 703 ? -24.219 47.753 14.535 1.00 62.69 703 GLY A O 1
ATOM 5364 N N . ALA A 1 704 ? -25.868 46.256 14.367 1.00 57.06 704 ALA A N 1
ATOM 5365 C CA . ALA A 1 704 ? -26.082 46.459 12.931 1.00 57.06 704 ALA A CA 1
ATOM 5366 C C . ALA A 1 704 ? -27.406 47.196 12.661 1.00 57.06 704 ALA A C 1
ATOM 5368 O O . ALA A 1 704 ? -28.484 46.662 12.915 1.00 57.06 704 ALA A O 1
ATOM 5369 N N . ARG A 1 705 ? -27.355 48.410 12.085 1.00 54.47 705 ARG A N 1
ATOM 5370 C CA . ARG A 1 705 ? -28.576 49.076 11.587 1.00 54.47 705 ARG A CA 1
ATOM 5371 C C . ARG A 1 705 ? -29.243 48.184 10.526 1.00 54.47 705 ARG A C 1
ATOM 5373 O O . ARG A 1 705 ? -28.540 47.773 9.595 1.00 54.47 705 ARG A O 1
ATOM 5380 N N . PRO A 1 706 ? -30.569 47.943 10.585 1.00 51.69 706 PRO A N 1
ATOM 5381 C CA . PRO A 1 706 ? -31.282 47.270 9.507 1.00 51.69 706 PRO A CA 1
ATOM 5382 C C . PRO A 1 706 ? -31.063 48.037 8.201 1.00 51.69 706 PRO A C 1
ATOM 5384 O O . PRO A 1 706 ? -31.503 49.178 8.058 1.00 51.69 706 PRO A O 1
ATOM 5387 N N . ARG A 1 707 ? -30.345 47.442 7.242 1.00 45.81 707 ARG A N 1
ATOM 5388 C CA . ARG A 1 707 ? -30.223 48.039 5.908 1.00 45.81 707 ARG A CA 1
ATOM 5389 C C . ARG A 1 707 ? -31.604 48.030 5.263 1.00 45.81 707 ARG A C 1
ATOM 5391 O O . ARG A 1 707 ? -32.252 46.983 5.229 1.00 45.81 707 ARG A O 1
ATOM 5398 N N . HIS A 1 708 ? -32.033 49.181 4.746 1.00 42.41 708 HIS A N 1
ATOM 5399 C CA . HIS A 1 708 ? -33.260 49.271 3.963 1.00 42.41 708 HIS A CA 1
ATOM 5400 C C . HIS A 1 708 ? -33.201 48.249 2.814 1.00 42.41 708 HIS A C 1
ATOM 5402 O O . HIS A 1 708 ? -32.229 48.204 2.063 1.00 42.41 708 HIS A O 1
ATOM 5408 N N . THR A 1 709 ? -34.216 47.385 2.794 1.00 40.84 709 THR A N 1
ATOM 5409 C CA . THR A 1 709 ? -34.639 46.447 1.740 1.00 40.84 709 THR A CA 1
ATOM 5410 C C . THR A 1 709 ? -33.673 46.155 0.576 1.00 40.84 709 THR A C 1
ATOM 5412 O O . THR A 1 709 ? -33.437 46.975 -0.307 1.00 40.84 709 THR A O 1
ATOM 5415 N N . LEU A 1 710 ? -33.296 44.875 0.437 1.00 39.31 710 LEU A N 1
ATOM 5416 C CA . LEU A 1 710 ? -32.704 44.269 -0.776 1.00 39.31 710 LEU A CA 1
ATOM 5417 C C . LEU A 1 710 ? -33.681 44.207 -1.984 1.00 39.31 710 LEU A C 1
ATOM 5419 O O . LEU A 1 710 ? -33.628 43.284 -2.790 1.00 39.31 710 LEU A O 1
ATOM 5423 N N . ALA A 1 711 ? -34.589 45.178 -2.115 1.00 37.19 711 ALA A N 1
ATOM 5424 C CA . ALA A 1 711 ? -35.638 45.222 -3.136 1.00 37.19 711 ALA A CA 1
ATOM 5425 C C . ALA A 1 711 ? -35.322 46.162 -4.320 1.00 37.19 711 ALA A C 1
ATOM 5427 O O . ALA A 1 711 ? -36.099 46.220 -5.265 1.00 37.19 711 ALA A O 1
ATOM 5428 N N . GLN A 1 712 ? -34.198 46.894 -4.293 1.00 37.62 712 GLN A N 1
ATOM 5429 C CA . GLN A 1 712 ? -33.846 47.889 -5.326 1.00 37.62 712 GLN A CA 1
ATOM 5430 C C . GLN A 1 712 ? -32.624 47.532 -6.195 1.00 37.62 712 GLN A C 1
ATOM 5432 O O . GLN A 1 712 ? -32.290 48.274 -7.113 1.00 37.62 712 GLN A O 1
ATOM 5437 N N . THR A 1 713 ? -31.972 46.385 -5.978 1.00 35.91 713 THR A N 1
ATOM 5438 C CA . THR A 1 713 ? -30.874 45.896 -6.844 1.00 35.91 713 THR A CA 1
ATOM 5439 C C . THR A 1 713 ? -31.324 44.930 -7.946 1.00 35.91 713 THR A C 1
ATOM 5441 O O . THR A 1 713 ? -30.503 44.510 -8.758 1.00 35.91 713 THR A O 1
ATOM 5444 N N . ALA A 1 714 ? -32.621 44.613 -8.026 1.00 36.56 714 ALA A N 1
ATOM 5445 C CA . ALA A 1 714 ? -33.224 43.767 -9.059 1.00 36.56 714 ALA A CA 1
ATOM 5446 C C . ALA A 1 714 ? -34.015 44.591 -10.100 1.00 36.56 714 ALA A C 1
ATOM 5448 O O . ALA A 1 714 ? -35.157 44.277 -10.423 1.00 36.56 714 ALA A O 1
ATOM 5449 N N . GLY A 1 715 ? -33.408 45.661 -10.623 1.00 32.72 715 GLY A N 1
ATOM 5450 C CA . GLY A 1 715 ? -33.997 46.506 -11.665 1.00 32.72 715 GLY A CA 1
ATOM 5451 C C . GLY A 1 715 ? -32.921 47.169 -12.524 1.00 32.72 715 GLY A C 1
ATOM 5452 O O . GLY A 1 715 ? -32.051 47.857 -12.005 1.00 32.72 715 GLY A O 1
ATOM 5453 N N . ASN A 1 716 ? -32.981 46.950 -13.839 1.00 39.56 716 ASN A N 1
ATOM 5454 C CA . ASN A 1 716 ? -32.121 47.554 -14.865 1.00 39.56 716 ASN A CA 1
ATOM 5455 C C . ASN A 1 716 ? -30.593 47.497 -14.651 1.00 39.56 716 ASN A C 1
ATOM 5457 O O . ASN A 1 716 ? -29.934 48.475 -14.294 1.00 39.56 716 ASN A O 1
ATOM 5461 N N . ARG A 1 717 ? -29.997 46.408 -15.151 1.00 31.48 717 ARG A N 1
ATOM 5462 C CA . ARG A 1 717 ? -28.939 46.552 -16.168 1.00 31.48 717 ARG A CA 1
ATOM 5463 C C . ARG A 1 717 ? -28.922 45.343 -17.106 1.00 31.48 717 ARG A C 1
ATOM 5465 O O . ARG A 1 717 ? -28.359 44.300 -16.793 1.00 31.48 717 ARG A O 1
ATOM 5472 N N . GLY A 1 718 ? -29.608 45.490 -18.240 1.00 26.45 718 GLY A N 1
ATOM 5473 C CA . GLY A 1 718 ? -29.632 44.485 -19.301 1.00 26.45 718 GLY A CA 1
ATOM 5474 C C . GLY A 1 718 ? -28.289 44.366 -20.025 1.00 26.45 718 GLY A C 1
ATOM 5475 O O . GLY A 1 718 ? -27.444 45.260 -19.972 1.00 26.45 718 GLY A O 1
ATOM 5476 N N . CYS A 1 719 ? -28.098 43.254 -20.731 1.00 29.30 719 CYS A N 1
ATOM 5477 C CA . CYS A 1 719 ? -26.979 43.093 -21.652 1.00 29.30 719 CYS A CA 1
ATOM 5478 C C . CYS A 1 719 ? -27.165 43.979 -22.895 1.00 29.30 719 CYS A C 1
ATOM 5480 O O . CYS A 1 719 ? -28.143 43.769 -23.605 1.00 29.30 719 CYS A O 1
ATOM 5482 N N . ALA A 1 720 ? -26.207 44.875 -23.178 1.00 29.02 720 ALA A N 1
ATOM 5483 C CA . ALA A 1 720 ? -25.609 45.154 -24.503 1.00 29.02 720 ALA A CA 1
ATOM 5484 C C . ALA A 1 720 ? -25.018 46.580 -24.602 1.00 29.02 720 ALA A C 1
ATOM 5486 O O . ALA A 1 720 ? -25.759 47.552 -24.545 1.00 29.02 720 ALA A O 1
ATOM 5487 N N . ASP A 1 721 ? -23.708 46.694 -24.853 1.00 27.92 721 ASP A N 1
ATOM 5488 C CA . ASP A 1 721 ? -23.187 47.181 -26.150 1.00 27.92 721 ASP A CA 1
ATOM 5489 C C . ASP A 1 721 ? -21.686 46.815 -26.282 1.00 27.92 721 ASP A C 1
ATOM 5491 O O . ASP A 1 721 ? -20.888 47.177 -25.415 1.00 27.92 721 ASP A O 1
ATOM 5495 N N . PRO A 1 722 ? -21.264 46.059 -27.313 1.00 34.97 722 PRO A N 1
ATOM 5496 C CA . PRO A 1 722 ? -19.864 45.699 -27.528 1.00 34.97 722 PRO A CA 1
ATOM 5497 C C . PRO A 1 722 ? -19.159 46.628 -28.541 1.00 34.97 722 PRO A C 1
ATOM 5499 O O . PRO A 1 722 ? -18.857 46.201 -29.659 1.00 34.97 722 PRO A O 1
ATOM 5502 N N . ARG A 1 723 ? -18.845 47.887 -28.180 1.00 24.73 723 ARG A N 1
ATOM 5503 C CA . ARG A 1 723 ? -18.153 48.834 -29.093 1.00 24.73 723 ARG A CA 1
ATOM 5504 C C . ARG A 1 723 ? -17.059 49.715 -28.456 1.00 24.73 723 ARG A C 1
ATOM 5506 O O . ARG A 1 723 ? -17.312 50.863 -28.126 1.00 24.73 723 ARG A O 1
ATOM 5513 N N . ARG A 1 724 ? -15.811 49.211 -28.520 1.00 26.16 724 ARG A N 1
ATOM 5514 C CA . ARG A 1 724 ? -14.517 49.954 -28.590 1.00 26.16 724 ARG A CA 1
ATOM 5515 C C . ARG A 1 724 ? -14.089 50.852 -27.395 1.00 26.16 724 ARG A C 1
ATOM 5517 O O . ARG A 1 724 ? -14.926 51.314 -26.636 1.00 26.16 724 ARG A O 1
ATOM 5524 N N . PRO A 1 725 ? -12.792 51.228 -27.310 1.00 32.06 725 PRO A N 1
ATOM 5525 C CA . PRO A 1 725 ? -11.582 50.457 -27.630 1.00 32.06 725 PRO A CA 1
ATOM 5526 C C . PRO A 1 725 ? -10.586 50.410 -26.446 1.00 32.06 725 PRO A C 1
ATOM 5528 O O . PRO A 1 725 ? -10.758 51.081 -25.435 1.00 32.06 725 PRO A O 1
ATOM 5531 N N . ALA A 1 726 ? -9.516 49.622 -26.583 1.00 31.22 726 ALA A N 1
ATOM 5532 C CA . ALA A 1 726 ? -8.447 49.535 -25.588 1.00 31.22 726 ALA A CA 1
ATOM 5533 C C . ALA A 1 726 ? -7.282 50.500 -25.883 1.00 31.22 726 ALA A C 1
ATOM 5535 O O . ALA A 1 726 ? -6.777 50.516 -27.001 1.00 31.22 726 ALA A O 1
ATOM 5536 N N . CYS A 1 727 ? -6.812 51.187 -24.840 1.00 23.08 727 CYS A N 1
ATOM 5537 C CA . CYS A 1 727 ? -5.475 51.775 -24.664 1.00 23.08 727 CYS A CA 1
ATOM 5538 C C . CYS A 1 727 ? -5.128 51.564 -23.169 1.00 23.08 727 CYS A C 1
ATOM 5540 O O . CYS A 1 727 ? -6.026 51.732 -22.351 1.00 23.08 727 CYS A O 1
ATOM 5542 N N . ALA A 1 728 ? -3.962 51.157 -22.658 1.00 25.38 728 ALA A N 1
ATOM 5543 C CA . ALA A 1 728 ? -2.557 51.049 -23.083 1.00 25.38 728 ALA A CA 1
ATOM 5544 C C . ALA A 1 728 ? -1.692 51.822 -22.058 1.00 25.38 728 ALA A C 1
ATOM 5546 O O . ALA A 1 728 ? -1.959 52.989 -21.788 1.00 25.38 728 ALA A O 1
ATOM 5547 N N . GLY A 1 729 ? -0.652 51.169 -21.520 1.00 23.31 729 GLY A N 1
ATOM 5548 C CA . GLY A 1 729 ? 0.297 51.733 -20.542 1.00 23.31 729 GLY A CA 1
ATOM 5549 C C . GLY A 1 729 ? -0.154 51.664 -19.070 1.00 23.31 729 GLY A C 1
ATOM 5550 O O . GLY A 1 729 ? -1.342 51.572 -18.785 1.00 23.31 729 GLY A O 1
ATOM 5551 N N . SER A 1 730 ? 0.744 51.687 -18.082 1.00 24.31 730 SER A N 1
ATOM 5552 C CA . SER A 1 730 ? 2.201 51.444 -18.089 1.00 24.31 730 SER A CA 1
ATOM 5553 C C . SER A 1 730 ? 2.696 51.265 -16.641 1.00 24.31 730 SER A C 1
ATOM 5555 O O . SER A 1 730 ? 2.034 51.656 -15.683 1.00 24.31 730 SER A O 1
ATOM 5557 N N . SER A 1 731 ? 3.862 50.645 -16.468 1.00 29.30 731 SER A N 1
ATOM 5558 C CA . SER A 1 731 ? 4.547 50.486 -15.178 1.00 29.30 731 SER A CA 1
ATOM 5559 C C . SER A 1 731 ? 5.166 51.792 -14.663 1.00 29.30 731 SER A C 1
ATOM 5561 O O . SER A 1 731 ? 5.849 52.453 -15.441 1.00 29.30 731 SER A O 1
ATOM 5563 N N . HIS A 1 732 ? 5.080 52.077 -13.354 1.00 25.11 732 HIS A N 1
ATOM 5564 C CA . HIS A 1 732 ? 6.196 52.681 -12.601 1.00 25.11 732 HIS A CA 1
ATOM 5565 C C . HIS A 1 732 ? 6.060 52.571 -11.071 1.00 25.11 732 HIS A C 1
ATOM 5567 O O . HIS A 1 732 ? 4.975 52.431 -10.514 1.00 25.11 732 HIS A O 1
ATOM 5573 N N . GLU A 1 733 ? 7.212 52.639 -10.403 1.00 25.78 733 GLU A N 1
ATOM 5574 C CA . GLU A 1 733 ? 7.396 52.659 -8.949 1.00 25.78 733 GLU A CA 1
ATOM 5575 C C . GLU A 1 733 ? 7.057 54.039 -8.335 1.00 25.78 733 GLU A C 1
ATOM 5577 O O . GLU A 1 733 ? 7.228 55.054 -9.011 1.00 25.78 733 GLU A O 1
ATOM 5582 N N . ARG A 1 734 ? 6.792 54.110 -7.012 1.00 26.92 734 ARG A N 1
ATOM 5583 C CA . ARG A 1 734 ? 7.710 54.761 -6.029 1.00 26.92 734 ARG A CA 1
ATOM 5584 C C . ARG A 1 734 ? 7.190 54.819 -4.575 1.00 26.92 734 ARG A C 1
ATOM 5586 O O . ARG A 1 734 ? 6.104 55.299 -4.294 1.00 26.92 734 ARG A O 1
ATOM 5593 N N . ARG A 1 735 ? 8.085 54.391 -3.674 1.00 25.89 735 ARG A N 1
ATOM 5594 C CA . ARG A 1 735 ? 8.456 54.885 -2.320 1.00 25.89 735 ARG A CA 1
ATOM 5595 C C . ARG A 1 735 ? 7.548 55.869 -1.547 1.00 25.89 735 ARG A C 1
ATOM 5597 O O . ARG A 1 735 ? 7.231 56.948 -2.030 1.00 25.89 735 ARG A O 1
ATOM 5604 N N . GLY A 1 736 ? 7.460 55.628 -0.232 1.00 22.80 736 GLY A N 1
ATOM 5605 C CA . GLY A 1 736 ? 7.281 56.655 0.809 1.00 22.80 736 GLY A CA 1
ATOM 5606 C C . GLY A 1 736 ? 7.938 56.225 2.135 1.00 22.80 736 GLY A C 1
ATOM 5607 O O . GLY A 1 736 ? 7.743 55.094 2.563 1.00 22.80 736 GLY A O 1
ATOM 5608 N N . ALA A 1 737 ? 8.742 57.091 2.767 1.00 26.16 737 ALA A N 1
ATOM 5609 C CA . ALA A 1 737 ? 9.489 56.802 4.006 1.00 26.16 737 ALA A CA 1
ATOM 5610 C C . ALA A 1 737 ? 9.642 58.056 4.899 1.00 26.16 737 ALA A C 1
ATOM 5612 O O . ALA A 1 737 ? 9.502 59.178 4.413 1.00 26.16 737 ALA A O 1
ATOM 5613 N N . ARG A 1 738 ? 10.000 57.881 6.182 1.00 24.28 738 ARG A N 1
ATOM 5614 C CA . ARG A 1 738 ? 10.495 58.938 7.102 1.00 24.28 738 ARG A CA 1
ATOM 5615 C C . ARG A 1 738 ? 11.743 58.387 7.825 1.00 24.28 738 ARG A C 1
ATOM 5617 O O . ARG A 1 738 ? 11.666 57.288 8.354 1.00 24.28 738 ARG A O 1
ATOM 5624 N N . ARG A 1 739 ? 12.951 58.925 7.559 1.00 24.56 739 ARG A N 1
ATOM 5625 C CA . ARG A 1 739 ? 13.770 59.853 8.403 1.00 24.56 739 ARG A CA 1
ATOM 5626 C C . ARG A 1 739 ? 13.948 59.368 9.855 1.00 24.56 739 ARG A C 1
ATOM 5628 O O . ARG A 1 739 ? 12.956 59.061 10.494 1.00 24.56 739 ARG A O 1
ATOM 5635 N N . ILE A 1 740 ? 15.166 59.276 10.410 1.00 23.89 740 ILE A N 1
ATOM 5636 C CA . ILE A 1 740 ? 16.201 60.324 10.660 1.00 23.89 740 ILE A CA 1
ATOM 5637 C C . ILE A 1 740 ? 17.625 59.696 10.475 1.00 23.89 740 ILE A C 1
ATOM 5639 O O . ILE A 1 740 ? 17.815 58.561 10.883 1.00 23.89 740 ILE A O 1
ATOM 5643 N N . SER A 1 741 ? 18.550 60.222 9.640 1.00 26.48 741 SER A N 1
ATOM 5644 C CA . SER A 1 741 ? 19.751 61.048 9.995 1.00 26.48 741 SER A CA 1
ATOM 5645 C C . SER A 1 741 ? 20.558 60.515 11.209 1.00 26.48 741 SER A C 1
ATOM 5647 O O . SER A 1 741 ? 19.958 60.298 12.241 1.00 26.48 741 SER A O 1
ATOM 5649 N N . ARG A 1 742 ? 21.885 60.339 11.274 1.00 26.98 742 ARG A N 1
ATOM 5650 C CA . ARG A 1 742 ? 23.070 60.800 10.516 1.00 26.98 742 ARG A CA 1
ATOM 5651 C C . ARG A 1 742 ? 24.306 60.016 11.062 1.00 26.98 742 ARG A C 1
ATOM 5653 O O . ARG A 1 742 ? 24.191 59.473 12.152 1.00 26.98 742 ARG A O 1
ATOM 5660 N N . ASP A 1 743 ? 25.500 59.932 10.460 1.00 24.67 743 ASP A N 1
ATOM 5661 C CA . ASP A 1 743 ? 25.999 60.311 9.123 1.00 24.67 743 ASP A CA 1
ATOM 5662 C C . ASP A 1 743 ? 27.241 59.439 8.716 1.00 24.67 743 ASP A C 1
ATOM 5664 O O . ASP A 1 743 ? 27.487 58.381 9.286 1.00 24.67 743 ASP A O 1
ATOM 5668 N N . HIS A 1 744 ? 27.990 59.893 7.706 1.00 28.33 744 HIS A N 1
ATOM 5669 C CA . HIS A 1 744 ? 29.207 59.402 7.029 1.00 28.33 744 HIS A CA 1
ATOM 5670 C C . HIS A 1 744 ? 30.402 58.801 7.824 1.00 28.33 744 HIS A C 1
ATOM 5672 O O . HIS A 1 744 ? 30.911 59.397 8.768 1.00 28.33 744 HIS A O 1
ATOM 5678 N N . GLY A 1 745 ? 31.009 57.744 7.251 1.00 23.48 745 GLY A N 1
ATOM 5679 C CA . GLY A 1 745 ? 32.370 57.259 7.555 1.00 23.48 745 GLY A CA 1
ATOM 5680 C C . GLY A 1 745 ? 32.832 56.156 6.581 1.00 23.48 745 GLY A C 1
ATOM 5681 O O . GLY A 1 745 ? 32.184 55.122 6.465 1.00 23.48 745 GLY A O 1
ATOM 5682 N N . ARG A 1 746 ? 33.916 56.386 5.825 1.00 25.73 746 ARG A N 1
ATOM 5683 C CA . ARG A 1 746 ? 34.505 55.443 4.836 1.00 25.73 746 ARG A CA 1
ATOM 5684 C C . ARG A 1 746 ? 35.229 54.285 5.576 1.00 25.73 746 ARG A C 1
ATOM 5686 O O . ARG A 1 746 ? 35.569 54.453 6.736 1.00 25.73 746 ARG A O 1
ATOM 5693 N N . GLN A 1 747 ? 35.486 53.094 5.017 1.00 24.20 747 GLN A N 1
ATOM 5694 C CA . GLN A 1 747 ? 36.290 52.830 3.811 1.00 24.20 747 GLN A CA 1
ATOM 5695 C C . GLN A 1 747 ? 36.071 51.398 3.248 1.00 24.20 747 GLN A C 1
ATOM 5697 O O . GLN A 1 747 ? 35.550 50.516 3.921 1.00 24.20 747 GLN A O 1
ATOM 5702 N N . ARG A 1 748 ? 36.506 51.167 1.999 1.00 23.77 748 ARG A N 1
ATOM 5703 C CA . ARG A 1 748 ? 36.641 49.837 1.347 1.00 23.77 748 ARG A CA 1
ATOM 5704 C C . ARG A 1 748 ? 37.806 49.049 2.014 1.00 23.77 748 ARG A C 1
ATOM 5706 O O . ARG A 1 748 ? 38.609 49.680 2.685 1.00 23.77 748 ARG A O 1
ATOM 5713 N N . CYS A 1 749 ? 38.034 47.739 1.841 1.00 22.45 749 CYS A N 1
ATOM 5714 C CA . CYS A 1 749 ? 37.928 46.912 0.630 1.00 22.45 749 CYS A CA 1
ATOM 5715 C C . CYS A 1 749 ? 38.065 45.396 0.948 1.00 22.45 749 CYS A C 1
ATOM 5717 O O . CYS A 1 749 ? 38.586 45.058 1.999 1.00 22.45 749 CYS A O 1
ATOM 5719 N N . ARG A 1 750 ? 37.641 44.541 -0.007 1.00 23.88 750 ARG A N 1
ATOM 5720 C CA . ARG A 1 750 ? 38.215 43.247 -0.496 1.00 23.88 750 ARG A CA 1
ATOM 5721 C C . ARG A 1 750 ? 39.262 42.469 0.344 1.00 23.88 750 ARG A C 1
ATOM 5723 O O . ARG A 1 750 ? 40.144 43.082 0.915 1.00 23.88 750 ARG A O 1
ATOM 5730 N N . ASN A 1 751 ? 39.433 41.146 0.215 1.00 24.89 751 ASN A N 1
ATOM 5731 C CA . ASN A 1 751 ? 38.680 39.989 -0.329 1.00 24.89 751 ASN A CA 1
ATOM 5732 C C . ASN A 1 751 ? 39.579 38.734 -0.104 1.00 24.89 751 ASN A C 1
ATOM 5734 O O . ASN A 1 751 ? 40.767 38.910 0.141 1.00 24.89 751 ASN A O 1
ATOM 5738 N N . THR A 1 752 ? 39.063 37.514 -0.328 1.00 26.06 752 THR A N 1
ATOM 5739 C CA . THR A 1 752 ? 39.808 36.240 -0.559 1.00 26.06 752 THR A CA 1
ATOM 5740 C C . THR A 1 752 ? 40.771 35.700 0.517 1.00 26.06 752 THR A C 1
ATOM 5742 O O . THR A 1 752 ? 41.662 36.391 0.991 1.00 26.06 752 THR A O 1
ATOM 5745 N N . GLY A 1 753 ? 40.685 34.389 0.780 1.00 24.08 753 GLY A N 1
ATOM 5746 C CA . GLY A 1 753 ? 41.691 33.629 1.536 1.00 24.08 753 GLY A CA 1
ATOM 5747 C C . GLY A 1 753 ? 41.195 32.224 1.883 1.00 24.08 753 GLY A C 1
ATOM 5748 O O . GLY A 1 753 ? 40.461 32.058 2.850 1.00 24.08 753 GLY A O 1
ATOM 5749 N N . ALA A 1 754 ? 41.545 31.225 1.070 1.00 25.75 754 ALA A N 1
ATOM 5750 C CA . ALA A 1 754 ? 41.207 29.821 1.321 1.00 25.75 754 ALA A CA 1
ATOM 5751 C C . ALA A 1 754 ? 42.215 29.155 2.277 1.00 25.75 754 ALA A C 1
ATOM 5753 O O . ALA A 1 754 ? 43.352 29.607 2.387 1.00 25.75 754 ALA A O 1
ATOM 5754 N N . GLY A 1 755 ? 41.825 28.042 2.904 1.00 24.33 755 GLY A N 1
ATOM 5755 C CA . GLY A 1 755 ? 42.742 27.200 3.678 1.00 24.33 755 GLY A CA 1
ATOM 5756 C C . GLY A 1 755 ? 42.008 26.212 4.578 1.00 24.33 755 GLY A C 1
ATOM 5757 O O . GLY A 1 755 ? 41.531 26.586 5.643 1.00 24.33 755 GLY A O 1
ATOM 5758 N N . GLY A 1 756 ? 41.907 24.953 4.152 1.00 23.03 756 GLY A N 1
ATOM 5759 C CA . GLY A 1 756 ? 41.484 23.858 5.027 1.00 23.03 756 GLY A CA 1
ATOM 5760 C C . GLY A 1 756 ? 42.690 23.186 5.683 1.00 23.03 756 GLY A C 1
ATOM 5761 O O . GLY A 1 756 ? 43.777 23.194 5.111 1.00 23.03 756 GLY A O 1
ATOM 5762 N N . CYS A 1 757 ? 42.487 22.559 6.843 1.00 23.00 757 CYS A N 1
ATOM 5763 C CA . CYS A 1 757 ? 43.399 21.548 7.378 1.00 23.00 757 CYS A CA 1
ATOM 5764 C C . CYS A 1 757 ? 42.644 20.573 8.292 1.00 23.00 757 CYS A C 1
ATOM 5766 O O . CYS A 1 757 ? 41.913 20.992 9.188 1.00 23.00 757 CYS A O 1
ATOM 5768 N N . HIS A 1 758 ? 42.842 19.272 8.075 1.00 23.80 758 HIS A N 1
ATOM 5769 C CA . HIS A 1 758 ? 42.474 18.224 9.029 1.00 23.80 758 HIS A CA 1
ATOM 5770 C C . HIS A 1 758 ? 43.460 18.216 10.203 1.00 23.80 758 HIS A C 1
ATOM 5772 O O . HIS A 1 758 ? 44.662 18.176 9.958 1.00 23.80 758 HIS A O 1
ATOM 5778 N N . VAL A 1 759 ? 42.968 18.082 11.441 1.00 24.73 759 VAL A N 1
ATOM 5779 C CA . VAL A 1 759 ? 43.674 17.351 12.512 1.00 24.73 759 VAL A CA 1
ATOM 5780 C C . VAL A 1 759 ? 42.658 16.525 13.314 1.00 24.73 759 VAL A C 1
ATOM 5782 O O . VAL A 1 759 ? 41.498 16.900 13.469 1.00 24.73 759 VAL A O 1
ATOM 5785 N N . THR A 1 760 ? 43.108 15.354 13.751 1.00 23.06 760 THR A N 1
ATOM 5786 C CA . THR A 1 760 ? 42.380 14.271 14.427 1.00 23.06 760 THR A CA 1
ATOM 5787 C C . THR A 1 760 ? 42.520 14.286 15.955 1.00 23.06 760 THR A C 1
ATOM 5789 O O . THR A 1 760 ? 43.545 14.746 16.448 1.00 23.06 760 THR A O 1
ATOM 5792 N N . ALA A 1 761 ? 41.633 13.542 16.642 1.00 23.19 761 ALA A N 1
ATOM 5793 C CA . ALA A 1 761 ? 41.837 12.961 17.989 1.00 23.19 761 ALA A CA 1
ATOM 5794 C C . ALA A 1 761 ? 41.811 13.962 19.180 1.00 23.19 761 ALA A C 1
ATOM 5796 O O . ALA A 1 761 ? 42.009 15.153 18.983 1.00 23.19 761 ALA A O 1
ATOM 5797 N N . ARG A 1 762 ? 41.576 13.566 20.444 1.00 23.25 762 ARG A N 1
ATOM 5798 C CA . ARG A 1 762 ? 41.067 12.311 21.058 1.00 23.25 762 ARG A CA 1
ATOM 5799 C C . ARG A 1 762 ? 40.563 12.630 22.486 1.00 23.25 762 ARG A C 1
ATOM 5801 O O . ARG A 1 762 ? 40.789 13.734 22.969 1.00 23.25 762 ARG A O 1
ATOM 5808 N N . ASP A 1 763 ? 39.915 11.670 23.142 1.00 26.62 763 ASP A N 1
ATOM 5809 C CA . ASP A 1 763 ? 39.366 11.787 24.505 1.00 26.62 763 ASP A CA 1
ATOM 5810 C C . ASP A 1 763 ? 40.401 11.920 25.645 1.00 26.62 763 ASP A C 1
ATOM 5812 O O . ASP A 1 763 ? 41.547 11.485 25.516 1.00 26.62 763 ASP A O 1
ATOM 5816 N N . GLY A 1 764 ? 39.914 12.397 26.802 1.00 23.36 764 GLY A N 1
ATOM 5817 C CA . GLY A 1 764 ? 40.566 12.348 28.123 1.00 23.36 764 GLY A CA 1
ATOM 5818 C C . GLY A 1 764 ? 41.124 13.698 28.600 1.00 23.36 764 GLY A C 1
ATOM 5819 O O . GLY A 1 764 ? 41.685 14.448 27.812 1.00 23.36 764 GLY A O 1
ATOM 5820 N N . ASP A 1 765 ? 41.033 14.086 29.875 1.00 23.83 765 ASP A N 1
ATOM 5821 C CA . ASP A 1 765 ? 40.344 13.521 31.053 1.00 23.83 765 ASP A CA 1
ATOM 5822 C C . ASP A 1 765 ? 40.249 14.648 32.129 1.00 23.83 765 ASP A C 1
ATOM 5824 O O . ASP A 1 765 ? 40.624 15.787 31.847 1.00 23.83 765 ASP A O 1
ATOM 5828 N N . CYS A 1 766 ? 39.813 14.316 33.352 1.00 22.25 766 CYS A N 1
ATOM 5829 C CA . CYS A 1 766 ? 39.949 15.024 34.643 1.00 22.25 766 CYS A CA 1
ATOM 5830 C C . CYS A 1 766 ? 38.653 15.549 35.290 1.00 22.25 766 CYS A C 1
ATOM 5832 O O . CYS A 1 766 ? 38.099 16.597 34.962 1.00 22.25 766 CYS A O 1
ATOM 5834 N N . ARG A 1 767 ? 38.259 14.844 36.358 1.00 24.95 767 ARG A N 1
ATOM 5835 C CA . ARG A 1 767 ? 37.343 15.303 37.415 1.00 24.95 767 ARG A CA 1
ATOM 5836 C C . ARG A 1 767 ? 38.018 16.371 38.288 1.00 24.95 767 ARG A C 1
ATOM 5838 O O . ARG A 1 767 ? 39.151 16.140 38.698 1.00 24.95 767 ARG A O 1
ATOM 5845 N N . ALA A 1 768 ? 37.285 17.398 38.736 1.00 23.06 768 ALA A N 1
ATOM 5846 C CA . ALA A 1 768 ? 37.494 18.025 40.055 1.00 23.06 768 ALA A CA 1
ATOM 5847 C C . ALA A 1 768 ? 36.345 18.970 40.481 1.00 23.06 768 ALA A C 1
ATOM 5849 O O . ALA A 1 768 ? 35.691 19.580 39.646 1.00 23.06 768 ALA A O 1
ATOM 5850 N N . ALA A 1 769 ? 36.212 19.136 41.805 1.00 22.80 769 ALA A N 1
ATOM 5851 C CA . ALA A 1 769 ? 35.644 20.292 42.521 1.00 22.80 769 ALA A CA 1
ATOM 5852 C C . ALA A 1 769 ? 34.121 20.598 42.463 1.00 22.80 769 ALA A C 1
ATOM 5854 O O . ALA A 1 769 ? 33.625 21.367 41.651 1.00 22.80 769 ALA A O 1
ATOM 5855 N N . ALA A 1 770 ? 33.428 20.080 43.483 1.00 22.67 770 ALA A N 1
ATOM 5856 C CA . ALA A 1 770 ? 32.755 20.859 44.537 1.00 22.67 770 ALA A CA 1
ATOM 5857 C C . ALA A 1 770 ? 31.789 22.030 44.203 1.00 22.67 770 ALA A C 1
ATOM 5859 O O . ALA A 1 770 ? 32.177 23.089 43.733 1.00 22.67 770 ALA A O 1
ATOM 5860 N N . GLY A 1 771 ? 30.579 21.921 44.768 1.00 21.34 771 GLY A N 1
ATOM 5861 C CA . GLY A 1 771 ? 30.217 22.790 45.900 1.00 21.34 771 GLY A CA 1
ATOM 5862 C C . GLY A 1 771 ? 29.737 24.223 45.624 1.00 21.34 771 GLY A C 1
ATOM 5863 O O . GLY A 1 771 ? 30.511 25.163 45.710 1.00 21.34 771 GLY A O 1
ATOM 5864 N N . ALA A 1 772 ? 28.411 24.362 45.511 1.00 23.53 772 ALA A N 1
ATOM 5865 C CA . ALA A 1 772 ? 27.587 25.485 45.987 1.00 23.53 772 ALA A CA 1
ATOM 5866 C C . ALA A 1 772 ? 27.961 26.942 45.618 1.00 23.53 772 ALA A C 1
ATOM 5868 O O . ALA A 1 772 ? 28.886 27.527 46.172 1.00 23.53 772 ALA A O 1
ATOM 5869 N N . TRP A 1 773 ? 27.049 27.614 44.899 1.00 23.45 773 TRP A N 1
ATOM 5870 C CA . TRP A 1 773 ? 26.846 29.063 45.043 1.00 23.45 773 TRP A CA 1
ATOM 5871 C C . TRP A 1 773 ? 25.384 29.429 45.327 1.00 23.45 773 TRP A C 1
ATOM 5873 O O . TRP A 1 773 ? 24.444 28.837 44.798 1.00 23.45 773 TRP A O 1
ATOM 5883 N N . ARG A 1 774 ? 25.225 30.401 46.231 1.00 23.66 774 ARG A N 1
ATOM 5884 C CA . ARG A 1 774 ? 23.965 30.978 46.734 1.00 23.66 774 ARG A CA 1
ATOM 5885 C C . ARG A 1 774 ? 23.403 31.970 45.701 1.00 23.66 774 ARG A C 1
ATOM 5887 O O . ARG A 1 774 ? 24.167 32.685 45.072 1.00 23.66 774 ARG A O 1
ATOM 5894 N N . ALA A 1 775 ? 22.114 31.927 45.371 1.00 23.97 775 ALA A N 1
ATOM 5895 C CA . ALA A 1 775 ? 20.988 32.561 46.075 1.00 23.97 775 ALA A CA 1
ATOM 5896 C C . ALA A 1 775 ? 21.014 34.105 46.113 1.00 23.97 775 ALA A C 1
ATOM 5898 O O . ALA A 1 775 ? 21.826 34.705 46.812 1.00 23.97 775 ALA A O 1
ATOM 5899 N N . LEU A 1 776 ? 20.004 34.716 45.480 1.00 23.95 776 LEU A N 1
ATOM 5900 C CA . LEU A 1 776 ? 19.440 36.013 45.862 1.00 23.95 776 LEU A CA 1
ATOM 5901 C C . LEU A 1 776 ? 17.922 35.847 46.066 1.00 23.95 776 LEU A C 1
ATOM 5903 O O . LEU A 1 776 ? 17.249 35.135 45.326 1.00 23.95 776 LEU A O 1
ATOM 5907 N N . TYR A 1 777 ? 17.440 36.440 47.156 1.00 25.52 777 TYR A N 1
ATOM 5908 C CA . TYR A 1 777 ? 16.095 36.343 47.749 1.00 25.52 777 TYR A CA 1
ATOM 5909 C C . TYR A 1 777 ? 15.141 37.432 47.170 1.00 25.52 777 TYR A C 1
ATOM 5911 O O . TYR A 1 777 ? 15.632 38.252 46.393 1.00 25.52 777 TYR A O 1
ATOM 5919 N N . PRO A 1 778 ? 13.836 37.535 47.550 1.00 32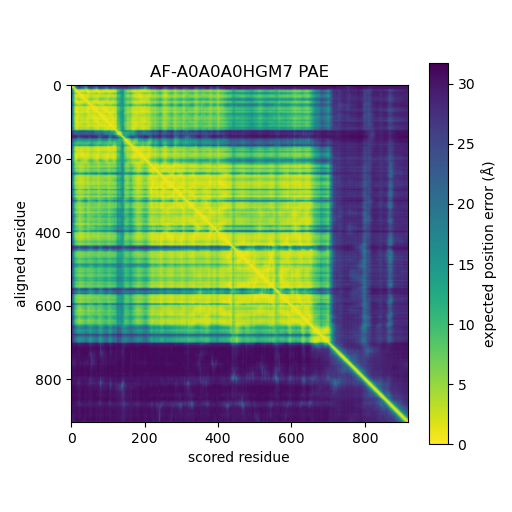.34 778 PRO A N 1
ATOM 5920 C CA . PRO A 1 778 ? 13.144 36.862 48.661 1.00 32.34 778 PRO A CA 1
ATOM 5921 C C . PRO A 1 778 ? 11.776 36.210 48.360 1.00 32.34 778 PRO A C 1
ATOM 5923 O O . PRO A 1 778 ? 11.141 36.421 47.334 1.00 32.34 778 PRO A O 1
ATOM 5926 N N . ALA A 1 779 ? 11.283 35.469 49.359 1.00 27.55 779 ALA A N 1
ATOM 5927 C CA . ALA A 1 779 ? 9.925 34.934 49.443 1.00 27.55 779 ALA A CA 1
ATOM 5928 C C . ALA A 1 779 ? 9.220 35.389 50.737 1.00 27.55 779 ALA A C 1
ATOM 5930 O O . ALA A 1 779 ? 9.894 35.572 51.752 1.00 27.55 779 ALA A O 1
ATOM 5931 N N . ARG A 1 780 ? 7.877 35.488 50.700 1.00 28.16 780 ARG A N 1
ATOM 5932 C CA . ARG A 1 780 ? 6.846 35.313 51.769 1.00 28.16 780 ARG A CA 1
ATOM 5933 C C . ARG A 1 780 ? 5.552 36.032 51.313 1.00 28.16 780 ARG A C 1
ATOM 5935 O O . ARG A 1 780 ? 5.636 36.979 50.549 1.00 28.16 780 ARG A O 1
ATOM 5942 N N . ALA A 1 781 ? 4.338 35.631 51.699 1.00 24.77 781 ALA A N 1
ATOM 5943 C CA . ALA A 1 781 ? 3.945 34.872 52.887 1.00 24.77 781 ALA A CA 1
ATOM 5944 C C . ALA A 1 781 ? 2.825 33.834 52.640 1.00 24.77 781 ALA A C 1
ATOM 5946 O O . ALA A 1 781 ? 2.127 33.856 51.632 1.00 24.77 781 ALA A O 1
ATOM 5947 N N . ARG A 1 782 ? 2.643 32.937 53.620 1.00 29.84 782 ARG A N 1
ATOM 5948 C CA . ARG A 1 782 ? 1.548 31.953 53.698 1.00 29.84 782 ARG A CA 1
ATOM 5949 C C . ARG A 1 782 ? 0.238 32.614 54.159 1.00 29.84 782 ARG A C 1
ATOM 5951 O O . ARG A 1 782 ? 0.277 33.431 55.077 1.00 29.84 782 ARG A O 1
ATOM 5958 N N . ARG A 1 783 ? -0.913 32.126 53.681 1.00 25.38 783 ARG A N 1
ATOM 5959 C CA . ARG A 1 783 ? -2.179 32.097 54.445 1.00 25.38 783 ARG A CA 1
ATOM 5960 C C . ARG A 1 783 ? -2.843 30.717 54.315 1.00 25.38 783 ARG A C 1
ATOM 5962 O O . ARG A 1 783 ? -2.565 29.985 53.370 1.00 25.38 783 ARG A O 1
ATOM 5969 N N . ARG A 1 784 ? -3.621 30.346 55.338 1.00 27.78 784 ARG A N 1
ATOM 5970 C CA . ARG A 1 784 ? -4.373 29.079 55.457 1.00 27.78 784 ARG A CA 1
ATOM 5971 C C . ARG A 1 784 ? -5.633 29.089 54.565 1.00 27.78 784 ARG A C 1
ATOM 5973 O O . ARG A 1 784 ? -6.038 30.177 54.161 1.00 27.78 784 ARG A O 1
ATOM 5980 N N . PRO A 1 785 ? -6.234 27.920 54.266 1.00 31.77 785 PRO A N 1
ATOM 5981 C CA . PRO A 1 785 ? -7.468 27.846 53.488 1.00 31.77 785 PRO A CA 1
ATOM 5982 C C . PRO A 1 785 ? -8.684 28.305 54.303 1.00 31.77 785 PRO A C 1
ATOM 5984 O O . PRO A 1 785 ? -8.724 28.107 55.517 1.00 31.77 785 PRO A O 1
ATOM 5987 N N . ASP A 1 786 ? -9.676 28.840 53.598 1.00 26.30 786 ASP A N 1
ATOM 5988 C CA . ASP A 1 786 ? -11.036 29.094 54.081 1.00 26.30 786 ASP A CA 1
ATOM 5989 C C . ASP A 1 786 ? -11.997 28.273 53.191 1.00 26.30 786 ASP A C 1
ATOM 5991 O O . ASP A 1 786 ? -11.781 28.233 51.971 1.00 26.30 786 ASP A O 1
ATOM 5995 N N . PRO A 1 787 ? -12.982 27.535 53.736 1.00 36.56 787 PRO A N 1
ATOM 5996 C CA . PRO A 1 787 ? -13.907 26.741 52.935 1.00 36.56 787 PRO A CA 1
ATOM 5997 C C . PRO A 1 787 ? -15.058 27.603 52.388 1.00 36.56 787 PRO A C 1
ATOM 5999 O O . PRO A 1 787 ? -15.420 28.616 52.972 1.00 36.56 787 PRO A O 1
ATOM 6002 N N . PHE A 1 788 ? -15.689 27.134 51.305 1.00 33.56 788 PHE A N 1
ATOM 6003 C CA . PHE A 1 788 ? -16.770 27.795 50.550 1.00 33.56 788 PHE A CA 1
ATOM 6004 C C . PHE A 1 788 ? -16.362 29.014 49.702 1.00 33.56 788 PHE A C 1
ATOM 6006 O O . PHE A 1 788 ? -16.488 30.168 50.095 1.00 33.56 788 PHE A O 1
ATOM 6013 N N . GLY A 1 789 ? -16.032 28.741 48.437 1.00 25.48 789 GLY A N 1
ATOM 6014 C CA . GLY A 1 789 ? -15.995 29.738 47.366 1.00 25.48 789 GLY A CA 1
ATOM 6015 C C . GLY A 1 789 ? -16.488 29.137 46.052 1.00 25.48 789 GLY A C 1
ATOM 6016 O O . GLY A 1 789 ? -15.731 28.465 45.359 1.00 25.48 789 GLY A O 1
ATOM 6017 N N . ARG A 1 790 ? -17.761 29.365 45.698 1.00 33.00 790 ARG A N 1
ATOM 6018 C CA . ARG A 1 790 ? -18.273 29.058 44.350 1.00 33.00 790 ARG A CA 1
ATOM 6019 C C . ARG A 1 790 ? -17.590 29.984 43.338 1.00 33.00 790 ARG A C 1
ATOM 6021 O O . ARG A 1 790 ? -17.688 31.195 43.497 1.00 33.00 790 ARG A O 1
ATOM 6028 N N . TYR A 1 791 ? -17.018 29.432 42.271 1.00 27.23 791 TYR A N 1
ATOM 6029 C CA . TYR A 1 791 ? -16.711 30.173 41.040 1.00 27.23 791 TYR A CA 1
ATOM 6030 C C . TYR A 1 791 ? -17.235 29.409 39.807 1.00 27.23 791 TYR A C 1
ATOM 6032 O O . TYR A 1 791 ? -17.446 28.197 39.895 1.00 27.23 791 TYR A O 1
ATOM 6040 N N . PRO A 1 792 ? -17.568 30.112 38.706 1.00 28.92 792 PRO A N 1
ATOM 6041 C CA . PRO A 1 792 ? -18.494 29.615 37.695 1.00 28.92 792 PRO A CA 1
ATOM 6042 C C . PRO A 1 792 ? -17.807 28.829 36.574 1.00 28.92 792 PRO A C 1
ATOM 6044 O O . PRO A 1 792 ? -16.614 28.974 36.311 1.00 28.92 792 PRO A O 1
ATOM 6047 N N .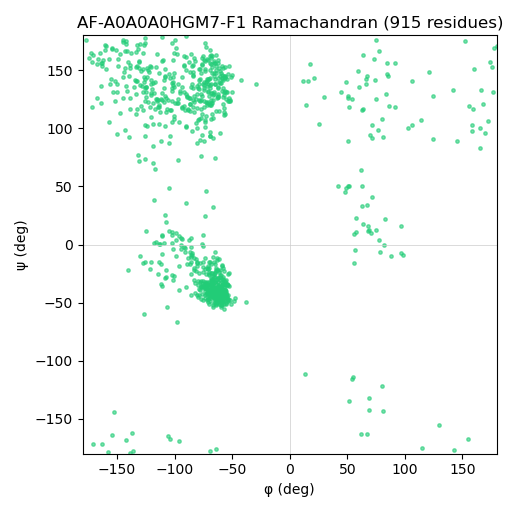 ALA A 1 793 ? -18.608 28.043 35.854 1.00 26.52 793 ALA A N 1
ATOM 6048 C CA . ALA A 1 793 ? -18.182 27.372 34.634 1.00 26.52 793 ALA A CA 1
ATOM 6049 C C . ALA A 1 793 ? -17.897 28.393 33.516 1.00 26.52 793 ALA A C 1
ATOM 6051 O O . ALA A 1 793 ? -18.818 28.970 32.937 1.00 26.52 793 ALA A O 1
ATOM 6052 N N . HIS A 1 794 ? -16.622 28.580 33.179 1.00 26.34 794 HIS A N 1
ATOM 6053 C CA . HIS A 1 794 ? -16.230 29.251 31.943 1.00 26.34 794 HIS A CA 1
ATOM 6054 C C . HIS A 1 794 ? -16.337 28.268 30.774 1.00 26.34 794 HIS A C 1
ATOM 6056 O O . HIS A 1 794 ? -15.520 27.361 30.632 1.00 26.34 794 HIS A O 1
ATOM 6062 N N . GLY A 1 795 ? -17.347 28.459 29.922 1.00 24.61 795 GLY A N 1
ATOM 6063 C CA . GLY A 1 795 ? -17.444 27.744 28.653 1.00 24.61 795 GLY A CA 1
ATOM 6064 C C . GLY A 1 795 ? -16.314 28.158 27.710 1.00 24.61 795 GLY A C 1
ATOM 6065 O O . GLY A 1 795 ? -16.160 29.342 27.406 1.00 24.61 795 GLY A O 1
ATOM 6066 N N . ALA A 1 796 ? -15.534 27.189 27.232 1.00 24.62 796 ALA A N 1
ATOM 6067 C CA . ALA A 1 796 ? -14.502 27.428 26.231 1.00 24.62 796 ALA A CA 1
ATOM 6068 C C . ALA A 1 796 ? -15.145 27.793 24.881 1.00 24.62 796 ALA A C 1
ATOM 6070 O O . ALA A 1 796 ? -15.722 26.947 24.196 1.00 24.62 796 ALA A O 1
ATOM 6071 N N . GLN A 1 797 ? -15.043 29.064 24.488 1.00 23.89 797 GLN A N 1
ATOM 6072 C CA . GLN A 1 797 ? -15.406 29.504 23.143 1.00 23.89 797 GLN A CA 1
ATOM 6073 C C . GLN A 1 797 ? -14.347 29.028 22.141 1.00 23.89 797 GLN A C 1
ATOM 6075 O O . GLN A 1 797 ? -13.228 29.540 22.116 1.00 23.89 797 GLN A O 1
ATOM 6080 N N . TYR A 1 798 ? -14.711 28.083 21.276 1.00 30.55 798 TYR A N 1
ATOM 6081 C CA . TYR A 1 798 ? -13.910 27.761 20.096 1.00 30.55 798 TYR A CA 1
ATOM 6082 C C . TYR A 1 798 ? -14.092 28.846 19.019 1.00 30.55 798 TYR A C 1
ATOM 6084 O O . TYR A 1 798 ? -15.221 29.287 18.777 1.00 30.55 798 TYR A O 1
ATOM 6092 N N . PRO A 1 799 ? -13.021 29.275 18.326 1.00 26.42 799 PRO A N 1
ATOM 6093 C CA . PRO A 1 799 ? -13.144 30.226 17.232 1.00 26.42 799 PRO A CA 1
ATOM 6094 C C . PRO A 1 799 ? -13.856 29.576 16.041 1.00 26.42 799 PRO A C 1
ATOM 6096 O O . PRO A 1 799 ? -13.372 28.608 15.456 1.00 26.42 799 PRO A O 1
ATOM 6099 N N . CYS A 1 800 ? -14.995 30.143 15.639 1.00 23.36 800 CYS A N 1
ATOM 6100 C CA . CYS A 1 800 ? -15.658 29.769 14.393 1.00 23.36 800 CYS A CA 1
ATOM 6101 C C . CYS A 1 800 ? -14.705 29.963 13.204 1.00 23.36 800 CYS A C 1
ATOM 6103 O O . CYS A 1 800 ? -14.165 31.056 13.006 1.00 23.36 800 CYS A O 1
ATOM 6105 N N . PHE A 1 801 ? -14.548 28.928 12.374 1.00 24.41 801 PHE A N 1
ATOM 6106 C CA . PHE A 1 801 ? -13.800 29.018 11.122 1.00 24.41 801 PHE A CA 1
ATOM 6107 C C . PHE A 1 801 ? -14.383 30.123 10.230 1.00 24.41 801 PHE A C 1
ATOM 6109 O O . PHE A 1 801 ? -15.472 29.988 9.669 1.00 24.41 801 PHE A O 1
ATOM 6116 N N . ARG A 1 802 ? -13.629 31.213 10.041 1.00 22.19 802 ARG A N 1
ATOM 6117 C CA . ARG A 1 802 ? -13.891 32.161 8.953 1.00 22.19 802 ARG A CA 1
ATOM 6118 C C . ARG A 1 802 ? -13.591 31.468 7.629 1.00 22.19 802 ARG A C 1
ATOM 6120 O O . ARG A 1 802 ? -12.433 31.213 7.307 1.00 22.19 802 ARG A O 1
ATOM 6127 N N . SER A 1 803 ? -14.631 31.220 6.842 1.00 22.84 803 SER A N 1
ATOM 6128 C CA . SER A 1 803 ? -14.490 30.798 5.454 1.00 22.84 803 SER A CA 1
ATOM 6129 C C . SER A 1 803 ? -13.773 31.882 4.641 1.00 22.84 803 SER A C 1
ATOM 6131 O O . SER A 1 803 ? -14.276 32.990 4.454 1.00 22.84 803 SER A O 1
ATOM 6133 N N . VAL A 1 804 ? -12.579 31.563 4.140 1.00 23.88 804 VAL A N 1
ATOM 6134 C CA . VAL A 1 804 ? -11.886 32.382 3.139 1.00 23.88 804 VAL A CA 1
ATOM 6135 C C . VAL A 1 804 ? -12.422 31.989 1.757 1.00 23.88 804 VAL A C 1
ATOM 6137 O O . VAL A 1 804 ? -12.251 30.837 1.356 1.00 23.88 804 VAL A O 1
ATOM 6140 N N . PRO A 1 805 ? -13.057 32.896 0.992 1.00 24.70 805 PRO A N 1
ATOM 6141 C CA . PRO A 1 805 ? -13.539 32.569 -0.344 1.00 24.70 805 PRO A CA 1
ATOM 6142 C C . PRO A 1 805 ? -12.382 32.575 -1.357 1.00 24.70 805 PRO A C 1
ATOM 6144 O O . PRO A 1 805 ? -12.089 33.590 -1.990 1.00 24.70 805 PRO A O 1
ATOM 6147 N N . HIS A 1 806 ? -11.731 31.428 -1.556 1.00 25.09 806 HIS A N 1
ATOM 6148 C CA . HIS A 1 806 ? -10.821 31.222 -2.687 1.00 25.09 806 HIS A CA 1
ATOM 6149 C C . HIS A 1 806 ? -11.593 30.877 -3.966 1.00 25.09 806 HIS A C 1
ATOM 6151 O O . HIS A 1 806 ? -11.806 29.721 -4.325 1.00 25.09 806 HIS A O 1
ATOM 6157 N N . ALA A 1 807 ? -11.999 31.922 -4.687 1.00 23.33 807 ALA A N 1
ATOM 6158 C CA . ALA A 1 807 ? -12.629 31.814 -5.997 1.00 23.33 807 ALA A CA 1
ATOM 6159 C C . ALA A 1 807 ? -11.601 31.521 -7.112 1.00 23.33 807 ALA A C 1
ATOM 6161 O O . ALA A 1 807 ? -11.279 32.393 -7.924 1.00 23.33 807 ALA A O 1
ATOM 6162 N N . HIS A 1 808 ? -11.117 30.279 -7.205 1.00 25.55 808 HIS A N 1
ATOM 6163 C CA . HIS A 1 808 ? -10.393 29.829 -8.398 1.00 25.55 808 HIS A CA 1
ATOM 6164 C C . HIS A 1 808 ? -11.367 29.602 -9.564 1.00 25.55 808 HIS A C 1
ATOM 6166 O O . HIS A 1 808 ? -12.106 28.621 -9.619 1.00 25.55 808 HIS A O 1
ATOM 6172 N N . ARG A 1 809 ? -11.359 30.526 -10.534 1.00 22.64 809 ARG A N 1
ATOM 6173 C CA . ARG A 1 809 ? -12.098 30.389 -11.800 1.00 22.64 809 ARG A CA 1
ATOM 6174 C C . ARG A 1 809 ? -11.485 29.291 -12.675 1.00 22.64 809 ARG A C 1
ATOM 6176 O O . ARG A 1 809 ? -10.622 29.569 -13.505 1.00 22.64 809 ARG A O 1
ATOM 6183 N N . ILE A 1 810 ? -11.998 28.070 -12.561 1.00 23.38 810 ILE A N 1
ATOM 6184 C CA . ILE A 1 810 ? -11.773 27.021 -13.561 1.00 23.38 810 ILE A CA 1
ATOM 6185 C C . ILE A 1 810 ? -12.583 27.371 -14.820 1.00 23.38 810 ILE A C 1
ATOM 6187 O O . ILE A 1 810 ? -13.806 27.511 -14.777 1.00 23.38 810 ILE A O 1
ATOM 6191 N N . ARG A 1 811 ? -11.903 27.541 -15.962 1.00 21.95 811 ARG A N 1
ATOM 6192 C CA . ARG A 1 811 ? -12.556 27.702 -17.272 1.00 21.95 811 ARG A CA 1
ATOM 6193 C C . ARG A 1 811 ? -12.998 26.335 -17.793 1.00 21.95 811 ARG A C 1
ATOM 6195 O O . ARG A 1 811 ? -12.169 25.564 -18.261 1.00 21.95 811 ARG A O 1
ATOM 6202 N N . LEU A 1 812 ? -14.304 26.080 -17.796 1.00 24.38 812 LEU A N 1
ATOM 6203 C CA . LEU A 1 812 ? -14.887 24.974 -18.561 1.00 24.38 812 LEU A CA 1
ATOM 6204 C C . LEU A 1 812 ? -14.835 25.284 -20.075 1.00 24.38 812 LEU A C 1
ATOM 6206 O O . LEU A 1 812 ? -15.131 26.421 -20.469 1.00 24.38 812 LEU A O 1
ATOM 6210 N N . PRO A 1 813 ? -14.493 24.315 -20.945 1.00 24.81 813 PRO A N 1
ATOM 6211 C CA . PRO A 1 813 ? -14.525 24.514 -22.389 1.00 24.81 813 PRO A CA 1
ATOM 6212 C C . PRO A 1 813 ? -15.972 24.612 -22.899 1.00 24.81 813 PRO A C 1
ATOM 6214 O O . PRO A 1 813 ? -16.809 23.747 -22.644 1.00 24.81 813 PRO A O 1
ATOM 6217 N N . ARG A 1 814 ? -16.271 25.673 -23.659 1.00 22.80 814 ARG A N 1
ATOM 6218 C CA . ARG A 1 814 ? -17.566 25.839 -24.337 1.00 22.80 814 ARG A CA 1
ATOM 6219 C C . ARG A 1 814 ? -17.699 24.840 -25.486 1.00 22.80 814 ARG A C 1
ATOM 6221 O O . ARG A 1 814 ? -16.955 24.932 -26.461 1.00 22.80 814 ARG A O 1
ATOM 6228 N N . TRP A 1 815 ? -18.722 23.993 -25.432 1.00 23.67 815 TRP A N 1
ATOM 6229 C CA . TRP A 1 815 ? -19.219 23.297 -26.618 1.00 23.67 815 TRP A CA 1
ATOM 6230 C C . TRP A 1 815 ? -19.757 24.318 -27.630 1.00 23.67 815 TRP A C 1
ATOM 6232 O O . TRP A 1 815 ? -20.595 25.158 -27.295 1.00 23.67 815 TRP A O 1
ATOM 6242 N N . ARG A 1 816 ? -19.267 24.263 -28.875 1.00 22.27 816 ARG A N 1
ATOM 6243 C CA . ARG A 1 816 ? -19.836 25.024 -29.996 1.00 22.27 816 ARG A CA 1
ATOM 6244 C C . ARG A 1 816 ? -20.974 24.219 -30.616 1.00 22.27 816 ARG A C 1
ATOM 6246 O O . ARG A 1 816 ? -20.716 23.196 -31.240 1.00 22.27 816 ARG A O 1
ATOM 6253 N N . ALA A 1 817 ? -22.198 24.727 -30.521 1.00 23.88 817 ALA A N 1
ATOM 6254 C CA . ALA A 1 817 ? -23.247 24.345 -31.454 1.00 23.88 817 ALA A CA 1
ATOM 6255 C C . ALA A 1 817 ? -22.977 25.035 -32.800 1.00 23.88 817 ALA A C 1
ATOM 6257 O O . ALA A 1 817 ? -22.842 26.258 -32.870 1.00 23.88 817 ALA A O 1
ATOM 6258 N N . SER A 1 818 ? -22.864 24.250 -33.866 1.00 26.27 818 SER A N 1
ATOM 6259 C CA . SER A 1 818 ? -22.768 24.739 -35.238 1.00 26.27 818 SER A CA 1
ATOM 6260 C C . SER A 1 818 ? -24.166 25.073 -35.768 1.00 26.27 818 SER A C 1
ATOM 6262 O O . SER A 1 818 ? -24.928 24.165 -36.096 1.00 26.27 818 SER A O 1
ATOM 6264 N N . GLY A 1 819 ? -24.512 26.359 -35.853 1.00 22.64 819 GLY A N 1
ATOM 6265 C CA . GLY A 1 819 ? -25.713 26.806 -36.561 1.00 22.64 819 GLY A CA 1
ATOM 6266 C C . GLY A 1 819 ? -25.417 27.085 -38.036 1.00 22.64 819 GLY A C 1
ATOM 6267 O O . GLY A 1 819 ? -24.500 27.846 -38.337 1.00 22.64 819 GLY A O 1
ATOM 6268 N N . GLY A 1 820 ? -26.209 26.495 -38.931 1.00 23.19 820 GLY A N 1
ATOM 6269 C CA . GLY A 1 820 ? -26.340 26.919 -40.324 1.00 23.19 820 GLY A CA 1
ATOM 6270 C C . GLY A 1 820 ? -27.732 27.509 -40.555 1.00 23.19 820 GLY A C 1
ATOM 6271 O O . GLY A 1 820 ? -28.730 26.912 -40.164 1.00 23.19 820 GLY A O 1
ATOM 6272 N N . THR A 1 821 ? -27.787 28.693 -41.156 1.00 23.77 821 THR A N 1
ATOM 6273 C CA . THR A 1 821 ? -28.978 29.344 -41.741 1.00 23.77 821 THR A CA 1
ATOM 6274 C C . THR A 1 821 ? -29.391 28.644 -43.063 1.00 23.77 821 THR A C 1
ATOM 6276 O O . THR A 1 821 ? -28.586 27.836 -43.534 1.00 23.77 821 THR A O 1
ATOM 6279 N N . PRO A 1 822 ? -30.567 28.911 -43.705 1.00 39.16 822 PRO A N 1
ATOM 6280 C CA . PRO A 1 822 ? -31.321 30.183 -43.680 1.00 39.16 822 PRO A CA 1
ATOM 6281 C C . PRO A 1 822 ? -32.880 30.152 -43.716 1.00 39.16 822 PRO A C 1
ATOM 6283 O O . PRO A 1 822 ? -33.499 29.136 -43.990 1.00 39.16 822 PRO A O 1
ATOM 6286 N N . ALA A 1 823 ? -33.448 31.365 -43.570 1.00 26.55 823 ALA A N 1
ATOM 6287 C CA . ALA A 1 823 ? -34.671 31.914 -44.203 1.00 26.55 823 ALA A CA 1
ATOM 6288 C C . ALA A 1 823 ? -36.092 31.366 -43.890 1.00 26.55 823 ALA A C 1
ATOM 6290 O O . ALA A 1 823 ? -36.318 30.169 -43.788 1.00 26.55 823 ALA A O 1
ATOM 6291 N N . GLY A 1 824 ? -37.079 32.285 -43.879 1.00 24.77 824 GLY A N 1
ATOM 6292 C CA . GLY A 1 824 ? -38.505 31.982 -44.128 1.00 24.77 824 GLY A CA 1
ATOM 6293 C C . GLY A 1 824 ? -39.508 32.405 -43.037 1.00 24.77 824 GLY A C 1
ATOM 6294 O O . GLY A 1 824 ? -39.827 31.628 -42.149 1.00 24.77 824 GLY A O 1
ATOM 6295 N N . ASN A 1 825 ? -40.054 33.620 -43.138 1.00 22.92 825 ASN A N 1
ATOM 6296 C CA . ASN A 1 825 ? -41.257 34.116 -42.422 1.00 22.92 825 ASN A CA 1
ATOM 6297 C C . ASN A 1 825 ? -42.475 34.018 -43.395 1.00 22.92 825 ASN A C 1
ATOM 6299 O O . ASN A 1 825 ? -42.199 33.794 -44.577 1.00 22.92 825 ASN A O 1
ATOM 6303 N N . PRO A 1 826 ? -43.759 34.319 -43.061 1.00 43.47 826 PRO A N 1
ATOM 6304 C CA . PRO A 1 826 ? -44.488 34.432 -41.776 1.00 43.47 826 PRO A CA 1
ATOM 6305 C C . PRO A 1 826 ? -45.783 33.573 -41.708 1.00 43.47 826 PRO A C 1
ATOM 6307 O O . PRO A 1 826 ? -46.278 33.120 -42.732 1.00 43.47 826 PRO A O 1
ATOM 6310 N N . GLN A 1 827 ? -46.423 33.481 -40.528 1.00 23.95 827 GLN A N 1
ATOM 6311 C CA . GLN A 1 827 ? -47.812 33.960 -40.299 1.00 23.95 827 GLN A CA 1
ATOM 6312 C C . GLN A 1 827 ? -48.262 33.861 -38.817 1.00 23.95 827 GLN A C 1
ATOM 6314 O O . GLN A 1 827 ? -47.646 33.198 -37.990 1.00 23.95 827 GLN A O 1
ATOM 6319 N N . LYS A 1 828 ? -49.306 34.632 -38.489 1.00 22.88 828 LYS A N 1
ATOM 6320 C CA . LYS A 1 828 ? -49.911 34.969 -37.172 1.00 22.88 828 LYS A CA 1
ATOM 6321 C C . LYS A 1 828 ? -51.425 34.609 -37.236 1.00 22.88 828 LYS A C 1
ATOM 6323 O O . LYS A 1 828 ? -51.864 34.349 -38.355 1.00 22.88 828 LYS A O 1
ATOM 6328 N N . PRO A 1 829 ? -52.272 34.756 -36.183 1.00 39.16 829 PRO A N 1
ATOM 6329 C CA . PRO A 1 829 ? -52.039 35.001 -34.745 1.00 39.16 829 PRO A CA 1
ATOM 6330 C C . PRO A 1 829 ? -52.948 34.140 -33.799 1.00 39.16 829 PRO A C 1
ATOM 6332 O O . PRO A 1 829 ? -53.612 33.210 -34.238 1.00 39.16 829 PRO A O 1
ATOM 6335 N N . ALA A 1 830 ? -53.048 34.580 -32.530 1.00 26.64 830 ALA A N 1
ATOM 6336 C CA . ALA A 1 830 ? -54.155 34.413 -31.559 1.00 26.64 830 ALA A CA 1
ATOM 6337 C C . ALA A 1 830 ? -54.161 33.201 -30.592 1.00 26.64 830 ALA A C 1
ATOM 6339 O O . ALA A 1 830 ? -53.609 32.156 -30.906 1.00 26.64 830 ALA A O 1
ATOM 6340 N N . ALA A 1 831 ? -54.834 33.254 -29.426 1.00 24.50 831 ALA A N 1
ATOM 6341 C CA . ALA A 1 831 ? -54.856 34.257 -28.332 1.00 24.50 831 ALA A CA 1
ATOM 6342 C C . ALA A 1 831 ? -55.662 33.707 -27.119 1.00 24.50 831 ALA A C 1
ATOM 6344 O O . ALA A 1 831 ? -56.566 32.906 -27.314 1.00 24.50 831 ALA A O 1
ATOM 6345 N N . PHE A 1 832 ? -55.396 34.238 -25.913 1.00 25.70 832 PHE A N 1
ATOM 6346 C CA . PHE A 1 832 ? -56.186 34.132 -24.660 1.00 25.70 832 PHE A CA 1
ATOM 6347 C C . PHE A 1 832 ? -56.354 32.774 -23.932 1.00 25.70 832 PHE A C 1
ATOM 6349 O O . PHE A 1 832 ? -56.607 31.736 -24.525 1.00 25.70 832 PHE A O 1
ATOM 6356 N N . GLY A 1 833 ? -56.342 32.855 -22.589 1.00 24.86 833 GLY A N 1
ATOM 6357 C CA . GLY A 1 833 ? -57.078 31.943 -21.693 1.00 24.86 833 GLY A CA 1
ATOM 6358 C C . GLY A 1 833 ? -56.268 30.886 -20.926 1.00 24.86 833 GLY A C 1
ATOM 6359 O O . GLY A 1 833 ? -55.959 29.827 -21.455 1.00 24.86 833 GLY A O 1
ATOM 6360 N N . GLY A 1 834 ? -56.013 31.119 -19.632 1.00 22.50 834 GLY A N 1
ATOM 6361 C CA . GLY A 1 834 ? -55.848 30.036 -18.639 1.00 22.50 834 GLY A CA 1
ATOM 6362 C C . GLY A 1 834 ? -57.112 29.921 -17.761 1.00 22.50 834 GLY A C 1
ATOM 6363 O O . GLY A 1 834 ? -58.083 30.614 -18.066 1.00 22.50 834 GLY A O 1
ATOM 6364 N N . PRO A 1 835 ? -57.111 29.183 -16.626 1.00 34.72 835 PRO A N 1
ATOM 6365 C CA . PRO A 1 835 ? -56.064 28.296 -16.095 1.00 34.72 835 PRO A CA 1
ATOM 6366 C C . PRO A 1 835 ? -56.580 26.924 -15.550 1.00 34.72 835 PRO A C 1
ATOM 6368 O O . PRO A 1 835 ? -57.777 26.688 -15.456 1.00 34.72 835 PRO A O 1
ATOM 6371 N N . ARG A 1 836 ? -55.639 26.112 -15.020 1.00 24.70 836 ARG A N 1
ATOM 6372 C CA . ARG A 1 836 ? -55.782 24.966 -14.070 1.00 24.70 836 ARG A CA 1
ATOM 6373 C C . ARG A 1 836 ? -56.100 23.535 -14.574 1.00 24.70 836 ARG A C 1
ATOM 6375 O O . ARG A 1 836 ? -56.928 23.303 -15.436 1.00 24.70 836 ARG A O 1
ATOM 6382 N N . ALA A 1 837 ? -55.481 22.606 -13.825 1.00 24.73 837 ALA A N 1
ATOM 6383 C CA . ALA A 1 837 ? -55.865 21.219 -13.504 1.00 24.73 837 ALA A CA 1
ATOM 6384 C C . ALA A 1 837 ? -55.686 20.080 -14.541 1.00 24.73 837 ALA A C 1
ATOM 6386 O O . ALA A 1 837 ? -56.549 19.795 -15.359 1.00 24.73 837 ALA A O 1
ATOM 6387 N N . LEU A 1 838 ? -54.574 19.349 -14.361 1.00 25.11 838 LEU A N 1
ATOM 6388 C CA . LEU A 1 838 ? -54.462 17.875 -14.309 1.00 25.11 838 LEU A CA 1
ATOM 6389 C C . LEU A 1 838 ? -55.541 17.030 -15.029 1.00 25.11 838 LEU A C 1
ATOM 6391 O O . LEU A 1 838 ? -56.594 16.737 -14.468 1.00 25.11 838 LEU A O 1
ATOM 6395 N N . GLY A 1 839 ? -55.178 16.490 -16.198 1.00 22.95 839 GLY A N 1
ATOM 6396 C CA . GLY A 1 839 ? -55.890 15.413 -16.893 1.00 22.95 839 GLY A CA 1
ATOM 6397 C C . GLY A 1 839 ? -54.904 14.434 -17.545 1.00 22.95 839 GLY A C 1
ATOM 6398 O O . GLY A 1 839 ? -53.937 14.850 -18.176 1.00 22.95 839 GLY A O 1
ATOM 6399 N N . VAL A 1 840 ? -55.118 13.131 -17.347 1.00 22.27 840 VAL A N 1
ATOM 6400 C CA . VAL A 1 840 ? -54.230 12.030 -17.785 1.00 22.27 840 VAL A CA 1
ATOM 6401 C C . VAL A 1 840 ? -54.546 11.573 -19.219 1.00 22.27 840 VAL A C 1
ATOM 6403 O O . VAL A 1 840 ? -55.698 11.683 -19.632 1.00 22.27 840 VAL A O 1
ATOM 6406 N N . ARG A 1 841 ? -53.545 10.951 -19.885 1.00 23.28 841 ARG A N 1
ATOM 6407 C CA . ARG A 1 841 ? -53.528 10.114 -21.128 1.00 23.28 841 ARG A CA 1
ATOM 6408 C C . ARG A 1 841 ? -52.619 10.734 -22.206 1.00 23.28 841 ARG A C 1
ATOM 6410 O O . ARG A 1 841 ? -52.495 11.945 -22.267 1.00 23.28 841 ARG A O 1
ATOM 6417 N N . GLN A 1 842 ? -51.952 9.994 -23.093 1.00 21.98 842 GLN A N 1
ATOM 6418 C CA . GLN A 1 842 ? -51.709 8.549 -23.260 1.00 21.98 842 GLN A CA 1
ATOM 6419 C C . GLN A 1 842 ? -50.464 8.418 -24.161 1.00 21.98 842 GLN A C 1
ATOM 6421 O O . GLN A 1 842 ? -50.294 9.243 -25.052 1.00 21.98 842 GLN A O 1
ATOM 6426 N N . TYR A 1 843 ? -49.663 7.355 -24.031 1.00 22.66 843 TYR A N 1
ATOM 6427 C CA . TYR A 1 843 ? -48.839 6.890 -25.156 1.00 22.66 843 TYR A CA 1
ATOM 6428 C C . TYR A 1 843 ? -49.115 5.412 -25.420 1.00 22.66 843 TYR A C 1
ATOM 6430 O O . TYR A 1 843 ? -49.052 4.574 -24.523 1.00 22.66 843 TYR A O 1
ATOM 6438 N N . GLN A 1 844 ? -49.504 5.122 -26.659 1.00 21.41 844 GLN A N 1
ATOM 6439 C CA . GLN A 1 844 ? -49.855 3.788 -27.130 1.00 21.41 844 GLN A CA 1
ATOM 6440 C C . GLN A 1 844 ? -48.592 3.030 -27.548 1.00 21.41 844 GLN A C 1
ATOM 6442 O O . GLN A 1 844 ? -47.809 3.551 -28.338 1.00 21.41 844 GLN A O 1
ATOM 6447 N N . ILE A 1 845 ? -48.461 1.764 -27.144 1.00 24.44 845 ILE A N 1
ATOM 6448 C CA . ILE A 1 845 ? -47.685 0.768 -27.897 1.00 24.44 845 ILE A CA 1
ATOM 6449 C C . ILE A 1 845 ? -48.549 -0.491 -28.065 1.00 24.44 845 ILE A C 1
ATOM 6451 O O . ILE A 1 845 ? -49.294 -0.886 -27.167 1.00 24.44 845 ILE A O 1
ATOM 6455 N N . ARG A 1 846 ? -48.514 -1.060 -29.275 1.00 23.98 846 ARG A N 1
ATOM 6456 C CA . ARG A 1 846 ? -49.416 -2.112 -29.772 1.00 23.98 846 ARG A CA 1
ATOM 6457 C C . ARG A 1 846 ? -49.263 -3.446 -29.024 1.00 23.98 846 ARG A C 1
ATOM 6459 O O . ARG A 1 846 ? -48.149 -3.864 -28.729 1.00 23.98 846 ARG A O 1
ATOM 6466 N N . ARG A 1 847 ? -50.378 -4.171 -28.851 1.00 22.94 847 ARG A N 1
ATOM 6467 C CA . ARG A 1 847 ? -50.408 -5.596 -28.460 1.00 22.94 847 ARG A CA 1
ATOM 6468 C C . ARG A 1 847 ? -50.642 -6.532 -29.655 1.00 22.94 847 ARG A C 1
ATOM 6470 O O . ARG A 1 847 ? -51.440 -6.234 -30.540 1.00 22.94 847 ARG A O 1
ATOM 6477 N N . ARG A 1 848 ? -50.046 -7.722 -29.548 1.00 22.67 848 ARG A N 1
ATOM 6478 C CA . ARG A 1 848 ? -50.552 -9.054 -29.947 1.00 22.67 848 ARG A CA 1
ATOM 6479 C C . ARG A 1 848 ? -50.120 -10.038 -28.841 1.00 22.67 848 ARG A C 1
ATOM 6481 O O . ARG A 1 848 ? -49.134 -9.748 -28.174 1.00 22.67 848 ARG A O 1
ATOM 6488 N N . ALA A 1 849 ? -50.740 -11.192 -28.616 1.00 23.88 849 ALA A N 1
ATOM 6489 C CA . ALA A 1 849 ? -52.131 -11.627 -28.803 1.00 23.88 849 ALA A CA 1
ATOM 6490 C C . ALA A 1 849 ? -52.312 -12.920 -27.971 1.00 23.88 849 ALA A C 1
ATOM 6492 O O . ALA A 1 849 ? -51.334 -13.640 -27.804 1.00 23.88 849 ALA A O 1
ATOM 6493 N N . HIS A 1 850 ? -53.540 -13.221 -27.520 1.00 26.03 850 HIS A N 1
ATOM 6494 C CA . HIS A 1 850 ? -53.907 -14.417 -26.726 1.00 26.03 850 HIS A CA 1
ATOM 6495 C C . HIS A 1 850 ? -53.305 -14.485 -25.294 1.00 26.03 850 HIS A C 1
ATOM 6497 O O . HIS A 1 850 ? -52.152 -14.137 -25.080 1.00 26.03 850 HIS A O 1
ATOM 6503 N N . GLY A 1 851 ? -54.033 -14.899 -24.249 1.00 23.83 851 GLY A N 1
ATOM 6504 C CA . GLY A 1 851 ? -55.485 -15.104 -24.120 1.00 23.83 851 GLY A CA 1
ATOM 6505 C C . GLY A 1 851 ? -55.854 -15.916 -22.862 1.00 23.83 851 GLY A C 1
ATOM 6506 O O . GLY A 1 851 ? -55.264 -16.969 -22.683 1.00 23.83 851 GLY A O 1
ATOM 6507 N N . ALA A 1 852 ? -56.851 -15.449 -22.081 1.00 24.34 852 ALA A N 1
ATOM 6508 C CA . ALA A 1 852 ? -57.568 -16.153 -20.983 1.00 24.34 852 ALA A CA 1
ATOM 6509 C C . ALA A 1 852 ? -56.735 -16.670 -19.765 1.00 24.34 852 ALA A C 1
ATOM 6511 O O . ALA A 1 852 ? -55.572 -17.012 -19.908 1.00 24.34 852 ALA A O 1
ATOM 6512 N N . SER A 1 853 ? -57.239 -16.753 -18.522 1.00 23.17 853 SER A N 1
ATOM 6513 C CA . SER A 1 853 ? -58.491 -16.271 -17.893 1.00 23.17 853 SER A CA 1
ATOM 6514 C C . SER A 1 853 ? -58.380 -16.253 -16.348 1.00 23.17 853 SER A C 1
ATOM 6516 O O . SER A 1 853 ? -57.604 -17.016 -15.791 1.00 23.17 853 SER A O 1
ATOM 6518 N N . SER A 1 854 ? -59.238 -15.447 -15.695 1.00 24.86 854 SER A N 1
ATOM 6519 C CA . SER A 1 854 ? -59.832 -15.623 -14.339 1.00 24.86 854 SER A CA 1
ATOM 6520 C C . SER A 1 854 ? -58.954 -15.849 -13.086 1.00 24.86 854 SER A C 1
ATOM 6522 O O . SER A 1 854 ? -58.284 -16.868 -12.967 1.00 24.86 854 SER A O 1
ATOM 6524 N N . GLY A 1 855 ? -59.138 -14.994 -12.064 1.00 24.61 855 GLY A N 1
ATOM 6525 C CA . GLY A 1 855 ? -58.765 -15.282 -10.666 1.00 24.61 855 GLY A CA 1
ATOM 6526 C C . GLY A 1 855 ? -58.570 -14.033 -9.793 1.00 24.61 855 GLY A C 1
ATOM 6527 O O . GLY A 1 855 ? -57.541 -13.373 -9.896 1.00 24.61 855 GLY A O 1
ATOM 6528 N N . THR A 1 856 ? -59.551 -13.710 -8.946 1.00 23.64 856 THR A N 1
ATOM 6529 C CA . THR A 1 856 ? -59.447 -12.774 -7.801 1.00 23.64 856 THR A CA 1
ATOM 6530 C C . THR A 1 856 ? -58.533 -13.374 -6.699 1.00 23.64 856 THR A C 1
ATOM 6532 O O . THR A 1 856 ? -58.249 -14.566 -6.747 1.00 23.64 856 THR A O 1
ATOM 6535 N N . ASP A 1 857 ? -57.982 -12.669 -5.700 1.00 24.56 857 ASP A N 1
ATOM 6536 C CA . ASP A 1 857 ? -58.375 -11.403 -5.061 1.00 24.56 857 ASP A CA 1
ATOM 6537 C C . ASP A 1 857 ? -57.200 -10.715 -4.304 1.00 24.56 857 ASP A C 1
ATOM 6539 O O . ASP A 1 857 ? -56.149 -11.319 -4.116 1.00 24.56 857 ASP A O 1
ATOM 6543 N N . GLY A 1 858 ? -57.418 -9.469 -3.852 1.00 22.86 858 GLY A N 1
ATOM 6544 C CA . GLY A 1 858 ? -56.731 -8.698 -2.781 1.00 22.86 858 GLY A CA 1
ATOM 6545 C C . GLY A 1 858 ? -55.238 -8.893 -2.400 1.00 22.86 858 GLY A C 1
ATOM 6546 O O . GLY A 1 858 ? -54.825 -9.946 -1.926 1.00 22.86 858 GLY A O 1
ATOM 6547 N N . GLY A 1 859 ? -54.448 -7.801 -2.383 1.00 23.80 859 GLY A N 1
ATOM 6548 C CA . GLY A 1 859 ? -53.135 -7.799 -1.700 1.00 23.80 859 GLY A CA 1
ATOM 6549 C C . GLY A 1 859 ? -52.242 -6.561 -1.898 1.00 23.80 859 GLY A C 1
ATOM 6550 O O . GLY A 1 859 ? -51.625 -6.390 -2.940 1.00 23.80 859 GLY A O 1
ATOM 6551 N N . GLN A 1 860 ? -52.153 -5.733 -0.856 1.00 24.92 860 GLN A N 1
ATOM 6552 C CA . GLN A 1 860 ? -51.329 -4.523 -0.656 1.00 24.92 860 GLN A CA 1
ATOM 6553 C C . GLN A 1 860 ? -49.964 -4.419 -1.387 1.00 24.92 860 GLN A C 1
ATOM 6555 O O . GLN A 1 860 ? -49.132 -5.326 -1.375 1.00 24.92 860 GLN A O 1
ATOM 6560 N N . THR A 1 861 ? -49.680 -3.223 -1.917 1.00 23.36 861 THR A N 1
ATOM 6561 C CA . THR A 1 861 ? -48.436 -2.866 -2.620 1.00 23.36 861 THR A CA 1
ATOM 6562 C C . THR A 1 861 ? -47.237 -2.707 -1.671 1.00 23.36 861 THR A C 1
ATOM 6564 O O . THR A 1 861 ? -47.049 -1.650 -1.070 1.00 23.36 861 THR A O 1
ATOM 6567 N N . ALA A 1 862 ? -46.367 -3.716 -1.590 1.00 24.25 862 ALA A N 1
ATOM 6568 C CA . ALA A 1 862 ? -45.051 -3.594 -0.955 1.00 24.25 862 ALA A CA 1
ATOM 6569 C C . ALA A 1 862 ? -43.968 -3.197 -1.980 1.00 24.25 862 ALA A C 1
ATOM 6571 O O . ALA A 1 862 ? -43.844 -3.814 -3.042 1.00 24.25 862 ALA A O 1
ATOM 6572 N N . VAL A 1 863 ? -43.151 -2.187 -1.661 1.00 24.41 863 VAL A N 1
ATOM 6573 C CA . VAL A 1 863 ? -42.028 -1.752 -2.511 1.00 24.41 863 VAL A CA 1
ATOM 6574 C C . VAL A 1 863 ? -40.891 -2.771 -2.415 1.00 24.41 863 VAL A C 1
ATOM 6576 O O . VAL A 1 863 ? -40.196 -2.860 -1.405 1.00 24.41 863 VAL A O 1
ATOM 6579 N N . ARG A 1 864 ? -40.701 -3.559 -3.477 1.00 22.67 864 ARG A N 1
ATOM 6580 C CA . ARG A 1 864 ? -39.710 -4.639 -3.523 1.00 22.67 864 ARG A CA 1
ATOM 6581 C C . ARG A 1 864 ? -38.367 -4.126 -4.050 1.00 22.67 864 ARG A C 1
ATOM 6583 O O . ARG A 1 864 ? -38.194 -3.962 -5.255 1.00 22.67 864 ARG A O 1
ATOM 6590 N N . LEU A 1 865 ? -37.415 -3.896 -3.145 1.00 24.73 865 LEU A N 1
ATOM 6591 C CA . LEU A 1 865 ? -36.009 -3.678 -3.502 1.00 24.73 865 LEU A CA 1
ATOM 6592 C C . LEU A 1 865 ? -35.442 -4.938 -4.180 1.00 24.73 865 LEU A C 1
ATOM 6594 O O . LEU A 1 865 ? -35.668 -6.059 -3.721 1.00 24.73 865 LEU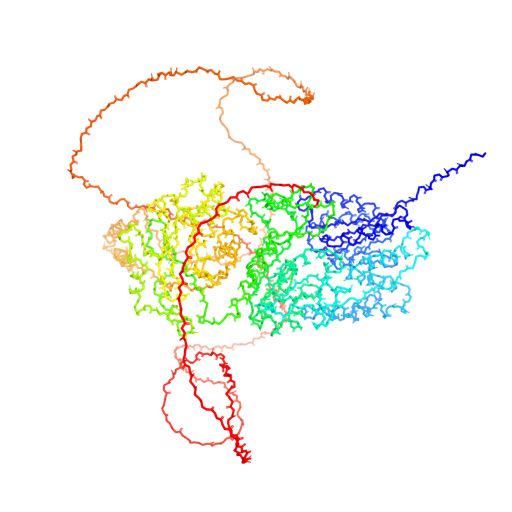 A O 1
ATOM 6598 N N . LEU A 1 866 ? -34.724 -4.751 -5.288 1.00 24.14 866 LEU A N 1
ATOM 6599 C CA . LEU A 1 866 ? -34.107 -5.835 -6.052 1.00 24.14 866 LEU A CA 1
ATOM 6600 C C . LEU A 1 866 ? -32.794 -6.272 -5.388 1.00 24.14 866 LEU A C 1
ATOM 6602 O O . LEU A 1 866 ? -31.844 -5.498 -5.325 1.00 24.14 866 LEU A O 1
ATOM 6606 N N . TRP A 1 867 ? -32.739 -7.529 -4.948 1.00 25.36 867 TRP A N 1
ATOM 6607 C CA . TRP A 1 867 ? -31.523 -8.213 -4.499 1.00 25.36 867 TRP A CA 1
ATOM 6608 C C . TRP A 1 867 ? -31.298 -9.453 -5.390 1.00 25.36 867 TRP A C 1
ATOM 6610 O O . TRP A 1 867 ? -32.279 -10.132 -5.714 1.00 25.36 867 TRP A O 1
ATOM 6620 N N . PRO A 1 868 ? -30.061 -9.759 -5.830 1.00 27.30 868 PRO A N 1
ATOM 6621 C CA . PRO A 1 868 ? -29.788 -10.906 -6.702 1.00 27.30 868 PRO A CA 1
ATOM 6622 C C . PRO A 1 868 ? -30.012 -12.255 -5.985 1.00 27.30 868 PRO A C 1
ATOM 6624 O O . PRO A 1 868 ? -29.900 -12.337 -4.761 1.00 27.30 868 PRO A O 1
ATOM 6627 N N . PRO A 1 869 ? -30.348 -13.338 -6.710 1.00 27.28 869 PRO A N 1
ATOM 6628 C CA . PRO A 1 869 ? -30.842 -14.567 -6.094 1.00 27.28 869 PRO A CA 1
ATOM 6629 C C . PRO A 1 869 ? -29.766 -15.356 -5.333 1.00 27.28 869 PRO A C 1
ATOM 6631 O O . PRO A 1 869 ? -28.669 -15.607 -5.831 1.00 27.28 869 PRO A O 1
ATOM 6634 N N . LEU A 1 870 ? -30.147 -15.836 -4.146 1.00 27.25 870 LEU A N 1
ATOM 6635 C CA . LEU A 1 870 ? -29.398 -16.805 -3.343 1.00 27.25 870 LEU A CA 1
ATOM 6636 C C . LEU A 1 870 ? -29.150 -18.099 -4.136 1.00 27.25 870 LEU A C 1
ATOM 6638 O O . LEU A 1 870 ? -30.099 -18.795 -4.506 1.00 27.25 870 LEU A O 1
ATOM 6642 N N . ARG A 1 871 ? -27.881 -18.479 -4.334 1.00 29.27 871 ARG A N 1
ATOM 6643 C CA . ARG A 1 871 ? -27.533 -19.831 -4.797 1.00 29.27 871 ARG A CA 1
ATOM 6644 C C . ARG A 1 871 ? -27.677 -20.820 -3.640 1.00 29.27 871 ARG A C 1
ATOM 6646 O O . ARG A 1 871 ? -26.893 -20.787 -2.697 1.00 29.27 871 ARG A O 1
ATOM 6653 N N . ARG A 1 872 ? -28.659 -21.721 -3.727 1.00 28.47 872 ARG A N 1
ATOM 6654 C CA . ARG A 1 872 ? -28.720 -22.919 -2.875 1.00 28.47 872 ARG A CA 1
ATOM 6655 C C . ARG A 1 872 ? -27.679 -23.935 -3.354 1.00 28.47 872 ARG A C 1
ATOM 6657 O O . ARG A 1 872 ? -27.608 -24.205 -4.552 1.00 28.47 872 ARG A O 1
ATOM 6664 N N . GLY A 1 873 ? -26.904 -24.498 -2.428 1.00 29.47 873 GLY A N 1
ATOM 6665 C CA . GLY A 1 873 ? -26.074 -25.677 -2.694 1.00 29.47 873 GLY A CA 1
ATOM 6666 C C . GLY A 1 873 ? -26.928 -26.937 -2.923 1.00 29.47 873 GLY A C 1
ATOM 6667 O O . GLY A 1 873 ? -28.104 -26.952 -2.545 1.00 29.47 873 GLY A O 1
ATOM 6668 N N . PRO A 1 874 ? -26.376 -27.988 -3.553 1.00 31.44 874 PRO A N 1
ATOM 6669 C CA . PRO A 1 874 ? -27.126 -29.200 -3.865 1.00 31.44 874 PRO A CA 1
ATOM 6670 C C . PRO A 1 874 ? -27.320 -30.090 -2.627 1.00 31.44 874 PRO A C 1
ATOM 6672 O O . PRO A 1 874 ? -26.357 -30.453 -1.956 1.00 31.44 874 PRO A O 1
ATOM 6675 N N . HIS A 1 875 ? -28.563 -30.505 -2.366 1.00 29.67 875 HIS A N 1
ATOM 6676 C CA . HIS A 1 875 ? -28.846 -31.653 -1.498 1.00 29.67 875 HIS A CA 1
ATOM 6677 C C . HIS A 1 875 ? -28.752 -32.965 -2.303 1.00 29.67 875 HIS A C 1
ATOM 6679 O O . HIS A 1 875 ? -29.125 -32.977 -3.479 1.00 29.67 875 HIS A O 1
ATOM 6685 N N . PRO A 1 876 ? -28.298 -34.077 -1.694 1.00 33.59 876 PRO A N 1
ATOM 6686 C CA . PRO A 1 876 ? -28.183 -35.363 -2.373 1.00 33.59 876 PRO A CA 1
ATOM 6687 C C . PRO A 1 876 ? -29.539 -36.074 -2.485 1.00 33.59 876 PRO A C 1
ATOM 6689 O O . PRO A 1 876 ? -30.334 -36.082 -1.542 1.00 33.59 876 PRO A O 1
ATOM 6692 N N . ALA A 1 877 ? -29.783 -36.726 -3.621 1.00 29.19 877 ALA A N 1
ATOM 6693 C CA . ALA A 1 877 ? -30.947 -37.585 -3.812 1.00 29.19 877 ALA A CA 1
ATOM 6694 C C . ALA A 1 877 ? -30.745 -38.959 -3.143 1.00 29.19 877 ALA A C 1
ATOM 6696 O O . ALA A 1 877 ? -29.683 -39.568 -3.261 1.00 29.19 877 ALA A O 1
ATOM 6697 N N . ARG A 1 878 ? -31.789 -39.471 -2.480 1.00 29.56 878 ARG A N 1
ATOM 6698 C CA . ARG A 1 878 ? -31.900 -40.877 -2.053 1.00 29.56 878 ARG A CA 1
ATOM 6699 C C . ARG A 1 878 ? -32.819 -41.631 -3.015 1.00 29.56 878 ARG A C 1
ATOM 6701 O O . ARG A 1 878 ? -33.858 -41.087 -3.376 1.00 29.56 878 ARG A O 1
ATOM 6708 N N . GLY A 1 879 ? -32.520 -42.904 -3.290 1.00 27.45 879 GLY A N 1
ATOM 6709 C CA . GLY A 1 879 ? -33.551 -43.870 -3.695 1.00 27.45 879 GLY A CA 1
ATOM 6710 C C . GLY A 1 879 ? -33.144 -44.933 -4.717 1.00 27.45 879 GLY A C 1
ATOM 6711 O O . GLY A 1 879 ? -33.390 -44.746 -5.901 1.00 27.45 879 GLY A O 1
ATOM 6712 N N . ALA A 1 880 ? -32.640 -46.079 -4.246 1.00 28.28 880 ALA A N 1
ATOM 6713 C CA . ALA A 1 880 ? -32.893 -47.404 -4.831 1.00 28.28 880 ALA A CA 1
ATOM 6714 C C . ALA A 1 880 ? -32.503 -48.503 -3.821 1.00 28.28 880 ALA A C 1
ATOM 6716 O O . ALA A 1 880 ? -31.480 -48.388 -3.149 1.00 28.28 880 ALA A O 1
ATOM 6717 N N . GLY A 1 881 ? -33.354 -49.524 -3.686 1.00 26.91 881 GLY A N 1
ATOM 6718 C CA . GLY A 1 881 ? -33.193 -50.664 -2.775 1.00 26.91 881 GLY A CA 1
ATOM 6719 C C . GLY A 1 881 ? -32.573 -51.919 -3.422 1.00 26.91 881 GLY A C 1
ATOM 6720 O O . GLY A 1 881 ? -32.054 -51.830 -4.532 1.00 26.91 881 GLY A O 1
ATOM 6721 N N . PRO A 1 882 ? -32.598 -53.072 -2.720 1.00 48.97 882 PRO A N 1
ATOM 6722 C CA . PRO A 1 882 ? -31.532 -54.085 -2.752 1.00 48.97 882 PRO A CA 1
ATOM 6723 C C . PRO A 1 882 ? -31.842 -55.316 -3.630 1.00 48.97 882 PRO A C 1
ATOM 6725 O O . PRO A 1 882 ? -32.959 -55.455 -4.131 1.00 48.97 882 PRO A O 1
ATOM 6728 N N . PRO A 1 883 ? -30.862 -56.223 -3.818 1.00 39.72 883 PRO A N 1
ATOM 6729 C CA . PRO A 1 883 ? -30.792 -57.465 -3.007 1.00 39.72 883 PRO A CA 1
ATOM 6730 C C . PRO A 1 883 ? -29.323 -57.886 -2.703 1.00 39.72 883 PRO A C 1
ATOM 6732 O O . PRO A 1 883 ? -28.405 -57.315 -3.272 1.00 39.72 883 PRO A O 1
ATOM 6735 N N . ALA A 1 884 ? -28.935 -58.910 -1.935 1.00 29.55 884 ALA A N 1
ATOM 6736 C CA . ALA A 1 884 ? -29.435 -59.718 -0.816 1.00 29.55 884 ALA A CA 1
ATOM 6737 C C . ALA A 1 884 ? -28.369 -60.831 -0.561 1.00 29.55 884 ALA A C 1
ATOM 6739 O O . ALA A 1 884 ? -27.730 -61.279 -1.507 1.00 29.55 884 ALA A O 1
ATOM 6740 N N . HIS A 1 885 ? -28.282 -61.336 0.679 1.00 28.47 885 HIS A N 1
ATOM 6741 C CA . HIS A 1 885 ? -27.736 -62.648 1.114 1.00 28.47 885 HIS A CA 1
ATOM 6742 C C . HIS A 1 885 ? -26.239 -62.927 1.435 1.00 28.47 885 HIS A C 1
ATOM 6744 O O . HIS A 1 885 ? -25.413 -63.075 0.545 1.00 28.47 885 HIS A O 1
ATOM 6750 N N . ARG A 1 886 ? -26.060 -63.332 2.719 1.00 27.44 886 ARG A N 1
ATOM 6751 C CA . ARG A 1 886 ? -25.125 -64.339 3.305 1.00 27.44 886 ARG A CA 1
ATOM 6752 C C . ARG A 1 886 ? -23.634 -63.944 3.402 1.00 27.44 886 ARG A C 1
ATOM 6754 O O . ARG A 1 886 ? -23.109 -63.352 2.476 1.00 27.44 886 ARG A O 1
ATOM 6761 N N . ARG A 1 887 ? -22.891 -64.287 4.468 1.00 29.08 887 ARG A N 1
ATOM 6762 C CA . ARG A 1 887 ? -23.162 -65.000 5.751 1.00 29.08 887 ARG A CA 1
ATOM 6763 C C . ARG A 1 887 ? -22.003 -64.700 6.737 1.00 29.08 887 ARG A C 1
ATOM 6765 O O . ARG A 1 887 ? -20.932 -64.408 6.228 1.00 29.08 887 ARG A O 1
ATOM 6772 N N . ASP A 1 888 ? -22.264 -64.818 8.048 1.00 30.12 888 ASP A N 1
ATOM 6773 C CA . ASP A 1 888 ? -21.418 -65.368 9.148 1.00 30.12 888 ASP A CA 1
ATOM 6774 C C . ASP A 1 888 ? -19.929 -64.885 9.275 1.00 30.12 888 ASP A C 1
ATOM 6776 O O . ASP A 1 888 ? -19.225 -64.755 8.284 1.00 30.12 888 ASP A O 1
ATOM 6780 N N . ASP A 1 889 ? -19.314 -64.613 10.438 1.00 30.42 889 ASP A N 1
ATOM 6781 C CA . ASP A 1 889 ? -19.694 -64.797 11.850 1.00 30.42 889 ASP A CA 1
ATOM 6782 C C . ASP A 1 889 ? -18.859 -63.891 12.812 1.00 30.42 889 ASP A C 1
ATOM 6784 O O . ASP A 1 889 ? -17.807 -63.369 12.446 1.00 30.42 889 ASP A O 1
ATOM 6788 N N . ASP A 1 890 ? -19.325 -63.816 14.067 1.00 30.66 890 ASP A N 1
ATOM 6789 C CA . ASP A 1 890 ? -18.567 -63.701 15.337 1.00 30.66 890 ASP A CA 1
ATOM 6790 C C . ASP A 1 890 ? -18.013 -62.401 16.003 1.00 30.66 890 ASP A C 1
ATOM 6792 O O . ASP A 1 890 ? -17.500 -61.459 15.405 1.00 30.66 890 ASP A O 1
ATOM 6796 N N . ALA A 1 891 ? -18.039 -62.500 17.347 1.00 31.53 891 ALA A N 1
ATOM 6797 C CA . ALA A 1 891 ? -17.256 -61.827 18.405 1.00 31.53 891 ALA A CA 1
ATOM 6798 C C . ALA A 1 891 ? -17.589 -60.385 18.897 1.00 31.53 891 ALA A C 1
ATOM 6800 O O . ALA A 1 891 ? -17.284 -59.349 18.314 1.00 31.53 891 ALA A O 1
ATOM 6801 N N . LEU A 1 892 ? -18.126 -60.359 20.122 1.00 30.22 892 LEU A N 1
ATOM 6802 C CA . LEU A 1 892 ? -18.628 -59.242 20.933 1.00 30.22 892 LEU A CA 1
ATOM 6803 C C . LEU A 1 892 ? -17.588 -58.560 21.877 1.00 30.22 892 LEU A C 1
ATOM 6805 O O . LEU A 1 892 ? -16.811 -59.250 22.525 1.00 30.22 892 LEU A O 1
ATOM 6809 N N . ARG A 1 893 ? -17.801 -57.246 22.132 1.00 30.81 893 ARG A N 1
ATOM 6810 C CA . ARG A 1 893 ? -17.705 -56.493 23.433 1.00 30.81 893 ARG A CA 1
ATOM 6811 C C . ARG A 1 893 ? -16.414 -55.782 23.954 1.00 30.81 893 ARG A C 1
ATOM 6813 O O . ARG A 1 893 ? -15.490 -56.398 24.458 1.00 30.81 893 ARG A O 1
ATOM 6820 N N . HIS A 1 894 ? -16.593 -54.454 24.104 1.00 29.39 894 HIS A N 1
ATOM 6821 C CA . HIS A 1 894 ? -16.315 -53.546 25.255 1.00 29.39 894 HIS A CA 1
ATOM 6822 C C . HIS A 1 894 ? -14.929 -52.898 25.583 1.00 29.39 894 HIS A C 1
ATOM 6824 O O . HIS A 1 894 ? -13.900 -53.536 25.743 1.00 29.39 894 HIS A O 1
ATOM 6830 N N . PHE A 1 895 ? -15.027 -51.567 25.785 1.00 31.78 895 PHE A N 1
ATOM 6831 C CA . PHE A 1 895 ? -14.178 -50.541 26.456 1.00 31.78 895 PHE A CA 1
ATOM 6832 C C . PHE A 1 895 ? -13.999 -50.752 27.999 1.00 31.78 895 PHE A C 1
ATOM 6834 O O . PHE A 1 895 ? -14.641 -51.686 28.481 1.00 31.78 895 PHE A O 1
ATOM 6841 N N . PRO A 1 896 ? -13.326 -49.874 28.827 1.00 48.97 896 PRO A N 1
ATOM 6842 C CA . PRO A 1 896 ? -12.605 -48.580 28.591 1.00 48.97 896 PRO A CA 1
ATOM 6843 C C . PRO A 1 896 ? -11.236 -48.342 29.347 1.00 48.97 896 PRO A C 1
ATOM 6845 O O . PRO A 1 896 ? -10.813 -49.167 30.140 1.00 48.97 896 PRO A O 1
ATOM 6848 N N . ARG A 1 897 ? -10.608 -47.153 29.119 1.00 35.00 897 ARG A N 1
ATOM 6849 C CA . ARG A 1 897 ? -9.735 -46.247 29.970 1.00 35.00 897 ARG A CA 1
ATOM 6850 C C . ARG A 1 897 ? -8.982 -46.768 31.232 1.00 35.00 897 ARG A C 1
ATOM 6852 O O . ARG A 1 897 ? -9.595 -47.455 32.040 1.00 35.00 897 ARG A O 1
ATOM 6859 N N . PRO A 1 898 ? -7.739 -46.285 31.530 1.00 45.09 898 PRO A N 1
ATOM 6860 C CA . PRO A 1 898 ? -7.504 -45.102 32.420 1.00 45.09 898 PRO A CA 1
ATOM 6861 C C . PRO A 1 898 ? -6.177 -44.317 32.120 1.00 45.09 898 PRO A C 1
ATOM 6863 O O . PRO A 1 898 ? -5.781 -44.242 30.964 1.00 45.09 898 PRO A O 1
ATOM 6866 N N . ALA A 1 899 ? -5.444 -43.761 33.109 1.00 32.72 899 ALA A N 1
ATOM 6867 C CA . ALA A 1 899 ? -5.499 -42.366 33.607 1.00 32.72 899 ALA A CA 1
ATOM 6868 C C . ALA A 1 899 ? -4.172 -41.922 34.319 1.00 32.72 899 ALA A C 1
ATOM 6870 O O . ALA A 1 899 ? -3.408 -42.776 34.745 1.00 32.72 899 ALA A O 1
ATOM 6871 N N . SER A 1 900 ? -3.935 -40.599 34.426 1.00 30.73 900 SER A N 1
ATOM 6872 C CA . SER A 1 900 ? -3.027 -39.788 35.307 1.00 30.73 900 SER A CA 1
ATOM 6873 C C . SER A 1 900 ? -1.898 -40.384 36.195 1.00 30.73 900 SER A C 1
ATOM 6875 O O . SER A 1 900 ? -2.165 -41.305 36.958 1.00 30.73 900 SER A O 1
ATOM 6877 N N . LEU A 1 901 ? -0.739 -39.680 36.261 1.00 30.25 901 LEU A N 1
ATOM 6878 C CA . LEU A 1 901 ? 0.075 -39.223 37.443 1.00 30.25 901 LEU A CA 1
ATOM 6879 C C . LEU A 1 901 ? 1.464 -38.717 36.928 1.00 30.25 901 LEU A C 1
ATOM 6881 O O . LEU A 1 901 ? 2.051 -39.371 36.078 1.00 30.25 901 LEU A O 1
ATOM 6885 N N . ALA A 1 902 ? 1.911 -37.467 37.142 1.00 31.00 902 ALA A N 1
ATOM 6886 C CA . ALA A 1 902 ? 2.539 -36.837 38.329 1.00 31.00 902 ALA A CA 1
ATOM 6887 C C . ALA A 1 902 ? 4.020 -37.232 38.600 1.00 31.00 902 ALA A C 1
ATOM 6889 O O . ALA A 1 902 ? 4.314 -38.408 38.772 1.00 31.00 902 ALA A O 1
ATOM 6890 N N . GLY A 1 903 ? 4.932 -36.244 38.707 1.00 27.20 903 GLY A N 1
ATOM 6891 C CA . GLY A 1 903 ? 6.332 -36.447 39.142 1.00 27.20 903 GLY A CA 1
ATOM 6892 C C . GLY A 1 903 ? 7.325 -35.337 38.736 1.00 27.20 903 GLY A C 1
ATOM 6893 O O . GLY A 1 903 ? 7.567 -35.120 37.554 1.00 27.20 903 GLY A O 1
ATOM 6894 N N . THR A 1 904 ? 7.902 -34.640 39.719 1.00 29.61 904 THR A N 1
ATOM 6895 C CA . THR A 1 904 ? 8.996 -33.644 39.612 1.00 29.61 904 THR A CA 1
ATOM 6896 C C . THR A 1 904 ? 10.386 -34.303 39.596 1.00 29.61 904 THR A C 1
ATOM 6898 O O . THR A 1 904 ? 10.517 -35.356 40.207 1.00 29.61 904 THR A O 1
ATOM 6901 N N . ASP A 1 905 ? 11.429 -33.677 39.014 1.00 28.47 905 ASP A N 1
ATOM 6902 C CA . ASP A 1 905 ? 12.500 -33.003 39.799 1.00 28.47 905 ASP A CA 1
ATOM 6903 C C . ASP A 1 905 ? 13.589 -32.268 38.960 1.00 28.47 905 ASP A C 1
ATOM 6905 O O . ASP A 1 905 ? 13.574 -32.257 37.730 1.00 28.47 905 ASP A O 1
ATOM 6909 N N . VAL A 1 906 ? 14.498 -31.589 39.672 1.00 31.66 906 VAL A N 1
ATOM 6910 C CA . VAL A 1 906 ? 15.499 -30.589 39.252 1.00 31.66 906 VAL A CA 1
ATOM 6911 C C . VAL A 1 906 ? 16.825 -31.178 38.724 1.00 31.66 906 VAL A C 1
ATOM 6913 O O . VAL A 1 906 ? 17.341 -32.155 39.255 1.00 31.66 906 VAL A O 1
ATOM 6916 N N . GLY A 1 907 ? 17.476 -30.487 37.771 1.00 27.78 907 GLY A N 1
ATOM 6917 C CA . GLY A 1 907 ? 18.869 -30.762 37.367 1.00 27.78 907 GLY A CA 1
ATOM 6918 C C . GLY A 1 907 ? 19.590 -29.569 36.713 1.00 27.78 907 GLY A C 1
ATOM 6919 O O . GLY A 1 907 ? 19.339 -29.240 35.558 1.00 27.78 907 GLY A O 1
ATOM 6920 N N . ARG A 1 908 ? 20.505 -28.912 37.443 1.00 30.23 908 ARG A N 1
ATOM 6921 C CA . ARG A 1 908 ? 21.401 -27.843 36.934 1.00 30.23 908 ARG A CA 1
ATOM 6922 C C . ARG A 1 908 ? 22.673 -28.425 36.292 1.00 30.23 908 ARG A C 1
ATOM 6924 O O . ARG A 1 908 ? 23.215 -29.378 36.838 1.00 30.23 908 ARG A O 1
ATOM 6931 N N . GLY A 1 909 ? 23.285 -27.693 35.348 1.00 27.91 909 GLY A N 1
ATOM 6932 C CA . GLY A 1 909 ? 24.754 -27.517 35.353 1.00 27.91 909 GLY A CA 1
ATOM 6933 C C . GLY A 1 909 ? 25.506 -27.510 34.010 1.00 27.91 909 GLY A C 1
ATOM 6934 O O . GLY A 1 909 ? 25.358 -28.429 33.222 1.00 27.91 909 GLY A O 1
ATOM 6935 N N . GLY A 1 910 ? 26.397 -26.515 33.839 1.00 28.70 910 GLY A N 1
ATOM 6936 C CA . GLY A 1 910 ? 27.612 -26.555 32.989 1.00 28.70 910 GLY A CA 1
ATOM 6937 C C . GLY A 1 910 ? 27.399 -26.530 31.464 1.00 28.70 910 GLY A C 1
ATOM 6938 O O . GLY A 1 910 ? 26.984 -27.521 30.889 1.00 28.70 910 GLY A O 1
ATOM 6939 N N . ALA A 1 911 ? 27.592 -25.434 30.721 1.00 30.72 911 ALA A N 1
ATOM 6940 C CA . ALA A 1 911 ? 28.818 -24.639 30.513 1.00 30.72 911 ALA A CA 1
ATOM 6941 C C . ALA A 1 911 ? 29.973 -25.409 29.827 1.00 30.72 911 ALA A C 1
ATOM 6943 O O . ALA A 1 911 ? 30.542 -26.322 30.413 1.00 30.72 911 ALA A O 1
ATOM 6944 N N . GLY A 1 912 ? 30.369 -24.977 28.620 1.00 29.94 912 GLY A N 1
ATOM 6945 C CA . GLY A 1 912 ? 31.533 -25.517 27.897 1.00 29.94 912 GLY A CA 1
ATOM 6946 C C . GLY A 1 912 ? 31.563 -25.119 26.418 1.00 29.94 912 GLY A C 1
ATOM 6947 O O . GLY A 1 912 ? 31.086 -25.860 25.569 1.00 29.94 912 GLY A O 1
ATOM 6948 N N . GLY A 1 913 ? 32.069 -23.918 26.115 1.00 31.00 913 GLY A N 1
ATOM 6949 C CA . GLY A 1 913 ? 32.119 -23.367 24.752 1.00 31.00 913 GLY A CA 1
ATOM 6950 C C . GLY A 1 913 ? 33.095 -24.056 23.785 1.00 31.00 913 GLY A C 1
ATOM 6951 O O . GLY A 1 913 ? 33.809 -24.981 24.151 1.00 31.00 913 GLY A O 1
ATOM 6952 N N . GLY A 1 914 ? 33.190 -23.545 22.553 1.00 31.14 914 GLY A N 1
ATOM 6953 C CA . GLY A 1 914 ? 34.224 -23.999 21.613 1.00 31.14 914 GLY A CA 1
ATOM 6954 C C . GLY A 1 914 ? 33.897 -23.745 20.148 1.00 31.14 914 GLY A C 1
ATOM 6955 O O . GLY A 1 914 ? 33.193 -24.517 19.515 1.00 31.14 914 GLY A O 1
ATOM 6956 N N . ARG A 1 915 ? 34.429 -22.651 19.605 1.00 37.16 915 ARG A N 1
ATOM 6957 C CA . ARG A 1 915 ? 34.314 -22.243 18.197 1.00 37.16 915 ARG A CA 1
ATOM 6958 C C . ARG A 1 915 ? 34.819 -23.308 17.208 1.00 37.16 915 ARG A C 1
ATOM 6960 O O . ARG A 1 915 ? 35.927 -23.803 17.378 1.00 37.16 915 ARG A O 1
ATOM 6967 N N . GLY A 1 916 ? 34.137 -23.400 16.065 1.00 34.81 916 GLY A N 1
ATOM 6968 C CA . GLY A 1 916 ? 34.803 -23.299 14.761 1.00 34.81 916 GLY A CA 1
ATOM 6969 C C . GLY A 1 916 ? 35.052 -24.589 13.978 1.00 34.81 916 GLY A C 1
ATOM 6970 O O . GLY A 1 916 ? 36.115 -25.195 14.102 1.00 34.81 916 GLY A O 1
ATOM 6971 N N . ARG A 1 917 ? 34.182 -24.851 13.002 1.00 36.53 917 ARG A N 1
ATOM 6972 C CA . ARG A 1 917 ? 34.476 -24.544 11.591 1.00 36.53 917 ARG A CA 1
ATOM 6973 C C . ARG A 1 917 ? 33.187 -24.228 10.837 1.00 36.53 917 ARG A C 1
ATOM 6975 O O . ARG A 1 917 ? 32.121 -24.597 11.370 1.00 36.53 917 ARG A O 1
#

Sequence (917 aa):
MRDDVIPPATTAPYRVVILTLDAHAAGACARVAERMAAEFPGLTLKVHAAAEWGENPTALDAARADIARGDLILISLLFLEDHIRAILPDLRARRDHCDAMIGIIADAQIVKLTRMGTLDMAAPETGARKLIKRLRGTDKPSAESGEKKMKMLRRLPRILKYIPGKAQDLRAWFLVMQYWLGTSDDNIEAMLRFLMSRYGHEARFRALRAPAPQDYPEVGLYHPDLPERITTDLARLPAPQETTGTVGLLVMRSYVLSGDHAHYDAVIRAFEARGLKVIPAFASGLDGRPAVERFFEGRVDTLVSLTGFSLVGGPAYNDSAAAVDVLSRLDVPYVAAHPLEFQTLAQWAGSAGGLGPIETTMLVALPEIDGATNPTVFAGRHGDTACDGCARRCAGDGAKAMAPCPERIEMLAARVARLAHLRRQEVATRRVGIVLFGFPPNAGAAGTAAYLDVFQSLHNMLHAMAARGYDLTPPATVEDLRKAVLEGSARQYGQEANIAAHVSADDIVAGTPWLREIEAQWGAAPGKVQSDGRGVFILGAEFGNVFVGLQPAFGYEGDPMRLLFERGFAPTHAFAQFYLWLKTRFQADVLLHFGMHGALEFMPGKQAGPGPACWPDRLIGDMPNVYLYPSNNPSEASLAKRRTGAVTVTHLTPPLAASGLYKGLAELKDSLKRWREMAGDAPEREELRALIAEQAVTVDMGGARPRHTLAQTAGNRGCADPRRPACAGSSHERRGARRISRDHGRQRCRNTGAGGCHVTARDGDCRAAAGAWRALYPARARRRPDPFGRYPAHGAQYPCFRSVPHAHRIRLPRWRASGGTPAGNPQKPAAFGGPRALGVRQYQIRRRAHGASSGTDGGQTAVRLLWPPLRRGPHPARGAGPPAHRRDDDALRHFPRPASLAGTDVGRGGAGGGRGR

Secondary structure (DSSP, 8-state):
-----PPPP-PPPEEEEEEESSSTTHHHHHHHHHHHHTTSTTEEEEEEEGGGGGT-HHHHHHHHHHHTT-SEEEEES---HHHHHHHHHHHHHHGGGSSEEEEESS-HHHHHT-EETTEESSS---HHHHHHHHHT---------HHHHHHHHHHHHHHHTT--THHHHHHHHHHHHHHHHH-SHHHHHHHHHHHHHHH-SSGGGGG---PPPP---SSEEE-TTSTTSEES-GGGS---SS-SEEEEEE--HHHHHTT--HHHHHHHHHHHTTTEEEEEEE-SSSB-HHHIIIIITTT-SEEEE-SSS-TBEETTEE-HHHHHHHHHHH-S-EEEEEEEEEEEHHHHHH-SSBS-HHHIIIIIIHHHHHT-EEEEEEEEE--SSPP-SSTT-----S---EEE-HHHHHHHHHHHHHHHHHHHS-GGG--EEEEE-B-STTTSPTTBBTTB-HHHHHHHHHHHHHTTT-S----SSHHHHHHHHHTTTHHHHT-SS-EEEEEEHHHHHHH-TTHHHHHHHH-STT-STTB-SSEEEEEEEEETTEEEEEPPP-SS-S-GGGGGT-SS----HHHHHHHHHIIIII--SEEEEESS--HHHHSSS-SBS--TT-HHHHHHTT--EEEEEETT-HHHHHHHHHHH--EEEEEPPPPP------THHHHHHHHHHHHHHS-TT-TTHHHHHHHHHHHHHHTT-TT------TTSSSS-----------------------------------------------------------------------S----------PPP-----------PPPP----------------------------------------------------PPP-PPPPPPP---------------------------------------

Solvent-accessible surface area (backbone atoms only — not comparable to full-atom values): 55410 Å² total; per-residue (Å²): 136,81,86,80,78,73,75,78,77,84,53,74,71,45,32,38,34,37,39,29,37,61,52,53,52,43,55,17,50,52,55,34,43,59,69,42,35,82,82,35,64,43,58,42,73,47,70,39,36,55,54,45,38,84,84,34,62,64,57,45,54,49,44,48,58,45,47,69,63,24,38,32,36,41,36,31,57,49,68,52,66,70,61,48,67,73,44,50,66,51,52,61,70,28,45,85,80,27,47,28,27,44,37,41,76,43,34,71,74,51,33,30,59,18,30,39,84,78,31,55,55,70,58,82,88,51,73,68,57,56,52,53,48,65,74,69,56,80,98,64,101,64,94,72,53,68,64,61,57,48,56,46,56,65,46,48,44,66,65,32,68,81,42,76,69,55,43,43,38,54,26,47,54,47,47,47,49,46,12,59,76,36,33,19,45,70,22,47,44,25,40,49,34,43,48,34,28,74,44,45,86,57,74,80,31,62,77,49,76,46,70,77,64,65,86,74,78,56,56,34,34,51,40,88,86,42,95,80,31,58,41,80,59,77,86,76,56,77,66,59,96,64,66,66,32,31,35,29,30,40,43,50,48,64,30,61,37,11,67,40,33,62,30,57,48,53,46,52,52,43,33,46,78,66,32,27,29,64,44,38,26,20,20,62,80,49,42,43,58,66,27,40,70,73,70,29,61,96,64,46,38,27,37,37,36,52,60,34,47,32,57,33,21,47,98,92,49,71,39,45,70,62,26,37,52,55,49,64,74,54,70,47,59,40,33,35,29,20,57,40,84,74,45,31,49,31,55,39,43,75,32,70,49,19,53,52,75,66,52,42,44,46,46,38,55,45,22,47,68,42,61,40,28,43,51,34,56,33,27,18,26,49,52,100,53,60,20,70,55,49,98,80,45,58,63,56,93,79,59,80,45,45,34,56,34,67,72,41,29,50,48,50,31,42,31,51,49,38,48,16,37,55,67,71,50,58,57,45,78,51,25,37,36,34,37,30,36,46,42,53,73,99,75,37,57,79,53,32,23,87,72,47,65,43,54,61,52,47,46,55,46,44,48,57,38,36,78,65,48,32,42,45,68,61,59,92,45,51,64,53,43,47,40,49,29,39,40,70,52,5,76,84,71,76,46,86,26,4,64,64,44,74,48,40,28,67,55,50,69,76,68,40,96,60,46,70,57,30,30,75,71,54,43,64,78,24,32,73,56,61,35,84,69,59,16,21,51,35,33,12,35,74,30,70,41,33,35,43,30,52,55,62,70,74,84,71,93,77,70,61,75,56,37,52,73,52,78,92,67,54,59,36,59,31,40,51,46,46,38,49,37,38,56,72,72,71,44,36,52,30,36,36,37,62,42,62,87,60,67,55,50,34,38,31,41,31,65,30,48,53,50,82,80,12,46,20,41,60,52,50,63,38,48,42,33,36,31,37,34,50,69,88,47,65,71,59,53,48,39,30,24,32,29,44,35,25,47,75,46,70,40,75,63,70,86,87,72,83,88,75,65,62,69,60,55,36,53,35,50,51,48,52,48,52,61,68,73,48,62,96,81,46,81,64,51,62,59,53,47,52,50,41,51,50,40,28,43,77,64,77,54,53,93,64,80,83,74,84,67,96,75,72,82,84,64,89,84,77,95,82,82,99,75,88,84,91,84,84,85,82,90,82,89,83,90,86,88,79,89,80,90,86,86,92,80,89,82,88,81,89,77,90,85,88,85,88,80,91,85,79,88,78,89,87,86,84,90,81,82,82,83,88,83,84,88,84,86,88,87,86,84,89,81,83,92,79,86,90,80,92,78,80,89,79,77,84,79,75,83,77,82,77,83,76,86,80,81,77,83,78,83,77,84,80,84,81,82,85,83,80,85,83,90,86,85,88,91,85,86,89,81,87,85,84,84,88,81,93,80,88,85,86,84,90,78,90,87,86,79,89,78,91,79,90,83,88,80,90,82,84,92,74,90,79,80,89,73,84,82,84,84,79,79,86,79,86,88,84,90,82,87,89,90,84,84,89,78,88,85,88,88,87,88,86,87,82,89,90,82,92,83,92,86,88,89,90,87,87,81,84,91,83,88,83,85,87,134

InterPro domains:
  IPR003672 CobN/magnesium chelatase [PF02514] (178-701)
  IPR003672 CobN/magnesium chelatase [PTHR44119] (30-700)
  IPR003672 CobN/magnesium chelatase [cd10150] (86-677)
  IPR022571 Magnesium chelatase, subunit H, N-terminal [PF11965] (15-174)

Nearest PDB structures (foldseek):
  6ytj-assembly1_AAA  TM=6.452E-01  e=2.336E-49  Synechocystis sp. PCC 6803
  4zhj-assembly1_B  TM=6.296E-01  e=5.749E-50  Synechocystis sp. PCC 6803 substr. Kazusa
  6ytn-assembly2_BBB  TM=6.362E-01  e=5.728E-49  Synechocystis sp. PCC 6803
  6ysg-assembly1_A  TM=6.280E-01  e=4.841E-49  Synechocystis sp. PCC 6803 substr. Kazusa
  6yt0-assembly2_A  TM=6.421E-01  e=5.396E-48  Synechocystis sp. PCC 6803 substr. Kazusa

pLDDT: mean 74.09, std 28.13, range [21.34, 98.62]

Radius of gyration: 38.95 Å; Cα contacts (8 Å, |Δi|>4): 1303; chains: 1; bounding box: 124×126×108 Å